Protein AF-A0ABD3RWD6-F1 (afdb_monomer_lite)

Organism: NCBI:txid382380

InterPro domains:
  IPR002048 EF-hand domain [PS50222] (44-68)

Sequence (954 aa):
MKLLAALVALSIRIAQGRRLQVVDDTVPAYTPEECDTWLDGGVAFDVDGSGGLSSDEYFQALSSLGLTTVATSYAELGFYDKMAFSTLACACVSLGMGDDCCTGADAEIPLSVLSTVGDPAVDAYKNDLCNMLATVIIEETAAPVTAPVPTEPPVVGSTLSPVAVTEAPVGDIVIFDVPGIVPDFDAAEIHANEGSNDVLSQVIESFEVLANEVLSTLVPARKIRSLRASERKLPSMEPVVVTDIPCPAELAYSVETSPCVNFKITVNTEDMSEEDSATYFEEMTTKINAGELYSTVKSSYPETFIYGLGSPGAGGETTSSTAGPGETTTTSTTLVESIEEPAPAPAPETTSLGTAAVIFIVLAVIIVPIVIVALFTQYRKAQEADRLKRLREYEASRAVKGGDDDEFYDPDDYKTSKAGSSLAAMGAAGTAVAMGRSIPSDPGAIEEEVRILVEETKTPKSADELLQAYAGREKDLLKNLRKMKALQDKNEAIRAEVIDLCQKVNSPKTPDELLESYKGREDDLLRNLRKLSFKQQSAQEKKAMRAEIIALVEELEITKGPDEMLTTYEGREDVLLKNLKKMKAMKEEEAATTAEIKLLVEELALPKSADELLASYKGRERTLLLNLRKMSTKKLNDAETKAEIVSLIDELNAPKSAEEMLASYQGREEVLLMNLRKLKSKNDMAAAEAAKKKATIAEITSLCDELSLPKTTDEMLASYEGREEELLKNLQKMKSKKEMSAAQAAKKEATVAEITTLCAELKLPKTADEMLASYEGREEELLKNLKKMKSKMAKKEATIAEITSLCDELSLPKTADEMLASYKGREEELLKNLQKMKSQKEMSAAQAAKKEATVAEITSLCDELKLPKTAGEMLASYEGREEVLLKNLQNMKSQKLTSTEQAAKKEATITEITSLCDELKPGRSSEELLAAYEGREEELLSHLKKLKNSKRSA

Radius of gyration: 45.15 Å; chains: 1; bounding box: 89×109×137 Å

pLDDT: mean 80.49, std 20.61, range [26.72, 97.62]

Secondary structure (DSSP, 8-state):
-HHHHHHHHHHHHHHHHHHHTTS-TT--SS-HHHHHHHHHHHHHH--S-SSEE-HHHHHHHHHHTT--SS-SSGGGS-HHHHHHHHHHHHHHHHTTS-SSTTSSTT--EE-GGGG-TT-HHHHHHHHHHHHHHHHHHHHH--PPPP-----------------------S----------SS----HHHHHHTGGG--HHHHHHHHHHHHHHHHHHHHS-TTGGGTSSSS----PPBPPPEEEEEEPPTT-TT--TTPEEEEEE--B--TTS-HHHHHHHHHHHHHHHHTTHHHHHHHHH-TT-S---BTTTTB-------------------------------PPPPP----HHHHHHHHHHHHHHHHHHHHHHHHHHHHHHHHHHHHHHHHHHHHTTS-----PPPP-----S-----TTHHHHHHHHHHHH-S---SSHHHHHHHHHHHHHHHT-SS-HHHHHHHTTT-HHHHHHHHHHHHHHHHHHHHHHHHHHHHHHHTT-SS-HHHHHHHTTT-HHHHHHHHHHHHHHHHHHHHHHHHHHHHHHHHHHTT-SS-HHHHHHHTTT-HHHHHHHHHHHHHHHHHHHHHHHHHHHHHHHHT-SS-HHHHHHHTTT-HHHHHHHHHHHHHHHHHHHHHHHHHHHHHHHHT-SS-HHHHHHHTTT-HHHHHHHHHHHHHHHHHHHHHHHHHHHHHHHHHHHHHHHT-SS-HHHHHHHTTT-HHHHHHHHHHHHHHHHHHHHHHHHHHHHHHHHHHHHHHHT-SS-HHHHHHHTTT-HHHHHHHHHHHHHHHHHHHHHHHHHHHHHHHHT-SS-HHHHHHHTTT-HHHHHHHHHHHHHHHHHHHHHHHHHHHHHHHHHHHHHHHT-SS-HHHHHHHTTT-HHHHHHHHHHHHHHHHHHHHHHHHHHHHHHHHHHHHHHH--SS-HHHHHHHTTT-HHHHHHHHHHHHHHHH--

Foldseek 3Di:
DVVVLVVVLVVVCVVVVVVCVVPDPPDQLDDPVVLVVLLVLLVVLVPVVPQFAFLFSLVVSCVVVVLCVPDPGSVRDDPLSVVLQLSQLCLCVVVVVDNCCRDDRNRGRRSNLCPDPDDVSSVVSSSSNSSSVSVSVVVPPDDDDDDDDDDDDDDDDDDDDDDDDDFFDDLFQWKWAFDDDDPQQFQVCVVVCPVVLCQQVLLVVLLVVLLVVLVVVLDPPVNVVPPVVDDDDFQDKDDKRKHWDQHDPPPPGDDNPGTIITTGIDGHQVVPDPVSVVSSSVVSLVCQQVCVSVVSSCSVCVPHPGAFTHVVTDHDDPPPDDDDDDDDDDDDDDDDDDDDDDDDDDDDDDPDPPPVVVVVVVVCVPVVVVVVVVVVVVVVVVVVVVVVVVVVVVVVVVVVDDDDDPDDDDPDDDDDDDDDDPPVVVVVVLVCVLVVPPQDPDPVVLLVLLQVLCVQLVDPDHSVRLCVVCPVNSVVSSVVSSVSNSVVVVVVVLLVLLQVLCVLLVPPDHSVRLCVVCPVNSVVSSVVSVVSSVVVVVVVVVVVLLVLQQVLCVVLVPPDHSVRLCVVCPVNSVVSSVVSVVSVVRVVSVVVLLVQLQVLCVVLVDPDHSVRVCVVCPSNSVVSSVVSVVSVVVVVVVVVLLVLLQVLCVVLVPPDHSVVVCVVCPVNSVVSSVVSVVVVVVVVVVVVVVVVVVVLLVLLQVLCVVLVDPDHSVVLCVVCPVNSVVSNVVSVVVVVVVVVVVVVVVVVVVLLVLLQVLCVVLVDPDHSVRVCVVCPVNSVVSSVVSVVVVVVVVVVVVLLVLLQVLCVVLVDPDHSVRVCVVCPVNSVVSNVVSVVSVVVVVVVVVVVVVVVVLLVLLQVLCVVLVDPDHSVVVCVVCPVNSVVSNVVSVVVVVVVVVVVVVVVVVVVLLVLLQVLCVVQVPVDHSVVLCVVCPVNSVVSSVVSVVSVVVVVVD

Structure (mmCIF, N/CA/C/O backbone):
data_AF-A0ABD3RWD6-F1
#
_entry.id   AF-A0ABD3RWD6-F1
#
loop_
_atom_site.group_PDB
_atom_site.id
_atom_site.type_symbol
_atom_site.label_atom_id
_atom_site.label_alt_id
_atom_site.label_comp_id
_atom_site.label_asym_id
_atom_site.label_entity_id
_atom_site.label_seq_id
_atom_site.pdbx_PDB_ins_code
_atom_site.Cartn_x
_atom_site.Cartn_y
_atom_site.Cartn_z
_atom_site.occupancy
_atom_site.B_iso_or_equiv
_atom_site.auth_seq_id
_atom_site.auth_comp_id
_atom_site.auth_asym_id
_atom_site.auth_atom_id
_atom_site.pdbx_PDB_model_num
ATOM 1 N N . MET A 1 1 ? -11.714 -21.076 -16.587 1.00 38.09 1 MET A N 1
ATOM 2 C CA . MET A 1 1 ? -12.716 -20.562 -17.538 1.00 38.09 1 MET A CA 1
ATOM 3 C C . MET A 1 1 ? -14.026 -20.252 -16.814 1.00 38.09 1 MET A C 1
ATOM 5 O O . MET A 1 1 ? -14.122 -19.123 -16.374 1.00 38.09 1 MET A O 1
ATOM 9 N N . LYS A 1 2 ? -14.923 -21.206 -16.491 1.00 32.62 2 LYS A N 1
ATOM 10 C CA . LYS A 1 2 ? -16.198 -20.931 -15.763 1.00 32.62 2 LYS A CA 1
ATOM 11 C C . LYS A 1 2 ? -16.069 -20.144 -14.447 1.00 32.62 2 LYS A C 1
ATOM 13 O O . LYS A 1 2 ? -16.791 -19.189 -14.212 1.00 32.62 2 LYS A O 1
ATOM 18 N N . LEU A 1 3 ? -15.094 -20.506 -13.608 1.00 36.50 3 LEU A N 1
ATOM 19 C CA . LEU A 1 3 ? -14.802 -19.761 -12.375 1.00 36.50 3 LEU A CA 1
ATOM 20 C C . LEU A 1 3 ? -14.184 -18.383 -12.668 1.00 36.50 3 LEU A C 1
ATOM 22 O O . LEU A 1 3 ? -14.327 -17.473 -11.875 1.00 36.50 3 LEU A O 1
ATOM 26 N N . LEU A 1 4 ? -13.475 -18.237 -13.791 1.00 38.69 4 LEU A N 1
ATOM 27 C CA . LEU A 1 4 ? -12.808 -16.994 -14.173 1.00 38.69 4 LEU A CA 1
ATOM 28 C C . LEU A 1 4 ? -13.833 -15.970 -14.678 1.00 38.69 4 LEU A C 1
ATOM 30 O O . LEU A 1 4 ? -13.827 -14.854 -14.188 1.00 38.69 4 LEU A O 1
ATOM 34 N N . ALA A 1 5 ? -14.760 -16.378 -15.550 1.00 42.66 5 ALA A N 1
ATOM 35 C CA . ALA A 1 5 ? -15.856 -15.536 -16.033 1.00 42.66 5 ALA A CA 1
ATOM 36 C C . ALA A 1 5 ? -16.806 -15.123 -14.893 1.00 42.66 5 ALA A C 1
ATOM 38 O O . ALA A 1 5 ? -17.100 -13.944 -14.737 1.00 42.66 5 ALA A O 1
ATOM 39 N N . ALA A 1 6 ? -17.180 -16.060 -14.009 1.00 43.75 6 ALA A N 1
ATOM 40 C CA . ALA A 1 6 ? -17.989 -15.746 -12.828 1.00 43.75 6 ALA A CA 1
ATOM 41 C C . ALA A 1 6 ? -17.268 -14.810 -11.837 1.00 43.75 6 ALA A C 1
ATOM 43 O O . ALA A 1 6 ? -17.907 -13.990 -11.186 1.00 43.75 6 ALA A O 1
ATOM 44 N N . LEU A 1 7 ? -15.937 -14.911 -11.720 1.00 41.31 7 LEU A N 1
ATOM 45 C CA . LEU A 1 7 ? -15.146 -14.033 -10.854 1.00 41.31 7 LEU A CA 1
ATOM 46 C C . LEU A 1 7 ? -14.893 -12.660 -11.483 1.00 41.31 7 LEU A C 1
ATOM 48 O O . LEU A 1 7 ? -14.847 -11.690 -10.734 1.00 41.31 7 LEU A O 1
ATOM 52 N N . VAL A 1 8 ? -14.772 -12.561 -12.811 1.00 49.75 8 VAL A N 1
ATOM 53 C CA . VAL A 1 8 ? -14.694 -11.288 -13.550 1.00 49.75 8 VAL A CA 1
ATOM 54 C C . VAL A 1 8 ? -16.034 -10.555 -13.465 1.00 49.75 8 VAL A C 1
ATOM 56 O O . VAL A 1 8 ? -16.060 -9.420 -13.009 1.00 49.75 8 VAL A O 1
ATOM 59 N N . ALA A 1 9 ? -17.158 -11.231 -13.721 1.00 44.34 9 ALA A N 1
ATOM 60 C CA . ALA A 1 9 ? -18.495 -10.656 -13.535 1.00 44.34 9 ALA A CA 1
ATOM 61 C C . ALA A 1 9 ? -18.750 -10.199 -12.081 1.00 44.34 9 ALA A C 1
ATOM 63 O O . ALA A 1 9 ? -19.312 -9.131 -11.846 1.00 44.34 9 ALA A O 1
ATOM 64 N N . LEU A 1 10 ? -18.283 -10.966 -11.083 1.00 43.19 10 LEU A N 1
ATOM 65 C CA . LEU A 1 10 ? -18.397 -10.591 -9.668 1.00 43.19 10 LEU A CA 1
ATOM 66 C C . LEU A 1 10 ? -17.491 -9.407 -9.292 1.00 43.19 10 LEU A C 1
ATOM 68 O O . LEU A 1 10 ? -17.892 -8.567 -8.492 1.00 43.19 10 LEU A O 1
ATOM 72 N N . SER A 1 11 ? -16.279 -9.324 -9.846 1.00 39.75 11 SER A N 1
ATOM 73 C CA . SER A 1 11 ? -15.363 -8.204 -9.576 1.00 39.75 11 SER A CA 1
ATOM 74 C C . SER A 1 11 ? -15.778 -6.921 -10.299 1.00 39.75 11 SER A C 1
ATOM 76 O O . SER A 1 11 ? -15.624 -5.850 -9.717 1.00 39.75 11 SER A O 1
ATOM 78 N N . ILE A 1 12 ? -16.411 -7.026 -11.470 1.00 48.97 12 ILE A N 1
ATOM 79 C CA . ILE A 1 12 ? -17.046 -5.902 -12.172 1.00 48.97 12 ILE A CA 1
ATOM 80 C C . ILE A 1 12 ? -18.265 -5.396 -11.387 1.00 48.97 12 ILE A C 1
ATOM 82 O O . ILE A 1 12 ? -18.335 -4.201 -11.118 1.00 48.97 12 ILE A O 1
ATOM 86 N N . ARG A 1 13 ? -19.144 -6.279 -10.878 1.00 45.19 13 ARG A N 1
ATOM 87 C CA . ARG A 1 13 ? -20.255 -5.876 -9.983 1.00 45.19 13 ARG A CA 1
ATOM 88 C C . ARG A 1 13 ? -19.780 -5.179 -8.704 1.00 45.19 13 ARG A C 1
ATOM 90 O O . ARG A 1 13 ? -20.438 -4.263 -8.228 1.00 45.19 13 ARG A O 1
ATOM 97 N N . ILE A 1 14 ? -18.636 -5.581 -8.147 1.00 43.69 14 ILE A N 1
ATOM 98 C CA . ILE A 1 14 ? -18.051 -4.941 -6.954 1.00 43.69 14 ILE A CA 1
ATOM 99 C C . ILE A 1 14 ? -17.397 -3.591 -7.299 1.00 43.69 14 ILE A C 1
ATOM 101 O O . ILE A 1 14 ? -17.466 -2.661 -6.496 1.00 43.69 14 ILE A O 1
ATOM 105 N N . ALA A 1 15 ? -16.776 -3.464 -8.476 1.00 40.31 15 ALA A N 1
ATOM 106 C CA . ALA A 1 15 ? -16.188 -2.210 -8.945 1.00 40.31 15 ALA A CA 1
ATOM 107 C C . ALA A 1 15 ? -17.266 -1.177 -9.327 1.00 40.31 15 ALA A C 1
ATOM 109 O O . ALA A 1 15 ? -17.169 -0.020 -8.922 1.00 40.31 15 ALA A O 1
ATOM 110 N N . GLN A 1 16 ? -18.332 -1.604 -10.008 1.00 44.78 16 GLN A N 1
ATOM 111 C CA . GLN A 1 16 ? -19.490 -0.767 -10.339 1.00 44.78 16 GLN A CA 1
ATOM 112 C C . GLN A 1 16 ? -20.323 -0.429 -9.096 1.00 44.78 16 GLN A C 1
ATOM 114 O O . GLN A 1 16 ? -20.687 0.727 -8.914 1.00 44.78 16 GLN A O 1
ATOM 119 N N . GLY A 1 17 ? -20.512 -1.376 -8.167 1.00 37.75 17 GLY A N 1
ATOM 120 C CA . GLY A 1 17 ? -21.166 -1.113 -6.879 1.00 37.75 17 GLY A CA 1
ATOM 121 C C . GLY A 1 17 ? -20.429 -0.083 -6.011 1.00 37.75 17 GLY A C 1
ATOM 122 O O . GLY A 1 17 ? -21.059 0.621 -5.232 1.00 37.75 17 GLY A O 1
ATOM 123 N N . ARG A 1 18 ? -19.106 0.071 -6.174 1.00 39.66 18 ARG A N 1
ATOM 124 C CA . ARG A 1 18 ? -18.333 1.136 -5.508 1.00 39.66 18 ARG A CA 1
ATOM 125 C C . ARG A 1 18 ? -18.440 2.503 -6.187 1.00 39.66 18 ARG A C 1
ATOM 127 O O . ARG A 1 18 ? -18.283 3.499 -5.493 1.00 39.66 18 ARG A O 1
ATOM 134 N N . ARG A 1 19 ? -18.704 2.565 -7.498 1.00 37.09 19 ARG A N 1
ATOM 135 C CA . ARG A 1 19 ? -18.978 3.826 -8.217 1.00 37.09 19 ARG A CA 1
ATOM 136 C C . ARG A 1 19 ? -20.430 4.286 -8.037 1.00 37.09 19 ARG A C 1
ATOM 138 O O . ARG A 1 19 ? -20.665 5.480 -7.925 1.00 37.09 19 ARG A O 1
ATOM 145 N N . LEU A 1 20 ? -21.376 3.350 -7.927 1.00 37.97 20 LEU A N 1
ATOM 146 C CA . LEU A 1 20 ? -22.797 3.638 -7.695 1.00 37.97 20 LEU A CA 1
ATOM 147 C C . LEU A 1 20 ? -23.118 4.026 -6.242 1.00 37.97 20 LEU A C 1
ATOM 149 O O . LEU A 1 20 ? -24.075 4.747 -6.020 1.00 37.97 20 LEU A O 1
ATOM 153 N N . GLN A 1 21 ? -22.288 3.670 -5.253 1.00 34.03 21 GLN A N 1
ATOM 154 C CA . GLN A 1 21 ? -22.502 4.063 -3.846 1.00 34.03 21 GLN A CA 1
ATOM 155 C C . GLN A 1 21 ? -22.319 5.564 -3.538 1.00 34.03 21 GLN A C 1
ATOM 157 O O . GLN A 1 21 ? -22.443 5.964 -2.380 1.00 34.03 21 GLN A O 1
ATOM 162 N N . VAL A 1 22 ? -22.036 6.399 -4.544 1.00 40.12 22 VAL A N 1
ATOM 163 C CA . VAL A 1 22 ? -21.992 7.867 -4.401 1.00 40.12 22 VAL A CA 1
ATOM 164 C C . VAL A 1 22 ? -23.252 8.542 -4.978 1.00 40.12 22 VAL A C 1
ATOM 166 O O . VAL A 1 22 ? -23.420 9.747 -4.810 1.00 40.12 22 VAL A O 1
ATOM 169 N N . VAL A 1 23 ? -24.191 7.791 -5.570 1.00 37.94 23 VAL A N 1
ATOM 170 C CA . VAL A 1 23 ? -25.484 8.318 -6.039 1.00 37.94 23 VAL A CA 1
ATOM 171 C C . VAL A 1 23 ? -26.619 7.514 -5.401 1.00 37.94 23 VAL A C 1
ATOM 173 O O . VAL A 1 23 ? -26.599 6.292 -5.387 1.00 37.94 23 VAL A O 1
ATOM 176 N N . ASP A 1 24 ? -27.573 8.227 -4.808 1.00 33.19 24 ASP A N 1
ATOM 177 C CA . ASP A 1 24 ? -28.697 7.703 -4.027 1.00 33.19 24 ASP A CA 1
ATOM 178 C C . ASP A 1 24 ? -29.499 6.619 -4.790 1.00 33.19 24 ASP A C 1
ATOM 180 O O . ASP A 1 24 ? -29.915 6.820 -5.931 1.00 33.19 24 ASP A O 1
ATOM 184 N N . ASP A 1 25 ? -29.733 5.472 -4.147 1.00 42.94 25 ASP A N 1
ATOM 185 C CA . ASP A 1 25 ? -30.137 4.172 -4.726 1.00 42.94 25 ASP A CA 1
ATOM 186 C C . ASP A 1 25 ? -31.615 4.098 -5.200 1.00 42.94 25 ASP A C 1
ATOM 188 O O . ASP A 1 25 ? -32.227 3.028 -5.197 1.00 42.94 25 ASP A O 1
ATOM 192 N N . THR A 1 26 ? -32.261 5.216 -5.561 1.00 41.50 26 THR A N 1
ATOM 193 C CA . THR A 1 26 ? -33.730 5.231 -5.771 1.00 41.50 26 THR A CA 1
ATOM 194 C C . THR A 1 26 ? -34.253 5.788 -7.093 1.00 41.50 26 THR A C 1
ATOM 196 O O . THR A 1 26 ? -35.463 5.700 -7.316 1.00 41.50 26 THR A O 1
ATOM 199 N N . VAL A 1 27 ? -33.412 6.271 -8.016 1.00 50.31 27 VAL A N 1
ATOM 200 C CA . VAL A 1 27 ? -33.893 6.711 -9.342 1.00 50.31 27 VAL A CA 1
ATOM 201 C C . VAL A 1 27 ? -32.935 6.249 -10.451 1.00 50.31 27 VAL A C 1
ATOM 203 O O . VAL A 1 27 ? -31.787 6.691 -10.458 1.00 50.31 27 VAL A O 1
ATOM 206 N N . PRO A 1 28 ? -33.358 5.367 -11.384 1.00 63.81 28 PRO A N 1
ATOM 207 C CA . PRO A 1 28 ? -32.543 5.021 -12.547 1.00 63.81 28 PRO A CA 1
ATOM 208 C C . PRO A 1 28 ? -32.259 6.273 -13.383 1.00 63.81 28 PRO A C 1
ATOM 210 O O . PRO A 1 28 ? -33.099 7.163 -13.491 1.00 63.81 28 PRO A O 1
ATOM 213 N N . ALA A 1 29 ? -31.078 6.333 -13.999 1.00 80.75 29 ALA A N 1
ATOM 214 C CA . ALA A 1 29 ? -30.632 7.477 -14.800 1.00 80.75 29 ALA A CA 1
ATOM 215 C C . ALA A 1 29 ? -31.393 7.648 -16.138 1.00 80.75 29 ALA A C 1
ATOM 217 O O . ALA A 1 29 ? -31.010 8.473 -16.960 1.00 80.75 29 ALA A O 1
ATOM 218 N N . TYR A 1 30 ? -32.450 6.860 -16.358 1.00 88.69 30 TYR A N 1
ATOM 219 C CA . TYR A 1 30 ? -33.290 6.842 -17.552 1.00 88.69 30 TYR A CA 1
ATOM 220 C C . TYR A 1 30 ? -34.751 6.557 -17.181 1.00 88.69 30 TYR A C 1
ATOM 222 O O . TYR A 1 30 ? -35.050 5.910 -16.171 1.00 88.69 30 TYR A O 1
ATOM 230 N N . THR A 1 31 ? -35.673 7.007 -18.025 1.00 92.38 31 THR A N 1
ATOM 231 C CA . THR A 1 31 ? -37.095 6.642 -17.976 1.00 92.38 31 THR A CA 1
ATOM 232 C C . THR A 1 31 ? -37.343 5.312 -18.703 1.00 92.38 31 THR A C 1
ATOM 234 O O . THR A 1 31 ? -36.633 4.996 -19.662 1.00 92.38 31 THR A O 1
ATOM 237 N N . PRO A 1 32 ? -38.337 4.498 -18.294 1.00 91.25 32 PRO A N 1
ATOM 238 C CA . PRO A 1 32 ? -38.673 3.256 -18.996 1.00 91.25 32 PRO A CA 1
ATOM 239 C C . PRO A 1 32 ? -38.896 3.447 -20.503 1.00 91.25 32 PRO A C 1
ATOM 241 O O . PRO A 1 32 ? -38.475 2.604 -21.290 1.00 91.25 32 PRO A O 1
ATOM 244 N N . GLU A 1 33 ? -39.482 4.575 -20.907 1.00 93.12 33 GLU A N 1
ATOM 245 C CA . GLU A 1 33 ? -39.720 4.925 -22.308 1.00 93.12 33 GLU A CA 1
ATOM 246 C C . GLU A 1 33 ? -38.421 5.194 -23.091 1.00 93.12 33 GLU A C 1
ATOM 248 O O . GLU A 1 33 ? -38.326 4.827 -24.264 1.00 93.12 33 GLU A O 1
ATOM 253 N N . GLU A 1 34 ? -37.408 5.801 -22.464 1.00 91.25 34 GLU A N 1
ATOM 254 C CA . GLU A 1 34 ? -36.079 5.994 -23.069 1.00 91.25 34 GLU A CA 1
ATOM 255 C C . GLU A 1 34 ? -35.365 4.657 -23.265 1.00 91.25 34 GLU A C 1
ATOM 257 O O . GLU A 1 34 ? -34.846 4.390 -24.346 1.00 91.25 34 GLU A O 1
ATOM 262 N N . CYS A 1 35 ? -35.419 3.786 -22.254 1.00 94.19 35 CYS A N 1
ATOM 263 C CA . CYS A 1 35 ? -34.891 2.428 -22.345 1.00 94.19 35 CYS A CA 1
ATOM 264 C C . CYS A 1 35 ? -35.571 1.642 -23.473 1.00 94.19 35 CYS A C 1
ATOM 266 O O . CYS A 1 35 ? -34.880 1.087 -24.323 1.00 94.19 35 CYS A O 1
ATOM 268 N N . ASP A 1 36 ? -36.904 1.650 -23.549 1.00 92.56 36 ASP A N 1
ATOM 269 C CA . ASP A 1 36 ? -37.635 0.982 -24.632 1.00 92.56 36 ASP A CA 1
ATOM 270 C C . ASP A 1 36 ? -37.258 1.556 -26.009 1.00 92.56 36 ASP A C 1
ATOM 272 O O . ASP A 1 36 ? -37.038 0.798 -26.950 1.00 92.56 36 ASP A O 1
ATOM 276 N N . THR A 1 37 ? -37.068 2.876 -26.113 1.00 92.25 37 THR A N 1
ATOM 277 C CA . THR A 1 37 ? -36.628 3.527 -27.358 1.00 92.25 37 THR A CA 1
ATOM 278 C C . THR A 1 37 ? -35.221 3.087 -27.777 1.00 92.25 37 THR A C 1
ATOM 280 O O . THR A 1 37 ? -34.986 2.833 -28.960 1.00 92.25 37 THR A O 1
ATOM 283 N N . TRP A 1 38 ? -34.275 2.973 -26.840 1.00 93.44 38 TRP A N 1
ATOM 284 C CA . TRP A 1 38 ? -32.918 2.501 -27.144 1.00 93.44 38 TRP A CA 1
ATOM 285 C C . TRP A 1 38 ? -32.895 1.029 -27.542 1.00 93.44 38 TRP A C 1
ATOM 287 O O . TRP A 1 38 ? -32.153 0.654 -28.448 1.00 93.44 38 TRP A O 1
ATOM 297 N N . LEU A 1 39 ? -33.716 0.201 -26.896 1.00 93.44 39 LEU A N 1
ATOM 298 C CA . LEU A 1 39 ? -33.816 -1.222 -27.211 1.00 93.44 39 LEU A CA 1
ATOM 299 C C . LEU A 1 39 ? -34.474 -1.452 -28.572 1.00 93.44 39 LEU A C 1
ATOM 301 O O . LEU A 1 39 ? -33.949 -2.236 -29.359 1.00 93.44 39 LEU A O 1
ATOM 305 N N . ASP A 1 40 ? -35.552 -0.732 -28.887 1.00 91.31 40 ASP A N 1
ATOM 306 C CA . ASP A 1 40 ? -36.182 -0.764 -30.212 1.00 91.31 40 ASP A CA 1
ATOM 307 C C . ASP A 1 40 ? -35.213 -0.271 -31.298 1.00 91.31 40 ASP A C 1
ATOM 309 O O . ASP A 1 40 ? -35.154 -0.840 -32.391 1.00 91.31 40 ASP A O 1
ATOM 313 N N . GLY A 1 41 ? -34.409 0.750 -30.978 1.00 87.44 41 GLY A N 1
ATOM 314 C CA . GLY A 1 41 ? -33.308 1.216 -31.815 1.00 87.44 41 GLY A CA 1
ATOM 315 C C . GLY A 1 41 ? -32.281 0.114 -32.063 1.00 87.44 41 GLY A C 1
ATOM 316 O O . GLY A 1 41 ? -31.981 -0.176 -33.215 1.00 87.44 41 GLY A O 1
ATOM 317 N N . GLY A 1 42 ? -31.809 -0.554 -31.007 1.00 90.94 42 GLY A N 1
ATOM 318 C CA . GLY A 1 42 ? -30.894 -1.692 -31.103 1.00 90.94 42 GLY A CA 1
ATOM 319 C C . GLY A 1 42 ? -31.450 -2.822 -31.970 1.00 90.94 42 GLY A C 1
ATOM 320 O O . GLY A 1 42 ? -30.761 -3.295 -32.864 1.00 90.94 42 GLY A O 1
ATOM 321 N N . VAL A 1 43 ? -32.719 -3.202 -31.800 1.00 93.94 43 VAL A N 1
ATOM 322 C CA . VAL A 1 43 ? -33.353 -4.256 -32.618 1.00 93.94 43 VAL A CA 1
ATOM 323 C C . VAL A 1 43 ? -33.372 -3.896 -34.109 1.00 93.94 43 VAL A C 1
ATOM 325 O O . VAL A 1 43 ? -33.284 -4.783 -34.952 1.00 93.94 43 VAL A O 1
ATOM 328 N N . ALA A 1 44 ? -33.445 -2.611 -34.465 1.00 93.31 44 ALA A N 1
ATOM 329 C CA . ALA A 1 44 ? -33.383 -2.181 -35.861 1.00 93.31 44 ALA A CA 1
ATOM 330 C C . ALA A 1 44 ? -31.985 -2.331 -36.501 1.00 93.31 44 ALA A C 1
ATOM 332 O O . ALA A 1 44 ? -31.893 -2.296 -37.730 1.00 93.31 44 ALA A O 1
ATOM 333 N N . PHE A 1 45 ? -30.927 -2.494 -35.694 1.00 95.56 45 PHE A N 1
ATOM 334 C CA . PHE A 1 45 ? -29.544 -2.694 -36.148 1.00 95.56 45 PHE A CA 1
ATOM 335 C C . PHE A 1 45 ? -29.096 -4.158 -36.175 1.00 95.56 45 PHE A C 1
ATOM 337 O O . PHE A 1 45 ? -28.014 -4.411 -36.684 1.00 95.56 45 PHE A O 1
ATOM 344 N N . ASP A 1 46 ? -29.916 -5.101 -35.704 1.00 95.94 46 ASP A N 1
ATOM 345 C CA . ASP A 1 46 ? -29.740 -6.544 -35.942 1.00 95.94 46 ASP A CA 1
ATOM 346 C C . ASP A 1 46 ? -30.141 -6.850 -37.401 1.00 95.94 46 ASP A C 1
ATOM 348 O O . ASP A 1 46 ? -31.283 -7.210 -37.716 1.00 95.94 46 ASP A O 1
ATOM 352 N N . VAL A 1 47 ? -29.229 -6.558 -38.332 1.00 92.94 47 VAL A N 1
ATOM 353 C CA . VAL A 1 47 ? -29.484 -6.614 -39.781 1.00 92.94 47 VAL A CA 1
ATOM 354 C C . VAL A 1 47 ? -29.423 -8.053 -40.279 1.00 92.94 47 VAL A C 1
ATOM 356 O O . VAL A 1 47 ? -30.119 -8.403 -41.242 1.00 92.94 47 VAL A O 1
ATOM 359 N N . ASP A 1 48 ? -28.587 -8.882 -39.658 1.00 92.62 48 ASP A N 1
ATOM 360 C CA . ASP A 1 48 ? -28.446 -10.287 -40.026 1.00 92.62 48 ASP A CA 1
ATOM 361 C C . ASP A 1 48 ? -29.512 -11.199 -39.387 1.00 92.62 48 ASP A C 1
ATOM 363 O O . ASP A 1 48 ? -29.718 -12.327 -39.858 1.00 92.62 48 ASP A O 1
ATOM 367 N N . GLY A 1 49 ? -30.277 -10.682 -38.421 1.00 92.75 49 GLY A N 1
ATOM 368 C CA . GLY A 1 49 ? -31.368 -11.383 -37.757 1.00 92.75 49 GLY A CA 1
ATOM 369 C C . GLY A 1 49 ? -30.869 -12.482 -36.823 1.00 92.75 49 GLY A C 1
ATOM 370 O O . GLY A 1 49 ? -31.584 -13.478 -36.631 1.00 92.75 49 GLY A O 1
ATOM 371 N N . SER A 1 50 ? -29.655 -12.348 -36.287 1.00 93.00 50 SER A N 1
ATOM 372 C CA . SER A 1 50 ? -29.060 -13.297 -35.345 1.00 93.00 50 SER A CA 1
ATOM 373 C C . SER A 1 50 ? -29.836 -13.363 -34.024 1.00 93.00 50 SER A C 1
ATOM 375 O O . SER A 1 50 ? -29.797 -14.376 -33.314 1.00 93.00 50 SER A O 1
ATOM 377 N N . GLY A 1 51 ? -30.609 -12.317 -33.714 1.00 93.00 51 GLY A N 1
ATOM 378 C CA . GLY A 1 51 ? -31.270 -12.135 -32.431 1.00 93.00 51 GLY A CA 1
ATOM 379 C C . GLY A 1 51 ? -30.380 -11.446 -31.395 1.00 93.00 51 GLY A C 1
ATOM 380 O O . GLY A 1 51 ? -30.691 -11.533 -30.194 1.00 93.00 51 GLY A O 1
ATOM 381 N N . GLY A 1 52 ? -29.307 -10.782 -31.828 1.00 95.00 52 GLY A N 1
ATOM 382 C CA . GLY A 1 52 ? -28.394 -9.987 -31.016 1.00 95.00 52 GLY A CA 1
ATOM 383 C C . GLY A 1 52 ? -27.695 -8.887 -31.820 1.00 95.00 52 GLY A C 1
ATOM 384 O O . GLY A 1 52 ? -27.949 -8.721 -33.001 1.00 95.00 52 GLY A O 1
ATOM 385 N N . LEU A 1 53 ? -26.851 -8.090 -31.159 1.00 97.06 53 LEU A N 1
ATOM 386 C CA . LEU A 1 53 ? -25.986 -7.120 -31.840 1.00 97.06 53 LEU A CA 1
ATOM 387 C C . LEU A 1 53 ? -24.564 -7.647 -31.889 1.00 97.06 53 LEU A C 1
ATOM 389 O O . LEU A 1 53 ? -23.931 -7.776 -30.834 1.00 97.06 53 LEU A O 1
ATOM 393 N N . SER A 1 54 ? -24.048 -7.878 -33.090 1.00 96.75 54 SER A N 1
ATOM 394 C CA . SER A 1 54 ? -22.614 -8.054 -33.314 1.00 96.75 54 SER A CA 1
ATOM 395 C C . SER A 1 54 ? -21.840 -6.772 -32.983 1.00 96.75 54 SER A C 1
ATOM 397 O O . SER A 1 54 ? -22.409 -5.704 -32.741 1.00 96.75 54 SER A O 1
ATOM 399 N N . SER A 1 55 ? -20.509 -6.849 -32.963 1.00 96.25 55 SER A N 1
ATOM 400 C CA . SER A 1 55 ? -19.670 -5.689 -32.643 1.00 96.25 55 SER A CA 1
ATOM 401 C C . SER A 1 55 ? -19.888 -4.515 -33.605 1.00 96.25 55 SER A C 1
ATOM 403 O O . SER A 1 55 ? -19.939 -3.360 -33.181 1.00 96.25 55 SER A O 1
ATOM 405 N N . ASP A 1 56 ? -20.063 -4.805 -34.894 1.00 96.38 56 ASP A N 1
ATOM 406 C CA . ASP A 1 56 ? -20.267 -3.779 -35.918 1.00 96.38 56 ASP A CA 1
ATOM 407 C C . ASP A 1 56 ? -21.683 -3.187 -35.860 1.00 96.38 56 ASP A C 1
ATOM 409 O O . ASP A 1 56 ? -21.851 -1.982 -36.048 1.00 96.38 56 ASP A O 1
ATOM 413 N N . GLU A 1 57 ? -22.693 -3.995 -35.538 1.00 96.75 57 GLU A N 1
ATOM 414 C CA . GLU A 1 57 ? -24.076 -3.537 -35.358 1.00 96.75 57 GLU A CA 1
ATOM 415 C C . GLU A 1 57 ? -24.244 -2.729 -34.070 1.00 96.75 57 GLU A C 1
ATOM 417 O O . GLU A 1 57 ? -24.932 -1.711 -34.068 1.00 96.75 57 GLU A O 1
ATOM 422 N N . TYR A 1 58 ? -23.547 -3.106 -32.995 1.00 95.88 58 TYR A N 1
ATOM 423 C CA . TYR A 1 58 ? -23.469 -2.308 -31.772 1.00 95.88 58 TYR A CA 1
ATOM 424 C C . TYR A 1 58 ? -22.856 -0.931 -32.040 1.00 95.88 58 TYR A C 1
ATOM 426 O O . TYR A 1 58 ? -23.397 0.084 -31.601 1.00 95.88 58 TYR A O 1
ATOM 434 N N . PHE A 1 59 ? -21.767 -0.873 -32.813 1.00 95.69 59 PHE A N 1
ATOM 435 C CA . PHE A 1 59 ? -21.188 0.397 -33.248 1.00 95.69 59 PHE A CA 1
ATOM 436 C C . PHE A 1 59 ? -22.183 1.228 -34.076 1.00 95.69 59 PHE A C 1
ATOM 438 O O . PHE A 1 59 ? -22.344 2.418 -33.814 1.00 95.69 59 PHE A O 1
ATOM 445 N N . GLN A 1 60 ? -22.887 0.619 -35.036 1.00 95.25 60 GLN A N 1
ATOM 446 C CA . GLN A 1 60 ? -23.904 1.322 -35.828 1.00 95.25 60 GLN A CA 1
ATOM 447 C C . GLN A 1 60 ? -25.063 1.833 -34.963 1.00 95.25 60 GLN A C 1
ATOM 449 O O . GLN A 1 60 ? -25.518 2.961 -35.165 1.00 95.25 60 GLN A O 1
ATOM 454 N N . ALA A 1 61 ? -25.490 1.050 -33.968 1.00 93.75 61 ALA A N 1
ATOM 455 C CA . ALA A 1 61 ? -26.512 1.448 -33.012 1.00 93.75 61 ALA A CA 1
ATOM 456 C C . ALA A 1 61 ? -26.072 2.681 -32.211 1.00 93.75 61 ALA A C 1
ATOM 458 O O . ALA A 1 61 ? -26.798 3.677 -32.191 1.00 93.75 61 ALA A O 1
ATOM 459 N N . LEU A 1 62 ? -24.860 2.674 -31.644 1.00 92.75 62 LEU A N 1
ATOM 460 C CA . LEU A 1 62 ? -24.309 3.836 -30.939 1.00 92.75 62 LEU A CA 1
ATOM 461 C C . LEU A 1 62 ? -24.145 5.053 -31.868 1.00 92.75 62 LEU A C 1
ATOM 463 O O . LEU A 1 62 ? -24.535 6.165 -31.510 1.00 92.75 62 LEU A O 1
ATOM 467 N N . SER A 1 63 ? -23.651 4.849 -33.091 1.00 92.38 63 SER A N 1
ATOM 468 C CA . SER A 1 63 ? -23.479 5.914 -34.086 1.00 92.38 63 SER A CA 1
ATOM 469 C C . SER A 1 63 ? -24.807 6.573 -34.467 1.00 92.38 63 SER A C 1
ATOM 471 O O . SER A 1 63 ? -24.892 7.797 -34.570 1.00 92.38 63 SER A O 1
ATOM 473 N N . SER A 1 64 ? -25.877 5.784 -34.600 1.00 88.81 64 SER A N 1
ATOM 474 C CA . SER A 1 64 ? -27.220 6.295 -34.901 1.00 88.81 64 SER A CA 1
ATOM 475 C C . SER A 1 64 ? -27.823 7.138 -33.776 1.00 88.81 64 SER A C 1
ATOM 477 O O . SER A 1 64 ? -28.606 8.051 -34.043 1.00 88.81 64 SER A O 1
ATOM 479 N N . LEU A 1 65 ? -27.422 6.859 -32.533 1.00 86.00 65 LEU A N 1
ATOM 480 C CA . LEU A 1 65 ? -27.778 7.637 -31.349 1.00 86.00 65 LEU A CA 1
ATOM 481 C C . LEU A 1 65 ? -26.898 8.889 -31.195 1.00 86.00 65 LEU A C 1
ATOM 483 O O . LEU A 1 65 ? -27.144 9.696 -30.303 1.00 86.00 65 LEU A O 1
ATOM 487 N N . GLY A 1 66 ? -25.905 9.076 -32.074 1.00 86.75 66 GLY A N 1
ATOM 488 C CA . GLY A 1 66 ? -24.955 10.184 -32.020 1.00 86.75 66 GLY A CA 1
ATOM 489 C C . GLY A 1 66 ? -23.864 10.008 -30.965 1.00 86.75 66 GLY A C 1
ATOM 490 O O . GLY A 1 66 ? -23.261 11.006 -30.593 1.00 86.75 66 GLY A O 1
ATOM 491 N N . LEU A 1 67 ? -23.622 8.772 -30.506 1.00 82.69 67 LEU A N 1
ATOM 492 C CA . LEU A 1 67 ? -22.732 8.448 -29.380 1.00 82.69 67 LEU A CA 1
ATOM 493 C C . LEU A 1 67 ? -21.312 8.017 -29.791 1.00 82.69 67 LEU A C 1
ATOM 495 O O . LEU A 1 67 ? -20.564 7.403 -29.037 1.00 82.69 67 LEU A O 1
ATOM 499 N N . THR A 1 68 ? -20.975 8.174 -31.068 1.00 82.19 68 THR A N 1
ATOM 500 C CA . THR A 1 68 ? -19.665 7.771 -31.598 1.00 82.19 68 THR A CA 1
ATOM 501 C C . THR A 1 68 ? -19.206 8.798 -32.616 1.00 82.19 68 THR A C 1
ATOM 503 O O . THR A 1 68 ? -18.946 8.481 -33.777 1.00 82.19 68 THR A O 1
ATOM 506 N N . THR A 1 69 ? -19.173 10.068 -32.219 1.00 71.88 69 THR A N 1
ATOM 507 C CA . THR A 1 69 ? -18.890 11.168 -33.157 1.00 71.88 69 THR A CA 1
ATOM 508 C C . THR A 1 69 ? -17.490 11.098 -33.787 1.00 71.88 69 THR A C 1
ATOM 510 O O . THR A 1 69 ? -17.285 11.653 -34.867 1.00 71.88 69 THR A O 1
ATOM 513 N N . VAL A 1 70 ? -16.551 10.374 -33.163 1.00 81.06 70 VAL A N 1
ATOM 514 C CA . VAL A 1 70 ? -15.146 10.264 -33.603 1.00 81.06 70 VAL A CA 1
ATOM 515 C C . VAL A 1 70 ? -14.799 8.897 -34.212 1.00 81.06 70 VAL A C 1
ATOM 517 O O . VAL A 1 70 ? -13.938 8.817 -35.085 1.00 81.06 70 VAL A O 1
ATOM 520 N N . ALA A 1 71 ? -15.460 7.817 -33.787 1.00 87.94 71 ALA A N 1
ATOM 521 C CA . ALA A 1 71 ? -15.165 6.468 -34.267 1.00 87.94 71 ALA A CA 1
ATOM 522 C C . ALA A 1 71 ? -15.930 6.157 -35.564 1.00 87.94 71 ALA A C 1
ATOM 524 O O . ALA A 1 71 ? -17.126 6.420 -35.668 1.00 87.94 71 ALA A O 1
ATOM 525 N N . THR A 1 72 ? -15.254 5.551 -36.542 1.00 92.31 72 THR A N 1
ATOM 526 C CA . THR A 1 72 ? -15.843 5.116 -37.825 1.00 92.31 72 THR A CA 1
ATOM 527 C C . THR A 1 72 ? -16.088 3.607 -37.903 1.00 92.31 72 THR A C 1
ATOM 529 O O . THR A 1 72 ? -16.707 3.124 -38.853 1.00 92.31 72 THR A O 1
ATOM 532 N N . SER A 1 73 ? -15.627 2.852 -36.902 1.00 95.69 73 SER A N 1
ATOM 533 C CA . SER A 1 73 ? -15.855 1.412 -36.761 1.00 95.69 73 SER A CA 1
ATOM 534 C C . SER A 1 73 ? -15.787 0.972 -35.296 1.00 95.69 73 SER A C 1
ATOM 536 O O . SER A 1 73 ? -15.232 1.679 -34.450 1.00 95.69 73 SER A O 1
ATOM 538 N N . TYR A 1 74 ? -16.248 -0.248 -34.993 1.00 93.81 74 TYR A N 1
ATOM 539 C CA . TYR A 1 74 ? -16.103 -0.843 -33.658 1.00 93.81 74 TYR A CA 1
ATOM 540 C C . TYR A 1 74 ? -14.639 -0.889 -33.183 1.00 93.81 74 TYR A C 1
ATOM 542 O O . TYR A 1 74 ? -14.352 -0.726 -31.997 1.00 93.81 74 TYR A O 1
ATOM 550 N N . ALA A 1 75 ? -13.681 -1.068 -34.100 1.00 93.44 75 ALA A N 1
ATOM 551 C CA . ALA A 1 75 ? -12.255 -1.103 -33.775 1.00 93.44 75 ALA A CA 1
ATOM 552 C C . ALA A 1 75 ? -11.718 0.240 -33.252 1.00 93.44 75 ALA A C 1
ATOM 554 O O . ALA A 1 75 ? -10.714 0.247 -32.536 1.00 93.44 75 ALA A O 1
ATOM 555 N N . GLU A 1 76 ? -12.395 1.348 -33.542 1.00 93.12 76 GLU A N 1
ATOM 556 C CA . GLU A 1 76 ? -12.020 2.703 -33.122 1.00 93.12 76 GLU A CA 1
ATOM 557 C C . GLU A 1 76 ? -12.756 3.167 -31.862 1.00 93.12 76 GLU A C 1
ATOM 559 O O . GLU A 1 76 ? -12.372 4.177 -31.281 1.00 93.12 76 GLU A O 1
ATOM 564 N N . LEU A 1 77 ? -13.758 2.412 -31.395 1.00 89.81 77 LEU A N 1
ATOM 565 C CA . LEU A 1 77 ? -14.465 2.715 -30.151 1.00 89.81 77 LEU A CA 1
ATOM 566 C C . LEU A 1 77 ? -13.521 2.787 -28.943 1.00 89.81 77 LEU A C 1
ATOM 568 O O . LEU A 1 77 ? -12.500 2.081 -28.878 1.00 89.81 77 LEU A O 1
ATOM 572 N N . GLY A 1 78 ? -13.901 3.597 -27.955 1.00 88.06 78 GLY A N 1
ATOM 573 C CA . GLY A 1 78 ? -13.191 3.709 -26.692 1.00 88.06 78 GLY A CA 1
ATOM 574 C C . GLY A 1 78 ? -13.119 2.369 -25.959 1.00 88.06 78 GLY A C 1
ATOM 575 O O . GLY A 1 78 ? -13.882 1.428 -26.203 1.00 88.06 78 GLY A O 1
ATOM 576 N N . PHE A 1 79 ? -12.170 2.256 -25.030 1.00 88.38 79 PHE A N 1
ATOM 577 C CA . PHE A 1 79 ? -12.040 1.050 -24.210 1.00 88.38 79 PHE A CA 1
ATOM 578 C C . PHE A 1 79 ? -13.327 0.747 -23.430 1.00 88.38 79 PHE A C 1
ATOM 580 O O . PHE A 1 79 ? -13.711 -0.418 -23.323 1.00 88.38 79 PHE A O 1
ATOM 587 N N . TYR A 1 80 ? -14.006 1.781 -22.925 1.00 85.25 80 TYR A N 1
ATOM 588 C CA . TYR A 1 80 ? -15.249 1.631 -22.173 1.00 85.25 80 TYR A CA 1
ATOM 589 C C . TYR A 1 80 ? -16.397 1.109 -23.037 1.00 85.25 80 TYR A C 1
ATOM 591 O O . TYR A 1 80 ? -17.065 0.176 -22.605 1.00 85.25 80 TYR A O 1
ATOM 599 N N . ASP A 1 81 ? -16.559 1.580 -24.274 1.00 88.88 81 ASP A N 1
ATOM 600 C CA . ASP A 1 81 ? -17.613 1.096 -25.180 1.00 88.88 81 ASP A CA 1
ATOM 601 C C . ASP A 1 81 ? -17.386 -0.364 -25.589 1.00 88.88 81 ASP A C 1
ATOM 603 O O . ASP A 1 81 ? -18.313 -1.176 -25.590 1.00 88.88 81 ASP A O 1
ATOM 607 N N . LYS A 1 82 ? -16.129 -0.737 -25.865 1.00 92.88 82 LYS A N 1
ATOM 608 C CA . LYS A 1 82 ? -15.738 -2.130 -26.151 1.00 92.88 82 LYS A CA 1
ATOM 609 C C . LYS A 1 82 ? -15.908 -3.034 -24.932 1.00 92.88 82 LYS A C 1
ATOM 611 O O . LYS A 1 82 ? -16.257 -4.213 -25.060 1.00 92.88 82 LYS A O 1
ATOM 616 N N . MET A 1 83 ? -15.649 -2.504 -23.736 1.00 89.19 83 MET A N 1
ATOM 617 C CA . MET A 1 83 ? -15.887 -3.217 -22.484 1.00 89.19 83 MET A CA 1
ATOM 618 C C . MET A 1 83 ? -17.386 -3.378 -22.223 1.00 89.19 83 MET A C 1
ATOM 620 O O . MET A 1 83 ? -17.798 -4.468 -21.824 1.00 89.19 83 MET A O 1
ATOM 624 N N . ALA A 1 84 ? -18.190 -2.340 -22.464 1.00 91.50 84 ALA A N 1
ATOM 625 C CA . ALA A 1 84 ? -19.642 -2.382 -22.354 1.00 91.50 84 ALA A CA 1
ATOM 626 C C . ALA A 1 84 ? -20.201 -3.453 -23.295 1.00 91.50 84 ALA A C 1
ATOM 628 O O . ALA A 1 84 ? -20.871 -4.368 -22.822 1.00 91.50 84 ALA A O 1
ATOM 629 N N . PHE A 1 85 ? -19.790 -3.451 -24.569 1.00 95.00 85 PHE A N 1
ATOM 630 C CA . PHE A 1 85 ? -20.120 -4.511 -25.524 1.00 95.00 85 PHE A CA 1
ATOM 631 C C . PHE A 1 85 ? -19.759 -5.901 -24.995 1.00 95.00 85 PHE A C 1
ATOM 633 O O . PHE A 1 85 ? -20.617 -6.771 -24.897 1.00 95.00 85 PHE A O 1
ATOM 640 N N . SER A 1 86 ? -18.504 -6.109 -24.583 1.00 93.88 86 SER A N 1
ATOM 641 C CA . SER A 1 86 ? -18.035 -7.421 -24.111 1.00 93.88 86 SER A CA 1
ATOM 642 C C . SER A 1 86 ? -18.784 -7.891 -22.857 1.00 93.88 86 SER A C 1
ATOM 644 O O . SER A 1 86 ? -19.061 -9.080 -22.690 1.00 93.88 86 SER A O 1
ATOM 646 N N . THR A 1 87 ? -19.126 -6.960 -21.965 1.00 92.94 87 THR A N 1
ATOM 647 C CA . THR A 1 87 ? -19.867 -7.240 -20.728 1.00 92.94 87 THR A CA 1
ATOM 648 C C . THR A 1 87 ? -21.310 -7.626 -21.038 1.00 92.94 87 THR A C 1
ATOM 650 O O . THR A 1 87 ? -21.802 -8.623 -20.506 1.00 92.94 87 THR A O 1
ATOM 653 N N . LEU A 1 88 ? -21.961 -6.878 -21.930 1.00 94.00 88 LEU A N 1
ATOM 654 C CA . LEU A 1 88 ? -23.332 -7.118 -22.371 1.00 94.00 88 LEU A CA 1
ATOM 655 C C . LEU A 1 88 ? -23.450 -8.397 -23.201 1.00 94.00 88 LEU A C 1
ATOM 657 O O . LEU A 1 88 ? -24.378 -9.173 -22.978 1.00 94.00 88 LEU A O 1
ATOM 661 N N . ALA A 1 89 ? -22.478 -8.672 -24.070 1.00 95.19 89 ALA A N 1
ATOM 662 C CA . ALA A 1 89 ? -22.392 -9.923 -24.809 1.00 95.19 89 ALA A CA 1
ATOM 663 C C . ALA A 1 89 ? -22.238 -11.110 -23.846 1.00 95.19 89 ALA A C 1
ATOM 665 O O . ALA A 1 89 ? -22.967 -12.090 -23.946 1.00 95.19 89 ALA A O 1
ATOM 666 N N . CYS A 1 90 ? -21.388 -11.010 -22.814 1.00 95.19 90 CYS A N 1
ATOM 667 C CA . CYS A 1 90 ? -21.232 -12.083 -21.820 1.00 95.19 90 CYS A CA 1
ATOM 668 C C . CYS A 1 90 ? -22.432 -12.313 -20.894 1.00 95.19 90 CYS A C 1
ATOM 670 O O . CYS A 1 90 ? -22.473 -13.345 -20.211 1.00 95.19 90 CYS A O 1
ATOM 672 N N . ALA A 1 91 ? -23.444 -11.445 -20.899 1.00 93.00 91 ALA A N 1
ATOM 673 C CA . ALA A 1 91 ? -24.697 -11.721 -20.202 1.00 93.00 91 ALA A CA 1
ATOM 674 C C . ALA A 1 91 ? -25.458 -12.920 -20.806 1.00 93.00 91 ALA A C 1
ATOM 676 O O . ALA A 1 91 ? -26.244 -13.566 -20.103 1.00 93.00 91 ALA A O 1
ATOM 677 N N . CYS A 1 92 ? -25.160 -13.297 -22.056 1.00 92.06 92 CYS A N 1
ATOM 678 C CA . CYS A 1 92 ? -25.690 -14.495 -22.712 1.00 92.06 92 CYS A CA 1
ATOM 679 C C . CYS A 1 92 ? -25.468 -15.779 -21.880 1.00 92.06 92 CYS A C 1
ATOM 681 O O . CYS A 1 92 ? -26.321 -16.671 -21.854 1.00 92.06 92 CYS A O 1
ATOM 683 N N . VAL A 1 93 ? -24.370 -15.852 -21.112 1.00 91.25 93 VAL A N 1
ATOM 684 C CA . VAL A 1 93 ? -24.050 -16.999 -20.245 1.00 91.25 93 VAL A CA 1
ATOM 685 C C . VAL A 1 93 ? -25.047 -17.100 -19.090 1.00 91.25 93 VAL A C 1
ATOM 687 O O . VAL A 1 93 ? -25.537 -18.189 -18.784 1.00 91.25 93 VAL A O 1
ATOM 690 N N . SER A 1 94 ? -25.380 -15.972 -18.450 1.00 88.38 94 SER A N 1
ATOM 691 C CA . SER A 1 94 ? -26.399 -15.931 -17.389 1.00 88.38 94 SER A CA 1
ATOM 692 C C . SER A 1 94 ? -27.812 -16.174 -17.911 1.00 88.38 94 SER A C 1
ATOM 694 O O . SER A 1 94 ? -28.640 -16.698 -17.170 1.00 88.38 94 SER A O 1
ATOM 696 N N . LEU A 1 95 ? -28.057 -15.859 -19.182 1.00 91.69 95 LEU A N 1
ATOM 697 C CA . LEU A 1 95 ? -29.319 -16.115 -19.878 1.00 91.69 95 LEU A CA 1
ATOM 698 C C . LEU A 1 95 ? -29.425 -17.556 -20.417 1.00 91.69 95 LEU A C 1
ATOM 700 O O . LEU A 1 95 ? -30.452 -17.938 -20.968 1.00 91.69 95 LEU A O 1
ATOM 704 N N . GLY A 1 96 ? -28.388 -18.384 -20.237 1.00 92.56 96 GLY A N 1
ATOM 705 C CA . GLY A 1 96 ? -28.410 -19.803 -20.598 1.00 92.56 96 GLY A CA 1
ATOM 706 C C . GLY A 1 96 ? -28.156 -20.105 -22.078 1.00 92.56 96 GLY A C 1
ATOM 707 O O . GLY A 1 96 ? -28.459 -21.213 -22.519 1.00 92.56 96 GLY A O 1
ATOM 708 N N . MET A 1 97 ? -27.578 -19.168 -22.837 1.00 87.69 97 MET A N 1
ATOM 709 C CA . MET A 1 97 ? -27.343 -19.302 -24.287 1.00 87.69 97 MET A CA 1
ATOM 710 C C . MET A 1 97 ? -26.055 -20.068 -24.653 1.00 87.69 97 MET A C 1
ATOM 712 O O . MET A 1 97 ? -25.799 -20.325 -25.825 1.00 87.69 97 MET A O 1
ATOM 716 N N . GLY A 1 98 ? -25.260 -20.492 -23.666 1.00 87.38 98 GLY A N 1
ATOM 717 C CA . GLY A 1 98 ? -24.023 -21.261 -23.860 1.00 87.38 98 GLY A CA 1
ATOM 718 C C . GLY A 1 98 ? -22.827 -20.626 -23.152 1.00 87.38 98 GLY A C 1
ATOM 719 O O . GLY A 1 98 ? -22.927 -19.522 -22.637 1.00 87.38 98 GLY A O 1
ATOM 720 N N . ASP A 1 99 ? -21.695 -21.334 -23.070 1.00 85.00 99 ASP A N 1
ATOM 721 C CA . ASP A 1 99 ? -20.469 -20.788 -22.457 1.00 85.00 99 ASP A CA 1
ATOM 722 C C . ASP A 1 99 ? -19.610 -19.991 -23.463 1.00 85.00 99 ASP A C 1
ATOM 724 O O . ASP A 1 99 ? -18.797 -19.169 -23.045 1.00 85.00 99 ASP A O 1
ATOM 728 N N . ASP A 1 100 ? -19.788 -20.237 -24.766 1.00 86.50 100 ASP A N 1
ATOM 729 C CA . ASP A 1 100 ? -18.960 -19.668 -25.840 1.00 86.50 100 ASP A CA 1
ATOM 730 C C . ASP A 1 100 ? -19.619 -18.451 -26.521 1.00 86.50 100 ASP A C 1
ATOM 732 O O . ASP A 1 100 ? -19.017 -17.830 -27.391 1.00 86.50 100 ASP A O 1
ATOM 736 N N . CYS A 1 101 ? -20.830 -18.068 -26.093 1.00 84.31 101 CYS A N 1
ATOM 737 C CA . CYS A 1 101 ? -21.649 -17.024 -26.724 1.00 84.31 101 CYS A CA 1
ATOM 738 C C . CYS A 1 101 ? -21.103 -15.591 -26.581 1.00 84.31 101 CYS A C 1
ATOM 740 O O . CYS A 1 101 ? -21.667 -14.666 -27.149 1.00 84.31 101 CYS A O 1
ATOM 742 N N . CYS A 1 102 ? -20.010 -15.387 -25.839 1.00 90.19 102 CYS A N 1
ATOM 743 C CA . CYS A 1 102 ? -19.362 -14.078 -25.714 1.00 90.19 102 CYS A CA 1
ATOM 744 C C . CYS A 1 102 ? -17.872 -14.080 -26.059 1.00 90.19 102 CYS A C 1
ATOM 746 O O . CYS A 1 102 ? -17.123 -13.194 -25.643 1.00 90.19 102 CYS A O 1
ATOM 748 N N . THR A 1 103 ? -17.416 -15.094 -26.795 1.00 87.81 103 THR A N 1
ATOM 749 C CA . THR A 1 103 ? -16.022 -15.196 -27.234 1.00 87.81 103 THR A CA 1
ATOM 750 C C . THR A 1 103 ? -15.932 -15.382 -28.737 1.00 87.81 103 THR A C 1
ATOM 752 O O . THR A 1 103 ? -16.634 -16.213 -29.297 1.00 87.81 103 THR A O 1
ATOM 755 N N . GLY A 1 104 ? -14.988 -14.684 -29.366 1.00 88.56 104 GLY A N 1
ATOM 756 C CA . GLY A 1 104 ? -14.757 -14.777 -30.807 1.00 88.56 104 GLY A CA 1
ATOM 757 C C . GLY A 1 104 ? -15.493 -13.696 -31.593 1.00 88.56 104 GLY A C 1
ATOM 758 O O . GLY A 1 104 ? -15.963 -12.721 -31.017 1.00 88.56 104 GLY A O 1
ATOM 759 N N . ALA A 1 105 ? -15.525 -13.859 -32.916 1.00 86.94 105 ALA A N 1
ATOM 760 C CA . ALA A 1 105 ? -16.201 -12.933 -33.825 1.00 86.94 105 ALA A CA 1
ATOM 761 C C . ALA A 1 105 ? -17.736 -13.032 -33.742 1.00 86.94 105 ALA A C 1
ATOM 763 O O . ALA A 1 105 ? -18.411 -12.089 -34.126 1.00 86.94 105 ALA A O 1
ATOM 764 N N . ASP A 1 106 ? -18.253 -14.133 -33.188 1.00 88.56 106 ASP A N 1
ATOM 765 C CA . ASP A 1 106 ? -19.687 -14.419 -33.038 1.00 88.56 106 ASP A CA 1
ATOM 766 C C . ASP A 1 106 ? -20.239 -13.948 -31.671 1.00 88.56 106 ASP A C 1
ATOM 768 O O . ASP A 1 106 ? -21.263 -14.436 -31.197 1.00 88.56 106 ASP A O 1
ATOM 772 N N . ALA A 1 107 ? -19.508 -13.083 -30.957 1.00 95.19 107 ALA A N 1
ATOM 773 C CA . ALA A 1 107 ? -19.979 -12.521 -29.695 1.00 95.19 107 ALA A CA 1
ATOM 774 C C . ALA A 1 107 ? -21.038 -11.453 -29.983 1.00 95.19 107 ALA A C 1
ATOM 776 O O . ALA A 1 107 ? -20.760 -10.506 -30.714 1.00 95.19 107 ALA A O 1
ATOM 777 N N . GLU A 1 108 ? -22.215 -11.583 -29.375 1.00 96.31 108 GLU A N 1
ATOM 778 C CA . GLU A 1 108 ? -23.347 -10.692 -29.635 1.00 96.31 108 GLU A CA 1
ATOM 779 C C . GLU A 1 108 ? -24.057 -10.287 -28.341 1.00 96.31 108 GLU A C 1
ATOM 781 O O . GLU A 1 108 ? -24.135 -11.066 -27.388 1.00 96.31 108 GLU A O 1
ATOM 786 N N . ILE A 1 10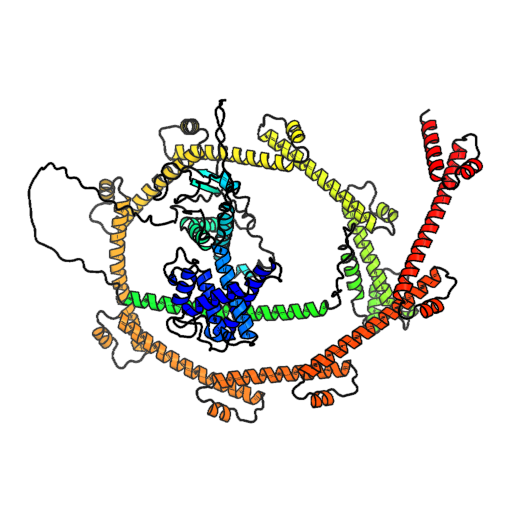9 ? -24.603 -9.069 -28.304 1.00 97.06 109 ILE A N 1
ATOM 787 C CA . ILE A 1 109 ? -25.487 -8.605 -27.225 1.00 97.06 109 ILE A CA 1
ATOM 788 C C . ILE A 1 109 ? -26.882 -9.202 -27.462 1.00 97.06 109 ILE A C 1
ATOM 790 O O . ILE A 1 109 ? -27.529 -8.801 -28.426 1.00 97.06 109 ILE A O 1
ATOM 794 N N . PRO A 1 110 ? -27.386 -10.128 -26.626 1.00 95.88 110 PRO A N 1
ATOM 795 C CA . PRO A 1 110 ? -28.638 -10.829 -26.912 1.00 95.88 110 PRO A CA 1
ATOM 796 C C . PRO A 1 110 ? -29.861 -9.911 -26.772 1.00 95.88 110 PRO A C 1
ATOM 798 O O . PRO A 1 110 ? -30.302 -9.616 -25.664 1.00 95.88 110 PRO A O 1
ATOM 801 N N . LEU A 1 111 ? -30.471 -9.510 -27.890 1.00 95.56 111 LEU A N 1
ATOM 802 C CA . LEU A 1 111 ? -31.687 -8.683 -27.896 1.00 95.56 111 LEU A CA 1
ATOM 803 C C . LEU A 1 111 ? -32.970 -9.521 -27.926 1.00 95.56 111 LEU A C 1
ATOM 805 O O . LEU A 1 111 ? -33.986 -9.144 -27.343 1.00 95.56 111 LEU A O 1
ATOM 809 N N . SER A 1 112 ? -32.923 -10.701 -28.543 1.00 92.62 112 SER A N 1
ATOM 810 C CA . SER A 1 112 ? -34.076 -11.600 -28.705 1.00 92.62 112 SER A CA 1
ATOM 811 C C . SER A 1 112 ? -34.736 -12.009 -27.380 1.00 92.62 112 SER A C 1
ATOM 813 O O . SER A 1 112 ? -35.960 -12.172 -27.315 1.00 92.62 112 SER A O 1
ATOM 815 N N . VAL A 1 113 ? -33.954 -12.114 -26.300 1.00 92.44 113 VAL A N 1
ATOM 816 C CA . VAL A 1 113 ? -34.450 -12.477 -24.961 1.00 92.44 113 VAL A CA 1
ATOM 817 C C . VAL A 1 113 ? -35.374 -11.417 -24.359 1.00 92.44 113 VAL A C 1
ATOM 819 O O . VAL A 1 113 ? -36.254 -11.773 -23.576 1.00 92.44 113 VAL A O 1
ATOM 822 N N . LEU A 1 114 ? -35.237 -10.148 -24.765 1.00 91.31 114 LEU A N 1
ATOM 823 C CA . LEU A 1 114 ? -35.969 -9.004 -24.203 1.00 91.31 114 LEU A CA 1
ATOM 824 C C . LEU A 1 114 ? -37.471 -9.036 -24.521 1.00 91.31 114 LEU A C 1
ATOM 826 O O . LEU A 1 114 ? -38.261 -8.373 -23.854 1.00 91.31 114 LEU A O 1
ATOM 830 N N . SER A 1 115 ? -37.884 -9.853 -25.494 1.00 88.12 115 SER A N 1
ATOM 831 C CA . SER A 1 115 ? -39.296 -10.102 -25.812 1.00 88.12 115 SER A CA 1
ATOM 832 C C . SER A 1 115 ? -40.014 -10.997 -24.784 1.00 88.12 115 SER A C 1
ATOM 834 O O . SER A 1 115 ? -41.244 -11.114 -24.802 1.00 88.12 115 SER A O 1
ATOM 836 N N . THR A 1 116 ? -39.270 -11.623 -23.865 1.00 87.81 116 THR A N 1
ATOM 837 C CA . THR A 1 116 ? -39.809 -12.559 -22.871 1.00 87.81 116 THR A CA 1
ATOM 838 C C . THR A 1 116 ? -40.286 -11.813 -21.626 1.00 87.81 116 THR A C 1
ATOM 840 O O . THR A 1 116 ? -39.520 -11.552 -20.704 1.00 87.81 116 THR A O 1
ATOM 843 N N . VAL A 1 117 ? -41.577 -11.481 -21.578 1.00 84.81 117 VAL A N 1
ATOM 844 C CA . VAL A 1 117 ? -42.172 -10.756 -20.444 1.00 84.81 117 VAL A CA 1
ATOM 845 C C . VAL A 1 117 ? -42.306 -11.661 -19.211 1.00 84.81 117 VAL A C 1
ATOM 847 O O . VAL A 1 117 ? -42.950 -12.710 -19.275 1.00 84.81 117 VAL A O 1
ATOM 850 N N . GLY A 1 118 ? -41.777 -11.211 -18.067 1.00 85.81 118 GLY A N 1
ATOM 851 C CA . GLY A 1 118 ? -42.014 -11.813 -16.748 1.00 85.81 118 GLY A CA 1
ATOM 852 C C . GLY A 1 118 ? -40.942 -12.784 -16.244 1.00 85.81 118 GLY A C 1
ATOM 853 O O . GLY A 1 118 ? -41.177 -13.455 -15.235 1.00 85.81 118 GLY A O 1
ATOM 854 N N . ASP A 1 119 ? -39.787 -12.872 -16.912 1.00 89.94 119 ASP A N 1
ATOM 855 C CA . ASP A 1 119 ? -38.613 -13.569 -16.377 1.00 89.94 119 ASP A CA 1
ATOM 856 C C . ASP A 1 119 ? -37.708 -12.574 -15.619 1.00 89.94 119 ASP A C 1
ATOM 858 O O . ASP A 1 119 ? -37.156 -11.660 -16.235 1.00 89.94 119 ASP A O 1
ATOM 862 N N . PRO A 1 120 ? -37.493 -12.746 -14.300 1.00 87.75 120 PRO A N 1
ATOM 863 C CA . PRO A 1 120 ? -36.693 -11.815 -13.506 1.00 87.75 120 PRO A CA 1
ATOM 864 C C . PRO A 1 120 ? -35.223 -11.729 -13.948 1.00 87.75 120 PRO A C 1
ATOM 866 O O . PRO A 1 120 ? -34.569 -10.724 -13.672 1.00 87.75 120 PRO A O 1
ATOM 869 N N . ALA A 1 121 ? -34.677 -12.757 -14.610 1.00 85.50 121 ALA A N 1
ATOM 870 C CA . ALA A 1 121 ? -33.327 -12.703 -15.170 1.00 85.50 121 ALA A CA 1
ATOM 871 C C . ALA A 1 121 ? -33.274 -11.829 -16.433 1.00 85.50 121 ALA A C 1
ATOM 873 O O . ALA A 1 121 ? -32.296 -11.108 -16.631 1.00 85.50 121 ALA A O 1
ATOM 874 N N . VAL A 1 122 ? -34.335 -11.857 -17.246 1.00 91.12 122 VAL A N 1
ATOM 875 C CA . VAL A 1 122 ? -34.489 -10.994 -18.427 1.00 91.12 122 VAL A CA 1
ATOM 876 C C . VAL A 1 122 ? -34.733 -9.549 -18.000 1.00 91.12 122 VAL A C 1
ATOM 878 O O . VAL A 1 122 ? -34.094 -8.654 -18.542 1.00 91.12 122 VAL A O 1
ATOM 881 N N . ASP A 1 123 ? -35.562 -9.315 -16.979 1.00 90.69 123 ASP A N 1
ATOM 882 C CA . ASP A 1 123 ? -35.806 -7.970 -16.438 1.00 90.69 123 ASP A CA 1
ATOM 883 C C . ASP A 1 123 ? -34.523 -7.356 -15.846 1.00 90.69 123 ASP A C 1
ATOM 885 O O . ASP A 1 123 ? -34.218 -6.185 -16.076 1.00 90.69 123 ASP A O 1
ATOM 889 N N . ALA A 1 124 ? -33.726 -8.151 -15.121 1.00 89.94 124 ALA A N 1
ATOM 890 C CA . ALA A 1 124 ? -32.429 -7.709 -14.606 1.00 89.94 124 ALA A CA 1
ATOM 891 C C . ALA A 1 124 ? -31.445 -7.381 -15.739 1.00 89.94 124 ALA A C 1
ATOM 893 O O . ALA A 1 124 ? -30.773 -6.354 -15.689 1.00 89.94 124 ALA A O 1
ATOM 894 N N . TYR A 1 125 ? -31.398 -8.217 -16.779 1.00 94.31 125 TYR A N 1
ATOM 895 C CA . TYR A 1 125 ? -30.567 -7.970 -17.953 1.00 94.31 125 TYR A CA 1
ATOM 896 C C . TYR A 1 125 ? -30.998 -6.712 -18.722 1.00 94.31 125 TYR A C 1
ATOM 898 O O . TYR A 1 125 ? -30.146 -5.903 -19.079 1.00 94.31 125 TYR A O 1
ATOM 906 N N . LYS A 1 126 ? -32.308 -6.503 -18.912 1.00 94.56 126 LYS A N 1
ATOM 907 C CA . LYS A 1 126 ? -32.870 -5.290 -19.525 1.00 94.56 126 LYS A CA 1
ATOM 908 C C . LYS A 1 126 ? -32.427 -4.035 -18.767 1.00 94.56 126 LYS A C 1
ATOM 910 O O . LYS A 1 126 ? -31.982 -3.069 -19.382 1.00 94.56 126 LYS A O 1
ATOM 915 N N . ASN A 1 127 ? -32.484 -4.076 -17.437 1.00 91.94 127 ASN A N 1
ATOM 916 C CA . ASN A 1 127 ? -32.054 -2.960 -16.598 1.00 91.94 127 ASN A CA 1
ATOM 917 C C . ASN A 1 127 ? -30.540 -2.715 -16.673 1.00 91.94 127 ASN A C 1
ATOM 919 O O . ASN A 1 127 ? -30.123 -1.560 -16.750 1.00 91.94 127 ASN A O 1
ATOM 923 N N . ASP A 1 128 ? -29.720 -3.771 -16.665 1.00 90.56 128 ASP A N 1
ATOM 924 C CA . ASP A 1 128 ? -28.259 -3.672 -16.810 1.00 90.56 128 ASP A CA 1
ATOM 925 C C . ASP A 1 128 ? -27.876 -3.085 -18.182 1.00 90.56 128 ASP A C 1
ATOM 927 O O . ASP A 1 128 ? -27.017 -2.205 -18.260 1.00 90.56 128 ASP A O 1
ATOM 931 N N . LEU A 1 129 ? -28.556 -3.520 -19.250 1.00 93.38 129 LEU A N 1
ATOM 932 C CA . LEU A 1 129 ? -28.384 -3.013 -20.613 1.00 93.38 129 LEU A CA 1
ATOM 933 C C . LEU A 1 129 ? -28.730 -1.522 -20.705 1.00 93.38 129 LEU A C 1
ATOM 935 O O . LEU A 1 129 ? -27.916 -0.735 -21.184 1.00 93.38 129 LEU A O 1
ATOM 939 N N . CYS A 1 130 ? -29.878 -1.107 -20.169 1.00 94.25 130 CYS A N 1
ATOM 940 C CA . CYS A 1 130 ? -30.281 0.299 -20.188 1.00 94.25 130 CYS A CA 1
ATOM 941 C C . CYS A 1 130 ? -29.446 1.188 -19.254 1.00 94.25 130 CYS A C 1
ATOM 943 O O . CYS A 1 130 ? -29.188 2.337 -19.596 1.00 94.25 130 CYS A O 1
ATOM 945 N N . ASN A 1 131 ? -28.942 0.676 -18.125 1.00 90.50 131 ASN A N 1
ATOM 946 C CA . ASN A 1 131 ? -28.003 1.422 -17.276 1.00 90.50 131 ASN A CA 1
ATOM 947 C C . ASN A 1 131 ? -26.659 1.650 -17.980 1.00 90.50 131 ASN A C 1
ATOM 949 O O . ASN A 1 131 ? -26.090 2.739 -17.882 1.00 90.50 131 ASN A O 1
ATOM 953 N N . MET A 1 132 ? -26.148 0.641 -18.694 1.00 88.50 132 MET A N 1
ATOM 954 C CA . MET A 1 132 ? -24.918 0.796 -19.473 1.00 88.50 132 MET A CA 1
ATOM 955 C C . MET A 1 132 ? -25.108 1.790 -20.620 1.00 88.50 132 MET A C 1
ATOM 957 O O . MET A 1 132 ? -24.280 2.684 -20.764 1.00 88.50 132 MET A O 1
ATOM 961 N N . LEU A 1 133 ? -26.221 1.712 -21.358 1.00 87.44 133 LEU A N 1
ATOM 962 C CA . LEU A 1 133 ? -26.540 2.680 -22.414 1.00 87.44 133 LEU A CA 1
ATOM 963 C C . LEU A 1 133 ? -26.720 4.100 -21.862 1.00 87.44 133 LEU A C 1
ATOM 965 O O . LEU A 1 133 ? -26.138 5.034 -22.401 1.00 87.44 133 LEU A O 1
ATOM 969 N N . ALA A 1 134 ? -27.437 4.271 -20.748 1.00 88.12 134 ALA A N 1
ATOM 970 C CA . ALA A 1 134 ? -27.598 5.576 -20.106 1.00 88.12 134 ALA A CA 1
ATOM 971 C C . ALA A 1 134 ? -26.257 6.175 -19.662 1.00 88.12 134 ALA A C 1
ATOM 973 O O . ALA A 1 134 ? -26.047 7.374 -19.804 1.00 88.12 134 ALA A O 1
ATOM 974 N N . THR A 1 135 ? -25.335 5.347 -19.157 1.00 84.56 135 THR A N 1
ATOM 975 C CA . THR A 1 135 ? -23.997 5.808 -18.756 1.00 84.56 135 THR A CA 1
ATOM 976 C C . THR A 1 135 ? -23.223 6.343 -19.960 1.00 84.56 135 THR A C 1
ATOM 978 O O . THR A 1 135 ? -22.686 7.442 -19.880 1.00 84.56 135 THR A O 1
ATOM 981 N N . VAL A 1 136 ? -23.241 5.616 -21.083 1.00 80.62 136 VAL A N 1
ATOM 982 C CA . VAL A 1 136 ? -22.605 6.047 -22.340 1.00 80.62 136 VAL A CA 1
ATOM 983 C C . VAL A 1 136 ? -23.253 7.339 -22.872 1.00 80.62 136 VAL A C 1
ATOM 985 O O . VAL A 1 136 ? -22.555 8.254 -23.291 1.00 80.62 136 VAL A O 1
ATOM 988 N N . ILE A 1 137 ? -24.582 7.471 -22.780 1.00 79.75 137 ILE A N 1
ATOM 989 C CA . ILE A 1 137 ? -25.331 8.645 -23.271 1.00 79.75 137 ILE A CA 1
ATOM 990 C C . ILE A 1 137 ? -25.098 9.908 -22.426 1.00 79.75 137 ILE A C 1
ATOM 992 O O . ILE A 1 137 ? -24.996 11.016 -22.964 1.00 79.75 137 ILE A O 1
ATOM 996 N N . ILE A 1 138 ? -25.046 9.775 -21.100 1.00 74.94 138 ILE A N 1
ATOM 997 C CA . ILE A 1 138 ? -24.893 10.916 -20.181 1.00 74.94 138 ILE A CA 1
ATOM 998 C C . ILE A 1 138 ? -23.488 11.520 -20.279 1.00 74.94 138 ILE A C 1
ATOM 1000 O O . ILE A 1 138 ? -23.337 12.733 -20.136 1.00 74.94 138 ILE A O 1
ATOM 1004 N N . GLU A 1 139 ? -22.475 10.698 -20.549 1.00 65.56 139 GLU A N 1
ATOM 1005 C CA . GLU A 1 139 ? -21.081 11.141 -20.643 1.00 65.56 139 GLU A CA 1
ATOM 1006 C C . GLU A 1 139 ? -20.835 12.028 -21.883 1.00 65.56 139 GLU A C 1
ATOM 1008 O O . GLU A 1 139 ? -20.044 12.965 -21.810 1.00 65.56 139 GLU A O 1
ATOM 1013 N N . GLU A 1 140 ? -21.580 11.829 -22.979 1.00 58.75 140 GLU A N 1
ATOM 1014 C CA . GLU A 1 140 ? -21.376 12.553 -24.249 1.00 58.75 140 GLU A CA 1
ATOM 1015 C C . GLU A 1 140 ? -22.332 13.750 -24.462 1.00 58.75 140 GLU A C 1
ATOM 1017 O O . GLU A 1 140 ? -22.044 14.653 -25.247 1.00 58.75 140 GLU A O 1
ATOM 1022 N N . THR A 1 141 ? -23.461 13.824 -23.741 1.00 49.16 141 THR A N 1
ATOM 1023 C CA . THR A 1 141 ? -24.477 14.891 -23.923 1.00 49.16 141 THR A CA 1
ATOM 1024 C C . THR A 1 141 ? -24.277 16.144 -23.054 1.00 49.16 141 THR A C 1
ATOM 1026 O O . THR A 1 141 ? -25.028 17.118 -23.185 1.00 49.16 141 THR A O 1
ATOM 1029 N N . ALA A 1 142 ? -23.256 16.183 -22.195 1.00 45.56 142 ALA A N 1
ATOM 1030 C CA . ALA A 1 142 ? -22.971 17.324 -21.322 1.00 45.56 142 ALA A CA 1
ATOM 1031 C C . ALA A 1 142 ? -22.297 18.501 -22.073 1.00 45.56 142 ALA A C 1
ATOM 1033 O O . ALA A 1 142 ? -21.092 18.714 -21.983 1.00 45.56 142 ALA A O 1
ATOM 1034 N N . ALA A 1 143 ? -23.082 19.301 -22.806 1.00 37.75 143 ALA A N 1
ATOM 1035 C CA . ALA A 1 143 ? -22.633 20.541 -23.463 1.00 37.75 143 ALA A CA 1
ATOM 1036 C C . ALA A 1 143 ? -22.850 21.814 -22.591 1.00 37.75 143 ALA A C 1
ATOM 1038 O O . ALA A 1 143 ? -23.764 21.845 -21.761 1.00 37.75 143 ALA A O 1
ATOM 1039 N N . PRO A 1 144 ? -22.053 22.896 -22.773 1.00 42.03 144 PRO A N 1
ATOM 1040 C CA . PRO A 1 144 ? -21.971 24.022 -21.834 1.00 42.03 144 PRO A CA 1
ATOM 1041 C C . PRO A 1 144 ? -23.073 25.088 -21.994 1.00 42.03 144 PRO A C 1
ATOM 1043 O O . PRO A 1 144 ? -23.480 25.467 -23.092 1.00 42.03 144 PRO A O 1
ATOM 1046 N N . VAL A 1 145 ? -23.514 25.633 -20.855 1.00 32.88 145 VAL A N 1
ATOM 1047 C CA . VAL A 1 145 ? -24.519 26.702 -20.727 1.00 32.88 145 VAL A CA 1
ATOM 1048 C C . VAL A 1 145 ? -23.922 28.065 -21.110 1.00 32.88 145 VAL A C 1
ATOM 1050 O O . VAL A 1 145 ? -23.050 28.588 -20.423 1.00 32.88 145 VAL A O 1
ATOM 1053 N N . THR A 1 146 ? -24.432 28.693 -22.171 1.00 40.22 146 THR A N 1
ATOM 1054 C CA . THR A 1 146 ? -24.094 30.076 -22.564 1.00 40.22 146 THR A CA 1
ATOM 1055 C C . THR A 1 146 ? -24.853 31.130 -21.743 1.00 40.22 146 THR A C 1
ATOM 1057 O O . THR A 1 146 ? -26.082 31.087 -21.670 1.00 40.22 146 THR A O 1
ATOM 1060 N N . ALA A 1 147 ? -24.144 32.134 -21.209 1.00 32.22 147 ALA A N 1
ATOM 1061 C CA . ALA A 1 147 ? -24.697 33.349 -20.585 1.00 32.22 147 ALA A CA 1
ATOM 1062 C C . ALA A 1 147 ? -23.827 34.596 -20.939 1.00 32.22 147 ALA A C 1
ATOM 1064 O O . ALA A 1 147 ? -22.728 34.425 -21.459 1.00 32.22 147 ALA A O 1
ATOM 1065 N N . PRO A 1 148 ? -24.318 35.845 -20.763 1.00 32.38 148 PRO A N 1
ATOM 1066 C CA . PRO A 1 148 ? -24.387 36.842 -21.841 1.00 32.38 148 PRO A CA 1
ATOM 1067 C C . PRO A 1 148 ? -23.302 37.940 -21.848 1.00 32.38 148 PRO A C 1
ATOM 1069 O O . PRO A 1 148 ? -22.654 38.231 -20.849 1.00 32.38 148 PRO A O 1
ATOM 1072 N N . VAL A 1 149 ? -23.207 38.613 -23.001 1.00 41.00 149 VAL A N 1
ATOM 1073 C CA . VAL A 1 149 ? -22.329 39.753 -23.340 1.00 41.00 149 VAL A CA 1
ATOM 1074 C C . VAL A 1 149 ? -22.702 41.048 -22.592 1.00 41.00 149 VAL A C 1
ATOM 1076 O O . VAL A 1 149 ? -23.881 41.417 -22.584 1.00 41.00 149 VAL A O 1
ATOM 1079 N N . PRO A 1 150 ? -21.707 41.813 -22.085 1.00 36.44 150 PRO A N 1
ATOM 1080 C CA . PRO A 1 150 ? -21.779 43.277 -22.186 1.00 36.44 150 PRO A CA 1
ATOM 1081 C C . PRO A 1 150 ? -20.449 44.001 -22.527 1.00 36.44 150 PRO A C 1
ATOM 1083 O O . PRO A 1 150 ? -19.456 43.899 -21.818 1.00 36.44 150 PRO A O 1
ATOM 1086 N N . THR A 1 151 ? -20.522 44.772 -23.620 1.00 29.91 151 THR A N 1
ATOM 1087 C CA . THR A 1 151 ? -20.187 46.203 -23.849 1.00 29.91 151 THR A CA 1
ATOM 1088 C C . THR A 1 151 ? -18.907 46.873 -23.287 1.00 29.91 151 THR A C 1
ATOM 1090 O O . THR A 1 151 ? -18.643 46.886 -22.092 1.00 29.91 151 THR A O 1
ATOM 1093 N N . GLU A 1 152 ? -18.219 47.562 -24.212 1.00 30.83 152 GLU A N 1
ATOM 1094 C CA . GLU A 1 152 ? -16.971 48.365 -24.183 1.00 30.83 152 GLU A CA 1
ATOM 1095 C C . GLU A 1 152 ? -16.834 49.569 -23.189 1.00 30.83 152 GLU A C 1
ATOM 1097 O O . GLU A 1 152 ? -17.827 50.003 -22.602 1.00 30.83 152 GLU A O 1
ATOM 1102 N N . PRO A 1 153 ? -15.603 50.142 -23.019 1.00 50.78 153 PRO A N 1
ATOM 1103 C CA . PRO A 1 153 ? -15.058 50.686 -21.756 1.00 50.78 153 PRO A CA 1
ATOM 1104 C C . PRO A 1 153 ? -14.830 52.222 -21.725 1.00 50.78 153 PRO A C 1
ATOM 1106 O O . PRO A 1 153 ? -15.109 52.920 -22.703 1.00 50.78 153 PRO A O 1
ATOM 1109 N N . PRO A 1 154 ? -14.195 52.761 -20.652 1.00 32.97 154 PRO A N 1
ATOM 1110 C CA . PRO A 1 154 ? -13.305 53.912 -20.818 1.00 32.97 154 PRO A CA 1
ATOM 1111 C C . PRO A 1 154 ? -11.889 53.776 -20.199 1.00 32.97 154 PRO A C 1
ATOM 1113 O O . PRO A 1 154 ? -11.683 53.265 -19.103 1.00 32.97 154 PRO A O 1
ATOM 1116 N N . VAL A 1 155 ? -10.947 54.332 -20.974 1.00 33.72 155 VAL A N 1
ATOM 1117 C CA . VAL A 1 155 ? -9.519 54.720 -20.808 1.00 33.72 155 VAL A CA 1
ATOM 1118 C C . VAL A 1 155 ? -9.252 55.481 -19.473 1.00 33.72 155 VAL A C 1
ATOM 1120 O O . VAL A 1 155 ? -10.165 56.152 -19.007 1.00 33.72 155 VAL A O 1
ATOM 1123 N N . VAL A 1 156 ? -8.101 55.531 -18.764 1.00 32.16 156 VAL A N 1
ATOM 1124 C CA . VAL A 1 156 ? -6.642 55.630 -19.053 1.00 32.16 156 VAL A CA 1
ATOM 1125 C C . VAL A 1 156 ? -5.847 55.351 -17.742 1.00 32.16 156 VAL A C 1
ATOM 1127 O O . VAL A 1 156 ? -6.318 55.763 -16.684 1.00 32.16 156 VAL A O 1
ATOM 1130 N N . GLY A 1 157 ? -4.604 54.826 -17.791 1.00 26.72 157 GLY A N 1
ATOM 1131 C CA . GLY A 1 157 ? -3.590 55.085 -16.737 1.00 26.72 157 GLY A CA 1
ATOM 1132 C C . GLY A 1 157 ? -2.402 54.106 -16.620 1.00 26.72 157 GLY A C 1
ATOM 1133 O O . GLY A 1 157 ? -2.549 53.029 -16.062 1.00 26.72 157 GLY A O 1
ATOM 1134 N N . SER A 1 158 ? -1.220 54.516 -17.098 1.00 31.39 158 SER A N 1
ATOM 1135 C CA . SER A 1 158 ? 0.094 53.832 -17.086 1.00 31.39 158 SER A CA 1
ATOM 1136 C C . SER A 1 158 ? 0.598 53.282 -15.737 1.00 31.39 158 SER A C 1
ATOM 1138 O O . SER A 1 158 ? 0.440 53.960 -14.731 1.00 31.39 158 SER A O 1
ATOM 1140 N N . THR A 1 159 ? 1.367 52.173 -15.738 1.00 26.91 159 THR A N 1
ATOM 1141 C CA . THR A 1 159 ? 2.815 52.083 -15.364 1.00 26.91 159 THR A CA 1
ATOM 1142 C C . THR A 1 159 ? 3.360 50.640 -15.473 1.00 26.91 159 THR A C 1
ATOM 1144 O O . THR A 1 159 ? 2.613 49.681 -15.343 1.00 26.91 159 THR A O 1
ATOM 1147 N N . LEU A 1 160 ? 4.660 50.520 -15.781 1.00 26.84 160 LEU A N 1
ATOM 1148 C CA . LEU A 1 160 ? 5.417 49.325 -16.201 1.00 26.84 160 LEU A CA 1
ATOM 1149 C C . LEU A 1 160 ? 5.944 48.448 -15.036 1.00 26.84 160 LEU A C 1
ATOM 1151 O O . LEU A 1 160 ? 6.439 49.025 -14.073 1.00 26.84 160 LEU A O 1
ATOM 1155 N N . SER A 1 161 ? 5.868 47.112 -15.239 1.00 38.31 161 SER A N 1
ATOM 1156 C CA . SER A 1 161 ? 6.715 45.914 -14.905 1.00 38.31 161 SER A CA 1
ATOM 1157 C C . SER A 1 161 ? 7.678 45.915 -13.684 1.00 38.31 161 SER A C 1
ATOM 1159 O O . SER A 1 161 ? 8.025 46.996 -13.226 1.00 38.31 161 SER A O 1
ATOM 1161 N N . PRO A 1 162 ? 8.267 44.785 -13.189 1.00 33.75 162 PRO A N 1
ATOM 1162 C CA . PRO A 1 162 ? 8.212 43.356 -13.581 1.00 33.75 162 PRO A CA 1
ATOM 1163 C C . PRO A 1 162 ? 8.047 42.359 -12.386 1.00 33.75 162 PRO A C 1
ATOM 1165 O O . PRO A 1 162 ? 8.124 42.748 -11.222 1.00 33.75 162 PRO A O 1
ATOM 1168 N N . VAL A 1 163 ? 7.896 41.053 -12.649 1.00 27.23 163 VAL A N 1
ATOM 1169 C CA . VAL A 1 163 ? 7.999 39.975 -11.637 1.00 27.23 163 VAL A CA 1
ATOM 1170 C C . VAL A 1 163 ? 9.007 38.912 -12.095 1.00 27.23 163 VAL A C 1
ATOM 1172 O O . VAL A 1 163 ? 8.954 38.498 -13.245 1.00 27.23 163 VAL A O 1
ATOM 1175 N N . ALA A 1 164 ? 9.885 38.551 -11.142 1.00 33.88 164 ALA A N 1
ATOM 1176 C CA . ALA A 1 164 ? 10.677 37.324 -10.903 1.00 33.88 164 ALA A CA 1
ATOM 1177 C C . ALA A 1 164 ? 11.536 36.733 -12.051 1.00 33.88 164 ALA A C 1
ATOM 1179 O O . ALA A 1 164 ? 11.082 36.598 -13.174 1.00 33.88 164 ALA A O 1
ATOM 1180 N N . VAL A 1 165 ? 12.838 36.438 -11.896 1.00 39.38 165 VAL A N 1
ATOM 1181 C CA . VAL A 1 165 ? 13.586 35.637 -10.886 1.00 39.38 165 VAL A CA 1
ATOM 1182 C C . VAL A 1 165 ? 13.220 34.152 -10.896 1.00 39.38 165 VAL A C 1
ATOM 1184 O O . VAL A 1 165 ? 12.089 33.821 -10.565 1.00 39.38 165 VAL A O 1
ATOM 1187 N N . THR A 1 166 ? 14.203 33.280 -11.171 1.00 40.62 166 THR A N 1
ATOM 1188 C CA . THR A 1 166 ? 14.618 32.091 -10.364 1.00 40.62 166 THR A CA 1
ATOM 1189 C C . THR A 1 166 ? 15.772 31.358 -11.084 1.00 40.62 166 THR A C 1
ATOM 1191 O O . THR A 1 166 ? 15.849 31.412 -12.310 1.00 40.62 166 THR A O 1
ATOM 1194 N N . GLU A 1 167 ? 16.761 30.700 -10.459 1.00 33.75 167 GLU A N 1
ATOM 1195 C CA . GLU A 1 167 ? 16.856 30.015 -9.140 1.00 33.75 167 GLU A CA 1
ATOM 1196 C C . GLU A 1 167 ? 17.310 28.551 -9.371 1.00 33.75 167 GLU A C 1
ATOM 1198 O O . GLU A 1 167 ? 16.594 28.019 -10.188 1.00 33.75 167 GLU A O 1
ATOM 1203 N N . ALA A 1 168 ? 18.391 27.966 -8.763 1.00 30.77 168 ALA A N 1
ATOM 1204 C CA . ALA A 1 168 ? 19.244 26.720 -8.922 1.00 30.77 168 ALA A CA 1
ATOM 1205 C C . ALA A 1 168 ? 18.646 25.326 -8.429 1.00 30.77 168 ALA A C 1
ATOM 1207 O O . ALA A 1 168 ? 17.462 25.364 -8.120 1.00 30.77 168 ALA A O 1
ATOM 1208 N N . PRO A 1 169 ? 19.278 24.091 -8.506 1.00 42.78 169 PRO A N 1
ATOM 1209 C CA . PRO A 1 169 ? 18.628 22.759 -8.763 1.00 42.78 169 PRO A CA 1
ATOM 1210 C C . PRO A 1 169 ? 18.086 21.825 -7.624 1.00 42.78 169 PRO A C 1
ATOM 1212 O O . PRO A 1 169 ? 18.786 21.385 -6.717 1.00 42.78 169 PRO A O 1
ATOM 1215 N N . VAL A 1 170 ? 16.877 21.294 -7.883 1.00 32.88 170 VAL A N 1
ATOM 1216 C CA . VAL A 1 170 ? 16.261 20.049 -7.354 1.00 32.88 170 VAL A CA 1
ATOM 1217 C C . VAL A 1 170 ? 16.432 18.950 -8.425 1.00 32.88 170 VAL A C 1
ATOM 1219 O O . VAL A 1 170 ? 16.817 19.267 -9.553 1.00 32.88 170 VAL A O 1
ATOM 1222 N N . GLY A 1 171 ? 16.173 17.671 -8.121 1.00 36.41 171 GLY A N 1
ATOM 1223 C CA . GLY A 1 171 ? 15.990 16.633 -9.148 1.00 36.41 171 GLY A CA 1
ATOM 1224 C C . GLY A 1 171 ? 14.774 16.951 -10.025 1.00 36.41 171 GLY A C 1
ATOM 1225 O O . GLY A 1 171 ? 13.688 16.432 -9.797 1.00 36.41 171 GLY A O 1
ATOM 1226 N N . ASP A 1 172 ? 14.958 17.874 -10.966 1.00 37.94 172 ASP A N 1
ATOM 1227 C CA . ASP A 1 172 ? 13.926 18.438 -11.827 1.00 37.94 172 ASP A CA 1
ATOM 1228 C C . ASP A 1 172 ? 13.760 17.520 -13.050 1.00 37.94 172 ASP A C 1
ATOM 1230 O O . ASP A 1 172 ? 14.637 17.453 -13.912 1.00 37.94 172 ASP A O 1
ATOM 1234 N N . ILE A 1 173 ? 12.637 16.803 -13.133 1.00 38.31 173 ILE A N 1
ATOM 1235 C CA . ILE A 1 173 ? 12.222 16.131 -14.368 1.00 38.31 173 ILE A CA 1
ATOM 1236 C C . ILE A 1 173 ? 11.441 17.160 -15.191 1.00 38.31 173 ILE A C 1
ATOM 1238 O O . ILE A 1 173 ? 10.365 17.580 -14.785 1.00 38.31 173 ILE A O 1
ATOM 1242 N N . VAL A 1 174 ? 12.009 17.600 -16.317 1.00 36.12 174 VAL A N 1
ATOM 1243 C CA . VAL A 1 174 ? 11.436 18.630 -17.204 1.00 36.12 174 VAL A CA 1
ATOM 1244 C C . VAL A 1 174 ? 10.820 17.953 -18.431 1.00 36.12 174 VAL A C 1
ATOM 1246 O O . VAL A 1 174 ? 11.451 17.088 -19.039 1.00 36.12 174 VAL A O 1
ATOM 1249 N N . ILE A 1 175 ? 9.592 18.328 -18.788 1.00 38.12 175 ILE A N 1
ATOM 1250 C CA . ILE A 1 175 ? 8.723 17.593 -19.717 1.00 38.12 175 ILE A CA 1
ATOM 1251 C C . ILE A 1 175 ? 8.067 18.607 -20.691 1.00 38.12 175 ILE A C 1
ATOM 1253 O O . ILE A 1 175 ? 7.548 19.603 -20.200 1.00 38.12 175 ILE A O 1
ATOM 1257 N N . PHE A 1 176 ? 8.117 18.413 -22.028 1.00 40.06 176 PHE A N 1
ATOM 1258 C CA . PHE A 1 176 ? 7.671 19.409 -23.045 1.00 40.06 176 PHE A CA 1
ATOM 1259 C C . PHE A 1 176 ? 6.678 18.893 -24.139 1.00 40.06 176 PHE A C 1
ATOM 1261 O O . PHE A 1 176 ? 6.664 17.698 -24.435 1.00 40.06 176 PHE A O 1
ATOM 1268 N N . ASP A 1 177 ? 5.976 19.877 -24.754 1.00 46.41 177 ASP A N 1
ATOM 1269 C CA . ASP A 1 177 ? 4.583 20.069 -25.312 1.00 46.41 177 ASP A CA 1
ATOM 1270 C C . ASP A 1 177 ? 4.161 19.435 -26.695 1.00 46.41 177 ASP A C 1
ATOM 1272 O O . ASP A 1 177 ? 4.909 18.551 -27.062 1.00 46.41 177 ASP A O 1
ATOM 1276 N N . VAL A 1 178 ? 3.016 19.791 -27.388 1.00 29.34 178 VAL A N 1
ATOM 1277 C CA . VAL A 1 178 ? 2.394 19.548 -28.781 1.00 29.34 178 VAL A CA 1
ATOM 1278 C C . VAL A 1 178 ? 1.091 20.451 -28.962 1.00 29.34 178 VAL A C 1
ATOM 1280 O O . VAL A 1 178 ? 0.576 20.894 -27.952 1.00 29.34 178 VAL A O 1
ATOM 1283 N N . PRO A 1 179 ? 0.488 20.787 -30.153 1.00 31.66 179 PRO A N 1
ATOM 1284 C CA . PRO A 1 179 ? -0.527 21.847 -30.330 1.00 31.66 179 PRO A CA 1
ATOM 1285 C C . PRO A 1 179 ? -1.919 21.358 -30.797 1.00 31.66 179 PRO A C 1
ATOM 1287 O O . PRO A 1 179 ? -2.051 20.396 -31.560 1.00 31.66 179 PRO A O 1
ATOM 1290 N N . GLY A 1 180 ? -2.952 22.148 -30.481 1.00 27.73 180 GLY A N 1
ATOM 1291 C CA . GLY A 1 180 ? -4.276 22.073 -31.109 1.00 27.73 180 GLY A CA 1
ATOM 1292 C C . GLY A 1 180 ? -5.333 22.916 -30.390 1.00 27.73 180 GLY A C 1
ATOM 1293 O O . GLY A 1 180 ? -5.988 22.405 -29.501 1.00 27.73 180 GLY A O 1
ATOM 1294 N N . ILE A 1 181 ? -5.473 24.189 -30.790 1.00 35.59 181 ILE A N 1
ATOM 1295 C CA . ILE A 1 181 ? -6.525 25.186 -30.463 1.00 35.59 181 ILE A CA 1
ATOM 1296 C C . ILE A 1 181 ? -7.485 24.788 -29.318 1.00 35.59 181 ILE A C 1
ATOM 1298 O O . ILE A 1 181 ? -8.657 24.477 -29.524 1.00 35.59 181 ILE A O 1
ATOM 1302 N N . VAL A 1 182 ? -6.966 24.884 -28.102 1.00 44.03 182 VAL A N 1
ATOM 1303 C CA . VAL A 1 182 ? -7.676 25.061 -26.828 1.00 44.03 182 VAL A CA 1
ATOM 1304 C C . VAL A 1 182 ? -7.007 26.292 -26.185 1.00 44.03 182 VAL A C 1
ATOM 1306 O O . VAL A 1 182 ? -5.876 26.580 -26.582 1.00 44.03 182 VAL A O 1
ATOM 1309 N N . PRO A 1 183 ? -7.652 27.104 -25.319 1.00 53.53 183 PRO A N 1
ATOM 1310 C CA . PRO A 1 183 ? -6.990 28.281 -24.750 1.00 53.53 183 PRO A CA 1
ATOM 1311 C C . PRO A 1 183 ? -5.617 27.899 -24.181 1.00 53.53 183 PRO A C 1
ATOM 1313 O O . PRO A 1 183 ? -5.541 26.947 -23.410 1.00 53.53 183 PRO A O 1
ATOM 1316 N N . ASP A 1 184 ? -4.558 28.579 -24.634 1.00 70.38 184 ASP A N 1
ATOM 1317 C CA . ASP A 1 184 ? -3.181 28.373 -24.173 1.00 70.38 184 ASP A CA 1
ATOM 1318 C C . ASP A 1 184 ? -3.143 28.626 -22.659 1.00 70.38 184 ASP A C 1
ATOM 1320 O O . ASP A 1 184 ? -3.030 29.776 -22.236 1.00 70.38 184 ASP A O 1
ATOM 1324 N N . PHE A 1 185 ? -3.292 27.569 -21.855 1.00 77.62 185 PHE A N 1
ATOM 1325 C CA . PHE A 1 185 ? -3.264 27.700 -20.407 1.00 77.62 185 PHE A CA 1
ATOM 1326 C C . PHE A 1 185 ? -1.834 27.967 -19.952 1.00 77.62 185 PHE A C 1
ATOM 1328 O O . PHE A 1 185 ? -0.957 27.113 -20.104 1.00 77.62 185 PHE A O 1
ATOM 1335 N N . ASP A 1 186 ? -1.601 29.141 -19.375 1.00 87.94 186 ASP A N 1
ATOM 1336 C CA . ASP A 1 186 ? -0.327 29.428 -18.725 1.00 87.94 186 ASP A CA 1
ATOM 1337 C C . ASP A 1 186 ? -0.209 28.684 -17.380 1.00 87.94 186 ASP A C 1
ATOM 1339 O O . ASP A 1 186 ? -1.157 28.080 -16.856 1.00 87.94 186 ASP A O 1
ATOM 1343 N N . ALA A 1 187 ? 0.982 28.696 -16.790 1.00 88.81 187 ALA A N 1
ATOM 1344 C CA . ALA A 1 187 ? 1.231 28.029 -15.520 1.00 88.81 187 ALA A CA 1
ATOM 1345 C C . ALA A 1 187 ? 0.326 28.531 -14.380 1.00 88.81 187 ALA A C 1
ATOM 1347 O O . ALA A 1 187 ? 0.014 27.758 -13.467 1.00 88.81 187 ALA A O 1
ATOM 1348 N N . ALA A 1 188 ? -0.091 29.802 -14.402 1.00 88.50 188 ALA A N 1
ATOM 1349 C CA . ALA A 1 188 ? -0.979 30.363 -13.391 1.00 88.50 188 ALA A CA 1
ATOM 1350 C C . ALA A 1 188 ? -2.412 29.839 -13.562 1.00 88.50 188 ALA A C 1
ATOM 1352 O O . ALA A 1 188 ? -3.036 29.469 -12.564 1.00 88.50 188 ALA A O 1
ATOM 1353 N N . GLU A 1 189 ? -2.896 29.731 -14.796 1.00 88.75 189 GLU A N 1
ATOM 1354 C CA . GLU A 1 189 ? -4.209 29.177 -15.133 1.00 88.75 189 GLU A CA 1
ATOM 1355 C C . GLU A 1 189 ? -4.286 27.669 -14.841 1.00 88.75 189 GLU A C 1
ATOM 1357 O O . GLU A 1 189 ? -5.263 27.198 -14.249 1.00 88.75 189 GLU A O 1
ATOM 1362 N N . ILE A 1 190 ? -3.229 26.904 -15.137 1.00 88.44 190 ILE A N 1
ATOM 1363 C CA . ILE A 1 190 ? -3.126 25.483 -14.752 1.00 88.44 190 ILE A CA 1
ATOM 1364 C C . ILE A 1 190 ? -3.150 25.337 -13.228 1.00 88.44 190 ILE A C 1
ATOM 1366 O O . ILE A 1 190 ? -3.874 24.500 -12.688 1.00 88.44 190 ILE A O 1
ATOM 1370 N N . HIS A 1 191 ? -2.398 26.172 -12.506 1.00 87.44 191 HIS A N 1
ATOM 1371 C CA . HIS A 1 191 ? -2.363 26.115 -11.045 1.00 87.44 191 HIS A CA 1
ATOM 1372 C C . HIS A 1 191 ? -3.698 26.551 -10.411 1.00 87.44 191 HIS A C 1
ATOM 1374 O O . HIS A 1 191 ? -4.090 26.022 -9.365 1.00 87.44 191 HIS A O 1
ATOM 1380 N N . ALA A 1 192 ? -4.403 27.509 -11.012 1.00 87.56 192 ALA A N 1
ATOM 1381 C CA . ALA A 1 192 ? -5.726 27.946 -10.568 1.00 87.56 192 ALA A CA 1
ATOM 1382 C C . ALA A 1 192 ? -6.850 26.978 -10.981 1.00 87.56 192 ALA A C 1
ATOM 1384 O O . ALA A 1 192 ? -7.982 27.144 -10.522 1.00 87.56 192 ALA A O 1
ATOM 1385 N N . ASN A 1 193 ? -6.538 25.977 -11.815 1.00 86.56 193 ASN A N 1
ATOM 1386 C CA . ASN A 1 193 ? -7.506 25.161 -12.545 1.00 86.56 193 ASN A CA 1
ATOM 1387 C C . ASN A 1 193 ? -8.555 26.030 -13.268 1.00 86.56 193 ASN A C 1
ATOM 1389 O O . ASN A 1 193 ? -9.760 25.757 -13.240 1.00 86.56 193 ASN A O 1
ATOM 1393 N N . GLU A 1 194 ? -8.106 27.139 -13.856 1.00 81.81 194 GLU A N 1
ATOM 1394 C CA . GLU A 1 194 ? -8.974 28.065 -14.571 1.00 81.81 194 GLU A CA 1
ATOM 1395 C C . GLU A 1 194 ? -9.521 27.384 -15.830 1.00 81.81 194 GLU A C 1
ATOM 1397 O O . GLU A 1 194 ? -8.812 26.667 -16.534 1.00 81.81 194 GLU A O 1
ATOM 1402 N N . GLY A 1 195 ? -10.827 27.523 -16.063 1.00 77.44 195 GLY A N 1
ATOM 1403 C CA . GLY A 1 195 ? -11.512 26.797 -17.134 1.00 77.44 195 GLY A CA 1
ATOM 1404 C C . GLY A 1 195 ? -11.683 25.292 -16.894 1.00 77.44 195 GLY A C 1
ATOM 1405 O O . GLY A 1 195 ? -12.078 24.604 -17.830 1.00 77.44 195 GLY A O 1
ATOM 1406 N N . SER A 1 196 ? -11.425 24.783 -15.678 1.00 78.31 196 SER A N 1
ATOM 1407 C CA . SER A 1 196 ? -11.508 23.346 -15.354 1.00 78.31 196 SER A CA 1
ATOM 1408 C C . SER A 1 196 ? -10.638 22.488 -16.277 1.00 78.31 196 SER A C 1
ATOM 1410 O O . SER A 1 196 ? -11.080 21.478 -16.815 1.00 78.31 196 SER A O 1
ATOM 1412 N N . ASN A 1 197 ? -9.397 22.929 -16.493 1.00 80.62 197 ASN A N 1
ATOM 1413 C CA . ASN A 1 197 ? -8.455 22.249 -17.376 1.00 80.62 197 ASN A CA 1
ATOM 1414 C C . ASN A 1 197 ? -7.964 20.900 -16.814 1.00 80.62 197 ASN A C 1
ATOM 1416 O O . ASN A 1 197 ? -7.535 20.046 -17.585 1.00 80.62 197 ASN A O 1
ATOM 1420 N N . ASP A 1 198 ? -8.023 20.707 -15.490 1.00 89.00 198 ASP A N 1
ATOM 1421 C CA . ASP A 1 198 ? -7.615 19.509 -14.739 1.00 89.00 198 ASP A CA 1
ATOM 1422 C C . ASP A 1 198 ? -6.193 18.993 -15.049 1.00 89.00 198 ASP A C 1
ATOM 1424 O O . ASP A 1 198 ? -5.793 17.923 -14.584 1.00 89.00 198 ASP A O 1
ATOM 1428 N N . VAL A 1 199 ? -5.383 19.780 -15.762 1.00 88.94 199 VAL A N 1
ATOM 1429 C CA . VAL A 1 199 ? -4.066 19.400 -16.290 1.00 88.94 199 VAL A CA 1
ATOM 1430 C C . VAL A 1 199 ? -3.136 18.971 -15.157 1.00 88.94 199 VAL A C 1
ATOM 1432 O O . VAL A 1 199 ? -2.479 17.933 -15.239 1.00 88.94 199 VAL A O 1
ATOM 1435 N N . LEU A 1 200 ? -3.117 19.732 -14.060 1.00 91.31 200 LEU A N 1
ATOM 1436 C CA . LEU A 1 200 ? -2.263 19.442 -12.909 1.00 91.31 200 LEU A CA 1
ATOM 1437 C C . LEU A 1 200 ? -2.616 18.101 -12.246 1.00 91.31 200 LEU A C 1
ATOM 1439 O O . LEU A 1 200 ? -1.720 17.316 -11.934 1.00 91.31 200 LEU A O 1
ATOM 1443 N N . SER A 1 201 ? -3.908 17.823 -12.063 1.00 90.94 201 SER A N 1
ATOM 1444 C CA . SER A 1 201 ? -4.384 16.569 -11.468 1.00 90.94 201 SER A CA 1
ATOM 1445 C C . SER A 1 201 ? -4.057 15.375 -12.367 1.00 90.94 201 SER A C 1
ATOM 1447 O O . SER A 1 201 ? -3.538 14.371 -11.883 1.00 90.94 201 SER A O 1
ATOM 1449 N N . GLN A 1 202 ? -4.263 15.511 -13.682 1.00 93.44 202 GLN A N 1
ATOM 1450 C CA . GLN A 1 202 ? -3.969 14.461 -14.664 1.00 93.44 202 GLN A CA 1
ATOM 1451 C C . GLN A 1 202 ? -2.477 14.090 -14.695 1.00 93.44 202 GLN A C 1
ATOM 1453 O O . GLN A 1 202 ? -2.134 12.903 -14.756 1.00 93.44 202 GLN A O 1
ATOM 1458 N N . VAL A 1 203 ? -1.584 15.087 -14.610 1.00 91.50 203 VAL A N 1
ATOM 1459 C CA . VAL A 1 203 ? -0.129 14.866 -14.521 1.00 91.50 203 VAL A CA 1
ATOM 1460 C C . VAL A 1 203 ? 0.246 14.179 -13.209 1.00 91.50 203 VAL A C 1
ATOM 1462 O O . VAL A 1 203 ? 1.015 13.219 -13.241 1.00 91.50 203 VAL A O 1
ATOM 1465 N N . ILE A 1 204 ? -0.294 14.628 -12.070 1.00 93.19 204 ILE A N 1
ATOM 1466 C CA . ILE A 1 204 ? 0.006 14.046 -10.750 1.00 93.19 204 ILE A CA 1
ATOM 1467 C C . ILE A 1 204 ? -0.435 12.581 -10.688 1.00 93.19 204 ILE A C 1
ATOM 1469 O O . ILE A 1 204 ? 0.378 11.714 -10.371 1.00 93.19 204 ILE A O 1
ATOM 1473 N N . GLU A 1 205 ? -1.688 12.289 -11.039 1.00 92.94 205 GLU A N 1
ATOM 1474 C CA . GLU A 1 205 ? -2.246 10.932 -10.970 1.00 92.94 205 GLU A CA 1
ATOM 1475 C C . GLU A 1 205 ? -1.501 9.972 -11.911 1.00 92.94 205 GLU A C 1
ATOM 1477 O O . GLU A 1 205 ? -1.140 8.857 -11.527 1.00 92.94 205 GLU A O 1
ATOM 1482 N N . SER A 1 206 ? -1.167 10.421 -13.123 1.00 93.31 206 SER A N 1
ATOM 1483 C CA . SER A 1 206 ? -0.406 9.602 -14.077 1.00 93.31 206 SER A CA 1
ATOM 1484 C C . SER A 1 206 ? 1.047 9.401 -13.652 1.00 93.31 206 SER A C 1
ATOM 1486 O O . SER A 1 206 ? 1.610 8.321 -13.852 1.00 93.31 206 SER A O 1
ATOM 1488 N N . PHE A 1 207 ? 1.661 10.412 -13.032 1.00 94.38 207 PHE A N 1
ATOM 1489 C CA . PHE A 1 207 ? 2.996 10.285 -12.459 1.00 94.38 207 PHE A CA 1
ATOM 1490 C C . PHE A 1 207 ? 2.997 9.285 -11.299 1.00 94.38 207 PHE A C 1
ATOM 1492 O O . PHE A 1 207 ? 3.915 8.472 -11.216 1.00 94.38 207 PHE A O 1
ATOM 1499 N N . GLU A 1 208 ? 1.971 9.270 -10.442 1.00 93.38 208 GLU A N 1
ATOM 1500 C CA . GLU A 1 208 ? 1.832 8.266 -9.379 1.00 93.38 208 GLU A CA 1
ATOM 1501 C C . GLU A 1 208 ? 1.722 6.840 -9.933 1.00 93.38 208 GLU A C 1
ATOM 1503 O O . GLU A 1 208 ? 2.338 5.916 -9.391 1.00 93.38 208 GLU A O 1
ATOM 1508 N N . VAL A 1 209 ? 0.968 6.636 -11.018 1.00 93.62 209 VAL A N 1
ATOM 1509 C CA . VAL A 1 209 ? 0.861 5.325 -11.683 1.00 93.62 209 VAL A CA 1
ATOM 1510 C C . VAL A 1 209 ? 2.229 4.866 -12.189 1.00 93.62 209 VAL A C 1
ATOM 1512 O O . VAL A 1 209 ? 2.659 3.752 -11.871 1.00 93.62 209 VAL A O 1
ATOM 1515 N N . LEU A 1 210 ? 2.943 5.736 -12.905 1.00 94.38 210 LEU A N 1
ATOM 1516 C CA . LEU A 1 210 ? 4.258 5.419 -13.458 1.00 94.38 210 LEU A CA 1
ATOM 1517 C C . LEU A 1 210 ? 5.315 5.220 -12.352 1.00 94.38 210 LEU A C 1
ATOM 1519 O O . LEU A 1 210 ? 6.097 4.271 -12.401 1.00 94.38 210 LEU A O 1
ATOM 1523 N N . ALA A 1 211 ? 5.285 6.037 -11.297 1.00 93.56 211 ALA A N 1
ATOM 1524 C CA . ALA A 1 211 ? 6.152 5.904 -10.125 1.00 93.56 211 ALA A CA 1
ATOM 1525 C C . ALA A 1 211 ? 5.939 4.569 -9.395 1.00 93.56 211 ALA A C 1
ATOM 1527 O O . ALA A 1 211 ? 6.898 3.922 -8.967 1.00 93.56 211 ALA A O 1
ATOM 1528 N N . ASN A 1 212 ? 4.687 4.117 -9.274 1.00 90.88 212 ASN A N 1
ATOM 1529 C CA . ASN A 1 212 ? 4.365 2.813 -8.696 1.00 90.88 212 ASN A CA 1
ATOM 1530 C C . ASN A 1 212 ? 4.897 1.655 -9.542 1.00 90.88 212 ASN A C 1
ATOM 1532 O O . ASN A 1 212 ? 5.348 0.647 -8.988 1.00 90.88 212 ASN A O 1
ATOM 1536 N N . GLU A 1 213 ? 4.855 1.792 -10.865 1.00 93.25 213 GLU A N 1
ATOM 1537 C CA . GLU A 1 213 ? 5.423 0.807 -11.776 1.00 93.25 213 GLU A CA 1
ATOM 1538 C C . GLU A 1 213 ? 6.937 0.677 -11.558 1.00 93.25 213 GLU A C 1
ATOM 1540 O O . GLU A 1 213 ? 7.414 -0.431 -11.304 1.00 93.25 213 GLU A O 1
ATOM 1545 N N . VAL A 1 214 ? 7.663 1.799 -11.519 1.00 93.56 214 VAL A N 1
ATOM 1546 C CA . VAL A 1 214 ? 9.115 1.842 -11.256 1.00 93.56 214 VAL A CA 1
ATOM 1547 C C . VAL A 1 214 ? 9.466 1.302 -9.865 1.00 93.56 214 VAL A C 1
ATOM 1549 O O . VAL A 1 214 ? 10.366 0.484 -9.689 1.00 93.56 214 VAL A O 1
ATOM 1552 N N . LEU A 1 215 ? 8.711 1.662 -8.827 1.00 90.31 215 LEU A N 1
ATOM 1553 C CA . LEU A 1 215 ? 8.938 1.097 -7.489 1.00 90.31 215 LEU A CA 1
ATOM 1554 C C . LEU A 1 215 ? 8.684 -0.417 -7.431 1.00 90.31 215 LEU A C 1
ATOM 1556 O O . LEU A 1 215 ? 9.203 -1.105 -6.542 1.00 90.31 215 LEU A O 1
ATOM 1560 N N . SER A 1 216 ? 7.864 -0.951 -8.338 1.00 86.12 216 SER A N 1
ATOM 1561 C CA . SER A 1 216 ? 7.569 -2.381 -8.413 1.00 86.12 216 SER A CA 1
ATOM 1562 C C . SER A 1 216 ? 8.669 -3.186 -9.114 1.00 86.12 216 SER A C 1
ATOM 1564 O O . SER A 1 216 ? 8.864 -4.352 -8.755 1.00 86.12 216 SER A O 1
ATOM 1566 N N . THR A 1 217 ? 9.415 -2.574 -10.041 1.00 85.88 217 THR A N 1
ATOM 1567 C CA . THR A 1 217 ? 10.535 -3.196 -10.770 1.00 85.88 217 THR A CA 1
ATOM 1568 C C . THR A 1 217 ? 11.814 -3.233 -9.929 1.00 85.88 217 THR A C 1
ATOM 1570 O O . THR A 1 217 ? 12.516 -4.247 -9.932 1.00 85.88 217 THR A O 1
ATOM 1573 N N . LEU A 1 218 ? 12.064 -2.201 -9.117 1.00 80.81 218 LEU A N 1
ATOM 1574 C CA . LEU A 1 218 ? 13.304 -2.046 -8.340 1.00 80.81 218 LEU A CA 1
ATOM 1575 C C . LEU A 1 218 ? 13.448 -2.982 -7.133 1.00 80.81 218 LEU A C 1
ATOM 1577 O O . LEU A 1 218 ? 14.560 -3.247 -6.676 1.00 80.81 218 LEU A O 1
ATOM 1581 N N . VAL A 1 219 ? 12.355 -3.523 -6.585 1.00 71.88 219 VAL A N 1
ATOM 1582 C CA . VAL A 1 219 ? 12.425 -4.344 -5.363 1.00 71.88 219 VAL A CA 1
ATOM 1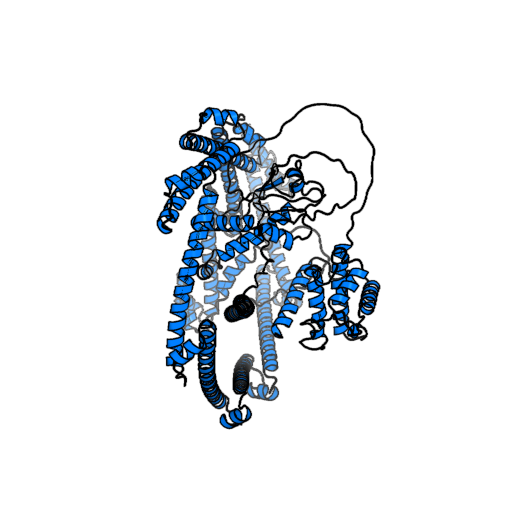583 C C . VAL A 1 219 ? 12.392 -5.842 -5.701 1.00 71.88 219 VAL A C 1
ATOM 1585 O O . VAL A 1 219 ? 11.320 -6.387 -5.975 1.00 71.88 219 VAL A O 1
ATOM 1588 N N . PRO A 1 220 ? 13.511 -6.591 -5.590 1.00 57.41 220 PRO A N 1
ATOM 1589 C CA . PRO A 1 220 ? 13.511 -8.023 -5.866 1.00 57.41 220 PRO A CA 1
ATOM 1590 C C . PRO A 1 220 ? 12.582 -8.780 -4.907 1.00 57.41 220 PRO A C 1
ATOM 1592 O O . PRO A 1 220 ? 12.608 -8.599 -3.684 1.00 57.41 220 PRO A O 1
ATOM 1595 N N . ALA A 1 221 ? 11.799 -9.712 -5.460 1.00 50.75 221 ALA A N 1
ATOM 1596 C CA . ALA A 1 221 ? 10.688 -10.414 -4.803 1.00 50.75 221 ALA A CA 1
ATOM 1597 C C . ALA A 1 221 ? 10.999 -11.091 -3.445 1.00 50.75 221 ALA A C 1
ATOM 1599 O O . ALA A 1 221 ? 10.080 -11.436 -2.696 1.00 50.75 221 ALA A O 1
ATOM 1600 N N . ARG A 1 222 ? 12.279 -11.294 -3.094 1.00 42.19 222 ARG A N 1
ATOM 1601 C CA . ARG A 1 222 ? 12.709 -11.836 -1.790 1.00 42.19 222 ARG A CA 1
ATOM 1602 C C . ARG A 1 222 ? 12.786 -10.791 -0.666 1.00 42.19 222 ARG A C 1
ATOM 1604 O O . ARG A 1 222 ? 12.528 -11.172 0.472 1.00 42.19 222 ARG A O 1
ATOM 1611 N N . LYS A 1 223 ? 13.049 -9.508 -0.953 1.00 44.88 223 LYS A N 1
ATOM 1612 C CA . LYS A 1 223 ? 13.077 -8.416 0.052 1.00 44.88 223 LYS A CA 1
ATOM 1613 C C . LYS A 1 223 ? 11.671 -7.855 0.355 1.00 44.88 223 LYS A C 1
ATOM 1615 O O . LYS A 1 223 ? 11.454 -7.250 1.397 1.00 44.88 223 LYS A O 1
ATOM 1620 N N . ILE A 1 224 ? 10.679 -8.167 -0.491 1.00 46.91 224 ILE A N 1
ATOM 1621 C CA . ILE A 1 224 ? 9.260 -7.777 -0.330 1.00 46.91 224 ILE A CA 1
ATOM 1622 C C . ILE A 1 224 ? 8.589 -8.443 0.894 1.00 46.91 224 ILE A C 1
ATOM 1624 O O . ILE A 1 224 ? 7.608 -7.925 1.428 1.00 46.91 224 ILE A O 1
ATOM 1628 N N . ARG A 1 225 ? 9.102 -9.587 1.378 1.00 43.88 225 ARG A N 1
ATOM 1629 C CA . ARG A 1 225 ? 8.435 -10.392 2.424 1.00 43.88 225 ARG A CA 1
ATOM 1630 C C . ARG A 1 225 ? 8.573 -9.865 3.852 1.00 43.88 225 ARG A C 1
ATOM 1632 O O . ARG A 1 225 ? 7.716 -10.200 4.660 1.00 43.88 225 ARG A O 1
ATOM 1639 N N . SER A 1 226 ? 9.592 -9.068 4.175 1.00 35.81 226 SER A N 1
ATOM 1640 C CA . SER A 1 226 ? 9.763 -8.530 5.538 1.00 35.81 226 SER A CA 1
ATOM 1641 C C . SER A 1 226 ? 9.307 -7.078 5.693 1.00 35.81 226 SER A C 1
ATOM 1643 O O . SER A 1 226 ? 9.224 -6.600 6.815 1.00 35.81 226 SER A O 1
ATOM 1645 N N . LEU A 1 227 ? 8.986 -6.388 4.592 1.00 37.62 227 LEU A N 1
ATOM 1646 C CA . LEU A 1 227 ? 8.686 -4.949 4.577 1.00 37.62 227 LEU A CA 1
ATOM 1647 C C . LEU A 1 227 ? 7.203 -4.614 4.326 1.00 37.62 227 LEU A C 1
ATOM 1649 O O . LEU A 1 227 ? 6.850 -3.446 4.282 1.00 37.62 227 LEU A O 1
ATOM 1653 N N . ARG A 1 228 ? 6.315 -5.610 4.173 1.00 45.97 228 ARG A N 1
ATOM 1654 C CA . ARG A 1 228 ? 4.856 -5.389 4.013 1.00 45.97 228 ARG A CA 1
ATOM 1655 C C . ARG A 1 228 ? 4.053 -5.450 5.319 1.00 45.97 228 ARG A C 1
ATOM 1657 O O . ARG A 1 228 ? 2.833 -5.351 5.279 1.00 45.97 228 ARG A O 1
ATOM 1664 N N . ALA A 1 229 ? 4.722 -5.643 6.457 1.00 38.38 229 ALA A N 1
ATOM 1665 C CA . ALA A 1 229 ? 4.088 -5.586 7.774 1.00 38.38 229 ALA A CA 1
ATOM 1666 C C . ALA A 1 229 ? 3.940 -4.144 8.306 1.00 38.38 229 ALA A C 1
ATOM 1668 O O . ALA A 1 229 ? 3.153 -3.930 9.221 1.00 38.38 229 ALA A O 1
ATOM 1669 N N . SER A 1 230 ? 4.640 -3.166 7.717 1.00 34.16 230 SER A N 1
ATOM 1670 C CA . SER A 1 230 ? 4.400 -1.735 7.926 1.00 34.16 230 SER A CA 1
ATOM 1671 C C . SER A 1 230 ? 3.889 -1.117 6.628 1.00 34.16 230 SER A C 1
ATOM 1673 O O . SER A 1 230 ? 4.437 -1.362 5.555 1.00 34.16 230 SER A O 1
ATOM 1675 N N . GLU A 1 231 ? 2.810 -0.355 6.728 1.00 40.59 231 GLU A N 1
ATOM 1676 C CA . GLU A 1 231 ? 2.181 0.394 5.644 1.00 40.59 231 GLU A CA 1
ATOM 1677 C C . GLU A 1 231 ? 3.232 1.196 4.858 1.00 40.59 231 GLU A C 1
ATOM 1679 O O . GLU A 1 231 ? 3.863 2.098 5.405 1.00 40.59 231 GLU A O 1
ATOM 1684 N N . ARG A 1 232 ? 3.439 0.879 3.573 1.00 46.44 232 ARG A N 1
ATOM 1685 C CA . ARG A 1 232 ? 4.142 1.804 2.678 1.00 46.44 232 ARG A CA 1
ATOM 1686 C C . ARG A 1 232 ? 3.197 2.971 2.423 1.00 46.44 232 ARG A C 1
ATOM 1688 O O . ARG A 1 232 ? 2.241 2.818 1.666 1.00 46.44 232 ARG A O 1
ATOM 1695 N N . LYS A 1 233 ? 3.463 4.121 3.039 1.00 51.00 233 LYS A N 1
ATOM 1696 C CA . LYS A 1 233 ? 3.100 5.389 2.406 1.00 51.00 233 LYS A CA 1
ATOM 1697 C C . LYS A 1 233 ? 3.925 5.471 1.120 1.00 51.00 233 LYS A C 1
ATOM 1699 O O . LYS A 1 233 ? 5.105 5.119 1.135 1.00 51.00 233 LYS A O 1
ATOM 1704 N N . LEU A 1 234 ? 3.293 5.847 0.010 1.00 57.22 234 LEU A N 1
ATOM 1705 C CA . LEU A 1 234 ? 4.017 6.331 -1.167 1.00 57.22 234 LEU A CA 1
ATOM 1706 C C . LEU A 1 234 ? 5.077 7.343 -0.703 1.00 57.22 234 LEU A C 1
ATOM 1708 O O . LEU A 1 234 ? 4.819 8.034 0.294 1.00 57.22 234 LEU A O 1
ATOM 1712 N N . PRO A 1 235 ? 6.243 7.441 -1.370 1.00 62.72 235 PRO A N 1
ATOM 1713 C CA . PRO A 1 235 ? 7.125 8.573 -1.133 1.00 62.72 235 PRO A CA 1
ATOM 1714 C C . PRO A 1 235 ? 6.275 9.840 -1.239 1.00 62.72 235 PRO A C 1
ATOM 1716 O O . PRO A 1 235 ? 5.594 10.057 -2.241 1.00 62.72 235 PRO A O 1
ATOM 1719 N N . SER A 1 236 ? 6.200 10.593 -0.139 1.00 70.12 236 SER A N 1
ATOM 1720 C CA . SER A 1 236 ? 5.302 11.741 -0.050 1.00 70.12 236 SER A CA 1
ATOM 1721 C C . SER A 1 236 ? 5.709 12.732 -1.132 1.00 70.12 236 SER A C 1
ATOM 1723 O O . SER A 1 236 ? 6.847 13.204 -1.133 1.00 70.12 236 SER A O 1
ATOM 1725 N N . MET A 1 237 ? 4.795 13.037 -2.048 1.00 79.62 237 MET A N 1
ATOM 1726 C CA . MET A 1 237 ? 5.007 14.094 -3.028 1.00 79.62 237 MET A CA 1
ATOM 1727 C C . MET A 1 237 ? 4.803 15.443 -2.352 1.00 79.62 237 MET A C 1
ATOM 1729 O O . MET A 1 237 ? 3.844 15.634 -1.599 1.00 79.62 237 MET A O 1
ATOM 1733 N N . GLU A 1 238 ? 5.719 16.375 -2.587 1.00 81.94 238 GLU A N 1
ATOM 1734 C CA . GLU A 1 238 ? 5.443 17.777 -2.285 1.00 81.94 238 GLU A CA 1
ATOM 1735 C C . GLU A 1 238 ? 4.481 18.355 -3.338 1.00 81.94 238 GLU A C 1
ATOM 1737 O O . GLU A 1 238 ? 4.348 17.785 -4.423 1.00 81.94 238 GLU A O 1
ATOM 1742 N N . PRO A 1 239 ? 3.805 19.484 -3.053 1.00 84.00 239 PRO A N 1
ATOM 1743 C CA . PRO A 1 239 ? 2.978 20.155 -4.049 1.00 84.00 239 PRO A CA 1
ATOM 1744 C C . PRO A 1 239 ? 3.763 20.427 -5.338 1.00 84.00 239 PRO A C 1
ATOM 1746 O O . PRO A 1 239 ? 4.853 21.002 -5.290 1.00 84.00 239 PRO A O 1
ATOM 1749 N N . VAL A 1 240 ? 3.198 20.019 -6.474 1.00 88.00 240 VAL A N 1
ATOM 1750 C CA . VAL A 1 240 ? 3.805 20.207 -7.796 1.00 88.00 240 VAL A CA 1
ATOM 1751 C C . VAL A 1 240 ? 3.859 21.693 -8.133 1.00 88.00 240 VAL A C 1
ATOM 1753 O O . VAL A 1 240 ? 2.869 22.409 -7.991 1.00 88.00 240 VAL A O 1
ATOM 1756 N N . VAL A 1 241 ? 5.027 22.159 -8.573 1.00 90.00 241 VAL A N 1
ATOM 1757 C CA . VAL A 1 241 ? 5.231 23.545 -9.005 1.00 90.00 241 VAL A CA 1
ATOM 1758 C C . VAL A 1 241 ? 5.142 23.600 -10.524 1.00 90.00 241 VAL A C 1
ATOM 1760 O O . VAL A 1 241 ? 5.852 22.867 -11.207 1.00 90.00 241 VAL A O 1
ATOM 1763 N N . VAL A 1 242 ? 4.288 24.478 -11.043 1.00 90.88 242 VAL A N 1
ATOM 1764 C CA . VAL A 1 242 ? 4.070 24.679 -12.480 1.00 90.88 242 VAL A CA 1
ATOM 1765 C C . VAL A 1 242 ? 4.685 26.021 -12.886 1.00 90.88 242 VAL A C 1
ATOM 1767 O O . VAL A 1 242 ? 4.455 27.018 -12.202 1.00 90.88 242 VAL A O 1
ATOM 1770 N N . THR A 1 243 ? 5.498 26.066 -13.947 1.00 90.56 243 THR A N 1
ATOM 1771 C CA . THR A 1 243 ? 6.118 27.318 -14.437 1.00 90.56 243 THR A CA 1
ATOM 1772 C C . THR A 1 243 ? 6.150 27.393 -15.958 1.00 90.56 243 THR A C 1
ATOM 1774 O O . THR A 1 243 ? 6.528 26.411 -16.594 1.00 90.56 243 THR A O 1
ATOM 1777 N N . ASP A 1 244 ? 5.876 28.567 -16.525 1.00 90.56 244 ASP A N 1
ATOM 1778 C CA . ASP A 1 244 ? 6.035 28.818 -17.960 1.00 90.56 244 ASP A CA 1
ATOM 1779 C C . ASP A 1 244 ? 7.509 28.858 -18.361 1.00 90.56 244 ASP A C 1
ATOM 1781 O O . ASP A 1 244 ? 8.352 29.458 -17.685 1.00 90.56 244 ASP A O 1
ATOM 1785 N N . ILE A 1 245 ? 7.825 28.246 -19.495 1.00 84.50 245 ILE A N 1
ATOM 1786 C CA . ILE A 1 245 ? 9.158 28.207 -20.081 1.00 84.50 245 ILE A CA 1
ATOM 1787 C C . ILE A 1 245 ? 9.085 28.348 -21.608 1.00 84.50 245 ILE A C 1
ATOM 1789 O O . ILE A 1 245 ? 8.112 27.937 -22.232 1.00 84.50 245 ILE A O 1
ATOM 1793 N N . PRO A 1 246 ? 10.103 28.936 -22.258 1.00 81.69 246 PRO A N 1
ATOM 1794 C CA . PRO A 1 246 ? 10.110 29.059 -23.713 1.00 81.69 246 PRO A CA 1
ATOM 1795 C C . PRO A 1 246 ? 10.166 27.676 -24.377 1.00 81.69 246 PRO A C 1
ATOM 1797 O O . PRO A 1 246 ? 11.022 26.858 -24.026 1.00 81.69 246 PRO A O 1
ATOM 1800 N N . CYS A 1 247 ? 9.289 27.431 -25.354 1.00 77.19 247 CYS A N 1
ATOM 1801 C CA . CYS A 1 247 ? 9.303 26.187 -26.114 1.00 77.19 247 CYS A CA 1
ATOM 1802 C C . CYS A 1 247 ? 10.583 26.055 -26.967 1.00 77.19 247 CYS A C 1
ATOM 1804 O O . CYS A 1 247 ? 11.028 27.032 -27.581 1.00 77.19 247 CYS A O 1
ATOM 1806 N N . PRO A 1 248 ? 11.205 24.864 -27.035 1.00 76.19 248 PRO A N 1
ATOM 1807 C CA . PRO A 1 248 ? 12.321 24.607 -27.940 1.00 76.19 248 PRO A CA 1
ATOM 1808 C C . PRO A 1 248 ? 11.915 24.768 -29.415 1.00 76.19 248 PRO A C 1
ATOM 1810 O O . PRO A 1 248 ? 10.920 24.203 -29.857 1.00 76.19 248 PRO A O 1
ATOM 1813 N N . ALA A 1 249 ? 12.737 25.471 -30.200 1.00 67.88 249 ALA A N 1
ATOM 1814 C CA . ALA A 1 249 ? 12.456 25.816 -31.601 1.00 67.88 249 ALA A CA 1
ATOM 1815 C C . ALA A 1 249 ? 12.429 24.626 -32.593 1.00 67.88 249 ALA A C 1
ATOM 1817 O O . ALA A 1 249 ? 12.172 24.825 -33.775 1.00 67.88 249 ALA A O 1
ATOM 1818 N N . GLU A 1 250 ? 12.726 23.403 -32.142 1.00 67.19 250 GLU A N 1
ATOM 1819 C CA . GLU A 1 250 ? 12.833 22.201 -32.991 1.00 67.19 250 GLU A CA 1
ATOM 1820 C C . GLU A 1 250 ? 11.642 21.243 -32.848 1.00 67.19 250 GLU A C 1
ATOM 1822 O O . GLU A 1 250 ? 11.602 20.195 -33.493 1.00 67.19 250 GLU A O 1
ATOM 1827 N N . LEU A 1 251 ? 10.663 21.580 -32.009 1.00 64.44 251 LEU A N 1
ATOM 1828 C CA . LEU A 1 251 ? 9.496 20.738 -31.809 1.00 64.44 251 LEU A CA 1
ATOM 1829 C C . LEU A 1 251 ? 8.503 20.961 -32.953 1.00 64.44 251 LEU A C 1
ATOM 1831 O O . LEU A 1 251 ? 7.986 22.063 -33.126 1.00 64.44 251 LEU A O 1
ATOM 1835 N N . ALA A 1 252 ? 8.217 19.905 -33.726 1.00 65.75 252 ALA A N 1
ATOM 1836 C CA . ALA A 1 252 ? 7.405 19.924 -34.959 1.00 65.75 252 ALA A CA 1
ATOM 1837 C C . ALA A 1 252 ? 5.947 20.398 -34.781 1.00 65.75 252 ALA A C 1
ATOM 1839 O O . ALA A 1 252 ? 5.152 20.429 -35.718 1.00 65.75 252 ALA A O 1
ATOM 1840 N N . TYR A 1 253 ? 5.601 20.710 -33.548 1.00 66.81 253 TYR A N 1
ATOM 1841 C CA . TYR A 1 253 ? 4.274 20.800 -33.006 1.00 66.81 253 TYR A CA 1
ATOM 1842 C C . TYR A 1 253 ? 4.195 22.055 -32.092 1.00 66.81 253 TYR A C 1
ATOM 1844 O O . TYR A 1 253 ? 3.173 22.357 -31.508 1.00 66.81 253 TYR A O 1
ATOM 1852 N N . SER A 1 254 ? 5.264 22.845 -31.942 1.00 62.41 254 SER A N 1
ATOM 1853 C CA . SER A 1 254 ? 5.190 24.117 -31.212 1.00 62.41 254 SER A CA 1
ATOM 1854 C C . SER A 1 254 ? 4.913 25.257 -32.193 1.00 62.41 254 SER A C 1
ATOM 1856 O O . SER A 1 254 ? 5.569 25.369 -33.231 1.00 62.41 254 SER A O 1
ATOM 1858 N N . VAL A 1 255 ? 3.932 26.110 -31.886 1.00 62.66 255 VAL A N 1
ATOM 1859 C CA . VAL A 1 255 ? 3.759 27.392 -32.583 1.00 62.66 255 VAL A CA 1
ATOM 1860 C C . VAL A 1 255 ? 4.825 28.344 -32.032 1.00 62.66 255 VAL A C 1
ATOM 1862 O O . VAL A 1 255 ? 4.935 28.463 -30.817 1.00 62.66 255 VAL A O 1
ATOM 1865 N N . GLU A 1 256 ? 5.594 29.027 -32.893 1.00 61.69 256 GLU A N 1
ATOM 1866 C CA . GLU A 1 256 ? 6.803 29.826 -32.558 1.00 61.69 256 GLU A CA 1
ATOM 1867 C C . GLU A 1 256 ? 6.660 30.856 -31.407 1.00 61.69 256 GLU A C 1
ATOM 1869 O O . GLU A 1 256 ? 7.656 31.449 -30.989 1.00 61.69 256 GLU A O 1
ATOM 1874 N N . THR A 1 257 ? 5.451 31.101 -30.893 1.00 68.00 257 THR A N 1
ATOM 1875 C CA . THR A 1 257 ? 5.144 32.139 -29.901 1.00 68.00 257 THR A CA 1
ATOM 1876 C C . THR A 1 257 ? 4.475 31.663 -28.607 1.00 68.00 257 THR A C 1
ATOM 1878 O O . THR A 1 257 ? 4.348 32.492 -27.706 1.00 68.00 257 THR A O 1
ATOM 1881 N N . SER A 1 258 ? 4.046 30.401 -28.478 1.00 69.50 258 SER A N 1
ATOM 1882 C CA . SER A 1 258 ? 3.342 29.931 -27.267 1.00 69.50 258 SER A CA 1
ATOM 1883 C C . SER A 1 258 ? 4.333 29.426 -26.200 1.00 69.50 258 SER A C 1
ATOM 1885 O O . SER A 1 258 ? 5.335 28.792 -26.551 1.00 69.50 258 SER A O 1
ATOM 1887 N N . PRO A 1 259 ? 4.133 29.747 -24.905 1.00 78.81 259 PRO A N 1
ATOM 1888 C CA . PRO A 1 259 ? 4.966 29.228 -23.824 1.00 78.81 259 PRO A CA 1
ATOM 1889 C C . PRO A 1 259 ? 4.659 27.747 -23.561 1.00 78.81 259 PRO A C 1
ATOM 1891 O O . PRO A 1 259 ? 3.512 27.324 -23.605 1.00 78.81 259 PRO A O 1
ATOM 1894 N N . CYS A 1 260 ? 5.694 26.972 -23.255 1.00 84.81 260 CYS A N 1
ATOM 1895 C CA . CYS A 1 260 ? 5.577 25.599 -22.777 1.00 84.81 260 CYS A CA 1
ATOM 1896 C C . CYS A 1 260 ? 5.463 25.605 -21.250 1.00 84.81 260 CYS A C 1
ATOM 1898 O O . CYS A 1 260 ? 5.990 26.498 -20.586 1.00 84.81 260 CYS A O 1
ATOM 1900 N N . VAL A 1 261 ? 4.863 24.568 -20.674 1.00 87.06 261 VAL A N 1
ATOM 1901 C CA . VAL A 1 261 ? 4.669 24.472 -19.223 1.00 87.06 261 VAL A CA 1
ATOM 1902 C C . VAL A 1 261 ? 5.601 23.421 -18.619 1.00 87.06 261 VAL A C 1
ATOM 1904 O O . VAL A 1 261 ? 5.718 22.310 -19.125 1.00 87.06 261 VAL A O 1
ATOM 1907 N N . ASN A 1 262 ? 6.267 23.762 -17.515 1.00 86.81 262 ASN A N 1
ATOM 1908 C CA . ASN A 1 262 ? 7.141 22.866 -16.760 1.00 86.81 262 ASN A CA 1
ATOM 1909 C C . ASN A 1 262 ? 6.468 22.383 -15.475 1.00 86.81 262 ASN A C 1
ATOM 1911 O O . ASN A 1 262 ? 6.096 23.209 -14.640 1.00 86.81 262 ASN A O 1
ATOM 1915 N N . PHE A 1 263 ? 6.411 21.067 -15.269 1.00 89.31 263 PHE A N 1
ATOM 1916 C CA . PHE A 1 263 ? 5.931 20.451 -14.032 1.00 89.31 263 PHE A CA 1
ATOM 1917 C C . PHE A 1 263 ? 7.110 19.984 -13.181 1.00 89.31 263 PHE A C 1
ATOM 1919 O O . PHE A 1 263 ? 7.773 19.000 -13.498 1.00 89.31 263 PHE A O 1
ATOM 1926 N N . LYS A 1 264 ? 7.354 20.662 -12.061 1.00 89.69 264 LYS A N 1
ATOM 1927 C CA . LYS A 1 264 ? 8.376 20.281 -11.086 1.00 89.69 264 LYS A CA 1
ATOM 1928 C C . LYS A 1 264 ? 7.748 19.472 -9.955 1.00 89.69 264 LYS A C 1
ATOM 1930 O O . LYS A 1 264 ? 7.019 20.013 -9.121 1.00 89.69 264 LYS A O 1
ATOM 1935 N N . ILE A 1 265 ? 8.059 18.178 -9.932 1.00 90.81 265 ILE A N 1
ATOM 1936 C CA . ILE A 1 265 ? 7.554 17.207 -8.955 1.00 90.81 265 ILE A CA 1
ATOM 1937 C C . ILE A 1 265 ? 8.691 16.826 -8.000 1.00 90.81 265 ILE A C 1
ATOM 1939 O O . ILE A 1 265 ? 9.673 16.215 -8.419 1.00 90.81 265 ILE A O 1
ATOM 1943 N N . THR A 1 266 ? 8.558 17.156 -6.712 1.00 90.19 266 THR A N 1
ATOM 1944 C CA . THR A 1 266 ? 9.518 16.731 -5.680 1.00 90.19 266 THR A CA 1
ATOM 1945 C C . THR A 1 266 ? 9.026 15.450 -5.010 1.00 90.19 266 THR A C 1
ATOM 1947 O O . THR A 1 266 ? 7.943 15.422 -4.423 1.00 90.19 266 THR A O 1
ATOM 1950 N N . VAL A 1 267 ? 9.839 14.393 -5.060 1.00 90.38 267 VAL A N 1
ATOM 1951 C CA . VAL A 1 267 ? 9.545 13.094 -4.439 1.00 90.38 267 VAL A CA 1
ATOM 1952 C C . VAL A 1 267 ? 10.420 12.917 -3.197 1.00 90.38 267 VAL A C 1
ATOM 1954 O O . VAL A 1 267 ? 11.647 12.887 -3.308 1.00 90.38 267 VAL A O 1
ATOM 1957 N N . ASN A 1 268 ? 9.812 12.782 -2.013 1.00 87.44 268 ASN A N 1
ATOM 1958 C CA . ASN A 1 268 ? 10.564 12.504 -0.788 1.00 87.44 268 ASN A CA 1
ATOM 1959 C C . ASN A 1 268 ? 11.016 11.032 -0.756 1.00 87.44 268 ASN A C 1
ATOM 1961 O O . ASN A 1 268 ? 10.188 10.125 -0.694 1.00 87.44 268 ASN A O 1
ATOM 1965 N N . THR A 1 269 ? 12.330 10.804 -0.778 1.00 87.62 269 THR A N 1
ATOM 1966 C CA . THR A 1 269 ? 12.951 9.468 -0.780 1.00 87.62 269 THR A CA 1
ATOM 1967 C C . THR A 1 269 ? 13.678 9.134 0.529 1.00 87.62 269 THR A C 1
ATOM 1969 O O . THR A 1 269 ? 14.502 8.226 0.543 1.00 87.62 269 THR A O 1
ATOM 1972 N N . GLU A 1 270 ? 13.370 9.812 1.643 1.00 87.31 270 GLU A N 1
ATOM 1973 C CA . GLU A 1 270 ? 14.038 9.617 2.949 1.00 87.31 270 GLU A CA 1
ATOM 1974 C C . GLU A 1 270 ? 14.014 8.161 3.453 1.00 87.31 270 GLU A C 1
ATOM 1976 O O . GLU A 1 270 ? 14.938 7.727 4.139 1.00 87.31 270 GLU A O 1
ATOM 1981 N N . ASP A 1 271 ? 12.988 7.391 3.081 1.00 84.62 271 ASP A N 1
ATOM 1982 C CA . ASP A 1 271 ? 12.843 5.977 3.453 1.00 84.62 271 ASP A CA 1
ATOM 1983 C C . ASP A 1 271 ? 13.569 5.002 2.495 1.00 84.62 271 ASP A C 1
ATOM 1985 O O . ASP A 1 271 ? 13.526 3.780 2.691 1.00 84.62 271 ASP A O 1
ATOM 1989 N N . MET A 1 272 ? 14.218 5.508 1.442 1.00 85.06 272 MET A N 1
ATOM 1990 C CA . MET A 1 272 ? 14.970 4.723 0.458 1.00 85.06 272 MET A CA 1
ATOM 1991 C C . MET A 1 272 ? 16.473 4.811 0.734 1.00 85.06 272 MET A C 1
ATOM 1993 O O . MET A 1 272 ? 16.977 5.811 1.239 1.00 85.06 272 MET A O 1
ATOM 1997 N N . SER A 1 273 ? 17.216 3.750 0.404 1.00 90.06 273 SER A N 1
ATOM 1998 C CA . SER A 1 273 ? 18.678 3.851 0.413 1.00 90.06 273 SER A CA 1
ATOM 1999 C C . SER A 1 273 ? 19.148 4.773 -0.717 1.00 90.06 273 SER A C 1
ATOM 2001 O O . SER A 1 273 ? 18.461 4.895 -1.726 1.00 90.06 273 SER A O 1
ATOM 2003 N N . GLU A 1 274 ? 20.316 5.398 -0.567 1.00 87.50 274 GLU A N 1
ATOM 2004 C CA . GLU A 1 274 ? 20.897 6.295 -1.582 1.00 87.50 274 GLU A CA 1
ATOM 2005 C C . GLU A 1 274 ? 21.083 5.603 -2.949 1.00 87.50 274 GLU A C 1
ATOM 2007 O O . GLU A 1 274 ? 20.902 6.216 -3.996 1.00 87.50 274 GLU A O 1
ATOM 2012 N N . GLU A 1 275 ? 21.376 4.299 -2.946 1.00 87.62 275 GLU A N 1
ATOM 2013 C CA . GLU A 1 275 ? 21.486 3.479 -4.159 1.00 87.62 275 GLU A CA 1
ATOM 2014 C C . GLU A 1 275 ? 20.105 3.192 -4.782 1.00 87.62 275 GLU A C 1
ATOM 2016 O O . GLU A 1 275 ? 19.927 3.316 -5.996 1.00 87.62 275 GLU A O 1
ATOM 2021 N N . ASP A 1 276 ? 19.098 2.867 -3.961 1.00 88.06 276 ASP A N 1
ATOM 2022 C CA . ASP A 1 276 ? 17.728 2.623 -4.435 1.00 88.06 276 ASP A CA 1
ATOM 2023 C C . ASP A 1 276 ? 17.068 3.913 -4.951 1.00 88.06 276 ASP A C 1
ATOM 2025 O O . ASP A 1 276 ? 16.316 3.868 -5.924 1.00 88.06 276 ASP A O 1
ATOM 2029 N N . SER A 1 277 ? 17.328 5.061 -4.314 1.00 89.12 277 SER A N 1
ATOM 2030 C CA . SER A 1 277 ? 16.791 6.355 -4.742 1.00 89.12 277 SER A CA 1
ATOM 2031 C C . SER A 1 277 ? 17.437 6.820 -6.047 1.00 89.12 277 SER A C 1
ATOM 2033 O O . SER A 1 277 ? 16.713 7.236 -6.950 1.00 89.12 277 SER A O 1
ATOM 2035 N N . ALA A 1 278 ? 18.758 6.670 -6.204 1.00 89.38 278 ALA A N 1
ATOM 2036 C CA . ALA A 1 278 ? 19.446 6.955 -7.464 1.00 89.38 278 ALA A CA 1
ATOM 2037 C C . ALA A 1 278 ? 18.890 6.105 -8.619 1.00 89.38 278 ALA A C 1
ATOM 2039 O O . ALA A 1 278 ? 18.538 6.647 -9.667 1.00 89.38 278 ALA A O 1
ATOM 2040 N N . THR A 1 279 ? 18.724 4.796 -8.393 1.00 89.88 279 THR A N 1
ATOM 2041 C CA . THR A 1 279 ? 18.172 3.876 -9.401 1.00 89.88 279 THR A CA 1
ATOM 2042 C C . THR A 1 279 ? 16.711 4.212 -9.731 1.00 89.88 279 THR A C 1
ATOM 2044 O O . THR A 1 279 ? 16.315 4.194 -10.894 1.00 89.88 279 THR A O 1
ATOM 2047 N N . TYR A 1 280 ? 15.912 4.590 -8.725 1.00 93.94 280 TYR A N 1
ATOM 2048 C CA . TYR A 1 280 ? 14.538 5.062 -8.917 1.00 93.94 280 TYR A CA 1
ATOM 2049 C C . TYR A 1 280 ? 14.457 6.297 -9.807 1.00 93.94 280 TYR A C 1
ATOM 2051 O O . TYR A 1 280 ? 13.675 6.310 -10.756 1.00 93.94 280 TYR A O 1
ATOM 2059 N N . PHE A 1 281 ? 15.276 7.317 -9.550 1.00 92.38 281 PHE A N 1
ATOM 2060 C CA . PHE A 1 281 ? 15.271 8.520 -10.377 1.00 92.38 281 PHE A CA 1
ATOM 2061 C C . PHE A 1 281 ? 15.788 8.258 -11.796 1.00 92.38 281 PHE A C 1
ATOM 2063 O O . PHE A 1 281 ? 15.241 8.826 -12.743 1.00 92.38 281 PHE A O 1
ATOM 2070 N N . GLU A 1 282 ? 16.784 7.387 -11.970 1.00 92.62 282 GLU A N 1
ATOM 2071 C CA . GLU A 1 282 ? 17.294 6.997 -13.290 1.00 92.62 282 GLU A CA 1
ATOM 2072 C C . GLU A 1 282 ? 16.222 6.273 -14.122 1.00 92.62 282 GLU A C 1
ATOM 2074 O O . GLU A 1 282 ? 15.963 6.646 -15.272 1.00 92.62 282 GLU A O 1
ATOM 2079 N N . GLU A 1 283 ? 15.538 5.288 -13.535 1.00 92.50 283 GLU A N 1
ATOM 2080 C CA . GLU A 1 283 ? 14.488 4.522 -14.213 1.00 92.50 283 GLU A CA 1
ATOM 2081 C C . GLU A 1 283 ? 13.250 5.387 -14.495 1.00 92.50 283 GLU A C 1
ATOM 2083 O O . GLU A 1 283 ? 12.709 5.353 -15.605 1.00 92.50 283 GLU A O 1
ATOM 2088 N N . MET A 1 284 ? 12.856 6.240 -13.544 1.00 93.94 284 MET A N 1
ATOM 2089 C CA . MET A 1 284 ? 11.753 7.185 -13.729 1.00 93.94 284 MET A CA 1
ATOM 2090 C C . MET A 1 284 ? 12.048 8.186 -14.854 1.00 93.94 284 MET A C 1
ATOM 2092 O O . MET A 1 284 ? 11.213 8.401 -15.733 1.00 93.94 284 MET A O 1
ATOM 2096 N N . THR A 1 285 ? 13.257 8.752 -14.880 1.00 89.44 285 THR A N 1
ATOM 2097 C CA . THR A 1 285 ? 13.700 9.674 -15.940 1.00 89.44 285 THR A CA 1
ATOM 2098 C C . THR A 1 285 ? 13.720 8.979 -17.299 1.00 89.44 285 THR A C 1
ATOM 2100 O O . THR A 1 285 ? 13.274 9.548 -18.295 1.00 89.44 285 THR A O 1
ATOM 2103 N N . THR A 1 286 ? 14.188 7.731 -17.345 1.00 90.62 286 THR A N 1
ATOM 2104 C CA . THR A 1 286 ? 14.235 6.927 -18.573 1.00 90.62 286 THR A CA 1
ATOM 2105 C C . THR A 1 286 ? 12.838 6.699 -19.147 1.00 90.62 286 THR A C 1
ATOM 2107 O O . THR A 1 286 ? 12.620 6.958 -20.330 1.00 90.62 286 THR A O 1
ATOM 2110 N N . LYS A 1 287 ? 11.871 6.290 -18.318 1.00 91.19 287 LYS A N 1
ATOM 2111 C CA . LYS A 1 287 ? 10.480 6.058 -18.746 1.00 91.19 287 LYS A CA 1
ATOM 2112 C C . LYS A 1 287 ? 9.767 7.343 -19.167 1.00 91.19 287 LYS A C 1
ATOM 2114 O O . LYS A 1 287 ? 9.057 7.356 -20.172 1.00 91.19 287 LYS A O 1
ATOM 2119 N N . ILE A 1 288 ? 9.990 8.446 -18.451 1.00 89.19 288 ILE A N 1
ATOM 2120 C CA . ILE A 1 288 ? 9.428 9.752 -18.827 1.00 89.19 288 ILE A CA 1
ATOM 2121 C C . ILE A 1 288 ? 9.994 10.216 -20.175 1.00 89.19 288 ILE A C 1
ATOM 2123 O O . ILE A 1 288 ? 9.228 10.626 -21.045 1.00 89.19 288 ILE A O 1
ATOM 2127 N N . ASN A 1 289 ? 11.305 10.083 -20.397 1.00 84.12 289 ASN A N 1
ATOM 2128 C CA . ASN A 1 289 ? 11.933 10.421 -21.679 1.00 84.12 289 ASN A CA 1
ATOM 2129 C C . ASN A 1 289 ? 11.505 9.490 -22.821 1.00 84.12 289 ASN A C 1
ATOM 2131 O O . ASN A 1 289 ? 11.426 9.925 -23.967 1.00 84.12 289 ASN A O 1
ATOM 2135 N N . ALA A 1 290 ? 11.163 8.237 -22.516 1.00 84.94 290 ALA A N 1
ATOM 2136 C CA . ALA A 1 290 ? 10.579 7.302 -23.474 1.00 84.94 290 ALA A CA 1
ATOM 2137 C C . ALA A 1 290 ? 9.111 7.620 -23.835 1.00 84.94 290 ALA A C 1
ATOM 2139 O O . ALA A 1 290 ? 8.533 6.939 -24.681 1.00 84.94 290 ALA A O 1
ATOM 2140 N N . GLY A 1 291 ? 8.498 8.641 -23.221 1.00 87.25 291 GLY A N 1
ATOM 2141 C CA . GLY A 1 291 ? 7.109 9.028 -23.476 1.00 87.25 291 GLY A CA 1
ATOM 2142 C C . GLY A 1 291 ? 6.078 8.174 -22.737 1.00 87.25 291 GLY A C 1
ATOM 2143 O O . GLY A 1 291 ? 4.884 8.234 -23.043 1.00 87.25 291 GLY A O 1
ATOM 2144 N N . GLU A 1 292 ? 6.495 7.372 -21.757 1.00 92.56 292 GLU A N 1
ATOM 2145 C CA . GLU A 1 292 ? 5.572 6.508 -21.013 1.00 92.56 292 GLU A CA 1
ATOM 2146 C C . GLU A 1 292 ? 4.639 7.316 -20.112 1.00 92.56 292 GLU A C 1
ATOM 2148 O O . GLU A 1 292 ? 3.475 6.953 -19.955 1.00 92.56 292 GLU A O 1
ATOM 2153 N N . LEU A 1 293 ? 5.099 8.453 -19.580 1.00 91.88 293 LEU A N 1
ATOM 2154 C CA . LEU A 1 293 ? 4.228 9.355 -18.826 1.00 91.88 293 LEU A CA 1
ATOM 2155 C C . LEU A 1 293 ? 3.157 9.971 -19.726 1.00 91.88 293 LEU A C 1
ATOM 2157 O O . LEU A 1 293 ? 1.995 9.989 -19.335 1.00 91.88 293 LEU A O 1
ATOM 2161 N N . TYR A 1 294 ? 3.513 10.379 -20.950 1.00 90.19 294 TYR A N 1
ATOM 2162 C CA . TYR A 1 294 ? 2.528 10.819 -21.943 1.00 90.19 294 TYR A CA 1
ATOM 2163 C C . TYR A 1 294 ? 1.503 9.731 -22.232 1.00 90.19 294 TYR A C 1
ATOM 2165 O O . TYR A 1 294 ? 0.301 9.969 -22.211 1.00 90.19 294 TYR A O 1
ATOM 2173 N N . SER A 1 295 ? 1.991 8.514 -22.463 1.00 90.62 295 SER A N 1
ATOM 2174 C CA . SER A 1 295 ? 1.150 7.357 -22.757 1.00 90.62 295 SER A CA 1
ATOM 2175 C C . SER A 1 295 ? 0.215 7.035 -21.589 1.00 90.62 295 SER A C 1
ATOM 2177 O O . SER A 1 295 ? -0.945 6.701 -21.808 1.00 90.62 295 SER A O 1
ATOM 2179 N N . THR A 1 296 ? 0.694 7.193 -20.353 1.00 92.94 296 THR A N 1
ATOM 2180 C CA . THR A 1 296 ? -0.089 6.988 -19.127 1.00 92.94 296 THR A CA 1
ATOM 2181 C C . THR A 1 296 ? -1.159 8.065 -18.967 1.00 92.94 296 THR A C 1
ATOM 2183 O O . THR A 1 296 ? -2.315 7.720 -18.724 1.00 92.94 296 THR A O 1
ATOM 2186 N N . VAL A 1 297 ? -0.810 9.340 -19.181 1.00 92.12 297 VAL A N 1
ATOM 2187 C CA . VAL A 1 297 ? -1.764 10.461 -19.176 1.00 92.12 297 VAL A CA 1
ATOM 2188 C C . VAL A 1 297 ? -2.819 10.256 -20.254 1.00 92.12 297 VAL A C 1
ATOM 2190 O O . VAL A 1 297 ? -3.999 10.253 -19.941 1.00 92.12 297 VAL A O 1
ATOM 2193 N N . LYS A 1 298 ? -2.423 9.980 -21.497 1.00 90.12 298 LYS A N 1
ATOM 2194 C CA . LYS A 1 298 ? -3.350 9.782 -22.619 1.00 90.12 298 LYS A CA 1
ATOM 2195 C C . LYS A 1 298 ? -4.227 8.539 -22.463 1.00 90.12 298 LYS A C 1
ATOM 2197 O O . LYS A 1 298 ? -5.377 8.537 -22.885 1.00 90.12 298 LYS A O 1
ATOM 2202 N N . SER A 1 299 ? -3.700 7.479 -21.850 1.00 91.56 299 SER A N 1
ATOM 2203 C CA . SER A 1 299 ? -4.477 6.277 -21.538 1.00 91.56 299 SER A CA 1
ATOM 2204 C C . SER A 1 299 ? -5.470 6.499 -20.397 1.00 91.56 299 SER A C 1
ATOM 2206 O O . SER A 1 299 ? -6.494 5.818 -20.368 1.00 91.56 299 SER A O 1
ATOM 2208 N N . SER A 1 300 ? -5.154 7.379 -19.444 1.00 91.50 300 SER A N 1
ATOM 2209 C CA . SER A 1 300 ? -5.998 7.651 -18.271 1.00 91.50 300 SER A CA 1
ATOM 2210 C C . SER A 1 300 ? -7.010 8.768 -18.543 1.00 91.50 300 SER A C 1
ATOM 2212 O O . SER A 1 300 ? -8.137 8.702 -18.057 1.00 91.50 300 SER A O 1
ATOM 2214 N N . TYR A 1 301 ? -6.628 9.739 -19.374 1.00 92.19 301 TYR A N 1
ATOM 2215 C CA . TYR A 1 301 ? -7.397 10.920 -19.763 1.00 92.19 301 TYR A CA 1
ATOM 2216 C C . TYR A 1 301 ? -7.257 11.134 -21.281 1.00 92.19 301 TYR A C 1
ATOM 2218 O O . TYR A 1 301 ? -6.405 11.903 -21.732 1.00 92.19 301 TYR A O 1
ATOM 2226 N N . PRO A 1 302 ? -8.064 10.437 -22.100 1.00 88.31 302 PRO A N 1
ATOM 2227 C CA . PRO A 1 302 ? -8.008 10.560 -23.558 1.00 88.31 302 PRO A CA 1
ATOM 2228 C C . PRO A 1 302 ? -8.262 11.989 -24.060 1.00 88.31 302 PRO A C 1
ATOM 2230 O O . PRO A 1 302 ? -7.614 12.416 -25.014 1.00 88.31 302 PRO A O 1
ATOM 2233 N N . GLU A 1 303 ? -9.128 12.726 -23.356 1.00 84.56 303 GLU A N 1
ATOM 2234 C CA . GLU A 1 303 ? -9.512 14.126 -23.615 1.00 84.56 303 GLU A CA 1
ATOM 2235 C C . GLU A 1 303 ? -8.580 15.147 -22.941 1.00 84.56 303 GLU A C 1
ATOM 2237 O O . GLU A 1 303 ? -8.947 16.297 -22.704 1.00 84.56 303 GLU A O 1
ATOM 2242 N N . THR A 1 304 ? -7.375 14.727 -22.557 1.00 86.56 304 THR A N 1
ATOM 2243 C CA . THR A 1 304 ? -6.407 15.630 -21.940 1.00 86.56 304 THR A CA 1
ATOM 2244 C C . THR A 1 304 ? -6.035 16.779 -22.880 1.00 86.56 304 THR A C 1
ATOM 2246 O O . THR A 1 304 ? -5.767 16.578 -24.066 1.00 86.56 304 THR A O 1
ATOM 2249 N N . PHE A 1 305 ? -5.931 17.987 -22.324 1.00 82.56 305 PHE A N 1
ATOM 2250 C CA . PHE A 1 305 ? -5.333 19.136 -23.010 1.00 82.56 305 PHE A CA 1
ATOM 2251 C C . PHE A 1 305 ? -3.803 19.052 -23.080 1.00 82.56 305 PHE A C 1
ATOM 2253 O O . PHE A 1 305 ? -3.160 19.953 -23.612 1.00 82.56 305 PHE A O 1
ATOM 2260 N N . ILE A 1 306 ? -3.211 17.982 -22.541 1.00 83.50 306 ILE A N 1
ATOM 2261 C CA . ILE A 1 306 ? -1.775 17.748 -22.574 1.00 83.50 306 ILE A CA 1
ATOM 2262 C C . ILE A 1 306 ? -1.410 17.085 -23.893 1.00 83.50 306 ILE A C 1
ATOM 2264 O O . ILE A 1 306 ? -1.750 15.938 -24.199 1.00 83.50 306 ILE A O 1
ATOM 2268 N N . TYR A 1 307 ? -0.624 17.801 -24.663 1.00 76.31 307 TYR A N 1
ATOM 2269 C CA . TYR A 1 307 ? -0.088 17.358 -25.923 1.00 76.31 307 TYR A CA 1
ATOM 2270 C C . TYR A 1 307 ? 1.426 17.275 -25.706 1.00 76.31 307 TYR A C 1
ATOM 2272 O O . TYR A 1 307 ? 2.030 18.248 -25.303 1.00 76.31 307 TYR A O 1
ATOM 2280 N N . GLY A 1 308 ? 2.030 16.095 -25.881 1.00 70.19 308 GLY A N 1
ATOM 2281 C CA . GLY A 1 308 ? 3.456 15.865 -25.626 1.00 70.19 308 GLY A CA 1
ATOM 2282 C C . GLY A 1 308 ? 3.873 15.858 -24.148 1.00 70.19 308 GLY A C 1
ATOM 2283 O O . GLY A 1 308 ? 3.756 16.843 -23.428 1.00 70.19 308 GLY A O 1
ATOM 2284 N N . LEU A 1 309 ? 4.405 14.721 -23.681 1.00 72.56 309 LEU A N 1
ATOM 2285 C CA . LEU A 1 309 ? 5.174 14.651 -22.433 1.00 72.56 309 LEU A CA 1
ATOM 2286 C C . LEU A 1 309 ? 6.463 13.841 -22.673 1.00 72.56 309 LEU A C 1
ATOM 2288 O O . LEU A 1 309 ? 6.427 12.705 -23.143 1.00 72.56 309 LEU A O 1
ATOM 2292 N N . GLY A 1 310 ? 7.613 14.427 -22.350 1.00 62.22 310 GLY A N 1
ATOM 2293 C CA . GLY A 1 310 ? 8.931 13.787 -22.282 1.00 62.22 310 GLY A CA 1
ATOM 2294 C C . GLY A 1 310 ? 10.006 14.649 -22.942 1.00 62.22 310 GLY A C 1
ATOM 2295 O O . GLY A 1 310 ? 9.728 15.759 -23.386 1.00 62.22 310 GLY A O 1
ATOM 2296 N N . SER A 1 311 ? 11.233 14.137 -23.040 1.00 60.25 311 SER A N 1
ATOM 2297 C CA . SER A 1 311 ? 12.288 14.696 -23.894 1.00 60.25 311 SER A CA 1
ATOM 2298 C C . SER A 1 311 ? 12.814 13.582 -24.806 1.00 60.25 311 SER A C 1
ATOM 2300 O O . SER A 1 311 ? 13.348 12.601 -24.285 1.00 60.25 311 SER A O 1
ATOM 2302 N N . PRO A 1 312 ? 12.650 13.672 -26.142 1.00 51.84 312 PRO A N 1
ATOM 2303 C CA . PRO A 1 312 ? 12.258 14.849 -26.934 1.00 51.84 312 PRO A CA 1
ATOM 2304 C C . PRO A 1 312 ? 10.737 15.101 -27.065 1.00 51.84 312 PRO A C 1
ATOM 2306 O O . PRO A 1 312 ? 10.348 15.935 -27.872 1.00 51.84 312 PRO A O 1
ATOM 2309 N N . GLY A 1 313 ? 9.901 14.420 -26.272 1.00 61.12 313 GLY A N 1
ATOM 2310 C CA . GLY A 1 313 ? 8.439 14.557 -26.281 1.00 61.12 313 GLY A CA 1
ATOM 2311 C C . GLY A 1 313 ? 7.787 13.493 -27.164 1.00 61.12 313 GLY A C 1
ATOM 2312 O O . GLY A 1 313 ? 8.126 13.343 -28.336 1.00 61.12 313 GLY A O 1
ATOM 2313 N N . ALA A 1 314 ? 6.876 12.700 -26.599 1.00 65.19 314 ALA A N 1
ATOM 2314 C CA . ALA A 1 314 ? 6.062 11.764 -27.369 1.00 65.19 314 ALA A CA 1
ATOM 2315 C C . ALA A 1 314 ? 4.694 12.400 -27.639 1.00 65.19 314 ALA A C 1
ATOM 2317 O O . ALA A 1 314 ? 3.954 12.650 -26.696 1.00 65.19 314 ALA A O 1
ATOM 2318 N N . GLY A 1 315 ? 4.346 12.661 -28.903 1.00 53.19 315 GLY A N 1
ATOM 2319 C CA . GLY A 1 315 ? 3.010 13.135 -29.273 1.00 53.19 315 GLY A CA 1
ATOM 2320 C C . GLY A 1 315 ? 2.852 13.436 -30.770 1.00 53.19 315 GLY A C 1
ATOM 2321 O O . GLY A 1 315 ? 3.577 14.256 -31.311 1.00 53.19 315 GLY A O 1
ATOM 2322 N N . GLY A 1 316 ? 1.906 12.732 -31.407 1.00 49.38 316 GLY A N 1
ATOM 2323 C CA . GLY A 1 316 ? 1.236 13.023 -32.691 1.00 49.38 316 GLY A CA 1
ATOM 2324 C C . GLY A 1 316 ? 2.062 13.283 -33.966 1.00 49.38 316 GLY A C 1
ATOM 2325 O O . GLY A 1 316 ? 2.708 14.315 -34.096 1.00 49.38 316 GLY A O 1
ATOM 2326 N N . GLU A 1 317 ? 1.901 12.433 -34.992 1.00 42.84 317 GLU A N 1
ATOM 2327 C CA . GLU A 1 317 ? 2.187 12.818 -36.387 1.00 42.84 317 GLU A CA 1
ATOM 2328 C C . GLU A 1 317 ? 1.206 13.919 -36.827 1.00 42.84 317 GLU A C 1
ATOM 2330 O O . GLU A 1 317 ? -0.011 13.719 -36.834 1.00 42.84 317 GLU A O 1
ATOM 2335 N N . THR A 1 318 ? 1.718 15.087 -37.218 1.00 40.06 318 THR A N 1
ATOM 2336 C CA . THR A 1 318 ? 0.912 16.143 -37.834 1.00 40.06 318 THR A CA 1
ATOM 2337 C C . THR A 1 318 ? 0.438 15.683 -39.213 1.00 40.06 318 THR A C 1
ATOM 2339 O O . THR A 1 318 ? 1.204 15.612 -40.176 1.00 40.06 318 THR A O 1
ATOM 2342 N N . THR A 1 319 ? -0.853 15.382 -39.343 1.00 38.84 319 THR A N 1
ATOM 2343 C CA . THR A 1 319 ? -1.486 15.171 -40.647 1.00 38.84 319 THR A CA 1
ATOM 2344 C C . THR A 1 319 ? -1.554 16.507 -41.389 1.00 38.84 319 THR A C 1
ATOM 2346 O O . THR A 1 319 ? -2.479 17.303 -41.256 1.00 38.84 319 THR A O 1
ATOM 2349 N N . SER A 1 320 ? -0.527 16.770 -42.197 1.00 37.12 320 SER A N 1
ATOM 2350 C CA . SER A 1 320 ? -0.512 17.837 -43.198 1.00 37.12 320 SER A CA 1
ATOM 2351 C C . SER A 1 320 ? -1.654 17.598 -44.199 1.00 37.12 320 SER A C 1
ATOM 2353 O O . SER A 1 320 ? -1.507 16.849 -45.168 1.00 37.12 320 SER A O 1
ATOM 2355 N N . SER A 1 321 ? -2.801 18.237 -43.976 1.00 36.50 321 SER A N 1
ATOM 2356 C CA . SER A 1 321 ? -3.906 18.286 -44.931 1.00 36.50 321 SER A CA 1
ATOM 2357 C C . SER A 1 321 ? -4.362 19.724 -45.146 1.00 36.50 321 SER A C 1
ATOM 2359 O O . SER A 1 321 ? -5.381 20.157 -44.616 1.00 36.50 321 SER A O 1
ATOM 2361 N N . THR A 1 322 ? -3.638 20.429 -46.017 1.00 33.62 322 THR A N 1
ATOM 2362 C CA . THR A 1 322 ? -4.203 21.552 -46.774 1.00 33.62 322 THR A CA 1
ATOM 2363 C C . THR A 1 322 ? -3.762 21.438 -48.230 1.00 33.62 322 THR A C 1
ATOM 2365 O O . THR A 1 322 ? -2.772 22.025 -48.658 1.00 33.62 322 THR A O 1
ATOM 2368 N N . ALA A 1 323 ? -4.505 20.649 -49.006 1.00 35.03 323 ALA A N 1
ATOM 2369 C CA . ALA A 1 323 ? -4.498 20.738 -50.459 1.00 35.03 323 ALA A CA 1
ATOM 2370 C C . ALA A 1 323 ? -5.582 21.736 -50.895 1.00 35.03 323 ALA A C 1
ATOM 2372 O O . ALA A 1 323 ? -6.766 21.532 -50.635 1.00 35.03 323 ALA A O 1
ATOM 2373 N N . GLY A 1 324 ? -5.172 22.803 -51.582 1.00 29.38 324 GLY A N 1
ATOM 2374 C CA . GLY A 1 324 ? -6.052 23.734 -52.288 1.00 29.38 324 GLY A CA 1
ATOM 2375 C C . GLY A 1 324 ? -5.298 24.408 -53.446 1.00 29.38 324 GLY A C 1
ATOM 2376 O O . GLY A 1 324 ? -4.145 24.785 -53.251 1.00 29.38 324 GLY A O 1
ATOM 2377 N N . PRO A 1 325 ? -5.880 24.507 -54.658 1.00 51.69 325 PRO A N 1
ATOM 2378 C CA . PRO A 1 325 ? -5.138 24.558 -55.921 1.00 51.69 325 PRO A CA 1
ATOM 2379 C C . PRO A 1 325 ? -4.837 25.989 -56.396 1.00 51.69 325 PRO A C 1
ATOM 2381 O O . PRO A 1 325 ? -5.646 26.894 -56.209 1.00 51.69 325 PRO A O 1
ATOM 2384 N N . GLY A 1 326 ? -3.706 26.189 -57.080 1.00 30.36 326 GLY A N 1
ATOM 2385 C CA . GLY A 1 326 ? -3.342 27.504 -57.616 1.00 30.36 326 GLY A CA 1
ATOM 2386 C C . GLY A 1 326 ? -2.130 27.489 -58.543 1.00 30.36 326 GLY A C 1
ATOM 2387 O O . GLY A 1 326 ? -0.988 27.574 -58.115 1.00 30.36 326 GLY A O 1
ATOM 2388 N N . GLU A 1 327 ? -2.430 27.382 -59.828 1.00 33.38 327 GLU A N 1
ATOM 2389 C CA . GLU A 1 327 ? -1.617 27.614 -61.023 1.00 33.38 327 GLU A CA 1
ATOM 2390 C C . GLU A 1 327 ? -0.749 28.896 -60.963 1.00 33.38 327 GLU A C 1
ATOM 2392 O O . GLU A 1 327 ? -1.279 29.960 -60.663 1.00 33.38 327 GLU A O 1
ATOM 2397 N N . THR A 1 328 ? 0.552 28.841 -61.305 1.00 28.02 328 THR A N 1
ATOM 2398 C CA . THR A 1 328 ? 1.181 29.657 -62.381 1.00 28.02 328 THR A CA 1
ATOM 2399 C C . THR A 1 328 ? 2.698 29.439 -62.530 1.00 28.02 328 THR A C 1
ATOM 2401 O O . THR A 1 328 ? 3.514 29.743 -61.667 1.00 28.02 328 THR A O 1
ATOM 2404 N N . THR A 1 329 ? 3.053 28.945 -63.714 1.00 31.59 329 THR A N 1
ATOM 2405 C CA . THR A 1 329 ? 4.211 29.248 -64.571 1.00 31.59 329 THR A CA 1
ATOM 2406 C C . THR A 1 329 ? 5.055 30.478 -64.190 1.00 31.59 329 THR A C 1
ATOM 2408 O O . THR A 1 329 ? 4.496 31.564 -64.116 1.00 31.59 329 THR A O 1
ATOM 2411 N N . THR A 1 330 ? 6.395 30.350 -64.116 1.00 27.31 330 THR A N 1
ATOM 2412 C CA . THR A 1 330 ? 7.395 31.206 -64.821 1.00 27.31 330 THR A CA 1
ATOM 2413 C C . THR A 1 330 ? 8.817 30.606 -64.734 1.00 27.31 330 THR A C 1
ATOM 2415 O O . THR A 1 330 ? 9.508 30.712 -63.731 1.00 27.31 330 THR A O 1
ATOM 2418 N N . THR A 1 331 ? 9.201 29.927 -65.814 1.00 28.03 331 THR A N 1
ATOM 2419 C CA . THR A 1 331 ? 10.414 30.069 -66.650 1.00 28.03 331 THR A CA 1
ATOM 2420 C C . THR A 1 331 ? 11.756 30.602 -66.094 1.00 28.03 331 THR A C 1
ATOM 2422 O O . THR A 1 331 ? 11.828 31.692 -65.538 1.00 28.03 331 THR A O 1
ATOM 2425 N N . SER A 1 332 ? 12.827 29.942 -66.588 1.00 28.42 332 SER A N 1
ATOM 2426 C CA . SER A 1 332 ? 14.168 30.470 -66.951 1.00 28.42 332 SER A CA 1
ATOM 2427 C C . SER A 1 332 ? 15.258 30.383 -65.854 1.00 28.42 332 SER A C 1
ATOM 2429 O O . SER A 1 332 ? 15.043 30.827 -64.743 1.00 28.42 332 SER A O 1
ATOM 2431 N N . THR A 1 333 ? 16.484 29.871 -66.051 1.00 28.61 333 THR A N 1
ATOM 2432 C CA . THR A 1 333 ? 17.310 29.719 -67.262 1.00 28.61 333 THR A CA 1
ATOM 2433 C C . THR A 1 333 ? 18.444 28.697 -67.036 1.00 28.61 333 THR A C 1
ATOM 2435 O O . THR A 1 333 ? 19.060 28.644 -65.978 1.00 28.61 333 THR A O 1
ATOM 2438 N N . THR A 1 334 ? 18.701 27.938 -68.096 1.00 30.72 334 THR A N 1
ATOM 2439 C CA . THR A 1 334 ? 19.850 27.115 -68.511 1.00 30.72 334 THR A CA 1
ATOM 2440 C C . THR A 1 334 ? 21.260 27.494 -68.022 1.00 30.72 334 THR A C 1
ATOM 2442 O O . THR A 1 334 ? 21.672 28.642 -68.164 1.00 30.72 334 THR A O 1
ATOM 2445 N N . LEU A 1 335 ? 22.076 26.476 -67.704 1.00 29.39 335 LEU A N 1
ATOM 2446 C CA . LEU A 1 335 ? 23.395 26.285 -68.333 1.00 29.39 335 LEU A CA 1
ATOM 2447 C C . LEU A 1 335 ? 23.842 24.813 -68.280 1.00 29.39 335 LEU A C 1
ATOM 2449 O O . LEU A 1 335 ? 23.658 24.114 -67.291 1.00 29.39 335 LEU A O 1
ATOM 2453 N N . VAL A 1 336 ? 24.352 24.373 -69.427 1.00 32.66 336 VAL A N 1
ATOM 2454 C CA . VAL A 1 336 ? 24.654 23.010 -69.872 1.00 32.66 336 VAL A CA 1
ATOM 2455 C C . VAL A 1 336 ? 26.164 22.790 -69.836 1.00 32.66 336 VAL A C 1
ATOM 2457 O O . VAL A 1 336 ? 26.877 23.631 -70.372 1.00 32.66 336 VAL A O 1
ATOM 2460 N N . GLU A 1 337 ? 26.620 21.636 -69.336 1.00 28.95 337 GLU A N 1
ATOM 2461 C CA . GLU A 1 337 ? 27.850 20.941 -69.778 1.00 28.95 337 GLU A CA 1
ATOM 2462 C C . GLU A 1 337 ? 27.762 19.466 -69.294 1.00 28.95 337 GLU A C 1
ATOM 2464 O O . GLU A 1 337 ? 27.731 19.228 -68.093 1.00 28.95 337 GLU A O 1
ATOM 2469 N N . SER A 1 338 ? 27.336 18.496 -70.130 1.00 32.69 338 SER A N 1
ATOM 2470 C CA . SER A 1 338 ? 28.171 17.543 -70.919 1.00 32.69 338 SER A CA 1
ATOM 2471 C C . SER A 1 338 ? 29.189 16.783 -70.040 1.00 32.69 338 SER A C 1
ATOM 2473 O O . SER A 1 338 ? 30.025 17.442 -69.445 1.00 32.69 338 SER A O 1
ATOM 2475 N N . ILE A 1 339 ? 29.274 15.453 -69.859 1.00 32.91 339 ILE A N 1
ATOM 2476 C CA . ILE A 1 339 ? 29.079 14.181 -70.613 1.00 32.91 339 ILE A CA 1
ATOM 2477 C C . ILE A 1 339 ? 29.162 13.072 -69.505 1.00 32.91 339 ILE A C 1
ATOM 2479 O O . ILE A 1 339 ? 29.844 13.302 -68.513 1.00 32.91 339 ILE A O 1
ATOM 2483 N N . GLU A 1 340 ? 28.439 11.944 -69.452 1.00 29.70 340 GLU A N 1
ATOM 2484 C CA . GLU A 1 340 ? 28.624 10.684 -70.202 1.00 29.70 340 GLU A CA 1
ATOM 2485 C C . GLU A 1 340 ? 27.611 9.633 -69.683 1.00 29.70 340 GLU A C 1
ATOM 2487 O O . GLU A 1 340 ? 27.321 9.569 -68.489 1.00 29.70 340 GLU A O 1
ATOM 2492 N N . GLU A 1 341 ? 27.082 8.813 -70.586 1.00 38.41 341 GLU A N 1
ATOM 2493 C CA . GLU A 1 341 ? 26.128 7.714 -70.362 1.00 38.41 341 GLU A CA 1
ATOM 2494 C C . GLU A 1 341 ? 26.832 6.453 -69.805 1.00 38.41 341 GLU A C 1
ATOM 2496 O O . GLU A 1 341 ? 27.940 6.137 -70.245 1.00 38.41 341 GLU A O 1
ATOM 2501 N N . PRO A 1 342 ? 26.206 5.684 -68.883 1.00 35.69 342 PRO A N 1
ATOM 2502 C CA . PRO A 1 342 ? 25.970 4.273 -69.223 1.00 35.69 342 PRO A CA 1
ATOM 2503 C C . PRO A 1 342 ? 24.649 3.664 -68.688 1.00 35.69 342 PRO A C 1
ATOM 2505 O O . PRO A 1 342 ? 24.219 3.938 -67.575 1.00 35.69 342 PRO A O 1
ATOM 2508 N N . ALA A 1 343 ? 24.075 2.794 -69.532 1.00 37.81 343 ALA A N 1
ATOM 2509 C CA . ALA A 1 343 ? 23.176 1.633 -69.361 1.00 37.81 343 ALA A CA 1
ATOM 2510 C C . ALA A 1 343 ? 22.324 1.407 -68.071 1.00 37.81 343 ALA A C 1
ATOM 2512 O O . ALA A 1 343 ? 22.795 1.583 -66.950 1.00 37.81 343 ALA A O 1
ATOM 2513 N N . PRO A 1 344 ? 21.088 0.867 -68.211 1.00 48.38 344 PRO A N 1
ATOM 2514 C CA . PRO A 1 344 ? 20.121 0.734 -67.119 1.00 48.38 344 PRO A CA 1
ATOM 2515 C C . PRO A 1 344 ? 20.391 -0.484 -66.217 1.00 48.38 344 PRO A C 1
ATOM 2517 O O . PRO A 1 344 ? 20.638 -1.589 -66.701 1.00 48.38 344 PRO A O 1
ATOM 2520 N N . ALA A 1 345 ? 20.267 -0.286 -64.901 1.00 35.97 345 ALA A N 1
ATOM 2521 C CA . ALA A 1 345 ? 20.338 -1.321 -63.866 1.00 35.97 345 ALA A CA 1
ATOM 2522 C C . ALA A 1 345 ? 19.016 -1.385 -63.054 1.00 35.97 345 ALA A C 1
ATOM 2524 O O . ALA A 1 345 ? 18.248 -0.423 -63.073 1.00 35.97 345 ALA A O 1
ATOM 2525 N N . PRO A 1 346 ? 18.708 -2.535 -62.422 1.00 41.81 346 PRO A N 1
ATOM 2526 C CA . PRO A 1 346 ? 17.369 -3.131 -62.377 1.00 41.81 346 PRO A CA 1
ATOM 2527 C C . PRO A 1 346 ? 16.490 -2.715 -61.182 1.00 41.81 346 PRO A C 1
ATOM 2529 O O . PRO A 1 346 ? 16.929 -2.045 -60.254 1.00 41.81 346 PRO A O 1
ATOM 2532 N N . ALA A 1 347 ? 15.224 -3.142 -61.253 1.00 42.31 347 ALA A N 1
ATOM 2533 C CA . ALA A 1 347 ? 14.129 -2.881 -60.319 1.00 42.31 347 ALA A CA 1
ATOM 2534 C C . ALA A 1 347 ? 14.444 -3.201 -58.836 1.00 42.31 347 ALA A C 1
ATOM 2536 O O . ALA A 1 347 ? 15.218 -4.119 -58.562 1.00 42.31 347 ALA A O 1
ATOM 2537 N N . PRO A 1 348 ? 13.812 -2.489 -57.877 1.00 37.75 348 PRO A N 1
ATOM 2538 C CA . PRO A 1 348 ? 14.019 -2.711 -56.448 1.00 37.75 348 PRO A CA 1
ATOM 2539 C C . PRO A 1 348 ? 13.427 -4.055 -56.003 1.00 37.75 348 PRO A C 1
ATOM 2541 O O . PRO A 1 348 ? 12.216 -4.268 -56.072 1.00 37.75 348 PRO A O 1
ATOM 2544 N N . GLU A 1 349 ? 14.283 -4.958 -55.523 1.00 35.47 349 GLU A N 1
ATOM 2545 C CA . GLU A 1 349 ? 13.848 -6.187 -54.867 1.00 35.47 349 GLU A CA 1
ATOM 2546 C C . GLU A 1 349 ? 13.340 -5.890 -53.452 1.00 35.47 349 GLU A C 1
ATOM 2548 O O . GLU A 1 349 ? 14.026 -5.310 -52.609 1.00 35.47 349 GLU A O 1
ATOM 2553 N N . THR A 1 350 ? 12.102 -6.304 -53.202 1.00 37.16 350 THR A N 1
ATOM 2554 C CA . THR A 1 350 ? 11.443 -6.302 -51.900 1.00 37.16 350 THR A CA 1
ATOM 2555 C C . THR A 1 350 ? 12.168 -7.253 -50.951 1.00 37.16 350 THR A C 1
ATOM 2557 O O . THR A 1 350 ? 12.200 -8.462 -51.182 1.00 37.16 350 THR A O 1
ATOM 2560 N N . THR A 1 351 ? 12.708 -6.730 -49.853 1.00 43.97 351 THR A N 1
ATOM 2561 C CA . THR A 1 351 ? 13.253 -7.525 -48.747 1.00 43.97 351 THR A CA 1
ATOM 2562 C C . THR A 1 351 ? 12.134 -8.305 -48.063 1.00 43.97 351 THR A C 1
ATOM 2564 O O . THR A 1 351 ? 11.455 -7.799 -47.171 1.00 43.97 351 THR A O 1
ATOM 2567 N N . SER A 1 352 ? 11.928 -9.548 -48.491 1.00 43.12 352 SER A N 1
ATOM 2568 C CA . SER A 1 352 ? 11.068 -10.502 -47.800 1.00 43.12 352 SER A CA 1
ATOM 2569 C C . SER A 1 352 ? 11.723 -10.901 -46.478 1.00 43.12 352 SER A C 1
ATOM 2571 O O . SER A 1 352 ? 12.803 -11.498 -46.474 1.00 43.12 352 SER A O 1
ATOM 2573 N N . LEU A 1 353 ? 11.070 -10.584 -45.358 1.00 47.94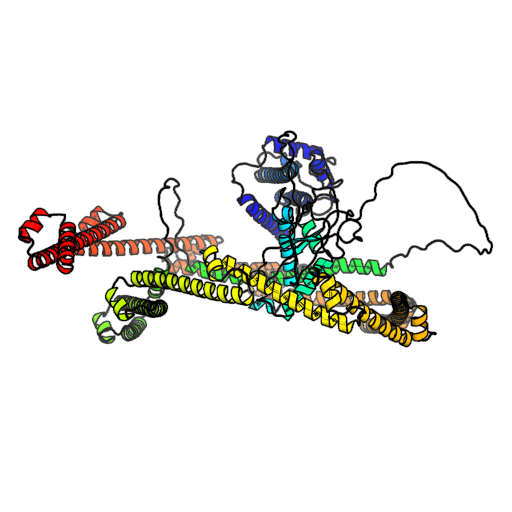 353 LEU A N 1
ATOM 2574 C CA . LEU A 1 353 ? 11.425 -11.102 -44.039 1.00 47.94 353 LEU A CA 1
ATOM 2575 C C . LEU A 1 353 ? 11.448 -12.636 -44.125 1.00 47.94 353 LEU A C 1
ATOM 2577 O O . LEU A 1 353 ? 10.423 -13.257 -44.404 1.00 47.94 353 LEU A O 1
ATOM 2581 N N . GLY A 1 354 ? 12.624 -13.243 -43.949 1.00 51.38 354 GLY A N 1
ATOM 2582 C CA . GLY A 1 354 ? 12.795 -14.684 -44.108 1.00 51.38 354 GLY A CA 1
ATOM 2583 C C . GLY A 1 354 ? 11.791 -15.450 -43.249 1.00 51.38 354 GLY A C 1
ATOM 2584 O O . GLY A 1 354 ? 11.629 -15.160 -42.065 1.00 51.38 354 GLY A O 1
ATOM 2585 N N . THR A 1 355 ? 11.127 -16.444 -43.836 1.00 54.19 355 THR A N 1
ATOM 2586 C CA . THR A 1 355 ? 10.055 -17.252 -43.227 1.00 54.19 355 THR A CA 1
ATOM 2587 C C . THR A 1 355 ? 10.419 -17.798 -41.836 1.00 54.19 355 THR A C 1
ATOM 2589 O O . THR A 1 355 ? 9.550 -17.985 -40.988 1.00 54.19 355 THR A O 1
ATOM 2592 N N . ALA A 1 356 ? 11.712 -17.992 -41.557 1.00 50.81 356 ALA A N 1
ATOM 2593 C CA . ALA A 1 356 ? 12.222 -18.376 -40.244 1.00 50.81 356 ALA A CA 1
ATOM 2594 C C . ALA A 1 356 ? 12.002 -17.309 -39.148 1.00 50.81 356 ALA A C 1
ATOM 2596 O O . ALA A 1 356 ? 11.641 -17.671 -38.028 1.00 50.81 356 ALA A O 1
ATOM 2597 N N . ALA A 1 357 ? 12.149 -16.015 -39.459 1.00 59.56 357 ALA A N 1
ATOM 2598 C CA . ALA A 1 357 ? 11.919 -14.912 -38.520 1.00 59.56 357 ALA A CA 1
ATOM 2599 C C . ALA A 1 357 ? 10.429 -14.770 -38.171 1.00 59.56 357 ALA A C 1
ATOM 2601 O O . ALA A 1 357 ? 10.076 -14.622 -37.003 1.00 59.56 357 ALA A O 1
ATOM 2602 N N . VAL A 1 358 ? 9.548 -14.932 -39.162 1.00 65.75 358 VAL A N 1
ATOM 2603 C CA . VAL A 1 358 ? 8.090 -14.922 -38.957 1.00 65.75 358 VAL A CA 1
ATOM 2604 C C . VAL A 1 358 ? 7.657 -16.092 -38.065 1.00 65.75 358 VAL A C 1
ATOM 2606 O O . VAL A 1 358 ? 6.882 -15.905 -37.132 1.00 65.75 358 VAL A O 1
ATOM 2609 N N . ILE A 1 359 ? 8.214 -17.290 -38.270 1.00 69.38 359 ILE A N 1
ATOM 2610 C CA . ILE A 1 359 ? 7.916 -18.459 -37.426 1.00 69.38 359 ILE A CA 1
ATOM 2611 C C . ILE A 1 359 ? 8.407 -18.257 -35.983 1.00 69.38 359 ILE A C 1
ATOM 2613 O O . ILE A 1 359 ? 7.739 -18.710 -35.054 1.00 69.38 359 ILE A O 1
ATOM 2617 N N . PHE A 1 360 ? 9.542 -17.582 -35.776 1.00 68.38 360 PHE A N 1
ATOM 2618 C CA . PHE A 1 360 ? 10.072 -17.308 -34.435 1.00 68.38 360 PHE A CA 1
ATOM 2619 C C . PHE A 1 360 ? 9.220 -16.282 -33.678 1.00 68.38 360 PHE A C 1
ATOM 2621 O O . PHE A 1 360 ? 8.925 -16.491 -32.503 1.00 68.38 360 PHE A O 1
ATOM 2628 N N . ILE A 1 361 ? 8.759 -15.232 -34.365 1.00 72.88 361 ILE A N 1
ATOM 2629 C CA . ILE A 1 361 ? 7.837 -14.233 -33.805 1.00 72.88 361 ILE A CA 1
ATOM 2630 C C . ILE A 1 361 ? 6.508 -14.901 -33.427 1.00 72.88 361 ILE A C 1
ATOM 2632 O O . ILE A 1 361 ? 6.037 -14.735 -32.306 1.00 72.88 361 ILE A O 1
ATOM 2636 N N . VAL A 1 362 ? 5.950 -15.750 -34.296 1.00 73.88 362 VAL A N 1
ATOM 2637 C CA . VAL A 1 362 ? 4.700 -16.478 -34.009 1.00 73.88 362 VAL A CA 1
ATOM 2638 C C . VAL A 1 362 ? 4.863 -17.461 -32.838 1.00 73.88 362 VAL A C 1
ATOM 2640 O O . VAL A 1 362 ? 3.981 -17.558 -31.987 1.00 73.88 362 VAL A O 1
ATOM 2643 N N . LEU A 1 363 ? 5.999 -18.161 -32.729 1.00 70.69 363 LEU A N 1
ATOM 2644 C CA . LEU A 1 363 ? 6.279 -19.048 -31.589 1.00 70.69 363 LEU A CA 1
ATOM 2645 C C . LEU A 1 363 ? 6.468 -18.280 -30.276 1.00 70.69 363 LEU A C 1
ATOM 2647 O O . LEU A 1 363 ? 5.978 -18.733 -29.242 1.00 70.69 363 LEU A O 1
ATOM 2651 N N . ALA A 1 364 ? 7.134 -17.125 -30.306 1.00 69.88 364 ALA A N 1
ATOM 2652 C CA . ALA A 1 364 ? 7.299 -16.270 -29.133 1.00 69.88 364 ALA A CA 1
ATOM 2653 C C . ALA A 1 364 ? 5.948 -15.723 -28.643 1.00 69.88 364 ALA A C 1
ATOM 2655 O O . ALA A 1 364 ? 5.660 -15.798 -27.448 1.00 69.88 364 ALA A O 1
ATOM 2656 N N . VAL A 1 365 ? 5.078 -15.291 -29.563 1.00 76.81 365 VAL A N 1
ATOM 2657 C CA . VAL A 1 365 ? 3.719 -14.809 -29.257 1.00 76.81 365 VAL A CA 1
ATOM 2658 C C . VAL A 1 365 ? 2.840 -15.903 -28.637 1.00 76.81 365 VAL A C 1
ATOM 2660 O O . VAL A 1 365 ? 1.956 -15.588 -27.852 1.00 76.81 365 VAL A O 1
ATOM 2663 N N . ILE A 1 366 ? 3.094 -17.189 -28.906 1.00 78.38 366 ILE A N 1
ATOM 2664 C CA . ILE A 1 366 ? 2.322 -18.299 -28.315 1.00 78.38 366 ILE A CA 1
ATOM 2665 C C . ILE A 1 366 ? 2.932 -18.786 -26.992 1.00 78.38 366 ILE A C 1
ATOM 2667 O O . ILE A 1 366 ? 2.207 -19.061 -26.034 1.00 78.38 366 ILE A O 1
ATOM 2671 N N . ILE A 1 367 ? 4.259 -18.909 -26.906 1.00 75.12 367 ILE A N 1
ATOM 2672 C CA . ILE A 1 367 ? 4.926 -19.505 -25.738 1.00 75.12 367 ILE A CA 1
ATOM 2673 C C . ILE A 1 367 ? 4.971 -18.530 -24.558 1.00 75.12 367 ILE A C 1
ATOM 2675 O O . ILE A 1 367 ? 4.759 -18.953 -23.419 1.00 75.12 367 ILE A O 1
ATOM 2679 N N . VAL A 1 368 ? 5.200 -17.237 -24.804 1.00 81.25 368 VAL A N 1
ATOM 2680 C CA . VAL A 1 368 ? 5.314 -16.233 -23.734 1.00 81.25 368 VAL A CA 1
ATOM 2681 C C . VAL A 1 368 ? 4.019 -16.128 -22.909 1.00 81.25 368 VAL A C 1
ATOM 2683 O O . VAL A 1 368 ? 4.107 -16.254 -21.685 1.00 81.25 368 VAL A O 1
ATOM 2686 N N . PRO A 1 369 ? 2.808 -16.045 -23.499 1.00 69.81 369 PRO A N 1
ATOM 2687 C CA . PRO A 1 369 ? 1.563 -16.058 -22.729 1.00 69.81 369 PRO A CA 1
ATOM 2688 C C . PRO A 1 369 ? 1.337 -17.358 -21.952 1.00 69.81 369 PRO A C 1
ATOM 2690 O O . PRO A 1 369 ? 0.859 -17.315 -20.822 1.00 69.81 369 PRO A O 1
ATOM 2693 N N . ILE A 1 370 ? 1.715 -18.519 -22.501 1.00 77.62 370 ILE A N 1
ATOM 2694 C CA . ILE A 1 370 ? 1.574 -19.812 -21.806 1.00 77.62 370 ILE A CA 1
ATOM 2695 C C . ILE A 1 370 ? 2.476 -19.861 -20.565 1.00 77.62 370 ILE A C 1
ATOM 2697 O O . ILE A 1 370 ? 2.042 -20.316 -19.504 1.00 77.62 370 ILE A O 1
ATOM 2701 N N . VAL A 1 371 ? 3.709 -19.355 -20.669 1.00 77.69 371 VAL A N 1
ATOM 2702 C CA . VAL A 1 371 ? 4.638 -19.251 -19.533 1.00 77.69 371 VAL A CA 1
ATOM 2703 C C . VAL A 1 371 ? 4.128 -18.240 -18.503 1.00 77.69 371 VAL A C 1
ATOM 2705 O O . VAL A 1 371 ? 4.135 -18.548 -17.310 1.00 77.69 371 VAL A O 1
ATOM 2708 N N . ILE A 1 372 ? 3.601 -17.089 -18.935 1.00 77.56 372 ILE A N 1
ATOM 2709 C CA . ILE A 1 372 ? 2.978 -16.095 -18.046 1.00 77.56 372 ILE A CA 1
ATOM 2710 C C . ILE A 1 372 ? 1.781 -16.708 -17.306 1.00 77.56 372 ILE A C 1
ATOM 2712 O O . ILE A 1 372 ? 1.689 -16.583 -16.087 1.00 77.56 372 ILE A O 1
ATOM 2716 N N . VAL A 1 373 ? 0.908 -17.454 -17.988 1.00 75.69 373 VAL A N 1
ATOM 2717 C CA . VAL A 1 373 ? -0.236 -18.146 -17.367 1.00 75.69 373 VAL A CA 1
ATOM 2718 C C . VAL A 1 373 ? 0.227 -19.255 -16.412 1.00 75.69 373 VAL A C 1
ATOM 2720 O O . VAL A 1 373 ? -0.350 -19.427 -15.334 1.00 75.69 373 VAL A O 1
ATOM 2723 N N . ALA A 1 374 ? 1.290 -19.995 -16.735 1.00 72.06 374 ALA A N 1
ATOM 2724 C CA . ALA A 1 374 ? 1.862 -21.005 -15.841 1.00 72.06 374 ALA A CA 1
ATOM 2725 C C . ALA A 1 374 ? 2.452 -20.377 -14.562 1.00 72.06 374 ALA A C 1
ATOM 2727 O O . ALA A 1 374 ? 2.196 -20.864 -13.457 1.00 72.06 374 ALA A O 1
ATOM 2728 N N . LEU A 1 375 ? 3.169 -19.258 -14.687 1.00 67.00 375 LEU A N 1
ATOM 2729 C CA . LEU A 1 375 ? 3.688 -18.496 -13.548 1.00 67.00 375 LEU A CA 1
ATOM 2730 C C . LEU A 1 375 ? 2.554 -17.863 -12.731 1.00 67.00 375 LEU A C 1
ATOM 2732 O O . LEU A 1 375 ? 2.559 -17.955 -11.504 1.00 67.00 375 LEU A O 1
ATOM 2736 N N . PHE A 1 376 ? 1.530 -17.318 -13.389 1.00 69.38 376 PHE A N 1
ATOM 2737 C CA . PHE A 1 376 ? 0.362 -16.723 -12.737 1.00 69.38 376 PHE A CA 1
ATOM 2738 C C . PHE A 1 376 ? -0.482 -17.768 -11.992 1.00 69.38 376 PHE A C 1
ATOM 2740 O O . PHE A 1 376 ? -0.962 -17.520 -10.886 1.00 69.38 376 PHE A O 1
ATOM 2747 N N . THR A 1 377 ? -0.622 -18.980 -12.539 1.00 65.88 377 THR A N 1
ATOM 2748 C CA . THR A 1 377 ? -1.331 -20.084 -11.868 1.00 65.88 377 THR A CA 1
ATOM 2749 C C . THR A 1 377 ? -0.543 -20.660 -10.690 1.00 65.88 377 THR A C 1
ATOM 2751 O O . THR A 1 377 ? -1.153 -21.014 -9.677 1.00 65.88 377 THR A O 1
ATOM 2754 N N . GLN A 1 378 ? 0.792 -20.713 -10.761 1.00 64.12 378 GLN A N 1
ATOM 2755 C CA . GLN A 1 378 ? 1.631 -21.054 -9.604 1.00 64.12 378 GLN A CA 1
ATOM 2756 C C . GLN A 1 378 ? 1.584 -19.964 -8.523 1.00 64.12 378 GLN A C 1
ATOM 2758 O O . GLN A 1 378 ? 1.427 -20.282 -7.341 1.00 64.12 378 GLN A O 1
ATOM 2763 N N . TYR A 1 379 ? 1.622 -18.690 -8.922 1.00 69.00 379 TYR A N 1
ATOM 2764 C CA . TYR A 1 379 ? 1.474 -17.539 -8.031 1.00 69.00 379 TYR A CA 1
ATOM 2765 C C . TYR A 1 379 ? 0.114 -17.539 -7.311 1.00 69.00 379 TYR A C 1
ATOM 2767 O O . TYR A 1 379 ? 0.052 -17.390 -6.088 1.00 69.00 379 TYR A O 1
ATOM 2775 N N . ARG A 1 380 ? -0.982 -17.814 -8.033 1.00 63.97 380 ARG A N 1
ATOM 2776 C CA . ARG A 1 380 ? -2.329 -17.918 -7.445 1.00 63.97 380 ARG A CA 1
ATOM 2777 C C . ARG A 1 380 ? -2.471 -19.067 -6.454 1.00 63.97 380 ARG A C 1
ATOM 2779 O O . ARG A 1 380 ? -3.064 -18.867 -5.399 1.00 63.97 380 ARG A O 1
ATOM 2786 N N . LYS A 1 381 ? -1.912 -20.248 -6.742 1.00 66.12 381 LYS A N 1
ATOM 2787 C CA . LYS A 1 381 ? -1.953 -21.384 -5.798 1.00 66.12 381 LYS A CA 1
ATOM 2788 C C . LYS A 1 381 ? -1.260 -21.055 -4.471 1.00 66.12 381 LYS A C 1
ATOM 2790 O O . LYS A 1 381 ? -1.719 -21.501 -3.422 1.00 66.12 381 LYS A O 1
ATOM 2795 N N . ALA A 1 382 ? -0.199 -20.248 -4.506 1.00 63.88 382 ALA A N 1
ATOM 2796 C CA . ALA A 1 382 ? 0.473 -19.770 -3.301 1.00 63.88 382 ALA A CA 1
ATOM 2797 C C . ALA A 1 382 ? -0.372 -18.737 -2.529 1.00 63.88 382 ALA A C 1
ATOM 2799 O O . ALA A 1 382 ? -0.478 -18.835 -1.307 1.00 63.88 382 ALA A O 1
ATOM 2800 N N . GLN A 1 383 ? -1.038 -17.804 -3.223 1.00 67.44 383 GLN A N 1
ATOM 2801 C CA . GLN A 1 383 ? -1.979 -16.871 -2.586 1.00 67.44 383 GLN A CA 1
ATOM 2802 C C . GLN A 1 383 ? -3.182 -17.581 -1.951 1.00 67.44 383 GLN A C 1
ATOM 2804 O O . GLN A 1 383 ? -3.624 -17.187 -0.876 1.00 67.44 383 GLN A O 1
ATOM 2809 N N . GLU A 1 384 ? -3.720 -18.620 -2.591 1.00 62.59 384 GLU A N 1
ATOM 2810 C CA . GLU A 1 384 ? -4.888 -19.354 -2.087 1.00 62.59 384 GLU A CA 1
ATOM 2811 C C . GLU A 1 384 ? -4.567 -20.125 -0.795 1.00 62.59 384 GLU A C 1
ATOM 2813 O O . GLU A 1 384 ? -5.380 -20.124 0.131 1.00 62.59 384 GLU A O 1
ATOM 2818 N N . ALA A 1 385 ? -3.365 -20.699 -0.678 1.00 64.88 385 ALA A N 1
ATOM 2819 C CA . ALA A 1 385 ? -2.903 -21.327 0.562 1.00 64.88 385 ALA A CA 1
ATOM 2820 C C . ALA A 1 385 ? -2.785 -20.313 1.717 1.00 64.88 385 ALA A C 1
ATOM 2822 O O . ALA A 1 385 ? -3.166 -20.610 2.852 1.00 64.88 385 ALA A O 1
ATOM 2823 N N . ASP A 1 386 ? -2.316 -19.101 1.418 1.00 54.50 386 ASP A N 1
ATOM 2824 C CA . ASP A 1 386 ? -2.125 -18.038 2.407 1.00 54.50 386 ASP A CA 1
ATOM 2825 C C . ASP A 1 386 ? -3.457 -17.383 2.812 1.00 54.50 386 ASP A C 1
ATOM 2827 O O . ASP A 1 386 ? -3.712 -17.116 3.986 1.00 54.50 386 ASP A O 1
ATOM 2831 N N . ARG A 1 387 ? -4.381 -17.219 1.858 1.00 58.66 387 ARG A N 1
ATOM 2832 C CA . ARG A 1 387 ? -5.743 -16.726 2.105 1.00 58.66 387 ARG A CA 1
ATOM 2833 C C . ARG A 1 387 ? -6.556 -17.710 2.949 1.00 58.66 387 ARG A C 1
ATOM 2835 O O . ARG A 1 387 ? -7.306 -17.278 3.820 1.00 58.66 387 ARG A O 1
ATOM 2842 N N . LEU A 1 388 ? -6.365 -19.018 2.755 1.00 64.25 388 LEU A N 1
ATOM 2843 C CA . LEU A 1 388 ? -6.977 -20.052 3.595 1.00 64.25 388 LEU A CA 1
ATOM 2844 C C . LEU A 1 388 ? -6.414 -20.034 5.026 1.00 64.25 388 LEU A C 1
ATOM 2846 O O . LEU A 1 388 ? -7.153 -20.260 5.981 1.00 64.25 388 LEU A O 1
ATOM 2850 N N . LYS A 1 389 ? -5.120 -19.730 5.187 1.00 68.69 389 LYS A N 1
ATOM 2851 C CA . LYS A 1 389 ? -4.491 -19.556 6.502 1.00 68.69 389 LYS A CA 1
ATOM 2852 C C . LYS A 1 389 ? -5.038 -18.321 7.228 1.00 68.69 389 LYS A C 1
ATOM 2854 O O . LYS A 1 389 ? -5.440 -18.440 8.381 1.00 68.69 389 LYS A O 1
ATOM 2859 N N . ARG A 1 390 ? -5.173 -17.187 6.529 1.00 62.91 390 ARG A N 1
ATOM 2860 C CA . ARG A 1 390 ? -5.788 -15.964 7.078 1.00 62.91 390 ARG A CA 1
ATOM 2861 C C . ARG A 1 390 ? -7.260 -16.145 7.420 1.00 62.91 390 ARG A C 1
ATOM 2863 O O . ARG A 1 390 ? -7.695 -15.613 8.425 1.00 62.91 390 ARG A O 1
ATOM 2870 N N . LEU A 1 391 ? -8.025 -16.902 6.631 1.00 60.94 391 LEU A N 1
ATOM 2871 C CA . LEU A 1 391 ? -9.419 -17.221 6.962 1.00 60.94 391 LEU A CA 1
ATOM 2872 C C . LEU A 1 391 ? -9.520 -18.060 8.240 1.00 60.94 391 LEU A C 1
ATOM 2874 O O . LEU A 1 391 ? -10.351 -17.749 9.081 1.00 60.94 391 LEU A O 1
ATOM 2878 N N . ARG A 1 392 ? -8.622 -19.035 8.446 1.00 66.75 392 ARG A N 1
ATOM 2879 C CA . ARG A 1 392 ? -8.546 -19.779 9.718 1.00 66.75 392 ARG A CA 1
ATOM 2880 C C . ARG A 1 392 ? -8.158 -18.883 10.897 1.00 66.75 392 ARG A C 1
ATOM 2882 O O . ARG A 1 392 ? -8.701 -19.046 11.982 1.00 66.75 392 ARG A O 1
ATOM 2889 N N . GLU A 1 393 ? -7.249 -17.931 10.691 1.00 66.50 393 GLU A N 1
ATOM 2890 C CA . GLU A 1 393 ? -6.861 -16.943 11.710 1.00 66.50 393 GLU A CA 1
ATOM 2891 C C . GLU A 1 393 ? -7.991 -15.931 11.996 1.00 66.50 393 GLU A C 1
ATOM 2893 O O . GLU A 1 393 ? -8.223 -15.577 13.152 1.00 66.50 393 GLU A O 1
ATOM 2898 N N . TYR A 1 394 ? -8.754 -15.514 10.981 1.00 53.50 394 TYR A N 1
ATOM 2899 C CA . TYR A 1 394 ? -9.931 -14.650 11.121 1.00 53.50 394 TYR A CA 1
ATOM 2900 C C . TYR A 1 394 ? -11.106 -15.368 11.786 1.00 53.50 394 TYR A C 1
ATOM 2902 O O . TYR A 1 394 ? -11.776 -14.773 12.623 1.00 53.50 394 TYR A O 1
ATOM 2910 N N . GLU A 1 395 ? -11.347 -16.640 11.472 1.00 62.50 395 GLU A N 1
ATOM 2911 C CA . GLU A 1 395 ? -12.351 -17.465 12.154 1.00 62.50 395 GLU A CA 1
ATOM 2912 C C . GLU A 1 395 ? -11.965 -17.698 13.621 1.00 62.50 395 GLU A C 1
ATOM 2914 O O . GLU A 1 395 ? -12.809 -17.538 14.503 1.00 62.50 395 GLU A O 1
ATOM 2919 N N . ALA A 1 396 ? -10.678 -17.938 13.906 1.00 60.34 396 ALA A N 1
ATOM 2920 C CA . ALA A 1 396 ? -10.159 -18.002 15.274 1.00 60.34 396 ALA A CA 1
ATOM 2921 C C . ALA A 1 396 ? -10.293 -16.662 16.024 1.00 60.34 396 ALA A C 1
ATOM 2923 O O . ALA A 1 396 ? -10.572 -16.651 17.220 1.00 60.34 396 ALA A O 1
ATOM 2924 N N . SER A 1 397 ? -10.149 -15.530 15.328 1.00 55.59 397 SER A N 1
ATOM 2925 C CA . SER A 1 397 ? -10.281 -14.183 15.911 1.00 55.59 397 SER A CA 1
ATOM 2926 C C . SER A 1 397 ? -11.741 -13.753 16.101 1.00 55.59 397 SER A C 1
ATOM 2928 O O . SER A 1 397 ? -12.068 -13.043 17.051 1.00 55.59 397 SER A O 1
ATOM 2930 N N . ARG A 1 398 ? -12.643 -14.197 15.219 1.00 46.28 398 ARG A N 1
ATOM 2931 C CA . ARG A 1 398 ? -14.086 -13.929 15.295 1.00 46.28 398 ARG A CA 1
ATOM 2932 C C . ARG A 1 398 ? -14.753 -14.743 16.404 1.00 46.28 398 ARG A C 1
ATOM 2934 O O . ARG A 1 398 ? -15.651 -14.224 17.059 1.00 46.28 398 ARG A O 1
ATOM 2941 N N . ALA A 1 399 ? -14.258 -15.951 16.685 1.00 49.00 399 ALA A N 1
ATOM 2942 C CA . ALA A 1 399 ? -14.680 -16.746 17.841 1.00 49.00 399 ALA A CA 1
ATOM 2943 C C . ALA A 1 399 ? -14.379 -16.067 19.198 1.00 49.00 399 ALA A C 1
ATOM 2945 O O . ALA A 1 399 ? -14.978 -16.429 20.203 1.00 49.00 399 ALA A O 1
ATOM 2946 N N . VAL A 1 400 ? -13.497 -15.058 19.228 1.00 50.00 400 VAL A N 1
ATOM 2947 C CA . VAL A 1 400 ? -13.117 -14.303 20.439 1.00 50.00 400 VAL A CA 1
ATOM 2948 C C . VAL A 1 400 ? -13.892 -12.976 20.582 1.00 50.00 400 VAL A C 1
ATOM 2950 O O . VAL A 1 400 ? -13.845 -12.357 21.641 1.00 50.00 400 VAL A O 1
ATOM 2953 N N . LYS A 1 401 ? -14.631 -12.527 19.552 1.00 47.59 401 LYS A N 1
ATOM 2954 C CA . LYS A 1 401 ? -15.287 -11.197 19.514 1.00 47.59 401 LYS A CA 1
ATOM 2955 C C . LYS A 1 401 ? -16.802 -11.198 19.238 1.00 47.59 401 LYS A C 1
ATOM 2957 O O . LYS A 1 401 ? -17.359 -10.145 18.956 1.00 47.59 401 LYS A O 1
ATOM 2962 N N . GLY A 1 402 ? -17.489 -12.336 19.294 1.00 36.00 402 GLY A N 1
ATOM 2963 C CA . GLY A 1 402 ? -18.937 -12.375 19.054 1.00 36.00 402 GLY A CA 1
ATOM 2964 C C . GLY A 1 402 ? -19.769 -12.003 20.286 1.00 36.00 402 GLY A C 1
ATOM 2965 O O . GLY A 1 402 ? -19.869 -12.821 21.195 1.00 36.00 402 GLY A O 1
ATOM 2966 N N . GLY A 1 403 ? -20.401 -10.824 20.282 1.00 39.03 403 GLY A N 1
ATOM 2967 C CA . GLY A 1 403 ? -21.489 -10.478 21.203 1.00 39.03 403 GLY A CA 1
ATOM 2968 C C . GLY A 1 403 ? -21.925 -9.012 21.129 1.00 39.03 403 GLY A C 1
ATOM 2969 O O . GLY A 1 403 ? -21.306 -8.185 21.784 1.00 39.03 403 GLY A O 1
ATOM 2970 N N . ASP A 1 404 ? -23.002 -8.781 20.371 1.00 45.72 404 ASP A N 1
ATOM 2971 C CA . ASP A 1 404 ? -23.951 -7.652 20.396 1.00 45.72 404 ASP A CA 1
ATOM 2972 C C . ASP A 1 404 ? -23.462 -6.254 19.983 1.00 45.72 404 ASP A C 1
ATOM 2974 O O . ASP A 1 404 ? -22.760 -5.609 20.741 1.00 45.72 404 ASP A O 1
ATOM 2978 N N . ASP A 1 405 ? -23.907 -5.795 18.802 1.00 41.03 405 ASP A N 1
ATOM 2979 C CA . ASP A 1 405 ? -24.215 -4.390 18.465 1.00 41.03 405 ASP A CA 1
ATOM 2980 C C . ASP A 1 405 ? -24.982 -4.361 17.115 1.00 41.03 405 ASP A C 1
ATOM 2982 O O . ASP A 1 405 ? -24.455 -3.941 16.090 1.00 41.03 405 ASP A O 1
ATOM 2986 N N . ASP A 1 406 ? -26.227 -4.853 17.100 1.00 37.78 406 ASP A N 1
ATOM 2987 C CA . ASP A 1 406 ? -27.214 -4.545 16.047 1.00 37.78 406 ASP A CA 1
ATOM 2988 C C . ASP A 1 406 ? -28.407 -3.854 16.730 1.00 37.78 406 ASP A C 1
ATOM 2990 O O . ASP A 1 406 ? -29.444 -4.464 17.003 1.00 37.78 406 ASP A O 1
ATOM 2994 N N . GLU A 1 407 ? -28.226 -2.580 17.090 1.00 39.84 407 GLU A N 1
ATOM 2995 C CA . GLU A 1 407 ? -29.292 -1.734 17.628 1.00 39.84 407 GLU A CA 1
ATOM 2996 C C . GLU A 1 407 ? -29.949 -0.941 16.482 1.00 39.84 407 GLU A C 1
ATOM 2998 O O . GLU A 1 407 ? -29.322 -0.154 15.774 1.00 39.84 407 GLU A O 1
ATOM 3003 N N . PHE A 1 408 ? -31.235 -1.223 16.288 1.00 40.19 408 PHE A N 1
ATOM 3004 C CA . PHE A 1 408 ? -32.170 -0.607 15.350 1.00 40.19 408 PHE A CA 1
ATOM 3005 C C . PHE A 1 408 ? -32.296 0.911 15.606 1.00 40.19 408 PHE A C 1
ATOM 3007 O O . PHE A 1 408 ? -32.664 1.322 16.705 1.00 40.19 408 PHE A O 1
ATOM 3014 N N . TYR A 1 409 ? -31.981 1.734 14.596 1.00 36.62 409 TYR A N 1
ATOM 3015 C CA . TYR A 1 409 ? -31.934 3.203 14.673 1.00 36.62 409 TYR A CA 1
ATOM 3016 C C . TYR A 1 409 ? -33.293 3.830 14.304 1.00 36.62 409 TYR A C 1
ATOM 3018 O O . TYR A 1 409 ? -33.793 3.615 13.201 1.00 36.62 409 TYR A O 1
ATOM 3026 N N . ASP A 1 410 ? -33.866 4.617 15.219 1.00 35.00 410 ASP A N 1
ATOM 3027 C CA . ASP A 1 410 ? -35.082 5.427 15.034 1.00 35.00 410 ASP A CA 1
ATOM 3028 C C . ASP A 1 410 ? -34.674 6.888 14.717 1.00 35.00 410 ASP A C 1
ATOM 3030 O O . ASP A 1 410 ? -33.927 7.481 15.507 1.00 35.00 410 ASP A O 1
ATOM 3034 N N . PRO A 1 411 ? -35.056 7.477 13.565 1.00 34.44 411 PRO A N 1
ATOM 3035 C CA . PRO A 1 411 ? -34.480 8.730 13.091 1.00 34.44 411 PRO A CA 1
ATOM 3036 C C . PRO A 1 411 ? -35.380 9.932 13.412 1.00 34.44 411 PRO A C 1
ATOM 3038 O O . PRO A 1 411 ? -36.076 10.395 12.521 1.00 34.44 411 PRO A O 1
ATOM 3041 N N . ASP A 1 412 ? -35.377 10.467 14.643 1.00 33.56 412 ASP A N 1
ATOM 3042 C CA . ASP A 1 412 ? -36.128 11.716 14.917 1.00 33.56 412 ASP A CA 1
ATOM 3043 C C . ASP A 1 412 ? -35.711 12.532 16.167 1.00 33.56 412 ASP A C 1
ATOM 3045 O O . ASP A 1 412 ? -36.541 13.197 16.785 1.00 33.56 412 ASP A O 1
ATOM 3049 N N . ASP A 1 413 ? -34.426 12.573 16.558 1.00 31.33 413 ASP A N 1
ATOM 3050 C CA . ASP A 1 413 ? -34.018 13.483 17.650 1.00 31.33 413 ASP A CA 1
ATOM 3051 C C . ASP A 1 413 ? -32.639 14.141 17.453 1.00 31.33 413 ASP A C 1
ATOM 3053 O O . ASP A 1 413 ? -31.600 13.683 17.932 1.00 31.33 413 ASP A O 1
ATOM 3057 N N . TYR A 1 414 ? -32.627 15.266 16.731 1.00 33.22 414 TYR A N 1
ATOM 3058 C CA . TYR A 1 414 ? -31.468 16.153 16.611 1.00 33.22 414 TYR A CA 1
ATOM 3059 C C . TYR A 1 414 ? -31.726 17.461 17.366 1.00 33.22 414 TYR A C 1
ATOM 3061 O O . TYR A 1 414 ? -32.365 18.374 16.837 1.00 33.22 414 TYR A O 1
ATOM 3069 N N . LYS A 1 415 ? -31.140 17.605 18.566 1.00 35.97 415 LYS A N 1
ATOM 3070 C CA . LYS A 1 415 ? -30.524 18.871 19.011 1.00 35.97 415 LYS A CA 1
ATOM 3071 C C . LYS A 1 415 ? -29.674 18.740 20.283 1.00 35.97 415 LYS A C 1
ATOM 3073 O O . LYS A 1 415 ? -30.131 18.369 21.354 1.00 35.97 415 LYS A O 1
ATOM 3078 N N . THR A 1 416 ? -28.456 19.267 20.145 1.00 37.16 416 THR A N 1
ATOM 3079 C CA . THR A 1 416 ? -27.501 19.741 21.166 1.00 37.16 416 THR A CA 1
ATOM 3080 C C . THR A 1 416 ? -26.541 18.739 21.833 1.00 37.16 416 THR A C 1
ATOM 3082 O O . THR A 1 416 ? -26.859 18.011 22.763 1.00 37.16 416 THR A O 1
ATOM 3085 N N . SER A 1 417 ? -25.282 18.871 21.390 1.00 44.47 417 SER A N 1
ATOM 3086 C CA . SER A 1 417 ? -24.004 18.605 22.069 1.00 44.47 417 SER A CA 1
ATOM 3087 C C . SER A 1 417 ? -23.702 17.193 22.584 1.00 44.47 417 SER A C 1
ATOM 3089 O O . SER A 1 417 ? -24.169 16.800 23.651 1.00 44.47 417 SER A O 1
ATOM 3091 N N . LYS A 1 418 ? -22.721 16.527 21.952 1.00 33.81 418 LYS A N 1
ATOM 3092 C CA . LYS A 1 418 ? -21.744 15.711 22.691 1.00 33.81 418 LYS A CA 1
ATOM 3093 C C . LYS A 1 418 ? -20.479 15.408 21.887 1.00 33.81 418 LYS A C 1
ATOM 3095 O O . LYS A 1 418 ? -20.479 14.590 20.978 1.00 33.81 418 LYS A O 1
ATOM 3100 N N . ALA A 1 419 ? -19.380 16.037 22.296 1.00 41.28 419 ALA A N 1
ATOM 3101 C CA . ALA A 1 419 ? -18.044 15.494 22.106 1.00 41.28 419 ALA A CA 1
ATOM 3102 C C . ALA A 1 419 ? -17.744 14.543 23.278 1.00 41.28 419 ALA A C 1
ATOM 3104 O O . ALA A 1 419 ? -17.886 14.935 24.438 1.00 41.28 419 ALA A O 1
ATOM 3105 N N . GLY A 1 420 ? -17.313 13.318 22.971 1.00 40.53 420 GLY A N 1
ATOM 3106 C CA . GLY A 1 420 ? -16.677 12.402 23.922 1.00 40.53 420 GLY A CA 1
ATOM 3107 C C . GLY A 1 420 ? -17.518 11.194 24.346 1.00 40.53 420 GLY A C 1
ATOM 3108 O O . GLY A 1 420 ? -18.200 11.242 25.367 1.00 40.53 420 GLY A O 1
ATOM 3109 N N . SER A 1 421 ? -17.389 10.076 23.624 1.00 36.03 421 SER A N 1
ATOM 3110 C CA . SER A 1 421 ? -17.807 8.744 24.106 1.00 36.03 421 SER A CA 1
ATOM 3111 C C . SER A 1 421 ? -16.786 7.622 23.856 1.00 36.03 421 SER A C 1
ATOM 3113 O O . SER A 1 421 ? -16.981 6.513 24.337 1.00 36.03 421 SER A O 1
ATOM 3115 N N . SER A 1 422 ? -15.651 7.884 23.203 1.00 37.94 422 SER A N 1
ATOM 3116 C CA . SER A 1 422 ? -14.676 6.841 22.844 1.00 37.94 422 SER A CA 1
ATOM 3117 C C . SER A 1 422 ? -13.694 6.439 23.961 1.00 37.94 422 SER A C 1
ATOM 3119 O O . SER A 1 422 ? -12.966 5.464 23.801 1.00 37.94 422 SER A O 1
ATOM 3121 N N . LEU A 1 423 ? -13.666 7.122 25.117 1.00 39.75 423 LEU A N 1
ATOM 3122 C CA . LEU A 1 423 ? -12.618 6.907 26.136 1.00 39.75 423 LEU A CA 1
ATOM 3123 C C . LEU A 1 423 ? -12.998 5.969 27.302 1.00 39.75 423 LEU A C 1
ATOM 3125 O O . LEU A 1 423 ? -12.118 5.559 28.056 1.00 39.75 423 LEU A O 1
ATOM 3129 N N . ALA A 1 424 ? -14.271 5.589 27.460 1.00 43.16 424 ALA A N 1
ATOM 3130 C CA . ALA A 1 424 ? -14.676 4.636 28.505 1.00 43.16 424 ALA A CA 1
ATOM 3131 C C . ALA A 1 424 ? -14.284 3.179 28.171 1.00 43.16 424 ALA A C 1
ATOM 3133 O O . ALA A 1 424 ? -14.104 2.360 29.072 1.00 43.16 424 ALA A O 1
ATOM 3134 N N . ALA A 1 425 ? -14.083 2.863 26.886 1.00 38.50 425 ALA A N 1
ATOM 3135 C CA . ALA A 1 425 ? -13.824 1.502 26.417 1.00 38.50 425 ALA A CA 1
ATOM 3136 C C . ALA A 1 425 ? -12.399 0.989 26.723 1.00 38.50 425 ALA A C 1
ATOM 3138 O O . ALA A 1 425 ? -12.212 -0.208 26.933 1.00 38.50 425 ALA A O 1
ATOM 3139 N N . MET A 1 426 ? -11.387 1.864 26.829 1.00 38.34 426 MET A N 1
ATOM 3140 C CA . MET A 1 426 ? -10.002 1.428 27.096 1.00 38.34 426 MET A CA 1
ATOM 3141 C C . MET A 1 426 ? -9.718 1.113 28.574 1.00 38.34 426 MET A C 1
ATOM 3143 O O . MET A 1 426 ? -8.888 0.254 28.863 1.00 38.34 426 MET A O 1
ATOM 3147 N N . GLY A 1 427 ? -10.436 1.734 29.518 1.00 42.12 427 GLY A N 1
ATOM 3148 C CA . GLY A 1 427 ? -10.300 1.427 30.950 1.00 42.12 427 GLY A CA 1
ATOM 3149 C C . GLY A 1 427 ? -10.951 0.099 31.363 1.00 42.12 427 GLY A C 1
ATOM 3150 O O . GLY A 1 427 ? -10.492 -0.547 32.306 1.00 42.12 427 GLY A O 1
ATOM 3151 N N . ALA A 1 428 ? -11.985 -0.333 30.635 1.00 40.78 428 ALA A N 1
ATOM 3152 C CA . ALA A 1 428 ? -12.687 -1.594 30.875 1.00 40.78 428 ALA A CA 1
ATOM 3153 C C . ALA A 1 428 ? -11.939 -2.816 30.304 1.00 40.78 428 ALA A C 1
ATOM 3155 O O . ALA A 1 428 ? -12.028 -3.911 30.859 1.00 40.78 428 ALA A O 1
ATOM 3156 N N . ALA A 1 429 ? -11.140 -2.635 29.244 1.00 40.53 429 ALA A N 1
ATOM 3157 C CA . ALA A 1 429 ? -10.394 -3.724 28.608 1.00 40.53 429 ALA A CA 1
ATOM 3158 C C . ALA A 1 429 ? -9.325 -4.340 29.536 1.00 40.53 429 ALA A C 1
ATOM 3160 O O . ALA A 1 429 ? -9.179 -5.559 29.581 1.00 40.53 429 ALA A O 1
ATOM 3161 N N . GLY A 1 430 ? -8.630 -3.528 30.343 1.00 41.22 430 GLY A N 1
ATOM 3162 C CA . GLY A 1 430 ? -7.620 -4.026 31.291 1.00 41.22 430 GLY A CA 1
ATOM 3163 C C . GLY A 1 430 ? -8.210 -4.817 32.467 1.00 41.22 430 GLY A C 1
ATOM 3164 O O . GLY A 1 430 ? -7.621 -5.795 32.922 1.00 41.22 430 GLY A O 1
ATOM 3165 N N . THR A 1 431 ? -9.411 -4.451 32.929 1.00 43.66 431 THR A N 1
ATOM 3166 C CA . THR A 1 431 ? -10.110 -5.179 34.004 1.00 43.66 431 THR A CA 1
ATOM 3167 C C . THR A 1 431 ? -10.784 -6.454 33.493 1.00 43.66 431 THR A C 1
ATOM 3169 O O . THR A 1 431 ? -10.806 -7.457 34.208 1.00 43.66 431 THR A O 1
ATOM 3172 N N . ALA A 1 432 ? -11.269 -6.460 32.247 1.00 45.03 432 ALA A N 1
ATOM 3173 C CA . ALA A 1 432 ? -11.852 -7.643 31.617 1.00 45.03 432 ALA A CA 1
ATOM 3174 C C . ALA A 1 432 ? -10.815 -8.756 31.371 1.00 45.03 432 ALA A C 1
ATOM 3176 O O . ALA A 1 432 ? -11.132 -9.928 31.564 1.00 45.03 432 ALA A O 1
ATOM 3177 N N . VAL A 1 433 ? -9.561 -8.420 31.041 1.00 49.72 433 VAL A N 1
ATOM 3178 C CA . VAL A 1 433 ? -8.492 -9.419 30.824 1.00 49.72 433 VAL A CA 1
ATOM 3179 C C . VAL A 1 433 ? -8.106 -10.150 32.120 1.00 49.72 433 VAL A C 1
ATOM 3181 O O . VAL A 1 433 ? -7.888 -11.361 32.095 1.00 49.72 433 VAL A O 1
ATOM 3184 N N . ALA A 1 434 ? -8.102 -9.469 33.272 1.00 47.34 434 ALA A N 1
ATOM 3185 C CA . ALA A 1 434 ? -7.843 -10.110 34.568 1.00 47.34 434 ALA A CA 1
ATOM 3186 C C . ALA A 1 434 ? -9.032 -10.957 35.074 1.00 47.34 434 ALA A C 1
ATOM 3188 O O . ALA A 1 434 ? -8.830 -11.961 35.762 1.00 47.34 434 ALA A O 1
ATOM 3189 N N . MET A 1 435 ? -10.272 -10.590 34.717 1.00 49.09 435 MET A N 1
ATOM 3190 C CA . MET A 1 435 ? -11.475 -11.365 35.065 1.00 49.09 435 MET A CA 1
ATOM 3191 C C . MET A 1 435 ? -11.804 -12.487 34.065 1.00 49.09 435 MET A C 1
ATOM 3193 O O . MET A 1 435 ? -12.521 -13.416 34.426 1.00 49.09 435 MET A O 1
ATOM 3197 N N . GLY A 1 436 ? -11.263 -12.437 32.843 1.00 50.94 436 GLY A N 1
ATOM 3198 C CA . GLY A 1 436 ? -11.499 -13.418 31.777 1.00 50.94 436 GLY A CA 1
ATOM 3199 C C . GLY A 1 436 ? -10.701 -14.719 31.903 1.00 50.94 436 GLY A C 1
ATOM 3200 O O . GLY A 1 436 ? -10.965 -15.672 31.172 1.00 50.94 436 GLY A O 1
ATOM 3201 N N . ARG A 1 437 ? -9.744 -14.809 32.840 1.00 69.69 437 ARG A N 1
ATOM 3202 C CA . ARG A 1 437 ? -9.105 -16.090 33.175 1.00 69.69 437 ARG A CA 1
ATOM 3203 C C . ARG A 1 437 ? -10.114 -16.969 33.906 1.00 69.69 437 ARG A C 1
ATOM 3205 O O . ARG A 1 437 ? -10.417 -16.719 35.076 1.00 69.69 437 ARG A O 1
ATOM 3212 N N . SER A 1 438 ? -10.600 -18.007 33.225 1.00 77.94 438 SER A N 1
ATOM 3213 C CA . SER A 1 438 ? -11.458 -19.037 33.815 1.00 77.94 438 SER A CA 1
ATOM 3214 C C . SER A 1 438 ? -10.884 -19.486 35.160 1.00 77.94 438 SER A C 1
ATOM 3216 O O . SER A 1 438 ? -9.702 -19.826 35.245 1.00 77.94 438 SER A O 1
ATOM 3218 N N . ILE A 1 439 ? -11.701 -19.445 36.214 1.00 85.62 439 ILE A N 1
ATOM 3219 C CA . ILE A 1 439 ? -11.296 -19.916 37.541 1.00 85.62 439 ILE A CA 1
ATOM 3220 C C . ILE A 1 439 ? -10.968 -21.411 37.411 1.00 85.62 439 ILE A C 1
ATOM 3222 O O . ILE A 1 439 ? -11.832 -22.162 36.943 1.00 85.62 439 ILE A O 1
ATOM 3226 N N . PRO A 1 440 ? -9.751 -21.857 37.771 1.00 85.00 440 PRO A N 1
ATOM 3227 C CA . PRO A 1 440 ? -9.413 -23.271 37.709 1.00 85.00 440 PRO A CA 1
ATOM 3228 C C . PRO A 1 440 ? -10.413 -24.087 38.539 1.00 85.00 440 PRO A C 1
ATOM 3230 O O . PRO A 1 440 ? -10.856 -23.664 39.604 1.00 85.00 440 PRO A O 1
ATOM 3233 N N . SER A 1 441 ? -10.836 -25.236 38.010 1.00 89.38 441 SER A N 1
ATOM 3234 C CA . SER A 1 441 ? -11.819 -26.098 38.689 1.00 89.38 441 SER A CA 1
ATOM 3235 C C . SER A 1 441 ? -11.181 -27.020 39.728 1.00 89.38 441 SER A C 1
ATOM 3237 O O . SER A 1 441 ? -11.885 -27.507 40.607 1.00 89.38 441 SER A O 1
ATOM 3239 N N . ASP A 1 442 ? -9.870 -27.242 39.624 1.00 93.81 442 ASP A N 1
ATOM 3240 C CA . ASP A 1 442 ? -9.087 -28.054 40.551 1.00 93.81 442 ASP A CA 1
ATOM 3241 C C . ASP A 1 442 ? -8.793 -27.273 41.851 1.00 93.81 442 ASP A C 1
ATOM 3243 O O . ASP A 1 442 ? -8.192 -26.197 41.773 1.00 93.81 442 ASP A O 1
ATOM 3247 N N . PRO A 1 443 ? -9.191 -27.781 43.037 1.00 91.38 443 PRO A N 1
ATOM 3248 C CA . PRO A 1 443 ? -8.925 -27.133 44.322 1.00 91.38 443 PRO A CA 1
ATOM 3249 C C . PRO A 1 443 ? -7.442 -26.831 44.559 1.00 91.38 443 PRO A C 1
ATOM 3251 O O . PRO A 1 443 ? -7.120 -25.742 45.027 1.00 91.38 443 PRO A O 1
ATOM 3254 N N . GLY A 1 444 ? -6.539 -27.737 44.162 1.00 94.62 444 GLY A N 1
ATOM 3255 C CA . GLY A 1 444 ? -5.096 -27.534 44.331 1.00 94.62 444 GLY A CA 1
ATOM 3256 C C . GLY A 1 444 ? -4.567 -26.344 43.524 1.00 94.62 444 GLY A C 1
ATOM 3257 O O . GLY A 1 444 ? -3.771 -25.551 44.023 1.00 94.62 444 GLY A O 1
ATOM 3258 N N . ALA A 1 445 ? -5.066 -26.159 42.299 1.00 94.94 445 ALA A N 1
ATOM 3259 C CA . ALA A 1 445 ? -4.724 -25.005 41.471 1.00 94.94 445 ALA A CA 1
ATOM 3260 C C . ALA A 1 445 ? -5.275 -23.678 42.030 1.00 94.94 445 ALA A C 1
ATOM 3262 O O . ALA A 1 445 ? -4.628 -22.642 41.883 1.00 94.94 445 ALA A O 1
ATOM 3263 N N . ILE A 1 446 ? -6.446 -23.695 42.684 1.00 95.69 446 ILE A N 1
ATOM 3264 C CA . ILE A 1 446 ? -6.998 -22.507 43.356 1.00 95.69 446 ILE A CA 1
ATOM 3265 C C . ILE A 1 446 ? -6.126 -22.124 44.558 1.00 95.69 446 ILE A C 1
ATOM 3267 O O . ILE A 1 446 ? -5.802 -20.948 44.714 1.00 95.69 446 ILE A O 1
ATOM 3271 N N . GLU A 1 447 ? -5.735 -23.092 45.390 1.00 96.50 447 GLU A N 1
ATOM 3272 C CA . GLU A 1 447 ? -4.889 -22.851 46.568 1.00 96.50 447 GLU A CA 1
ATOM 3273 C C . GLU A 1 447 ? -3.531 -22.245 46.190 1.00 96.50 447 GLU A C 1
ATOM 3275 O O . GLU A 1 447 ? -3.086 -21.280 46.819 1.00 96.50 447 GLU A O 1
ATOM 3280 N N . GLU A 1 448 ? -2.904 -22.759 45.130 1.00 97.19 448 GLU A N 1
ATOM 3281 C CA . GLU A 1 448 ? -1.626 -22.243 44.636 1.00 97.19 448 GLU A CA 1
ATOM 3282 C C . GLU A 1 448 ? -1.757 -20.816 44.085 1.00 97.19 448 GLU A C 1
ATOM 3284 O O . GLU A 1 448 ? -0.960 -19.937 44.415 1.00 97.19 448 GLU A O 1
ATOM 3289 N N . GLU A 1 449 ? -2.802 -20.535 43.302 1.00 96.62 449 GLU A N 1
ATOM 3290 C CA . GLU A 1 449 ? -3.020 -19.186 42.777 1.00 96.62 449 GLU A CA 1
ATOM 3291 C C . GLU A 1 449 ? -3.358 -18.182 43.894 1.00 96.62 449 GLU A C 1
ATOM 3293 O O . GLU A 1 449 ? -2.903 -17.037 43.859 1.00 96.62 449 GLU A O 1
ATOM 3298 N N . VAL A 1 450 ? -4.096 -18.604 44.927 1.00 97.56 450 VAL A N 1
ATOM 3299 C CA . VAL A 1 450 ? -4.337 -17.787 46.126 1.00 97.56 450 VAL A CA 1
ATOM 3300 C C . VAL A 1 450 ? -3.022 -17.452 46.831 1.00 97.56 450 VAL A C 1
ATOM 3302 O O . VAL A 1 450 ? -2.835 -16.295 47.208 1.00 97.56 450 VAL A O 1
ATOM 3305 N N . ARG A 1 451 ? -2.096 -18.409 46.980 1.00 97.62 451 ARG A N 1
ATOM 3306 C CA . ARG A 1 451 ? -0.773 -18.155 47.581 1.00 97.62 451 ARG A CA 1
ATOM 3307 C C . ARG A 1 451 ? 0.019 -17.108 46.806 1.00 97.62 451 ARG A C 1
ATOM 3309 O O . ARG A 1 451 ? 0.482 -16.146 47.418 1.00 97.62 451 ARG A O 1
ATOM 3316 N N . ILE A 1 452 ? 0.087 -17.249 45.481 1.00 96.62 452 ILE A N 1
ATOM 3317 C CA . ILE A 1 452 ? 0.754 -16.283 44.594 1.00 96.62 452 ILE A CA 1
ATOM 3318 C C . ILE A 1 452 ? 0.127 -14.894 44.758 1.00 96.62 452 ILE A C 1
ATOM 3320 O O . ILE A 1 452 ? 0.826 -13.919 45.027 1.00 96.62 452 ILE A O 1
ATOM 3324 N N . LEU A 1 453 ? -1.201 -14.791 44.662 1.00 96.38 453 LEU A N 1
ATOM 3325 C CA . LEU A 1 453 ? -1.880 -13.498 44.740 1.00 96.38 453 LEU A CA 1
ATOM 3326 C C . LEU A 1 453 ? -1.760 -12.849 46.123 1.00 96.38 453 LEU A C 1
ATOM 3328 O O . LEU A 1 453 ? -1.708 -11.625 46.207 1.00 96.38 453 LEU A O 1
ATOM 3332 N N . VAL A 1 454 ? -1.714 -13.622 47.210 1.00 97.44 454 VAL A N 1
ATOM 3333 C CA . VAL A 1 454 ? -1.510 -13.095 48.571 1.00 97.44 454 VAL A CA 1
ATOM 3334 C C . VAL A 1 454 ? -0.109 -12.5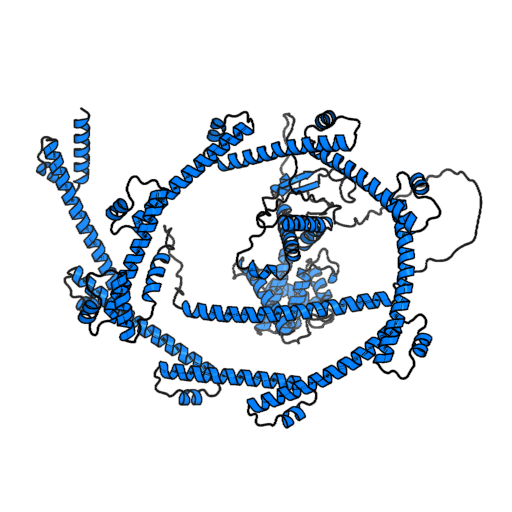11 48.741 1.00 97.44 454 VAL A C 1
ATOM 3336 O O . VAL A 1 454 ? 0.027 -11.433 49.328 1.00 97.44 454 VAL A O 1
ATOM 3339 N N . GLU A 1 455 ? 0.911 -13.179 48.199 1.00 96.44 455 GLU A N 1
ATOM 3340 C CA . GLU A 1 455 ? 2.290 -12.682 48.195 1.00 96.44 455 GLU A CA 1
ATOM 3341 C C . GLU A 1 455 ? 2.415 -11.395 47.368 1.00 96.44 455 GLU A C 1
ATOM 3343 O O . GLU A 1 455 ? 2.945 -10.392 47.851 1.00 96.44 455 GLU A O 1
ATOM 3348 N N . GLU A 1 456 ? 1.849 -11.384 46.160 1.00 95.25 456 GLU A N 1
ATOM 3349 C CA . GLU A 1 456 ? 1.883 -10.225 45.266 1.00 95.25 456 GLU A CA 1
ATOM 3350 C C . GLU A 1 456 ? 1.104 -9.032 45.828 1.00 95.25 456 GLU A C 1
ATOM 3352 O O . GLU A 1 456 ? 1.591 -7.901 45.792 1.00 95.25 456 GLU A O 1
ATOM 3357 N N . THR A 1 457 ? -0.088 -9.272 46.385 1.00 94.94 457 THR A N 1
ATOM 3358 C CA . THR A 1 457 ? -0.934 -8.193 46.916 1.00 94.94 457 THR A CA 1
ATOM 3359 C C . THR A 1 457 ? -0.538 -7.734 48.315 1.00 94.94 457 THR A C 1
ATOM 3361 O O . THR A 1 457 ? -1.062 -6.721 48.794 1.00 94.94 457 THR A O 1
ATOM 3364 N N . LYS A 1 458 ? 0.402 -8.442 48.962 1.00 95.38 458 LYS A N 1
ATOM 3365 C CA . LYS A 1 458 ? 0.883 -8.189 50.328 1.00 95.38 458 LYS A CA 1
ATOM 3366 C C . LYS A 1 458 ? -0.271 -8.051 51.320 1.00 95.38 458 LYS A C 1
ATOM 3368 O O . LYS A 1 458 ? -0.320 -7.106 52.112 1.00 95.38 458 LYS A O 1
ATOM 3373 N N . THR A 1 459 ? -1.239 -8.968 51.261 1.00 93.44 459 THR A N 1
ATOM 3374 C CA . THR A 1 459 ? -2.363 -8.924 52.204 1.00 93.44 459 THR A CA 1
ATOM 3375 C C . THR A 1 459 ? -1.873 -9.134 53.642 1.00 93.44 459 THR A C 1
ATOM 3377 O O . THR A 1 459 ? -0.928 -9.889 53.854 1.00 93.44 459 THR A O 1
ATOM 3380 N N . PRO A 1 460 ? -2.517 -8.532 54.658 1.00 93.81 460 PRO A N 1
ATOM 3381 C CA . PRO A 1 460 ? -2.061 -8.623 56.049 1.00 93.81 460 PRO A CA 1
ATOM 3382 C C . PRO A 1 460 ? -2.202 -10.018 56.680 1.00 93.81 460 PRO A C 1
ATOM 3384 O O . PRO A 1 460 ? -1.680 -10.237 57.769 1.00 93.81 460 PRO A O 1
ATOM 3387 N N . LYS A 1 461 ? -2.927 -10.939 56.036 1.00 96.38 461 LYS A N 1
ATOM 3388 C CA . LYS A 1 461 ? -3.099 -12.328 56.477 1.00 96.38 461 LYS A CA 1
ATOM 3389 C C . LYS A 1 461 ? -2.275 -13.252 55.593 1.00 96.38 461 LYS A C 1
ATOM 3391 O O . LYS A 1 461 ? -2.115 -12.975 54.404 1.00 96.38 461 LYS A O 1
ATOM 3396 N N . SER A 1 462 ? -1.781 -14.348 56.161 1.00 97.44 462 SER A N 1
ATOM 3397 C CA . SER A 1 462 ? -1.080 -15.360 55.369 1.00 97.44 462 SER A CA 1
ATOM 3398 C C . SER A 1 462 ? -2.053 -16.084 54.432 1.00 97.44 462 SER A C 1
ATOM 3400 O O . SER A 1 462 ? -3.266 -16.115 54.663 1.00 97.44 462 SER A O 1
ATOM 3402 N N . ALA A 1 463 ? -1.529 -16.678 53.359 1.00 97.19 463 ALA A N 1
ATOM 3403 C CA . ALA A 1 463 ? -2.352 -17.419 52.411 1.00 97.19 463 ALA A CA 1
ATOM 3404 C C . ALA A 1 463 ? -3.072 -18.599 53.080 1.00 97.19 463 ALA A C 1
ATOM 3406 O O . ALA A 1 463 ? -4.250 -18.813 52.819 1.00 97.19 463 ALA A O 1
ATOM 3407 N N . ASP A 1 464 ? -2.404 -19.299 54.002 1.00 97.12 464 ASP A N 1
ATOM 3408 C CA . ASP A 1 464 ? -2.998 -20.416 54.741 1.00 97.12 464 ASP A CA 1
ATOM 3409 C C . ASP A 1 464 ? -4.125 -19.946 55.684 1.00 97.12 464 ASP A C 1
ATOM 3411 O O . ASP A 1 464 ? -5.164 -20.598 55.772 1.00 97.12 464 ASP A O 1
ATOM 3415 N N . GLU A 1 465 ? -3.986 -18.778 56.330 1.00 97.38 465 GLU A N 1
ATOM 3416 C CA . GLU A 1 465 ? -5.064 -18.176 57.134 1.00 97.38 465 GLU A CA 1
ATOM 3417 C C . GLU A 1 465 ? -6.271 -17.773 56.278 1.00 97.38 465 GLU A C 1
ATOM 3419 O O . GLU A 1 465 ? -7.420 -17.926 56.704 1.00 97.38 465 GLU A O 1
ATOM 3424 N N . LEU A 1 466 ? -6.029 -17.241 55.074 1.00 96.69 466 LEU A N 1
ATOM 3425 C CA . LEU A 1 466 ? -7.090 -16.871 54.140 1.00 96.69 466 LEU A CA 1
ATOM 3426 C C . LEU A 1 466 ? -7.787 -18.106 53.564 1.00 96.69 466 LEU A C 1
ATOM 3428 O O . LEU A 1 466 ? -9.016 -18.134 53.558 1.00 96.69 466 LEU A O 1
ATOM 3432 N N . LEU A 1 467 ? -7.043 -19.136 53.160 1.00 97.44 467 LEU A N 1
ATOM 3433 C CA . LEU A 1 467 ? -7.602 -20.408 52.697 1.00 97.44 467 LEU A CA 1
ATOM 3434 C C . LEU A 1 467 ? -8.423 -21.087 53.798 1.00 97.44 467 LEU A C 1
ATOM 3436 O O . LEU A 1 467 ? -9.550 -21.504 53.547 1.00 97.44 467 LEU A O 1
ATOM 3440 N N . GLN A 1 468 ? -7.938 -21.098 55.043 1.00 97.00 468 GLN A N 1
ATOM 3441 C CA . GLN A 1 468 ? -8.693 -21.641 56.174 1.00 97.00 468 GLN A CA 1
ATOM 3442 C C . GLN A 1 468 ? -9.975 -20.840 56.461 1.00 97.00 468 GLN A C 1
ATOM 3444 O O . GLN A 1 468 ? -11.030 -21.426 56.706 1.00 97.00 468 GLN A O 1
ATOM 3449 N N . ALA A 1 469 ? -9.917 -19.503 56.421 1.00 96.81 469 ALA A N 1
ATOM 3450 C CA . ALA A 1 469 ? -11.084 -18.643 56.645 1.00 96.81 469 ALA A CA 1
ATOM 3451 C C . ALA A 1 469 ? -12.133 -18.736 55.518 1.00 96.81 469 ALA A C 1
ATOM 3453 O O . ALA A 1 469 ? -13.316 -18.454 55.743 1.00 96.81 469 ALA A O 1
ATOM 3454 N N . TYR A 1 470 ? -11.702 -19.123 54.317 1.00 97.19 470 TYR A N 1
ATOM 3455 C CA . TYR A 1 470 ? -12.533 -19.300 53.129 1.00 97.19 470 TYR A CA 1
ATOM 3456 C C . TYR A 1 470 ? -12.702 -20.771 52.732 1.00 97.19 470 TYR A C 1
ATOM 3458 O O . TYR A 1 470 ? -13.050 -21.032 51.585 1.00 97.19 470 TYR A O 1
ATOM 3466 N N . ALA A 1 471 ? -12.531 -21.719 53.658 1.00 96.12 471 ALA A N 1
ATOM 3467 C CA . ALA A 1 471 ? -12.747 -23.135 53.376 1.00 96.12 471 ALA A CA 1
ATOM 3468 C C . ALA A 1 471 ? -14.162 -23.378 52.802 1.00 96.12 471 ALA A C 1
ATOM 3470 O O . ALA A 1 471 ? -15.167 -22.980 53.404 1.00 96.12 471 ALA A O 1
ATOM 3471 N N . GLY A 1 472 ? -14.244 -23.987 51.618 1.00 93.25 472 GLY A N 1
ATOM 3472 C CA . GLY A 1 472 ? -15.465 -24.177 50.827 1.00 93.25 472 GLY A CA 1
ATOM 3473 C C . GLY A 1 472 ? -15.929 -22.956 50.011 1.00 93.25 472 GLY A C 1
ATOM 3474 O O . GLY A 1 472 ? -16.984 -23.019 49.378 1.00 93.25 472 GLY A O 1
ATOM 3475 N N . ARG A 1 473 ? -15.187 -21.840 50.032 1.00 97.19 473 ARG A N 1
ATOM 3476 C CA . ARG A 1 473 ? -15.426 -20.580 49.288 1.00 97.19 473 ARG A CA 1
ATOM 3477 C C . ARG A 1 473 ? -14.137 -20.013 48.678 1.00 97.19 473 ARG A C 1
ATOM 3479 O O . ARG A 1 473 ? -13.983 -18.803 48.502 1.00 97.19 473 ARG A O 1
ATOM 3486 N N . GLU A 1 474 ? -13.198 -20.877 48.330 1.00 96.56 474 GLU A N 1
ATOM 3487 C CA . GLU A 1 474 ? -11.869 -20.511 47.835 1.00 96.56 474 GLU A CA 1
ATOM 3488 C C . GLU A 1 474 ? -11.952 -19.767 46.491 1.00 96.56 474 GLU A C 1
ATOM 3490 O O . GLU A 1 474 ? -11.165 -18.860 46.223 1.00 96.56 474 GLU A O 1
ATOM 3495 N N . LYS A 1 475 ? -12.968 -20.066 45.670 1.00 95.31 475 LYS A N 1
ATOM 3496 C CA . LYS A 1 475 ? -13.237 -19.346 44.412 1.00 95.31 475 LYS A CA 1
ATOM 3497 C C . LYS A 1 475 ? -13.578 -17.868 44.636 1.00 95.31 475 LYS A C 1
ATOM 3499 O O . LYS A 1 475 ? -13.137 -17.019 43.859 1.00 95.31 475 LYS A O 1
ATOM 3504 N N . ASP A 1 476 ? -14.318 -17.550 45.700 1.00 94.56 476 ASP A N 1
ATOM 3505 C CA . ASP A 1 476 ? -14.664 -16.166 46.050 1.00 94.56 476 ASP A CA 1
ATOM 3506 C C . ASP A 1 476 ? -13.435 -15.407 46.557 1.00 94.56 476 ASP A C 1
ATOM 3508 O O . ASP A 1 476 ? -13.222 -14.247 46.192 1.00 94.56 476 ASP A O 1
ATOM 3512 N N . LEU A 1 477 ? -12.593 -16.077 47.354 1.00 96.19 477 LEU A N 1
ATOM 3513 C CA . LEU A 1 477 ? -11.305 -15.541 47.793 1.00 96.19 477 LEU A CA 1
ATOM 3514 C C . LEU A 1 477 ? -10.416 -15.210 46.591 1.00 96.19 477 LEU A C 1
ATOM 3516 O O . LEU A 1 477 ? -9.924 -14.085 46.493 1.00 96.19 477 LEU A O 1
ATOM 3520 N N . LEU A 1 478 ? -10.271 -16.145 45.647 1.00 95.69 478 LEU A N 1
ATOM 3521 C CA . LEU A 1 478 ? -9.485 -15.941 44.432 1.00 95.69 478 LEU A CA 1
ATOM 3522 C C . LEU A 1 478 ? -10.010 -14.754 43.612 1.00 95.69 478 LEU A C 1
ATOM 3524 O O . LEU A 1 478 ? -9.236 -13.894 43.190 1.00 95.69 478 LEU A O 1
ATOM 3528 N N . LYS A 1 479 ? -11.334 -14.652 43.436 1.00 94.69 479 LYS A N 1
ATOM 3529 C CA . LYS A 1 479 ? -11.973 -13.529 42.732 1.00 94.69 479 LYS A CA 1
ATOM 3530 C C . LYS A 1 479 ? -11.671 -12.184 43.405 1.00 94.69 479 LYS A C 1
ATOM 3532 O O . LYS A 1 479 ? -11.352 -11.213 42.715 1.00 94.69 479 LYS A O 1
ATOM 3537 N N . ASN A 1 480 ? -11.728 -12.124 44.735 1.00 94.31 480 ASN A N 1
ATOM 3538 C CA . ASN A 1 480 ? -11.427 -10.911 45.498 1.00 94.31 480 ASN A CA 1
ATOM 3539 C C . ASN A 1 480 ? -9.940 -10.537 45.445 1.00 94.31 480 ASN A C 1
ATOM 3541 O O . ASN A 1 480 ? -9.621 -9.362 45.263 1.00 94.31 480 ASN A O 1
ATOM 3545 N N . LEU A 1 481 ? -9.038 -11.517 45.545 1.00 95.44 481 LEU A N 1
ATOM 3546 C CA . LEU A 1 481 ? -7.594 -11.298 45.437 1.00 95.44 481 LEU A CA 1
ATOM 3547 C C . LEU A 1 481 ? -7.197 -10.813 44.039 1.00 95.44 481 LEU A C 1
ATOM 3549 O O . LEU A 1 481 ? -6.474 -9.825 43.926 1.00 95.44 481 LEU A O 1
ATOM 3553 N N . ARG A 1 482 ? -7.747 -11.410 42.971 1.00 95.81 482 ARG A N 1
ATOM 3554 C CA . ARG A 1 482 ? -7.551 -10.923 41.593 1.00 95.81 482 ARG A CA 1
ATOM 3555 C C . ARG A 1 482 ? -8.054 -9.487 41.424 1.00 95.81 482 ARG A C 1
ATOM 3557 O O . ARG A 1 482 ? -7.380 -8.671 40.801 1.00 95.81 482 ARG A O 1
ATOM 3564 N N . LYS A 1 483 ? -9.209 -9.149 42.012 1.00 92.69 483 LYS A N 1
ATOM 3565 C CA . LYS A 1 483 ? -9.747 -7.778 41.995 1.00 92.69 483 LYS A CA 1
ATOM 3566 C C . LYS A 1 483 ? -8.847 -6.797 42.755 1.00 92.69 483 LYS A C 1
ATOM 3568 O O . LYS A 1 483 ? -8.650 -5.681 42.281 1.00 92.69 483 LYS A O 1
ATOM 3573 N N . MET A 1 484 ? -8.292 -7.197 43.901 1.00 92.50 484 MET A N 1
ATOM 3574 C CA . MET A 1 484 ? -7.331 -6.376 44.648 1.00 92.50 484 MET A CA 1
ATOM 3575 C C . MET A 1 484 ? -6.036 -6.154 43.868 1.00 92.50 484 MET A C 1
ATOM 3577 O O . MET A 1 484 ? -5.590 -5.013 43.779 1.00 92.50 484 MET A O 1
ATOM 3581 N N . LYS A 1 485 ? -5.477 -7.206 43.258 1.00 94.25 485 LYS A N 1
ATOM 3582 C CA . LYS A 1 485 ? -4.283 -7.098 42.412 1.00 94.25 485 LYS A CA 1
ATOM 3583 C C . LYS A 1 485 ? -4.515 -6.147 41.241 1.00 94.25 485 LYS A C 1
ATOM 3585 O O . LYS A 1 485 ? -3.755 -5.208 41.063 1.00 94.25 485 LYS A O 1
ATOM 3590 N N . ALA A 1 486 ? -5.626 -6.303 40.522 1.00 90.44 486 ALA A N 1
ATOM 3591 C CA . ALA A 1 486 ? -5.964 -5.419 39.408 1.00 90.44 486 ALA A CA 1
ATOM 3592 C C . ALA A 1 486 ? -6.089 -3.939 39.829 1.00 90.44 486 ALA A C 1
ATOM 3594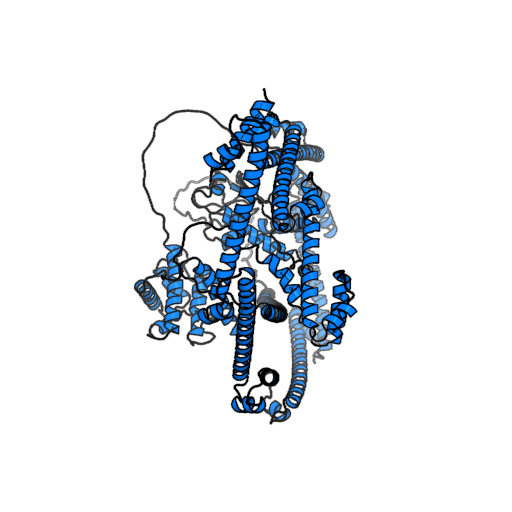 O O . ALA A 1 486 ? -5.730 -3.045 39.065 1.00 90.44 486 ALA A O 1
ATOM 3595 N N . LEU A 1 487 ? -6.582 -3.661 41.043 1.00 89.25 487 LEU A N 1
ATOM 3596 C CA . LEU A 1 487 ? -6.619 -2.301 41.591 1.00 89.25 487 LEU A CA 1
ATOM 3597 C C . LEU A 1 487 ? -5.225 -1.781 41.966 1.00 89.25 487 LEU A C 1
ATOM 3599 O O . LEU A 1 487 ? -4.946 -0.608 41.728 1.00 89.25 487 LEU A O 1
ATOM 3603 N N . GLN A 1 488 ? -4.355 -2.623 42.529 1.00 92.81 488 GLN A N 1
ATOM 3604 C CA . GLN A 1 488 ? -2.963 -2.256 42.808 1.00 92.81 488 GLN A CA 1
ATOM 3605 C C . GLN A 1 488 ? -2.195 -1.951 41.520 1.00 92.81 488 GLN A C 1
ATOM 3607 O O . GLN A 1 488 ? -1.618 -0.871 41.429 1.00 92.81 488 GLN A O 1
ATOM 3612 N N . ASP A 1 489 ? -2.281 -2.821 40.512 1.00 91.00 489 ASP A N 1
ATOM 3613 C CA . ASP A 1 489 ? -1.631 -2.631 39.211 1.00 91.00 489 ASP A CA 1
ATOM 3614 C C . ASP A 1 489 ? -2.134 -1.345 38.529 1.00 91.00 489 ASP A C 1
ATOM 3616 O O . ASP A 1 489 ? -1.350 -0.559 37.994 1.00 91.00 489 ASP A O 1
ATOM 3620 N N . LYS A 1 490 ? -3.448 -1.068 38.603 1.00 91.19 490 LYS A N 1
ATOM 3621 C CA . LYS A 1 490 ? -4.028 0.187 38.098 1.00 91.19 490 LYS A CA 1
ATOM 3622 C C . LYS A 1 490 ? -3.463 1.405 38.835 1.00 91.19 490 LYS A C 1
ATOM 3624 O O . LYS A 1 490 ? -3.092 2.385 38.194 1.00 91.19 490 LYS A O 1
ATOM 3629 N N . ASN A 1 491 ? -3.400 1.360 40.164 1.00 90.62 491 ASN A N 1
ATOM 3630 C CA . ASN A 1 491 ? -2.880 2.468 40.966 1.00 90.62 491 ASN A CA 1
ATOM 3631 C C . ASN A 1 491 ? -1.378 2.689 40.735 1.00 90.62 491 ASN A C 1
ATOM 3633 O O . ASN A 1 491 ? -0.927 3.833 40.707 1.00 90.62 491 ASN A O 1
ATOM 3637 N N . GLU A 1 492 ? -0.608 1.620 40.537 1.00 93.69 492 GLU A N 1
ATOM 3638 C CA . GLU A 1 492 ? 0.813 1.694 40.202 1.00 93.69 492 GLU A CA 1
ATOM 3639 C C . GLU A 1 492 ? 1.031 2.302 38.811 1.00 93.69 492 GLU A C 1
ATOM 3641 O O . GLU A 1 492 ? 1.857 3.205 38.667 1.00 93.69 492 GLU A O 1
ATOM 3646 N N . ALA A 1 493 ? 0.226 1.911 37.818 1.00 93.62 493 ALA A N 1
ATOM 3647 C CA . ALA A 1 493 ? 0.252 2.509 36.483 1.00 93.62 493 ALA A CA 1
ATOM 3648 C C . ALA A 1 493 ? -0.098 4.007 36.510 1.00 93.62 493 ALA A C 1
ATOM 3650 O O . ALA A 1 493 ? 0.614 4.823 35.923 1.00 93.62 493 ALA A O 1
ATOM 3651 N N . ILE A 1 494 ? -1.147 4.386 37.247 1.00 94.31 494 ILE A N 1
ATOM 3652 C CA . ILE A 1 494 ? -1.525 5.791 37.453 1.00 94.31 494 ILE A CA 1
ATOM 3653 C C . ILE A 1 494 ? -0.381 6.560 38.119 1.00 94.31 494 ILE A C 1
ATOM 3655 O O . ILE A 1 494 ? -0.035 7.652 37.673 1.00 94.31 494 ILE A O 1
ATOM 3659 N N . ARG A 1 495 ? 0.240 6.001 39.164 1.00 95.19 495 ARG A N 1
ATOM 3660 C CA . ARG A 1 495 ? 1.365 6.640 39.857 1.00 95.19 495 ARG A CA 1
ATOM 3661 C C . ARG A 1 495 ? 2.563 6.837 38.930 1.00 95.19 495 ARG A C 1
ATOM 3663 O O . ARG A 1 495 ? 3.136 7.924 38.932 1.00 95.19 495 ARG A O 1
ATOM 3670 N N . ALA A 1 496 ? 2.913 5.833 38.127 1.00 96.00 496 ALA A N 1
ATOM 3671 C CA . ALA A 1 496 ? 3.990 5.931 37.144 1.00 96.00 496 ALA A CA 1
ATOM 3672 C C . ALA A 1 496 ? 3.723 7.044 36.119 1.00 96.00 496 ALA A C 1
ATOM 3674 O O . ALA A 1 496 ? 4.607 7.855 35.840 1.00 96.00 496 ALA A O 1
ATOM 3675 N N . GLU A 1 497 ? 2.491 7.140 35.620 1.00 96.94 497 GLU A N 1
ATOM 3676 C CA . GLU A 1 497 ? 2.115 8.184 34.670 1.00 96.94 497 GLU A CA 1
ATOM 3677 C C . GLU A 1 497 ? 2.102 9.585 35.309 1.00 96.94 497 GLU A C 1
ATOM 3679 O O . GLU A 1 497 ? 2.595 10.546 34.718 1.00 96.94 497 GLU A O 1
ATOM 3684 N N . VAL A 1 498 ? 1.603 9.721 36.542 1.00 97.44 498 VAL A N 1
ATOM 3685 C CA . VAL A 1 498 ? 1.653 10.992 37.282 1.00 97.44 498 VAL A CA 1
ATOM 3686 C C . VAL A 1 498 ? 3.099 11.449 37.486 1.00 97.44 498 VAL A C 1
ATOM 3688 O O . VAL A 1 498 ? 3.369 12.638 37.324 1.00 97.44 498 VAL A O 1
ATOM 3691 N N . ILE A 1 499 ? 4.030 10.544 37.809 1.00 96.50 499 ILE A N 1
ATOM 3692 C CA . ILE A 1 499 ? 5.460 10.868 37.946 1.00 96.50 499 ILE A CA 1
ATOM 3693 C C . ILE A 1 499 ? 6.019 11.425 36.629 1.00 96.50 499 ILE A C 1
ATOM 3695 O O . ILE A 1 499 ? 6.607 12.509 36.642 1.00 96.50 499 ILE A O 1
ATOM 3699 N N . ASP A 1 500 ? 5.799 10.733 35.508 1.00 96.56 500 ASP A N 1
ATOM 3700 C CA . ASP A 1 500 ? 6.262 11.172 34.182 1.00 96.56 500 ASP A CA 1
ATOM 3701 C C . ASP A 1 500 ? 5.683 12.544 33.804 1.00 96.56 500 ASP A C 1
ATOM 3703 O O . ASP A 1 500 ? 6.413 13.471 33.439 1.00 96.56 500 ASP A O 1
ATOM 3707 N N . LEU A 1 501 ? 4.371 12.725 33.974 1.00 95.50 501 LEU A N 1
ATOM 3708 C CA . LEU A 1 501 ? 3.725 13.990 33.644 1.00 95.50 501 LEU A CA 1
ATOM 3709 C C . LEU A 1 501 ? 4.170 15.127 34.568 1.00 95.50 501 LEU A C 1
ATOM 3711 O O . LEU A 1 501 ? 4.344 16.245 34.091 1.00 95.50 501 LEU A O 1
ATOM 3715 N N . CYS A 1 502 ? 4.397 14.869 35.858 1.00 95.94 502 CYS A N 1
ATOM 3716 C CA . CYS A 1 502 ? 4.898 15.871 36.805 1.00 95.94 502 CYS A CA 1
ATOM 3717 C C . CYS A 1 502 ? 6.306 16.356 36.450 1.00 95.94 502 CYS A C 1
ATOM 3719 O O . CYS A 1 502 ? 6.575 17.554 36.573 1.00 95.94 502 CYS A O 1
ATOM 3721 N N . GLN A 1 503 ? 7.176 15.452 35.987 1.00 95.19 503 GLN A N 1
ATOM 3722 C CA . GLN A 1 503 ? 8.502 15.800 35.473 1.00 95.19 503 GLN A CA 1
ATOM 3723 C C . GLN A 1 503 ? 8.393 16.649 34.204 1.00 95.19 503 GLN A C 1
ATOM 3725 O O . GLN A 1 503 ? 9.027 17.698 34.117 1.00 95.19 503 GLN A O 1
ATOM 3730 N N . LYS A 1 504 ? 7.528 16.266 33.256 1.00 93.31 504 LYS A N 1
ATOM 3731 C CA . LYS A 1 504 ? 7.302 17.036 32.020 1.00 93.31 504 LYS A CA 1
ATOM 3732 C C . LYS A 1 504 ? 6.763 18.439 32.289 1.00 93.31 504 LYS A C 1
ATOM 3734 O O . LYS A 1 504 ? 7.191 19.387 31.634 1.00 93.31 504 LYS A O 1
ATOM 3739 N N . VAL A 1 505 ? 5.848 18.584 33.252 1.00 95.00 505 VAL A N 1
ATOM 3740 C CA . VAL A 1 505 ? 5.229 19.885 33.561 1.00 95.00 505 VAL A CA 1
ATOM 3741 C C . VAL A 1 505 ? 6.025 20.747 34.544 1.00 95.00 505 VAL A C 1
ATOM 3743 O O . VAL A 1 505 ? 5.576 21.838 34.888 1.00 95.00 505 VAL A O 1
ATOM 3746 N N . ASN A 1 506 ? 7.170 20.258 35.044 1.00 94.06 506 ASN A N 1
ATOM 3747 C CA . ASN A 1 506 ? 7.908 20.871 36.156 1.00 9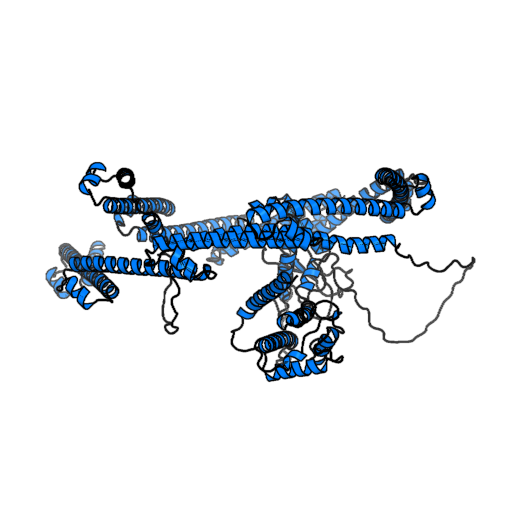4.06 506 ASN A CA 1
ATOM 3748 C C . ASN A 1 506 ? 6.974 21.273 37.317 1.00 94.06 506 ASN A C 1
ATOM 3750 O O . ASN A 1 506 ? 6.980 22.418 37.779 1.00 94.06 506 ASN A O 1
ATOM 3754 N N . SER A 1 507 ? 6.120 20.340 37.754 1.00 93.62 507 SER A N 1
ATOM 3755 C CA . SER A 1 507 ? 5.143 20.603 38.818 1.00 93.62 507 SER A CA 1
ATOM 3756 C C . SER A 1 507 ? 5.846 21.048 40.113 1.00 93.62 507 SER A C 1
ATOM 3758 O O . SER A 1 507 ? 6.798 20.394 40.538 1.00 93.62 507 SER A O 1
ATOM 3760 N N . PRO A 1 508 ? 5.359 22.100 40.803 1.00 93.81 508 PRO A N 1
ATOM 3761 C CA . PRO A 1 508 ? 5.917 22.531 42.086 1.00 93.81 508 PRO A CA 1
ATOM 3762 C C . PRO A 1 508 ? 5.599 21.570 43.242 1.00 93.81 508 PRO A C 1
ATOM 3764 O O . PRO A 1 508 ? 6.207 21.678 44.303 1.00 93.81 508 PRO A O 1
ATOM 3767 N N . LYS A 1 509 ? 4.630 20.663 43.060 1.00 96.00 509 LYS A N 1
ATOM 3768 C CA . LYS A 1 509 ? 4.275 19.612 44.023 1.00 96.00 509 LYS A CA 1
ATOM 3769 C C . LYS A 1 509 ? 4.857 18.280 43.586 1.00 96.00 509 LYS A C 1
ATOM 3771 O O . LYS A 1 509 ? 4.867 17.985 42.385 1.00 96.00 509 LYS A O 1
ATOM 3776 N N . THR A 1 510 ? 5.274 17.467 44.552 1.00 96.56 510 THR A N 1
ATOM 3777 C CA . THR A 1 510 ? 5.780 16.120 44.259 1.00 96.56 510 THR A CA 1
ATOM 3778 C C . THR A 1 510 ? 4.648 15.203 43.761 1.00 96.56 510 THR A C 1
ATOM 3780 O O . THR A 1 510 ? 3.480 15.438 44.089 1.00 96.56 510 THR A O 1
ATOM 3783 N N . PRO A 1 511 ? 4.952 14.148 42.977 1.00 96.81 511 PRO A N 1
ATOM 3784 C CA . PRO A 1 511 ? 3.942 13.194 42.512 1.00 96.81 511 PRO A CA 1
ATOM 3785 C C . PRO A 1 511 ? 3.120 12.586 43.654 1.00 96.81 511 PRO A C 1
ATOM 3787 O O . PRO A 1 511 ? 1.905 12.457 43.535 1.00 96.81 511 PRO A O 1
ATOM 3790 N N . ASP A 1 512 ? 3.766 12.283 44.783 1.00 95.62 512 ASP A N 1
ATOM 3791 C CA . ASP A 1 512 ? 3.105 11.700 45.953 1.00 95.62 512 ASP A CA 1
ATOM 3792 C C . ASP A 1 512 ? 2.178 12.709 46.660 1.00 95.62 512 ASP A C 1
ATOM 3794 O O . ASP A 1 512 ? 1.070 12.350 47.054 1.00 95.62 512 ASP A O 1
ATOM 3798 N N . GLU A 1 513 ? 2.558 13.991 46.750 1.00 96.81 513 GLU A N 1
ATOM 3799 C CA . GLU A 1 513 ? 1.668 15.055 47.252 1.00 96.81 513 GLU A CA 1
ATOM 3800 C C . GLU A 1 513 ? 0.440 15.249 46.353 1.00 96.81 513 GLU A C 1
ATOM 3802 O O . GLU A 1 513 ? -0.670 15.488 46.842 1.00 96.81 513 GLU A O 1
ATOM 3807 N N . LEU A 1 514 ? 0.626 15.162 45.032 1.00 96.25 514 LEU A N 1
ATOM 3808 C CA . LEU A 1 514 ? -0.469 15.263 44.073 1.00 96.25 514 LEU A CA 1
ATOM 3809 C C . LEU A 1 514 ? -1.408 14.065 44.181 1.00 96.25 514 LEU A C 1
ATOM 3811 O O . LEU A 1 514 ? -2.612 14.283 44.307 1.00 96.25 514 LEU A O 1
ATOM 3815 N N . LEU A 1 515 ? -0.877 12.842 44.216 1.00 96.69 515 LEU A N 1
ATOM 3816 C CA . LEU A 1 515 ? -1.670 11.624 44.393 1.00 96.69 515 LEU A CA 1
ATOM 3817 C C . LEU A 1 515 ? -2.455 11.637 45.707 1.00 96.69 515 LEU A C 1
ATOM 3819 O O . LEU A 1 515 ? -3.643 11.334 45.692 1.00 96.69 515 LEU A O 1
ATOM 3823 N N . GLU A 1 516 ? -1.855 12.066 46.821 1.00 96.25 516 GLU A N 1
ATOM 3824 C CA . GLU A 1 516 ? -2.585 12.142 48.093 1.00 96.25 516 GLU A CA 1
ATOM 3825 C C . GLU A 1 516 ? -3.669 13.236 48.062 1.00 96.25 516 GLU A C 1
ATOM 3827 O O . GLU A 1 516 ? -4.781 13.020 48.540 1.00 96.25 516 GLU A O 1
ATOM 3832 N N . SER A 1 517 ? -3.412 14.391 47.430 1.00 95.69 517 SER A N 1
ATOM 3833 C CA . SER A 1 517 ? -4.428 15.452 47.286 1.00 95.69 517 SER A CA 1
ATOM 3834 C C . SER A 1 517 ? -5.574 15.103 46.319 1.00 95.69 517 SER A C 1
ATOM 3836 O O . SER A 1 517 ? -6.666 15.675 46.413 1.00 95.69 517 SER A O 1
ATOM 3838 N N . TYR A 1 518 ? -5.337 14.156 45.407 1.00 96.50 518 TYR A N 1
ATOM 3839 C CA . TYR A 1 518 ? -6.300 13.642 44.428 1.00 96.50 518 TYR A CA 1
ATOM 3840 C C . TYR A 1 518 ? -6.718 12.198 44.709 1.00 96.50 518 TYR A C 1
ATOM 3842 O O . TYR A 1 518 ? -7.219 11.526 43.813 1.00 96.50 518 TYR A O 1
ATOM 3850 N N . LYS A 1 519 ? -6.570 11.722 45.944 1.00 94.69 519 LYS A N 1
ATOM 3851 C CA . LYS A 1 519 ? -6.968 10.369 46.327 1.00 94.69 519 LYS A CA 1
ATOM 3852 C C . LYS A 1 519 ? -8.453 10.129 46.037 1.00 94.69 519 LYS A C 1
ATOM 3854 O O . LYS A 1 519 ? -9.311 10.876 46.513 1.00 94.69 519 LYS A O 1
ATOM 3859 N N . GLY A 1 520 ? -8.752 9.115 45.230 1.00 90.25 520 GLY A N 1
ATOM 3860 C CA . GLY A 1 520 ? -10.087 8.819 44.697 1.00 90.25 520 GLY A CA 1
ATOM 3861 C C . GLY A 1 520 ? -10.528 9.676 43.497 1.00 90.25 520 GLY A C 1
ATOM 3862 O O . GLY A 1 520 ? -11.676 9.564 43.070 1.00 90.25 520 GLY A O 1
ATOM 3863 N N . ARG A 1 521 ? -9.658 10.548 42.970 1.00 96.06 521 ARG A N 1
ATOM 3864 C CA . ARG A 1 521 ? -9.846 11.397 41.773 1.00 96.06 521 ARG A CA 1
ATOM 3865 C C . ARG A 1 521 ? -8.584 11.424 40.900 1.00 96.06 521 ARG A C 1
ATOM 3867 O O . ARG A 1 521 ? -8.246 12.439 40.289 1.00 96.06 521 ARG A O 1
ATOM 3874 N N . GLU A 1 522 ? -7.855 10.320 40.852 1.00 94.88 522 GLU A N 1
ATOM 3875 C CA . GLU A 1 522 ? -6.561 10.239 40.179 1.00 94.88 522 GLU A CA 1
ATOM 3876 C C . GLU A 1 522 ? -6.687 10.394 38.652 1.00 94.88 522 GLU A C 1
ATOM 3878 O O . GLU A 1 522 ? -5.818 10.984 38.010 1.00 94.88 522 GLU A O 1
ATOM 3883 N N . ASP A 1 523 ? -7.808 9.965 38.067 1.00 91.94 523 ASP A N 1
ATOM 3884 C CA . ASP A 1 523 ? -8.090 10.150 36.638 1.00 91.94 523 ASP A CA 1
ATOM 3885 C C . ASP A 1 523 ? -8.244 11.645 36.264 1.00 91.94 523 ASP A C 1
ATOM 3887 O O . ASP A 1 523 ? -7.816 12.074 35.185 1.00 91.94 523 ASP A O 1
ATOM 3891 N N . ASP A 1 524 ? -8.794 12.473 37.165 1.00 94.88 524 ASP A N 1
ATOM 3892 C CA . ASP A 1 524 ? -8.880 13.930 36.979 1.00 94.88 524 ASP A CA 1
ATOM 3893 C C . ASP A 1 524 ? -7.498 14.588 37.085 1.00 94.88 524 ASP A C 1
ATOM 3895 O O . ASP A 1 524 ? -7.187 15.513 36.324 1.00 94.88 524 ASP A O 1
ATOM 3899 N N . LEU A 1 525 ? -6.648 14.096 37.998 1.00 96.19 525 LEU A N 1
ATOM 3900 C CA . LEU A 1 525 ? -5.252 14.524 38.108 1.00 96.19 525 LEU A CA 1
ATOM 3901 C C . LEU A 1 525 ? -4.502 14.252 36.800 1.00 96.19 525 LEU A C 1
ATOM 3903 O O . LEU A 1 525 ? -3.897 15.176 36.252 1.00 96.19 525 LEU A O 1
ATOM 3907 N N . LEU A 1 526 ? -4.593 13.030 36.264 1.00 96.00 526 LEU A N 1
ATOM 3908 C CA . LEU A 1 526 ? -3.976 12.668 34.985 1.00 96.00 526 LEU A CA 1
ATOM 3909 C C . LEU A 1 526 ? -4.478 13.558 33.848 1.00 96.00 526 LEU A C 1
ATOM 3911 O O . LEU A 1 526 ? -3.680 14.101 33.084 1.00 96.00 526 LEU A O 1
ATOM 3915 N N . ARG A 1 527 ? -5.792 13.788 33.760 1.00 94.94 527 ARG A N 1
ATOM 3916 C CA . ARG A 1 527 ? -6.373 14.674 32.741 1.00 94.94 527 ARG A CA 1
ATOM 3917 C C . ARG A 1 527 ? -5.807 16.095 32.825 1.00 94.94 527 ARG A C 1
ATOM 3919 O O . ARG A 1 527 ? -5.473 16.685 31.795 1.00 94.94 527 ARG A O 1
ATOM 3926 N N . ASN A 1 528 ? -5.685 16.643 34.031 1.00 95.75 528 ASN A N 1
ATOM 3927 C CA . ASN A 1 528 ? -5.149 17.986 34.244 1.00 95.75 528 ASN A CA 1
ATOM 3928 C C . ASN A 1 528 ? -3.651 18.067 33.934 1.00 95.75 528 ASN A C 1
ATOM 3930 O O . ASN A 1 528 ? -3.225 19.005 33.257 1.00 95.75 528 ASN A O 1
ATOM 3934 N N . LEU A 1 529 ? -2.866 17.077 34.365 1.00 96.00 529 LEU A N 1
ATOM 3935 C CA . LEU A 1 529 ? -1.433 17.008 34.090 1.00 96.00 529 LEU A CA 1
ATOM 3936 C C . LEU A 1 529 ? -1.145 16.857 32.590 1.00 96.00 529 LEU A C 1
ATOM 3938 O O . LEU A 1 529 ? -0.323 17.604 32.067 1.00 96.00 529 LEU A O 1
ATOM 3942 N N . ARG A 1 530 ? -1.884 16.002 31.867 1.00 96.62 530 ARG A N 1
ATOM 3943 C CA . ARG A 1 530 ? -1.786 15.883 30.397 1.00 96.62 530 ARG A CA 1
ATOM 3944 C C . ARG A 1 530 ? -2.130 17.196 29.686 1.00 96.62 530 ARG A C 1
ATOM 3946 O O . ARG A 1 530 ? -1.479 17.593 28.723 1.00 96.62 530 ARG A O 1
ATOM 3953 N N . LYS A 1 531 ? -3.150 17.917 30.165 1.00 95.06 531 LYS A N 1
ATOM 3954 C CA . LYS A 1 531 ? -3.521 19.228 29.603 1.00 95.06 531 LYS A CA 1
ATOM 3955 C C . LYS A 1 531 ? -2.431 20.278 29.837 1.00 95.06 531 LYS A C 1
ATOM 3957 O O . LYS A 1 531 ? -2.206 21.126 28.975 1.00 95.06 531 LYS A O 1
ATOM 3962 N N . LEU A 1 532 ? -1.773 20.243 30.995 1.00 94.50 532 LEU A N 1
ATOM 3963 C CA . LEU A 1 532 ? -0.646 21.122 31.305 1.00 94.50 532 LEU A CA 1
ATOM 3964 C C . LEU A 1 532 ? 0.596 20.763 30.484 1.00 94.50 532 LEU A C 1
ATOM 3966 O O . LEU A 1 532 ? 1.224 21.672 29.943 1.00 94.50 532 LEU A O 1
ATOM 3970 N N . SER A 1 533 ? 0.904 19.473 30.317 1.00 93.81 533 SER A N 1
ATOM 3971 C CA . SER A 1 533 ? 2.055 19.025 29.524 1.00 93.81 533 SER A CA 1
ATOM 3972 C C . SER A 1 533 ? 1.916 19.439 28.067 1.00 93.81 533 SER A C 1
ATOM 3974 O O . SER A 1 533 ? 2.860 19.983 27.503 1.00 93.81 533 SER A O 1
ATOM 3976 N N . PHE A 1 534 ? 0.719 19.306 27.490 1.00 92.00 534 PHE A N 1
ATOM 3977 C CA . PHE A 1 534 ? 0.444 19.772 26.132 1.00 92.00 534 PHE A CA 1
ATOM 3978 C C . PHE A 1 534 ? 0.645 21.289 25.984 1.00 92.00 534 PHE A C 1
ATOM 3980 O O . PHE A 1 534 ? 1.286 21.753 25.043 1.00 92.00 534 PHE A O 1
ATOM 3987 N N . LYS A 1 535 ? 0.157 22.085 26.947 1.00 93.62 535 LYS A N 1
ATOM 3988 C CA . LYS A 1 535 ? 0.364 23.542 26.937 1.00 93.62 535 LYS A CA 1
ATOM 3989 C C . LYS A 1 535 ? 1.845 23.910 27.017 1.00 93.62 535 LYS A C 1
ATOM 3991 O O . LYS A 1 535 ? 2.286 24.773 26.261 1.00 93.62 535 LYS A O 1
ATOM 3996 N N . GLN A 1 536 ? 2.608 23.263 27.895 1.00 92.81 536 GLN A N 1
ATOM 3997 C CA . GLN A 1 536 ? 4.038 23.531 28.038 1.00 92.81 536 GLN A CA 1
ATOM 3998 C C . GLN A 1 536 ? 4.827 23.119 26.795 1.00 92.81 536 GLN A C 1
ATOM 4000 O O . GLN A 1 536 ? 5.668 23.893 26.344 1.00 92.81 536 GLN A O 1
ATOM 4005 N N . GLN A 1 537 ? 4.511 21.964 26.206 1.00 91.00 537 GLN A N 1
ATOM 4006 C CA . GLN A 1 537 ? 5.121 21.513 24.959 1.00 91.00 537 GLN A CA 1
ATOM 4007 C C . GLN A 1 537 ? 4.852 22.509 23.823 1.00 91.00 537 GLN A C 1
ATOM 4009 O O . GLN A 1 537 ? 5.797 22.985 23.205 1.00 91.00 537 GLN A O 1
ATOM 4014 N N . SER A 1 538 ? 3.598 22.939 23.639 1.00 89.50 538 SER A N 1
ATOM 4015 C CA . SER A 1 538 ? 3.259 23.934 22.610 1.00 89.50 538 SER A CA 1
ATOM 4016 C C . SER A 1 538 ? 3.970 25.283 22.818 1.00 89.50 538 SER A C 1
ATOM 4018 O O . SER A 1 538 ? 4.355 25.948 21.858 1.00 89.50 538 SER A O 1
ATOM 4020 N N . ALA A 1 539 ? 4.193 25.697 24.071 1.00 91.06 539 ALA A N 1
ATOM 4021 C CA . ALA A 1 539 ? 4.940 26.914 24.384 1.00 91.06 539 ALA A CA 1
ATOM 4022 C C . ALA A 1 539 ? 6.447 26.752 24.116 1.00 91.06 539 ALA A C 1
ATOM 4024 O O . ALA A 1 539 ? 7.093 27.688 23.642 1.00 91.06 539 ALA A O 1
ATOM 4025 N N . GLN A 1 540 ? 7.004 25.572 24.399 1.00 89.88 540 GLN A N 1
ATOM 4026 C CA . GLN A 1 540 ? 8.401 25.245 24.125 1.00 89.88 540 GLN A CA 1
ATOM 4027 C C . GLN A 1 540 ? 8.675 25.157 22.619 1.00 89.88 540 GLN A C 1
ATOM 4029 O O . GLN A 1 540 ? 9.664 25.723 22.163 1.00 89.88 540 GLN A O 1
ATOM 4034 N N . GLU A 1 541 ? 7.782 24.533 21.850 1.00 92.38 541 GLU A N 1
ATOM 4035 C CA . GLU A 1 541 ? 7.849 24.470 20.384 1.00 92.38 541 GLU A CA 1
ATOM 4036 C C . GLU A 1 541 ? 7.773 25.868 19.766 1.00 92.38 541 GLU A C 1
ATOM 4038 O O . GLU A 1 541 ? 8.633 26.229 18.967 1.00 92.38 541 GLU A O 1
ATOM 4043 N N . LYS A 1 542 ? 6.836 26.718 20.213 1.00 93.25 542 LYS A N 1
ATOM 4044 C CA . LYS A 1 542 ? 6.780 28.124 19.778 1.00 93.25 542 LYS A CA 1
ATOM 4045 C C . LYS A 1 542 ? 8.059 28.889 20.111 1.00 93.25 542 LYS A C 1
ATOM 4047 O O . LYS A 1 542 ? 8.540 29.667 19.292 1.00 93.25 542 LYS A O 1
ATOM 4052 N N . LYS A 1 543 ? 8.637 28.679 21.298 1.00 94.81 543 LYS A N 1
ATOM 4053 C CA . LYS A 1 543 ? 9.905 29.316 21.684 1.00 94.81 543 LYS A CA 1
ATOM 4054 C C . LYS A 1 543 ? 11.070 28.837 20.810 1.00 94.81 543 LYS A C 1
ATOM 4056 O O . LYS A 1 543 ? 11.881 29.664 20.405 1.00 94.81 543 LYS A O 1
ATOM 4061 N N . ALA A 1 544 ? 11.148 27.538 20.523 1.00 94.25 544 ALA A N 1
ATOM 4062 C CA . ALA A 1 544 ? 12.168 26.960 19.650 1.00 94.25 544 ALA A CA 1
ATOM 4063 C C . ALA A 1 544 ? 12.039 27.489 18.214 1.00 94.25 544 ALA A C 1
ATOM 4065 O O . ALA A 1 544 ? 13.019 27.961 17.650 1.00 94.25 544 ALA A O 1
ATOM 4066 N N . MET A 1 545 ? 10.817 27.525 17.682 1.00 95.50 545 MET A N 1
ATOM 4067 C CA . MET A 1 545 ? 10.510 28.081 16.364 1.00 95.50 545 MET A CA 1
ATOM 4068 C C . MET A 1 545 ? 10.915 29.557 16.262 1.00 95.50 545 MET A C 1
ATOM 4070 O O . MET A 1 545 ? 11.562 29.953 15.300 1.00 95.50 545 MET A O 1
ATOM 4074 N N . ARG A 1 546 ? 10.614 30.375 17.281 1.00 96.12 546 ARG A N 1
ATOM 4075 C CA . ARG A 1 546 ? 11.053 31.781 17.318 1.00 96.12 546 ARG A CA 1
ATOM 4076 C C . ARG A 1 546 ? 12.576 31.919 17.352 1.00 96.12 546 ARG A C 1
ATOM 4078 O O . ARG A 1 546 ? 13.105 32.791 16.673 1.00 96.12 546 ARG A O 1
ATOM 4085 N N . ALA A 1 547 ? 13.278 31.069 18.102 1.00 96.38 547 ALA A N 1
ATOM 4086 C CA . ALA A 1 547 ? 14.741 31.073 18.133 1.00 96.38 547 ALA A CA 1
ATOM 4087 C C . ALA A 1 547 ? 15.349 30.698 16.769 1.00 96.38 547 ALA A C 1
ATOM 4089 O O . ALA A 1 547 ? 16.313 31.323 16.336 1.00 96.38 547 ALA A O 1
ATOM 4090 N N . GLU A 1 548 ? 14.760 29.724 16.075 1.00 97.19 548 GLU A N 1
ATOM 4091 C CA . GLU A 1 548 ? 15.184 29.318 14.733 1.00 97.19 548 GLU A CA 1
ATOM 4092 C C . GLU A 1 548 ? 14.926 30.414 13.689 1.00 97.19 548 GLU A C 1
ATOM 4094 O O . GLU A 1 548 ? 15.790 30.696 12.863 1.00 97.19 548 GLU A O 1
ATOM 4099 N N . ILE A 1 549 ? 13.777 31.094 13.769 1.00 97.31 549 ILE A N 1
ATOM 4100 C CA . ILE A 1 549 ? 13.470 32.260 12.929 1.00 97.31 549 ILE A CA 1
ATOM 4101 C C . ILE A 1 549 ? 14.507 33.366 13.135 1.00 97.31 549 ILE A C 1
ATOM 4103 O O . ILE A 1 549 ? 14.992 33.916 12.153 1.00 97.31 549 ILE A O 1
ATOM 4107 N N . ILE A 1 550 ? 14.871 33.679 14.385 1.00 96.69 550 ILE A N 1
ATOM 4108 C CA . ILE A 1 550 ? 15.890 34.698 14.680 1.00 96.69 550 ILE A CA 1
ATOM 4109 C C . ILE A 1 550 ? 17.225 34.325 14.029 1.00 96.69 550 ILE A C 1
ATOM 4111 O O . ILE A 1 550 ? 17.794 35.148 13.315 1.00 96.69 550 ILE A O 1
ATOM 4115 N N . ALA A 1 551 ? 17.673 33.078 14.201 1.00 97.06 551 ALA A N 1
ATOM 4116 C CA . ALA A 1 551 ? 18.918 32.599 13.605 1.00 97.06 551 ALA A CA 1
ATOM 4117 C C . ALA A 1 551 ? 18.909 32.699 12.068 1.00 97.06 551 ALA A C 1
ATOM 4119 O O . ALA A 1 551 ? 19.876 33.178 11.482 1.00 97.06 551 ALA A O 1
ATOM 4120 N N . LEU A 1 552 ? 17.808 32.309 11.414 1.00 97.00 552 LEU A N 1
ATOM 4121 C CA . LEU A 1 552 ? 17.689 32.388 9.954 1.00 97.00 552 LEU A CA 1
ATOM 4122 C C . LEU A 1 552 ? 17.599 33.829 9.440 1.00 97.00 552 LEU A C 1
ATOM 4124 O O . LEU A 1 552 ? 18.144 34.130 8.383 1.00 97.00 552 LEU A O 1
ATOM 4128 N N . VAL A 1 553 ? 16.923 34.730 10.158 1.00 96.94 553 VAL A N 1
ATOM 4129 C CA . VAL A 1 553 ? 16.851 36.152 9.777 1.00 96.94 553 VAL A CA 1
ATOM 4130 C C . VAL A 1 553 ? 18.233 36.806 9.852 1.00 96.94 553 VAL A C 1
ATOM 4132 O O . VAL A 1 553 ? 18.587 37.564 8.948 1.00 96.94 553 VAL A O 1
ATOM 4135 N N . GLU A 1 554 ? 19.017 36.492 10.888 1.00 95.62 554 GLU A N 1
ATOM 4136 C CA . GLU A 1 554 ? 20.399 36.968 11.033 1.00 95.62 554 GLU A CA 1
ATOM 4137 C C . GLU A 1 554 ? 21.317 36.392 9.946 1.00 95.62 554 GLU A C 1
ATOM 4139 O O . GLU A 1 554 ? 22.066 37.139 9.320 1.00 95.62 554 GLU A O 1
ATOM 4144 N N . GLU A 1 555 ? 21.224 35.090 9.668 1.00 95.88 555 GLU A N 1
ATOM 4145 C CA . GLU A 1 555 ? 22.032 34.409 8.647 1.00 95.88 555 GLU A CA 1
ATOM 4146 C C . GLU A 1 555 ? 21.741 34.904 7.219 1.00 95.88 555 GLU A C 1
ATOM 4148 O O . GLU A 1 555 ? 22.642 35.015 6.382 1.00 95.88 555 GLU A O 1
ATOM 4153 N N . LEU A 1 556 ? 20.479 35.222 6.925 1.00 95.81 556 LEU A N 1
ATOM 4154 C CA . LEU A 1 556 ? 20.059 35.695 5.606 1.00 95.81 556 LEU A CA 1
ATOM 4155 C C . LEU A 1 556 ? 20.248 37.199 5.404 1.00 95.81 556 LEU A C 1
ATOM 4157 O O . LEU A 1 556 ? 20.054 37.665 4.281 1.00 95.81 556 LEU A O 1
ATOM 4161 N N . GLU A 1 557 ? 20.657 37.933 6.443 1.00 95.50 557 GLU A N 1
ATOM 4162 C CA . GLU A 1 557 ? 20.857 39.388 6.418 1.00 95.50 557 GLU A CA 1
ATOM 4163 C C . GLU A 1 557 ? 19.609 40.146 5.918 1.00 95.50 557 GLU A C 1
ATOM 4165 O O . GLU A 1 557 ? 19.689 41.105 5.145 1.00 95.50 557 GLU A O 1
ATOM 4170 N N . ILE A 1 558 ? 18.420 39.703 6.338 1.00 94.38 558 ILE A N 1
ATOM 4171 C CA . ILE A 1 558 ? 17.151 40.306 5.909 1.00 94.38 558 ILE A CA 1
ATOM 4172 C C . ILE A 1 558 ? 17.031 41.717 6.499 1.00 94.38 558 ILE A C 1
ATOM 4174 O O . ILE A 1 558 ? 17.319 41.954 7.668 1.00 94.38 558 ILE A O 1
ATOM 4178 N N . THR A 1 559 ? 16.567 42.674 5.691 1.00 92.81 559 THR A N 1
ATOM 4179 C CA . THR A 1 559 ? 16.513 44.102 6.058 1.00 92.81 559 THR A CA 1
ATOM 4180 C C . THR A 1 559 ? 15.585 44.420 7.233 1.00 92.81 559 THR A C 1
ATOM 4182 O O . THR A 1 559 ? 15.777 45.432 7.906 1.00 92.81 559 THR A O 1
ATOM 4185 N N . LYS A 1 560 ? 14.583 43.572 7.484 1.00 94.81 560 LYS A N 1
ATOM 4186 C CA . LYS A 1 560 ? 13.693 43.660 8.646 1.00 94.81 560 LYS A CA 1
ATOM 4187 C C . LYS A 1 560 ? 14.279 42.875 9.812 1.00 94.81 560 LYS A C 1
ATOM 4189 O O . LYS A 1 560 ? 14.653 41.717 9.650 1.00 94.81 560 LYS A O 1
ATOM 4194 N N . GLY A 1 561 ? 14.296 43.487 10.995 1.00 94.94 561 GLY A N 1
ATOM 4195 C CA . GLY A 1 561 ? 14.787 42.829 12.205 1.00 94.94 561 GLY A CA 1
ATOM 4196 C C . GLY A 1 561 ? 13.943 41.598 12.588 1.00 94.94 561 GLY A C 1
ATOM 4197 O O . GLY A 1 561 ? 12.741 41.572 12.295 1.00 94.94 561 GLY A O 1
ATOM 4198 N N . PRO A 1 562 ? 14.522 40.600 13.287 1.00 94.56 562 PRO A N 1
ATOM 4199 C CA . PRO A 1 562 ? 13.804 39.393 13.702 1.00 94.56 562 PRO A CA 1
ATOM 4200 C C . PRO A 1 562 ? 12.521 39.682 14.489 1.00 94.56 562 PRO A C 1
ATOM 4202 O O . PRO A 1 562 ? 11.492 39.056 14.248 1.00 94.56 562 PRO A O 1
ATOM 4205 N N . ASP A 1 563 ? 12.557 40.680 15.377 1.00 93.81 563 ASP A N 1
ATOM 4206 C CA . ASP A 1 563 ? 11.408 41.071 16.199 1.00 93.81 563 ASP A CA 1
ATOM 4207 C C . ASP A 1 563 ? 10.258 41.655 15.363 1.00 93.81 563 ASP A C 1
ATOM 4209 O O . ASP A 1 563 ? 9.087 41.375 15.629 1.00 93.81 563 ASP A O 1
ATOM 4213 N N . GLU A 1 564 ? 10.563 42.426 14.314 1.00 96.12 564 GLU A N 1
ATOM 4214 C CA . GLU A 1 564 ? 9.555 42.984 13.402 1.00 96.12 564 GLU A CA 1
ATOM 4215 C C . GLU A 1 564 ? 8.889 41.873 12.575 1.00 96.12 564 GLU A C 1
ATOM 4217 O O . GLU A 1 564 ? 7.663 41.851 12.414 1.00 96.12 564 GLU A O 1
ATOM 4222 N N . MET A 1 565 ? 9.686 40.909 12.101 1.00 94.50 565 MET A N 1
ATOM 4223 C CA . MET A 1 565 ? 9.197 39.742 11.363 1.00 94.50 565 MET A CA 1
ATOM 4224 C C . MET A 1 565 ? 8.324 38.849 12.250 1.00 94.50 565 MET A C 1
ATOM 4226 O O . MET A 1 565 ? 7.214 38.496 11.855 1.00 94.50 565 MET A O 1
ATOM 4230 N N . LEU A 1 566 ? 8.767 38.553 13.475 1.00 95.75 566 LEU A N 1
ATOM 4231 C CA . LEU A 1 566 ? 7.991 37.778 14.445 1.00 95.75 566 LEU A CA 1
ATOM 4232 C C . LEU A 1 566 ? 6.687 38.475 14.847 1.00 95.75 566 LEU A C 1
ATOM 4234 O O . LEU A 1 566 ? 5.676 37.801 15.022 1.00 95.75 566 LEU A O 1
ATOM 4238 N N . THR A 1 567 ? 6.684 39.806 14.949 1.00 95.88 567 THR A N 1
ATOM 4239 C CA . THR A 1 567 ? 5.466 40.580 15.244 1.00 95.88 567 THR A CA 1
ATOM 4240 C C . THR A 1 567 ? 4.484 40.543 14.070 1.00 95.88 567 THR A C 1
ATOM 4242 O O . THR A 1 567 ? 3.286 40.357 14.262 1.00 95.88 567 THR A O 1
ATOM 4245 N N . THR A 1 568 ? 4.976 40.665 12.833 1.00 96.00 568 THR A N 1
ATOM 4246 C CA . THR A 1 568 ? 4.134 40.629 11.618 1.00 96.00 568 THR A CA 1
ATOM 4247 C C . THR A 1 568 ? 3.504 39.247 11.383 1.00 96.00 568 THR A C 1
ATOM 4249 O O . THR A 1 568 ? 2.413 39.136 10.814 1.00 96.00 568 THR A O 1
ATOM 4252 N N . TYR A 1 569 ? 4.186 38.190 11.829 1.00 95.94 569 TYR A N 1
ATOM 4253 C CA . TYR A 1 569 ? 3.775 36.792 11.689 1.00 95.94 569 TYR A CA 1
ATOM 4254 C C . TYR A 1 569 ? 3.310 36.165 13.010 1.00 95.94 569 TYR A C 1
ATOM 4256 O O . TYR A 1 569 ? 3.335 34.944 13.149 1.00 95.94 569 TYR A O 1
ATOM 4264 N N . GLU A 1 570 ? 2.854 36.960 13.979 1.00 95.50 570 GLU A N 1
ATOM 4265 C CA . GLU A 1 570 ? 2.330 36.414 15.231 1.00 95.50 570 GLU A CA 1
ATOM 4266 C C . GLU A 1 570 ? 1.129 35.486 14.960 1.00 95.50 570 GLU A C 1
ATOM 4268 O O . GLU A 1 570 ? 0.142 35.873 14.331 1.00 95.50 570 GLU A O 1
ATOM 4273 N N . GLY A 1 571 ? 1.232 34.228 15.397 1.00 91.12 571 GLY A N 1
ATOM 4274 C CA . GLY A 1 571 ? 0.252 33.177 15.114 1.00 91.12 571 GLY A CA 1
ATOM 4275 C C . GLY A 1 571 ? 0.418 32.471 13.760 1.00 91.12 571 GLY A C 1
ATOM 4276 O O . GLY A 1 571 ? -0.376 31.579 13.470 1.00 91.12 571 GLY A O 1
ATOM 4277 N N . ARG A 1 572 ? 1.414 32.852 12.949 1.00 95.50 572 ARG A N 1
ATOM 4278 C CA . ARG A 1 572 ? 1.803 32.239 11.658 1.00 95.50 572 ARG A CA 1
ATOM 4279 C C . ARG A 1 572 ? 3.327 32.079 11.549 1.00 95.50 572 ARG A C 1
ATOM 4281 O O . ARG A 1 572 ? 3.911 32.230 10.472 1.00 95.50 572 ARG A O 1
ATOM 4288 N N . GLU A 1 573 ? 3.994 31.856 12.680 1.00 96.00 573 GLU A N 1
ATOM 4289 C CA . GLU A 1 573 ? 5.454 31.744 12.748 1.00 96.00 573 GLU A CA 1
ATOM 4290 C C . GLU A 1 573 ? 5.993 30.540 11.953 1.00 96.00 573 GLU A C 1
ATOM 4292 O O . GLU A 1 573 ? 7.101 30.588 11.426 1.00 96.00 573 GLU A O 1
ATOM 4297 N N . ASP A 1 574 ? 5.194 29.491 11.793 1.00 94.12 574 ASP A N 1
ATOM 4298 C CA . ASP A 1 574 ? 5.497 28.306 10.988 1.00 94.12 574 ASP A CA 1
ATOM 4299 C C . ASP A 1 574 ? 5.655 28.638 9.495 1.00 94.12 574 ASP A C 1
ATOM 4301 O O . ASP A 1 574 ? 6.619 28.206 8.857 1.00 94.12 574 ASP A O 1
ATOM 4305 N N . VAL A 1 575 ? 4.761 29.472 8.951 1.00 94.50 575 VAL A N 1
ATOM 4306 C CA . VAL A 1 575 ? 4.833 29.962 7.564 1.00 94.50 575 VAL A CA 1
ATOM 4307 C C . VAL A 1 575 ? 6.084 30.814 7.362 1.00 94.50 575 VAL A C 1
ATOM 4309 O O . VAL A 1 575 ? 6.784 30.667 6.357 1.00 94.50 575 VAL A O 1
ATOM 4312 N N . LEU A 1 576 ? 6.400 31.677 8.334 1.00 96.31 576 LEU A N 1
ATOM 4313 C CA . LEU A 1 576 ? 7.616 32.487 8.301 1.00 96.31 576 LEU A CA 1
ATOM 4314 C C . LEU A 1 576 ? 8.870 31.604 8.301 1.00 96.31 576 LEU A C 1
ATOM 4316 O O . LEU A 1 576 ? 9.741 31.786 7.451 1.00 96.31 576 LEU A O 1
ATOM 4320 N N . LEU A 1 577 ? 8.943 30.623 9.203 1.00 96.50 577 LEU A N 1
ATOM 4321 C CA . LEU A 1 577 ? 10.068 29.695 9.280 1.00 96.50 577 LEU A CA 1
ATOM 4322 C C . LEU A 1 577 ? 10.263 28.933 7.962 1.00 96.50 577 LEU A C 1
ATOM 4324 O O . LEU A 1 577 ? 11.388 28.833 7.470 1.00 96.50 577 LEU A O 1
ATOM 4328 N N . LYS A 1 578 ? 9.173 28.446 7.354 1.00 95.31 578 LYS A N 1
ATOM 4329 C CA . LYS A 1 578 ? 9.214 27.757 6.056 1.00 95.31 578 LYS A CA 1
ATOM 4330 C C . LYS A 1 578 ? 9.779 28.656 4.951 1.00 95.31 578 LYS A C 1
ATOM 4332 O O . LYS A 1 578 ? 10.657 28.228 4.204 1.00 95.31 578 LYS A O 1
ATOM 4337 N N . ASN A 1 579 ? 9.327 29.907 4.877 1.00 95.12 579 ASN A N 1
ATOM 4338 C CA . ASN A 1 579 ? 9.800 30.862 3.872 1.00 95.12 579 ASN A CA 1
ATOM 4339 C C . ASN A 1 579 ? 11.278 31.230 4.064 1.00 95.12 579 ASN A C 1
ATOM 4341 O O . ASN A 1 579 ? 12.019 31.315 3.087 1.00 95.12 579 ASN A O 1
ATOM 4345 N N . LEU A 1 580 ? 11.726 31.401 5.311 1.00 96.50 580 LEU A N 1
ATOM 4346 C CA . LEU A 1 580 ? 13.131 31.677 5.622 1.00 96.50 580 LEU A CA 1
ATOM 4347 C C . LEU A 1 580 ? 14.037 30.504 5.236 1.00 96.50 580 LEU A C 1
ATOM 4349 O O . LEU A 1 580 ? 15.060 30.712 4.590 1.00 96.50 580 LEU A O 1
ATOM 4353 N N . LYS A 1 581 ? 13.639 29.266 5.550 1.00 96.50 581 LYS A N 1
ATOM 4354 C CA . LYS A 1 581 ? 14.378 28.068 5.116 1.00 96.50 581 LYS A CA 1
ATOM 4355 C C . LYS A 1 581 ? 14.483 27.979 3.598 1.00 96.50 581 LYS A C 1
ATOM 4357 O O . LYS A 1 581 ? 15.561 27.690 3.088 1.00 96.50 581 LYS A O 1
ATOM 4362 N N . LYS A 1 582 ? 13.396 28.287 2.883 1.00 93.88 582 LYS A N 1
ATOM 4363 C CA . LYS A 1 582 ? 13.397 28.329 1.417 1.00 93.88 582 LYS A CA 1
ATOM 4364 C C . LYS A 1 582 ? 14.401 29.360 0.884 1.00 93.88 582 LYS A C 1
ATOM 4366 O O . LYS A 1 582 ? 15.209 29.015 0.034 1.00 93.88 582 LYS A O 1
ATOM 4371 N N . MET A 1 583 ? 14.422 30.578 1.435 1.00 92.31 583 MET A N 1
ATOM 4372 C CA . MET A 1 583 ? 15.403 31.601 1.035 1.00 92.31 583 MET A CA 1
ATOM 4373 C C . MET A 1 583 ? 16.852 31.203 1.340 1.00 92.31 583 MET A C 1
ATOM 4375 O O . MET A 1 583 ? 17.751 31.536 0.572 1.00 92.31 583 MET A O 1
ATOM 4379 N N . LYS A 1 584 ? 17.092 30.482 2.441 1.00 94.94 584 LYS A N 1
ATOM 4380 C CA . LYS A 1 584 ? 18.422 29.943 2.747 1.00 94.94 584 LYS A CA 1
ATOM 4381 C C . LYS A 1 584 ? 18.878 28.922 1.717 1.00 94.94 584 LYS A C 1
ATOM 4383 O O . LYS A 1 584 ? 19.979 29.072 1.196 1.00 94.94 584 LYS A O 1
ATOM 4388 N N . ALA A 1 585 ? 18.023 27.952 1.396 1.00 93.19 585 ALA A N 1
ATOM 4389 C CA . ALA A 1 585 ? 18.320 26.958 0.372 1.00 93.19 585 ALA A CA 1
ATOM 4390 C C . ALA A 1 585 ? 18.658 27.639 -0.964 1.00 93.19 585 ALA A C 1
ATOM 4392 O O . ALA A 1 585 ? 19.724 27.393 -1.509 1.00 93.19 585 ALA A O 1
ATOM 4393 N N . MET A 1 586 ? 17.829 28.592 -1.404 1.00 89.50 586 MET A N 1
ATOM 4394 C CA . MET A 1 586 ? 18.044 29.383 -2.624 1.00 89.50 586 MET A CA 1
ATOM 4395 C C . MET A 1 586 ? 19.426 30.078 -2.643 1.00 89.50 586 MET A C 1
ATOM 4397 O O . MET A 1 586 ? 20.175 29.959 -3.611 1.00 89.50 586 MET A O 1
ATOM 4401 N N . LYS A 1 587 ? 19.829 30.734 -1.543 1.00 92.62 587 LYS A N 1
ATOM 4402 C CA . LYS A 1 587 ? 21.135 31.418 -1.429 1.00 92.62 587 LYS A CA 1
ATOM 4403 C C . LYS A 1 587 ? 22.328 30.447 -1.447 1.00 92.62 587 LYS A C 1
ATOM 4405 O O . LYS A 1 587 ? 23.356 30.745 -2.057 1.00 92.62 587 LYS A O 1
ATOM 4410 N N . GLU A 1 588 ? 22.218 29.301 -0.774 1.00 93.06 588 GLU A N 1
ATOM 4411 C CA . GLU A 1 588 ? 23.254 28.251 -0.782 1.00 93.06 588 GLU A CA 1
ATOM 4412 C C . GLU A 1 588 ? 23.431 27.646 -2.182 1.00 93.06 588 GLU A C 1
ATOM 4414 O O . GLU A 1 588 ? 24.545 27.373 -2.632 1.00 93.06 588 GLU A O 1
ATOM 4419 N N . GLU A 1 589 ? 22.330 27.503 -2.902 1.00 92.62 589 GLU A N 1
ATOM 4420 C CA . GLU A 1 589 ? 22.263 26.930 -4.235 1.00 92.62 589 GLU A CA 1
ATOM 4421 C C . GLU A 1 589 ? 22.821 27.862 -5.325 1.00 92.62 589 GLU A C 1
ATOM 4423 O O . GLU A 1 589 ? 23.554 27.424 -6.221 1.00 92.62 589 GLU A O 1
ATOM 4428 N N . GLU A 1 590 ? 22.557 29.169 -5.221 1.00 92.50 590 GLU A N 1
ATOM 4429 C CA . GLU A 1 590 ? 23.211 30.200 -6.037 1.00 92.50 590 GLU A CA 1
ATOM 4430 C C . GLU A 1 590 ? 24.729 30.214 -5.806 1.00 92.50 590 GLU A C 1
ATOM 4432 O O . GLU A 1 590 ? 25.512 30.298 -6.763 1.00 92.50 590 GLU A O 1
ATOM 4437 N N . ALA A 1 591 ? 25.168 30.085 -4.549 1.00 92.44 591 ALA A N 1
ATOM 4438 C CA . ALA A 1 591 ? 26.586 30.012 -4.206 1.00 92.44 591 ALA A CA 1
ATOM 4439 C C . ALA A 1 591 ? 27.250 28.752 -4.793 1.00 92.44 591 ALA A C 1
ATOM 4441 O O . ALA A 1 591 ? 28.340 28.847 -5.368 1.00 92.44 591 ALA A O 1
ATOM 4442 N N . ALA A 1 592 ? 26.581 27.597 -4.720 1.00 94.38 592 ALA A N 1
ATOM 4443 C CA . ALA A 1 592 ? 27.044 26.346 -5.321 1.00 94.38 592 ALA A CA 1
ATOM 4444 C C . ALA A 1 592 ? 27.131 26.440 -6.855 1.00 94.38 592 ALA A C 1
ATOM 4446 O O . ALA A 1 592 ? 28.166 26.114 -7.440 1.00 94.38 592 ALA A O 1
ATOM 4447 N N . THR A 1 593 ? 26.092 26.978 -7.499 1.00 94.00 593 THR A N 1
ATOM 4448 C CA . THR A 1 593 ? 26.051 27.216 -8.953 1.00 94.00 593 THR A CA 1
ATOM 4449 C C . THR A 1 593 ? 27.203 28.115 -9.394 1.00 94.00 593 THR A C 1
ATOM 4451 O O . THR A 1 593 ? 27.899 27.830 -10.369 1.00 94.00 593 THR A O 1
ATOM 4454 N N . THR A 1 594 ? 27.457 29.185 -8.640 1.00 95.06 594 THR A N 1
ATOM 4455 C CA . THR A 1 594 ? 28.556 30.118 -8.903 1.00 95.06 594 THR A CA 1
ATOM 4456 C C . THR A 1 594 ? 29.921 29.436 -8.786 1.00 95.06 594 THR A C 1
ATOM 4458 O O . THR A 1 594 ? 30.796 29.667 -9.623 1.00 95.06 594 THR A O 1
ATOM 4461 N N . ALA A 1 595 ? 30.117 28.588 -7.772 1.00 95.75 595 ALA A N 1
ATOM 4462 C CA . ALA A 1 595 ? 31.358 27.840 -7.588 1.00 95.75 595 ALA A CA 1
ATOM 4463 C C . ALA A 1 595 ? 31.609 26.852 -8.740 1.00 95.75 595 ALA A C 1
ATOM 4465 O O . ALA A 1 595 ? 32.722 26.787 -9.263 1.00 95.75 595 ALA A O 1
ATOM 4466 N N . GLU A 1 596 ? 30.576 26.138 -9.188 1.00 96.38 596 GLU A N 1
ATOM 4467 C CA . GLU A 1 596 ? 30.694 25.181 -10.290 1.00 96.38 596 GLU A CA 1
ATOM 4468 C C . GLU A 1 596 ? 30.963 25.861 -11.638 1.00 96.38 596 GLU A C 1
ATOM 4470 O O . GLU A 1 596 ? 31.815 25.406 -12.401 1.00 96.38 596 GLU A O 1
ATOM 4475 N N . ILE A 1 597 ? 30.311 26.996 -11.913 1.00 96.69 597 ILE A N 1
ATOM 4476 C CA . ILE A 1 597 ? 30.596 27.806 -13.106 1.00 96.69 597 ILE A CA 1
ATOM 4477 C C . ILE A 1 597 ? 32.080 28.183 -13.152 1.00 96.69 597 ILE A C 1
ATOM 4479 O O . ILE A 1 597 ? 32.698 28.085 -14.212 1.00 96.69 597 ILE A O 1
ATOM 4483 N N . LYS A 1 598 ? 32.677 28.577 -12.018 1.00 96.69 598 LYS A N 1
ATOM 4484 C CA . LYS A 1 598 ? 34.108 28.919 -11.957 1.00 96.69 598 LYS A CA 1
ATOM 4485 C C . LYS A 1 598 ? 34.997 27.733 -12.335 1.00 96.69 598 LYS A C 1
ATOM 4487 O O . LYS A 1 598 ? 35.905 27.917 -13.142 1.00 96.69 598 LYS A O 1
ATOM 4492 N N . LEU A 1 599 ? 34.692 26.539 -11.823 1.00 96.44 599 LEU A N 1
ATOM 4493 C CA . LEU A 1 599 ? 35.427 25.312 -12.150 1.00 96.44 599 LEU A CA 1
ATOM 4494 C C . LEU A 1 599 ? 35.298 24.936 -13.634 1.00 96.44 599 LEU A C 1
ATOM 4496 O O . LEU A 1 599 ? 36.306 24.687 -14.291 1.00 96.44 599 LEU A O 1
ATOM 4500 N N . LEU A 1 600 ? 34.082 24.956 -14.193 1.00 95.31 600 LEU A N 1
ATOM 4501 C CA . LEU A 1 600 ? 33.854 24.591 -15.597 1.00 95.31 600 LEU A CA 1
ATOM 4502 C C . LEU A 1 600 ? 34.480 25.589 -16.578 1.00 95.31 600 LEU A C 1
ATOM 4504 O O . LEU A 1 600 ? 34.961 25.194 -17.639 1.00 95.31 600 LEU A O 1
ATOM 4508 N N . VAL A 1 601 ? 34.490 26.884 -16.250 1.00 96.75 601 VAL A N 1
ATOM 4509 C CA . VAL A 1 601 ? 35.151 27.906 -17.081 1.00 96.75 601 VAL A CA 1
ATOM 4510 C C . VAL A 1 601 ? 36.666 27.686 -17.120 1.00 96.75 601 VAL A C 1
ATOM 4512 O O . VAL A 1 601 ? 37.267 27.823 -18.190 1.00 96.75 601 VAL A O 1
ATOM 4515 N N . GLU A 1 602 ? 37.271 27.315 -15.988 1.00 95.94 602 GLU A N 1
ATOM 4516 C CA . GLU A 1 602 ? 38.692 26.963 -15.896 1.00 95.94 602 GLU A CA 1
ATOM 4517 C C . GLU A 1 602 ? 39.009 25.684 -16.690 1.00 95.94 602 GLU A C 1
ATOM 4519 O O . GLU A 1 602 ? 39.926 25.681 -17.513 1.00 95.94 602 GLU A O 1
ATOM 4524 N N . GLU A 1 603 ? 38.204 24.630 -16.535 1.00 95.00 603 GLU A N 1
ATOM 4525 C CA . GLU A 1 603 ? 38.359 23.347 -17.241 1.00 95.00 603 GLU A CA 1
ATOM 4526 C C . GLU A 1 603 ? 38.226 23.477 -18.772 1.00 95.00 603 GLU A C 1
ATOM 4528 O O . GLU A 1 603 ? 38.955 22.849 -19.557 1.00 95.00 603 GLU A O 1
ATOM 4533 N N . LEU A 1 604 ? 37.285 24.308 -19.224 1.00 94.62 604 LEU A N 1
ATOM 4534 C CA . LEU A 1 604 ? 37.034 24.549 -20.643 1.00 94.62 604 LEU A CA 1
ATOM 4535 C C . LEU A 1 604 ? 38.024 25.533 -21.274 1.00 94.62 604 LEU A C 1
ATOM 4537 O O . LEU A 1 604 ? 38.045 25.634 -22.502 1.00 94.62 604 LEU A O 1
ATOM 4541 N N . ALA A 1 605 ? 38.851 26.215 -20.473 1.00 95.25 605 ALA A N 1
ATOM 4542 C CA . ALA A 1 605 ? 39.786 27.248 -20.919 1.00 95.25 605 ALA A CA 1
ATOM 4543 C C . ALA A 1 605 ? 39.108 28.309 -21.813 1.00 95.25 605 ALA A C 1
ATOM 4545 O O . ALA A 1 605 ? 39.600 28.654 -22.892 1.00 95.25 605 ALA A O 1
ATOM 4546 N N . LEU A 1 606 ? 37.939 28.799 -21.386 1.00 94.38 606 LEU A N 1
ATOM 4547 C CA . LEU A 1 606 ? 37.168 29.782 -22.151 1.00 94.38 606 LEU A CA 1
ATOM 4548 C C . LEU A 1 606 ? 37.876 31.150 -22.195 1.00 94.38 606 LEU A C 1
ATOM 4550 O O . LEU A 1 606 ? 38.566 31.527 -21.250 1.00 94.38 606 LEU A O 1
ATOM 4554 N N . PRO A 1 607 ? 37.682 31.944 -23.267 1.00 93.00 607 PRO A N 1
ATOM 4555 C CA . PRO A 1 607 ? 38.376 33.223 -23.440 1.00 93.00 607 PRO A CA 1
ATOM 4556 C C . PRO A 1 607 ? 37.912 34.331 -22.480 1.00 93.00 607 PRO A C 1
ATOM 4558 O O . PRO A 1 607 ? 38.609 35.332 -22.338 1.00 93.00 607 PRO A O 1
ATOM 4561 N N . LYS A 1 608 ? 36.736 34.183 -21.856 1.00 95.69 608 LYS A N 1
ATOM 4562 C CA . LYS A 1 608 ? 36.211 35.111 -20.844 1.00 95.69 608 LYS A CA 1
ATOM 4563 C C . LYS A 1 608 ? 36.426 34.527 -19.458 1.00 95.69 608 LYS A C 1
ATOM 4565 O O . LYS A 1 608 ? 36.237 33.326 -19.269 1.00 95.69 608 LYS A O 1
ATOM 4570 N N . SER A 1 609 ? 36.765 35.377 -18.492 1.00 96.56 609 SER A N 1
ATOM 4571 C CA . SER A 1 609 ? 36.888 34.933 -17.100 1.00 96.56 609 SER A CA 1
ATOM 4572 C C . SER A 1 609 ? 35.524 34.526 -16.526 1.00 96.56 609 SER A C 1
ATOM 4574 O O . SER A 1 609 ? 34.474 34.978 -16.992 1.00 96.56 609 SER A O 1
ATOM 4576 N N . ALA A 1 610 ? 35.524 33.675 -15.496 1.00 96.00 610 ALA A N 1
ATOM 4577 C CA . ALA A 1 610 ? 34.283 33.229 -14.865 1.00 96.00 610 ALA A CA 1
ATOM 4578 C C . ALA A 1 610 ? 33.478 34.401 -14.281 1.00 96.00 610 ALA A C 1
ATOM 4580 O O . ALA A 1 610 ? 32.259 34.426 -14.413 1.00 96.00 610 ALA A O 1
ATOM 4581 N N . ASP A 1 611 ? 34.153 35.405 -13.711 1.00 95.81 611 ASP A N 1
ATOM 4582 C CA . ASP A 1 611 ? 33.498 36.594 -13.156 1.00 95.81 611 ASP A CA 1
ATOM 4583 C C . ASP A 1 611 ? 32.872 37.480 -14.256 1.00 95.81 611 ASP A C 1
ATOM 4585 O O . ASP A 1 611 ? 31.786 38.023 -14.059 1.00 95.81 611 ASP A O 1
ATOM 4589 N N . GLU A 1 612 ? 33.485 37.579 -15.444 1.00 96.44 612 GLU A N 1
ATOM 4590 C CA . GLU A 1 612 ? 32.881 38.261 -16.605 1.00 96.44 612 GLU A CA 1
ATOM 4591 C C . GLU A 1 612 ? 31.637 37.528 -17.121 1.00 96.44 612 GLU A C 1
ATOM 4593 O O . GLU A 1 612 ? 30.634 38.163 -17.465 1.00 96.44 612 GLU A O 1
ATOM 4598 N N . LEU A 1 613 ? 31.690 36.192 -17.175 1.00 95.56 613 LEU A N 1
ATOM 4599 C CA . LEU A 1 613 ? 30.550 35.373 -17.579 1.00 95.56 613 LEU A CA 1
ATOM 4600 C C . LEU A 1 613 ? 29.411 35.494 -16.566 1.00 95.56 613 LEU A C 1
ATOM 4602 O O . LEU A 1 613 ? 28.303 35.838 -16.974 1.00 95.56 613 LEU A O 1
ATOM 4606 N N . LEU A 1 614 ? 29.686 35.334 -15.270 1.00 96.50 614 LEU A N 1
ATOM 4607 C CA . LEU A 1 614 ? 28.706 35.521 -14.194 1.00 96.50 614 LEU A CA 1
ATOM 4608 C C . LEU A 1 614 ? 28.084 36.924 -14.226 1.00 96.50 614 LEU A C 1
ATOM 4610 O O . LEU A 1 614 ? 26.868 37.053 -14.140 1.00 96.50 614 LEU A O 1
ATOM 4614 N N . ALA A 1 615 ? 28.877 37.978 -14.449 1.00 96.00 615 ALA A N 1
ATOM 4615 C CA . ALA A 1 615 ? 28.350 39.339 -14.573 1.00 96.00 615 ALA A CA 1
ATOM 4616 C C . ALA A 1 615 ? 27.418 39.508 -15.789 1.00 96.00 615 ALA A C 1
ATOM 4618 O O . ALA A 1 615 ? 26.378 40.158 -15.684 1.00 96.00 615 ALA A O 1
ATOM 4619 N N . SER A 1 616 ? 27.761 38.914 -16.938 1.00 95.19 616 SER A N 1
ATOM 4620 C CA . SER A 1 616 ? 26.923 38.966 -18.150 1.00 95.19 616 SER A CA 1
ATOM 4621 C C . SER A 1 616 ? 25.662 38.092 -18.075 1.00 95.19 616 SER A C 1
ATOM 4623 O O . SER A 1 616 ? 24.677 38.362 -18.769 1.00 95.19 616 SER A O 1
ATOM 4625 N N . TYR A 1 617 ? 25.679 37.076 -17.210 1.00 95.88 617 TYR A N 1
ATOM 4626 C CA . TYR A 1 617 ? 24.578 36.149 -16.948 1.00 95.88 617 TYR A CA 1
ATOM 4627 C C . TYR A 1 617 ? 23.927 36.378 -15.581 1.00 95.88 617 TYR A C 1
ATOM 4629 O O . TYR A 1 617 ? 23.301 35.464 -15.058 1.00 95.88 617 TYR A O 1
ATOM 4637 N N . LYS A 1 618 ? 24.025 37.588 -15.017 1.00 94.31 618 LYS A N 1
ATOM 4638 C CA . LYS A 1 618 ? 23.402 37.898 -13.729 1.00 94.31 618 LYS A CA 1
ATOM 4639 C C . LYS A 1 618 ? 21.890 37.624 -13.770 1.00 94.31 618 LYS A C 1
ATOM 4641 O O . LYS A 1 618 ? 21.197 38.181 -14.625 1.00 94.31 618 LYS A O 1
ATOM 4646 N N . GLY A 1 619 ? 21.393 36.782 -12.866 1.00 89.31 619 GLY A N 1
ATOM 4647 C CA . GLY A 1 619 ? 20.009 36.288 -12.831 1.00 89.31 619 GLY A CA 1
ATOM 4648 C C . GLY A 1 619 ? 19.690 35.164 -13.832 1.00 89.31 619 GLY A C 1
ATOM 4649 O O . GLY A 1 619 ? 18.525 34.816 -14.003 1.00 89.31 619 GLY A O 1
ATOM 4650 N N . ARG A 1 620 ? 20.694 34.631 -14.542 1.00 93.94 620 ARG A N 1
ATOM 4651 C CA . ARG A 1 620 ? 20.618 33.508 -15.504 1.00 93.94 620 ARG A CA 1
ATOM 4652 C C . ARG A 1 620 ? 21.803 32.545 -15.341 1.00 93.94 620 ARG A C 1
ATOM 4654 O O . ARG A 1 620 ? 22.245 31.904 -16.299 1.00 93.94 620 ARG A O 1
ATOM 4661 N N . GLU A 1 621 ? 22.334 32.441 -14.130 1.00 95.25 621 GLU A N 1
ATOM 4662 C CA . GLU A 1 621 ? 23.521 31.659 -13.785 1.00 95.25 621 GLU A CA 1
ATOM 4663 C C . GLU A 1 621 ? 23.286 30.166 -14.040 1.00 95.25 621 GLU A C 1
ATOM 4665 O O . GLU A 1 621 ? 24.137 29.499 -14.621 1.00 95.25 621 GLU A O 1
ATOM 4670 N N . ARG A 1 622 ? 22.088 29.651 -13.736 1.00 91.94 622 ARG A N 1
ATOM 4671 C CA . ARG A 1 622 ? 21.676 28.281 -14.091 1.00 91.94 622 ARG A CA 1
ATOM 4672 C C . ARG A 1 622 ? 21.828 27.975 -15.581 1.00 91.94 622 ARG A C 1
ATOM 4674 O O . ARG A 1 622 ? 22.340 26.922 -15.952 1.00 91.94 622 ARG A O 1
ATOM 4681 N N . THR A 1 623 ? 21.371 28.883 -16.443 1.00 91.75 623 THR A N 1
ATOM 4682 C CA . THR A 1 623 ? 21.442 28.710 -17.900 1.00 91.75 623 THR A CA 1
ATOM 4683 C C . THR A 1 623 ? 22.895 28.703 -18.368 1.00 91.75 623 THR A C 1
ATOM 4685 O O . THR A 1 623 ? 23.266 27.898 -19.223 1.00 91.75 623 THR A O 1
ATOM 4688 N N . LEU A 1 624 ? 23.736 29.561 -17.777 1.00 95.94 624 LEU A N 1
ATOM 4689 C CA . LEU A 1 624 ? 25.178 29.546 -18.011 1.00 95.94 624 LEU A CA 1
ATOM 4690 C C . LEU A 1 624 ? 25.787 28.203 -17.588 1.00 95.94 624 LEU A C 1
ATOM 4692 O O . LEU A 1 624 ? 26.496 27.594 -18.388 1.00 95.94 624 LEU A O 1
ATOM 4696 N N . LEU A 1 625 ? 25.467 27.710 -16.388 1.00 95.19 625 LEU A N 1
ATOM 4697 C CA . LEU A 1 625 ? 25.945 26.419 -15.894 1.00 95.19 625 LEU A CA 1
ATOM 4698 C C . LEU A 1 625 ? 25.546 25.270 -16.831 1.00 95.19 625 LEU A C 1
ATOM 4700 O O . LEU A 1 625 ? 26.393 24.462 -17.212 1.00 95.19 625 LEU A O 1
ATOM 4704 N N . LEU A 1 626 ? 24.285 25.229 -17.269 1.00 92.19 626 LEU A N 1
ATOM 4705 C CA . LEU A 1 626 ? 23.790 24.213 -18.198 1.00 92.19 626 LEU A CA 1
ATOM 4706 C C . LEU A 1 626 ? 24.567 24.229 -19.523 1.00 92.19 626 LEU A C 1
ATOM 4708 O O . LEU A 1 626 ? 24.968 23.178 -20.024 1.00 92.19 626 LEU A O 1
ATOM 4712 N N . ASN A 1 627 ? 24.824 25.414 -20.078 1.00 93.25 627 ASN A N 1
ATOM 4713 C CA . ASN A 1 627 ? 25.589 25.557 -21.317 1.00 93.25 627 ASN A CA 1
ATOM 4714 C C . ASN A 1 627 ? 27.060 25.150 -21.144 1.00 93.25 627 ASN A C 1
ATOM 4716 O O . ASN A 1 627 ? 27.625 24.509 -22.029 1.00 93.25 627 ASN A O 1
ATOM 4720 N N . LEU A 1 628 ? 27.675 25.473 -20.003 1.00 94.75 628 LEU A N 1
ATOM 4721 C CA . LEU A 1 628 ? 29.041 25.052 -19.681 1.00 94.75 628 LEU A CA 1
ATOM 4722 C C . LEU A 1 628 ? 29.137 23.527 -19.536 1.00 94.75 628 LEU A C 1
ATOM 4724 O O . LEU A 1 628 ? 30.025 22.919 -20.130 1.00 94.75 628 LEU A O 1
ATOM 4728 N N . ARG A 1 629 ? 28.183 22.888 -18.847 1.00 94.50 629 ARG A N 1
ATOM 4729 C CA . ARG A 1 629 ? 28.099 21.419 -18.760 1.00 94.50 629 ARG A CA 1
ATOM 4730 C C . ARG A 1 629 ? 27.912 20.773 -20.137 1.00 94.50 629 ARG A C 1
ATOM 4732 O O . ARG A 1 629 ? 28.590 19.794 -20.446 1.00 94.50 629 ARG A O 1
ATOM 4739 N N . LYS A 1 630 ? 27.064 21.342 -21.005 1.00 90.38 630 LYS A N 1
ATOM 4740 C CA . LYS A 1 630 ? 26.905 20.891 -22.404 1.00 90.38 630 LYS A CA 1
ATOM 4741 C C . LYS A 1 630 ? 28.208 21.001 -23.207 1.00 90.38 630 LYS A C 1
ATOM 4743 O O . LYS A 1 630 ? 28.517 20.121 -24.003 1.00 90.38 630 LYS A O 1
ATOM 4748 N N . MET A 1 631 ? 29.001 22.052 -22.992 1.00 88.81 631 MET A N 1
ATOM 4749 C CA . MET A 1 631 ? 30.311 22.182 -23.643 1.00 88.81 631 MET A CA 1
ATOM 4750 C C . MET A 1 631 ? 31.348 21.195 -23.090 1.00 88.81 631 MET A C 1
ATOM 4752 O O . MET A 1 631 ? 32.118 20.640 -23.873 1.00 88.81 631 MET A O 1
ATOM 4756 N N . SER A 1 632 ? 31.357 20.947 -21.776 1.00 90.94 632 SER A N 1
ATOM 4757 C CA . SER A 1 632 ? 32.263 19.970 -21.151 1.00 90.94 632 SER A CA 1
ATOM 4758 C C . SER A 1 632 ? 31.963 18.542 -21.615 1.00 90.94 632 SER A C 1
ATOM 4760 O O . SER A 1 632 ? 32.849 17.860 -22.129 1.00 90.94 632 SER A O 1
ATOM 4762 N N . THR A 1 633 ? 30.693 18.131 -21.582 1.00 86.81 633 THR A N 1
ATOM 4763 C CA . THR A 1 633 ? 30.251 16.819 -22.095 1.00 86.81 633 THR A CA 1
ATOM 4764 C C . THR A 1 633 ? 30.565 16.638 -23.576 1.00 86.81 633 THR A C 1
ATOM 4766 O O . THR A 1 633 ? 31.097 15.601 -23.958 1.00 86.81 633 THR A O 1
ATOM 4769 N N . LYS A 1 634 ? 30.350 17.660 -24.415 1.00 86.75 634 LYS A N 1
ATOM 4770 C CA . LYS A 1 634 ? 30.747 17.599 -25.829 1.00 86.75 634 LYS A CA 1
ATOM 4771 C C . LYS A 1 634 ? 32.255 17.372 -26.002 1.00 86.75 634 LYS A C 1
ATOM 4773 O O . LYS A 1 634 ? 32.652 16.538 -26.806 1.00 86.75 634 LYS A O 1
ATOM 4778 N N . LYS A 1 635 ? 33.097 18.062 -25.225 1.00 87.25 635 LYS A N 1
ATOM 4779 C CA . LYS A 1 635 ? 34.561 17.893 -25.266 1.00 87.25 635 LYS A CA 1
ATOM 4780 C C . LYS A 1 635 ? 34.993 16.481 -24.842 1.00 87.25 635 LYS A C 1
ATOM 4782 O O . LYS A 1 635 ? 35.931 15.944 -25.429 1.00 87.25 635 LYS A O 1
ATOM 4787 N N . LEU A 1 636 ? 34.320 15.892 -23.850 1.00 83.81 636 LEU A N 1
ATOM 4788 C CA . LEU A 1 636 ? 34.545 14.506 -23.423 1.00 83.81 636 LEU A CA 1
ATOM 4789 C C . LEU A 1 636 ? 34.117 13.506 -24.507 1.00 83.81 636 LEU A C 1
ATOM 4791 O O . LEU A 1 636 ? 34.921 12.657 -24.888 1.00 83.81 636 LEU A O 1
ATOM 4795 N N . ASN A 1 637 ? 32.919 13.667 -25.074 1.00 85.62 637 ASN A N 1
ATOM 4796 C CA . ASN A 1 637 ? 32.404 12.798 -26.135 1.00 85.62 637 ASN A CA 1
ATOM 4797 C C . ASN A 1 637 ? 33.268 12.868 -27.402 1.00 85.62 637 ASN A C 1
ATOM 4799 O O . ASN A 1 637 ? 33.552 11.838 -28.007 1.00 85.62 637 ASN A O 1
ATOM 4803 N N . ASP A 1 638 ? 33.751 14.055 -27.782 1.00 87.25 638 ASP A N 1
ATOM 4804 C CA . ASP A 1 638 ? 34.660 14.217 -28.923 1.00 87.25 638 ASP A CA 1
ATOM 4805 C C . ASP A 1 638 ? 35.990 13.469 -28.695 1.00 87.25 638 ASP A C 1
ATOM 4807 O O . ASP A 1 638 ? 36.584 12.945 -29.642 1.00 87.25 638 ASP A O 1
ATOM 4811 N N . ALA A 1 639 ? 36.479 13.411 -27.450 1.00 87.12 639 ALA A N 1
ATOM 4812 C CA . ALA A 1 639 ? 37.691 12.674 -27.094 1.00 87.12 639 ALA A CA 1
ATOM 4813 C C . ALA A 1 639 ? 37.461 11.152 -27.080 1.00 87.12 639 ALA A C 1
ATOM 4815 O O . ALA A 1 639 ? 38.288 10.408 -27.612 1.00 87.12 639 ALA A O 1
ATOM 4816 N N . GLU A 1 640 ? 36.334 10.696 -26.528 1.00 89.81 640 GLU A N 1
ATOM 4817 C CA . GLU A 1 640 ? 35.939 9.282 -26.500 1.00 89.81 640 GLU A CA 1
ATOM 4818 C C . GLU A 1 640 ? 35.679 8.740 -27.911 1.00 89.81 640 GLU A C 1
ATOM 4820 O O . GLU A 1 640 ? 36.255 7.723 -28.297 1.00 89.81 640 GLU A O 1
ATOM 4825 N N . THR A 1 641 ? 34.926 9.480 -28.728 1.00 90.06 641 THR A N 1
ATOM 4826 C CA . THR A 1 641 ? 34.655 9.158 -30.138 1.00 90.06 641 THR A CA 1
ATOM 4827 C C . THR A 1 641 ? 35.955 8.978 -30.916 1.00 90.06 641 THR A C 1
ATOM 4829 O O . THR A 1 641 ? 36.116 8.014 -31.665 1.00 90.06 641 THR A O 1
ATOM 4832 N N . LYS A 1 642 ? 36.938 9.864 -30.709 1.00 92.19 642 LYS A N 1
ATOM 4833 C CA . LYS A 1 642 ? 38.261 9.744 -31.342 1.00 92.19 642 LYS A CA 1
ATOM 4834 C C . LYS A 1 642 ? 39.022 8.508 -30.867 1.00 92.19 642 LYS A C 1
ATOM 4836 O O . LYS A 1 642 ? 39.636 7.840 -31.696 1.00 92.19 642 LYS A O 1
ATOM 4841 N N . ALA A 1 643 ? 38.972 8.183 -29.575 1.00 91.88 643 ALA A N 1
ATOM 4842 C CA . ALA A 1 643 ? 39.608 6.983 -29.033 1.00 91.88 643 ALA A CA 1
ATOM 4843 C C . ALA A 1 643 ? 38.965 5.690 -29.571 1.00 91.88 643 ALA A C 1
ATOM 4845 O O . ALA A 1 643 ? 39.678 4.755 -29.940 1.00 91.88 643 ALA A O 1
ATOM 4846 N N . GLU A 1 644 ? 37.635 5.645 -29.686 1.00 93.44 644 GLU A N 1
ATOM 4847 C CA . GLU A 1 644 ? 36.922 4.492 -30.241 1.00 93.44 644 GLU A CA 1
ATOM 4848 C C . GLU A 1 644 ? 37.200 4.311 -31.737 1.00 93.44 644 GLU A C 1
ATOM 4850 O O . GLU A 1 644 ? 37.436 3.189 -32.186 1.00 93.44 644 GLU A O 1
ATOM 4855 N N . ILE A 1 645 ? 37.248 5.404 -32.506 1.00 93.69 645 ILE A N 1
ATOM 4856 C CA . ILE A 1 645 ? 37.637 5.365 -33.922 1.00 93.69 645 ILE A CA 1
ATOM 4857 C C . ILE A 1 645 ? 39.025 4.736 -34.080 1.00 93.69 645 ILE A C 1
ATOM 4859 O O . ILE A 1 645 ? 39.188 3.858 -34.925 1.00 93.69 645 ILE A O 1
ATOM 4863 N N . VAL A 1 646 ? 40.009 5.133 -33.264 1.00 93.69 646 VAL A N 1
ATOM 4864 C CA . VAL A 1 646 ? 41.362 4.541 -33.292 1.00 93.69 646 VAL A CA 1
ATOM 4865 C C . VAL A 1 646 ? 41.298 3.032 -33.026 1.00 93.69 646 VAL A C 1
ATOM 4867 O O . VAL A 1 646 ? 41.830 2.253 -33.813 1.00 93.69 646 VAL A O 1
ATOM 4870 N N . SER A 1 647 ? 40.571 2.617 -31.985 1.00 93.19 647 SER A N 1
ATOM 4871 C CA . SER A 1 647 ? 40.399 1.203 -31.622 1.00 93.19 647 SER A CA 1
ATOM 4872 C C . SER A 1 647 ? 39.754 0.368 -32.741 1.00 93.19 647 SER A C 1
ATOM 4874 O O . SER A 1 647 ? 40.258 -0.695 -33.105 1.00 93.19 647 SER A O 1
ATOM 4876 N N . LEU A 1 648 ? 38.670 0.864 -33.350 1.00 92.38 648 LEU A N 1
ATOM 4877 C CA . LEU A 1 648 ? 37.975 0.164 -34.438 1.00 92.38 648 LEU A CA 1
ATOM 4878 C C . LEU A 1 648 ? 38.819 0.070 -35.711 1.00 92.38 648 LEU A C 1
ATOM 4880 O O . LEU A 1 648 ? 38.712 -0.908 -36.449 1.00 92.38 648 LEU A O 1
ATOM 4884 N N . ILE A 1 649 ? 39.646 1.078 -35.990 1.00 93.19 649 ILE A N 1
ATOM 4885 C CA . ILE A 1 649 ? 40.558 1.078 -37.140 1.00 93.19 649 ILE A CA 1
ATOM 4886 C C . ILE A 1 649 ? 41.631 -0.002 -36.979 1.00 93.19 649 ILE A C 1
ATOM 4888 O O . ILE A 1 649 ? 41.888 -0.736 -37.941 1.00 93.19 649 ILE A O 1
ATOM 4892 N N . ASP A 1 650 ? 42.193 -0.133 -35.774 1.00 91.62 650 ASP A N 1
ATOM 4893 C CA . ASP A 1 650 ? 43.170 -1.171 -35.433 1.00 91.62 650 ASP A CA 1
ATOM 4894 C C . ASP A 1 650 ? 42.548 -2.575 -35.523 1.00 91.62 650 ASP A C 1
ATOM 4896 O O . ASP A 1 650 ? 43.125 -3.480 -36.128 1.00 91.62 650 ASP A O 1
ATOM 4900 N N . GLU A 1 651 ? 41.335 -2.757 -34.995 1.00 92.38 651 GLU A N 1
ATOM 4901 C CA . GLU A 1 651 ? 40.618 -4.039 -35.028 1.00 92.38 651 GLU A CA 1
ATOM 4902 C C . GLU A 1 651 ? 40.245 -4.473 -36.456 1.00 92.38 651 GLU A C 1
ATOM 4904 O O . GLU A 1 651 ? 40.364 -5.647 -36.817 1.00 92.38 651 GLU A O 1
ATOM 4909 N N . LEU A 1 652 ? 39.831 -3.524 -37.301 1.00 92.06 652 LEU A N 1
ATOM 4910 C CA . LEU A 1 652 ? 39.437 -3.787 -38.686 1.00 92.06 652 LEU A CA 1
ATOM 4911 C C . LEU A 1 652 ? 40.619 -3.913 -39.655 1.00 92.06 652 LEU A C 1
ATOM 4913 O O . LEU A 1 652 ? 40.394 -4.270 -40.814 1.00 92.06 652 LEU A O 1
ATOM 4917 N N . ASN A 1 653 ? 41.853 -3.638 -39.216 1.00 91.88 653 ASN A N 1
ATOM 4918 C CA . ASN A 1 653 ? 43.035 -3.529 -40.081 1.00 91.88 653 ASN A CA 1
ATOM 4919 C C . ASN A 1 653 ? 42.774 -2.617 -41.297 1.00 91.88 653 ASN A C 1
ATOM 4921 O O . ASN A 1 653 ? 43.030 -2.990 -42.448 1.00 91.88 653 ASN A O 1
ATOM 4925 N N . ALA A 1 654 ? 42.193 -1.438 -41.062 1.00 89.19 654 ALA A N 1
ATOM 4926 C CA . ALA A 1 654 ? 41.806 -0.542 -42.147 1.00 89.19 654 ALA A CA 1
ATOM 4927 C C . ALA A 1 654 ? 43.039 -0.010 -42.923 1.00 89.19 654 ALA A C 1
ATOM 4929 O O . ALA A 1 654 ? 44.110 0.178 -42.351 1.00 89.19 654 ALA A O 1
ATOM 4930 N N . PRO A 1 655 ? 42.913 0.277 -44.234 1.00 86.38 655 PRO A N 1
ATOM 4931 C CA . PRO A 1 655 ? 44.058 0.596 -45.098 1.00 86.38 655 PRO A CA 1
ATOM 4932 C C . PRO A 1 655 ? 44.679 1.986 -44.875 1.00 86.38 655 PRO A C 1
ATOM 4934 O O . PRO A 1 655 ? 45.755 2.256 -45.405 1.00 86.38 655 PRO A O 1
ATOM 4937 N N . LYS A 1 656 ? 44.010 2.878 -44.137 1.00 92.50 656 LYS A N 1
ATOM 4938 C CA . LYS A 1 656 ? 44.506 4.215 -43.774 1.00 92.50 656 LYS A CA 1
ATOM 4939 C C . LYS A 1 656 ? 44.780 4.267 -42.276 1.00 92.50 656 LYS A C 1
ATOM 4941 O O . LYS A 1 656 ? 44.070 3.616 -41.514 1.00 92.50 656 LYS A O 1
ATOM 4946 N N . SER A 1 657 ? 45.759 5.062 -41.847 1.00 94.00 657 SER A N 1
ATOM 4947 C CA . SER A 1 657 ? 45.997 5.259 -40.413 1.00 94.00 657 SER A CA 1
ATOM 4948 C C . SER A 1 657 ? 44.832 6.012 -39.758 1.00 94.00 657 SER A C 1
ATOM 4950 O O . SER A 1 657 ? 44.120 6.779 -40.416 1.00 94.00 657 SER A O 1
ATOM 4952 N N . ALA A 1 658 ? 44.649 5.819 -38.448 1.00 92.25 658 ALA A N 1
ATOM 4953 C CA . ALA A 1 658 ? 43.617 6.525 -37.691 1.00 92.25 658 ALA A CA 1
ATOM 4954 C C . ALA A 1 658 ? 43.784 8.050 -37.753 1.00 92.25 658 ALA A C 1
ATOM 4956 O O . ALA A 1 658 ? 42.799 8.768 -37.892 1.00 92.25 658 ALA A O 1
ATOM 4957 N N . GLU A 1 659 ? 45.026 8.541 -37.751 1.00 92.19 659 GLU A N 1
ATOM 4958 C CA . GLU A 1 659 ? 45.339 9.966 -37.899 1.00 92.19 659 GLU A CA 1
ATOM 4959 C C . GLU A 1 659 ? 44.891 10.523 -39.261 1.00 92.19 659 GLU A C 1
ATOM 4961 O O . GLU A 1 659 ? 44.298 11.599 -39.321 1.00 92.19 659 GLU A O 1
ATOM 4966 N N . GLU A 1 660 ? 45.112 9.784 -40.356 1.00 93.50 660 GLU A N 1
ATOM 4967 C CA . GLU A 1 660 ? 44.699 10.207 -41.701 1.00 93.50 660 GLU A CA 1
ATOM 4968 C C . GLU A 1 660 ? 43.168 10.202 -41.845 1.00 93.50 660 GLU A C 1
ATOM 4970 O O . GLU A 1 660 ? 42.586 11.125 -42.426 1.00 93.50 660 GLU A O 1
ATOM 4975 N N . MET A 1 661 ? 42.495 9.191 -41.279 1.00 90.44 661 MET A N 1
ATOM 4976 C CA . MET A 1 661 ? 41.032 9.126 -41.279 1.00 90.44 661 MET A CA 1
ATOM 4977 C C . MET A 1 661 ? 40.416 10.233 -40.421 1.00 90.44 661 MET A C 1
ATOM 4979 O O . MET A 1 661 ? 39.566 10.963 -40.929 1.00 90.44 661 MET A O 1
ATOM 4983 N N . LEU A 1 662 ? 40.887 10.444 -39.189 1.00 93.56 662 LEU A N 1
ATOM 4984 C CA . LEU A 1 662 ? 40.412 11.527 -38.321 1.00 93.56 662 LEU A CA 1
ATOM 4985 C C . LEU A 1 662 ? 40.651 12.913 -38.937 1.00 93.56 662 LEU A C 1
ATOM 4987 O O . LEU A 1 662 ? 39.766 13.760 -38.869 1.00 93.56 662 LEU A O 1
ATOM 4991 N N . ALA A 1 663 ? 41.788 13.139 -39.606 1.00 93.94 663 ALA A N 1
ATOM 4992 C CA . ALA A 1 663 ? 42.053 14.402 -40.298 1.00 93.94 663 ALA A CA 1
ATOM 4993 C C . ALA A 1 663 ? 41.076 14.649 -41.463 1.00 93.94 663 ALA A C 1
ATOM 4995 O O . ALA A 1 663 ? 40.566 15.756 -41.627 1.00 93.94 663 ALA A O 1
ATOM 4996 N N . SER A 1 664 ? 40.766 13.620 -42.261 1.00 92.44 664 SER A N 1
ATOM 4997 C CA . SER A 1 664 ? 39.808 13.741 -43.375 1.00 92.44 664 SER A CA 1
ATOM 4998 C C . SER A 1 664 ? 38.341 13.885 -42.930 1.00 92.44 664 SER A C 1
ATOM 5000 O O . SER A 1 664 ? 37.505 14.393 -43.687 1.00 92.44 664 SER A O 1
ATOM 5002 N N . TYR A 1 665 ? 38.037 13.475 -41.695 1.00 93.94 665 TYR A N 1
ATOM 5003 C CA . TYR A 1 665 ? 36.718 13.553 -41.062 1.00 93.94 665 TYR A CA 1
ATOM 5004 C C . TYR A 1 665 ? 36.656 14.583 -39.927 1.00 93.94 665 TYR A C 1
ATOM 5006 O O . TYR A 1 665 ? 35.762 14.498 -39.092 1.00 93.94 665 TYR A O 1
ATOM 5014 N N . GLN A 1 666 ? 37.547 15.577 -39.899 1.00 92.25 666 GLN A N 1
ATOM 5015 C CA . GLN A 1 666 ? 37.511 16.620 -38.874 1.00 92.25 666 GLN A CA 1
ATOM 5016 C C . GLN A 1 666 ? 36.151 17.345 -38.874 1.00 92.25 666 GLN A C 1
ATOM 5018 O O . GLN A 1 666 ? 35.720 17.876 -39.902 1.00 92.25 666 GLN A O 1
ATOM 5023 N N . GLY A 1 667 ? 35.466 17.350 -37.729 1.00 86.19 667 GLY A N 1
ATOM 5024 C CA . GLY A 1 667 ? 34.101 17.872 -37.573 1.00 86.19 667 GLY A CA 1
ATOM 5025 C C . GLY A 1 667 ? 32.983 16.934 -38.058 1.00 86.19 667 GLY A C 1
ATOM 5026 O O . GLY A 1 667 ? 31.824 17.346 -38.097 1.00 86.19 667 GLY A O 1
ATOM 5027 N N . ARG A 1 668 ? 33.308 15.702 -38.469 1.00 91.00 668 ARG A N 1
ATOM 5028 C CA . ARG A 1 668 ? 32.383 14.629 -38.896 1.00 91.00 668 ARG A CA 1
ATOM 5029 C C . ARG A 1 668 ? 32.808 13.263 -38.337 1.00 91.00 668 ARG A C 1
ATOM 5031 O O . ARG A 1 668 ? 32.562 12.230 -38.964 1.00 91.00 668 ARG A O 1
ATOM 5038 N N . GLU A 1 669 ? 33.459 13.253 -37.181 1.00 93.25 669 GLU A N 1
ATOM 5039 C CA . GLU A 1 669 ? 34.014 12.058 -36.544 1.00 93.25 669 GLU A CA 1
ATOM 5040 C C . GLU A 1 669 ? 32.922 11.018 -36.234 1.00 93.25 669 GLU A C 1
ATOM 5042 O O . GLU A 1 669 ? 33.124 9.833 -36.479 1.00 93.25 669 GLU A O 1
ATOM 5047 N N . GLU A 1 670 ? 31.721 11.448 -35.844 1.00 89.62 670 GLU A N 1
ATOM 5048 C CA . GLU A 1 670 ? 30.569 10.560 -35.606 1.00 89.62 670 GLU A CA 1
ATOM 5049 C C . GLU A 1 670 ? 30.161 9.745 -36.845 1.00 89.62 670 GLU A C 1
ATOM 5051 O O . GLU A 1 670 ? 29.850 8.555 -36.765 1.00 89.62 670 GLU A O 1
ATOM 5056 N N . VAL A 1 671 ? 30.223 10.354 -38.036 1.00 90.38 671 VAL A N 1
ATOM 5057 C CA . VAL A 1 671 ? 29.913 9.665 -39.301 1.00 90.38 671 VAL A CA 1
ATOM 5058 C C . VAL A 1 671 ? 30.968 8.597 -39.596 1.00 90.38 671 VAL A C 1
ATOM 5060 O O . VAL A 1 671 ? 30.644 7.513 -40.089 1.00 90.38 671 VAL A O 1
ATOM 5063 N N . LEU A 1 672 ? 32.236 8.882 -39.281 1.00 93.12 672 LEU A N 1
ATOM 5064 C CA . LEU A 1 672 ? 33.323 7.913 -39.399 1.00 93.12 672 LEU A CA 1
ATOM 5065 C C . LEU A 1 672 ? 33.126 6.753 -38.414 1.00 93.12 672 LEU A C 1
ATOM 5067 O O . LEU A 1 672 ? 33.200 5.595 -38.832 1.00 93.12 672 LEU A O 1
ATOM 5071 N N . LEU A 1 673 ? 32.802 7.048 -37.152 1.00 91.62 673 LEU A N 1
ATOM 5072 C CA . LEU A 1 673 ? 32.532 6.040 -36.129 1.00 91.62 673 LEU A CA 1
ATOM 5073 C C . LEU A 1 673 ? 31.370 5.121 -36.533 1.00 91.62 673 LEU A C 1
ATOM 5075 O O . LEU A 1 673 ? 31.505 3.896 -36.503 1.00 91.62 673 LEU A O 1
ATOM 5079 N N . MET A 1 674 ? 30.256 5.690 -37.000 1.00 89.38 674 MET A N 1
ATOM 5080 C CA . MET A 1 674 ? 29.095 4.929 -37.470 1.00 89.38 674 MET A CA 1
ATOM 5081 C C . MET A 1 674 ? 29.454 3.984 -38.629 1.00 89.38 674 MET A C 1
ATOM 5083 O O . MET A 1 674 ? 29.035 2.822 -38.646 1.00 89.38 674 MET A O 1
ATOM 5087 N N . ASN A 1 675 ? 30.263 4.446 -39.585 1.00 92.19 675 ASN A N 1
ATOM 5088 C CA . ASN A 1 675 ? 30.705 3.625 -40.713 1.00 92.19 675 ASN A CA 1
ATOM 5089 C C . ASN A 1 675 ? 31.645 2.488 -40.281 1.00 92.19 675 ASN A C 1
ATOM 5091 O O . ASN A 1 675 ? 31.499 1.362 -40.767 1.00 92.19 675 ASN A O 1
ATOM 5095 N N . LEU A 1 676 ? 32.568 2.752 -39.352 1.00 92.38 676 LEU A N 1
ATOM 5096 C CA . LEU A 1 676 ? 33.472 1.739 -38.798 1.00 92.38 676 LEU A CA 1
ATOM 5097 C C . LEU A 1 676 ? 32.707 0.686 -37.988 1.00 92.38 676 LEU A C 1
ATOM 5099 O O . LEU A 1 676 ? 32.896 -0.509 -38.214 1.00 92.38 676 LEU A O 1
ATOM 5103 N N . ARG A 1 677 ? 31.759 1.100 -37.137 1.00 92.06 677 ARG A N 1
ATOM 5104 C CA . ARG A 1 677 ? 30.862 0.178 -36.417 1.00 92.06 677 ARG A CA 1
ATOM 5105 C C . ARG A 1 677 ? 30.050 -0.691 -37.382 1.00 92.06 677 ARG A C 1
ATOM 5107 O O . ARG A 1 677 ? 29.932 -1.897 -37.174 1.00 92.06 677 ARG A O 1
ATOM 5114 N N . LYS A 1 678 ? 29.542 -0.120 -38.480 1.00 89.25 678 LYS A N 1
ATOM 5115 C CA . LYS A 1 678 ? 28.814 -0.869 -39.522 1.00 89.25 678 LYS A CA 1
ATOM 5116 C C . LYS A 1 678 ? 29.702 -1.891 -40.238 1.00 89.25 678 LYS A C 1
ATOM 5118 O O . LYS A 1 678 ? 29.228 -2.978 -40.566 1.00 89.25 678 LYS A O 1
ATOM 5123 N N . LEU A 1 679 ? 30.971 -1.565 -40.488 1.00 87.56 679 LEU A N 1
ATOM 5124 C CA . LEU A 1 679 ? 31.946 -2.503 -41.057 1.00 87.56 679 LEU A CA 1
ATOM 5125 C C . LEU A 1 679 ? 32.275 -3.637 -40.082 1.00 87.56 679 LEU A C 1
ATOM 5127 O O . LEU A 1 679 ? 32.241 -4.801 -40.482 1.00 87.56 679 LEU A O 1
ATOM 5131 N N . LYS A 1 680 ? 32.504 -3.312 -38.806 1.00 89.81 680 LYS A N 1
ATOM 5132 C CA . LYS A 1 680 ? 32.723 -4.304 -37.749 1.00 89.81 680 LYS A CA 1
ATOM 5133 C C . LYS A 1 680 ? 31.541 -5.252 -37.602 1.00 89.81 680 LYS A C 1
ATOM 5135 O O . LYS A 1 680 ? 31.725 -6.456 -37.705 1.00 89.81 680 LYS A O 1
ATOM 5140 N N . SER A 1 681 ? 30.322 -4.724 -37.507 1.00 85.44 681 SER A N 1
ATOM 5141 C CA . SER A 1 681 ? 29.105 -5.538 -37.430 1.00 85.44 681 SER A CA 1
ATOM 5142 C C . SER A 1 681 ? 28.972 -6.513 -38.607 1.00 85.44 681 SER A C 1
ATOM 5144 O O . SER A 1 681 ? 28.618 -7.668 -38.395 1.00 85.44 681 SER A O 1
ATOM 5146 N N . LYS A 1 682 ? 29.319 -6.107 -39.838 1.00 85.88 682 LYS A N 1
ATOM 5147 C CA . LYS A 1 682 ? 29.316 -7.022 -40.994 1.00 85.88 682 LYS A CA 1
ATOM 5148 C C . LYS A 1 682 ? 30.345 -8.150 -40.861 1.00 85.88 682 LYS A C 1
ATOM 5150 O O . LYS A 1 682 ? 30.020 -9.292 -41.181 1.00 85.88 682 LYS A O 1
ATOM 5155 N N . ASN A 1 683 ? 31.555 -7.846 -40.391 1.00 83.62 683 ASN A N 1
ATOM 5156 C CA . ASN A 1 683 ? 32.598 -8.852 -40.166 1.00 83.62 683 ASN A CA 1
ATOM 5157 C C . ASN A 1 683 ? 32.222 -9.808 -39.024 1.00 83.62 683 ASN A C 1
ATOM 5159 O O . ASN A 1 683 ? 32.343 -11.024 -39.180 1.00 83.62 683 ASN A O 1
ATOM 5163 N N . ASP A 1 684 ? 31.698 -9.271 -37.922 1.00 82.44 684 ASP A N 1
ATOM 5164 C CA . ASP A 1 684 ? 31.249 -10.045 -36.763 1.00 82.44 684 ASP A CA 1
ATOM 5165 C C . ASP A 1 684 ? 30.055 -10.937 -37.117 1.00 82.44 684 ASP A C 1
ATOM 5167 O O . ASP A 1 684 ? 30.026 -12.101 -36.725 1.00 82.44 684 ASP A O 1
ATOM 5171 N N . MET A 1 685 ? 29.100 -10.448 -37.917 1.00 75.69 685 MET A N 1
ATOM 5172 C CA . MET A 1 685 ? 27.981 -11.257 -38.413 1.00 75.69 685 MET A CA 1
ATOM 5173 C C . MET A 1 685 ? 28.458 -12.417 -39.292 1.00 75.69 685 MET A C 1
ATOM 5175 O O . MET A 1 685 ? 27.997 -13.540 -39.102 1.00 75.69 685 MET A O 1
ATOM 5179 N N . ALA A 1 686 ? 29.408 -12.182 -40.202 1.00 76.50 686 ALA A N 1
ATOM 5180 C CA . ALA A 1 686 ? 29.970 -13.245 -41.037 1.00 76.50 686 ALA A CA 1
ATOM 5181 C C . ALA A 1 686 ? 30.729 -14.297 -40.201 1.00 76.50 686 ALA A C 1
ATOM 5183 O O . ALA A 1 686 ? 30.593 -15.502 -40.431 1.00 76.50 686 ALA A O 1
ATOM 5184 N N . ALA A 1 687 ? 31.492 -13.860 -39.193 1.00 77.81 687 ALA A N 1
ATOM 5185 C CA . ALA A 1 687 ? 32.176 -14.755 -38.259 1.00 77.81 687 ALA A CA 1
ATOM 5186 C C . ALA A 1 687 ? 31.186 -15.543 -37.378 1.00 77.81 687 ALA A C 1
ATOM 5188 O O . ALA A 1 687 ? 31.360 -16.749 -37.172 1.00 77.81 687 ALA A O 1
ATOM 5189 N N . ALA A 1 688 ? 30.123 -14.890 -36.901 1.00 76.44 688 ALA A N 1
ATOM 5190 C CA . ALA A 1 688 ? 29.068 -15.503 -36.101 1.00 76.44 688 ALA A CA 1
ATOM 5191 C C . ALA A 1 688 ? 28.252 -16.523 -36.905 1.00 76.44 688 ALA A C 1
ATOM 5193 O O . ALA A 1 688 ? 27.953 -17.597 -36.389 1.00 76.44 688 ALA A O 1
ATOM 5194 N N . GLU A 1 689 ? 27.939 -16.244 -38.172 1.00 80.19 689 GLU A N 1
ATOM 5195 C CA . GLU A 1 689 ? 27.230 -17.174 -39.057 1.00 80.19 689 GLU A CA 1
ATOM 5196 C C . GLU A 1 689 ? 28.067 -18.435 -39.331 1.00 80.19 689 GLU A C 1
ATOM 5198 O O . GLU A 1 689 ? 27.564 -19.559 -39.225 1.00 80.19 689 GLU A O 1
ATOM 5203 N N . ALA A 1 690 ? 29.376 -18.277 -39.559 1.00 76.88 690 ALA A N 1
ATOM 5204 C CA . ALA A 1 690 ? 30.300 -19.403 -39.699 1.00 76.88 690 ALA A CA 1
ATOM 5205 C C . ALA A 1 690 ? 30.407 -20.241 -38.408 1.00 76.88 690 ALA A C 1
ATOM 5207 O O . ALA A 1 690 ? 30.402 -21.478 -38.459 1.00 76.88 690 ALA A O 1
ATOM 5208 N N . ALA A 1 691 ? 30.462 -19.590 -37.241 1.00 79.69 691 ALA A N 1
ATOM 5209 C CA . ALA A 1 691 ? 30.473 -20.265 -35.944 1.00 79.69 691 ALA A CA 1
ATOM 5210 C C . ALA A 1 691 ? 29.143 -20.982 -35.650 1.00 79.69 691 ALA A C 1
ATOM 5212 O O . ALA A 1 691 ? 29.157 -22.126 -35.187 1.00 79.69 691 ALA A O 1
ATOM 5213 N N . LYS A 1 692 ? 28.004 -20.354 -35.978 1.00 84.56 692 LYS A N 1
ATOM 5214 C CA . LYS A 1 692 ? 26.658 -20.925 -35.837 1.00 84.56 692 LYS A CA 1
ATOM 5215 C C . LYS A 1 692 ? 26.519 -22.181 -36.687 1.00 84.56 692 LYS A C 1
ATOM 5217 O O . LYS A 1 692 ? 26.173 -23.226 -36.147 1.00 84.56 692 LYS A O 1
ATOM 5222 N N . LYS A 1 693 ? 26.903 -22.127 -37.970 1.00 85.56 693 LYS A N 1
ATOM 5223 C CA . LYS A 1 693 ? 26.883 -23.299 -38.860 1.00 85.56 693 LYS A CA 1
ATOM 5224 C C . LYS A 1 693 ? 27.708 -24.456 -38.287 1.00 85.56 693 LYS A C 1
ATOM 5226 O O . LYS A 1 693 ? 27.243 -25.594 -38.258 1.00 85.56 693 LYS A O 1
ATOM 5231 N N . LYS A 1 694 ? 28.903 -24.168 -37.760 1.00 85.81 694 LYS A N 1
ATOM 5232 C CA . LYS A 1 694 ? 29.761 -25.175 -37.112 1.00 85.81 694 LYS A CA 1
ATOM 5233 C C . LYS A 1 694 ? 29.117 -25.784 -35.857 1.00 85.81 694 LYS A C 1
ATOM 5235 O O . LYS A 1 694 ? 29.207 -26.995 -35.664 1.00 85.81 694 LYS A O 1
ATOM 5240 N N . ALA A 1 695 ? 28.474 -24.973 -35.016 1.00 86.38 695 ALA A N 1
ATOM 5241 C CA . ALA A 1 695 ? 27.793 -25.436 -33.806 1.00 86.38 695 ALA A CA 1
ATOM 5242 C C . ALA A 1 695 ? 26.546 -26.280 -34.126 1.00 86.38 695 ALA A C 1
ATOM 5244 O O . ALA A 1 695 ? 26.371 -27.352 -33.551 1.00 86.38 695 ALA A O 1
ATOM 5245 N N . THR A 1 696 ? 25.732 -25.848 -35.094 1.00 88.56 696 THR A N 1
ATOM 5246 C CA . THR A 1 696 ? 24.546 -26.580 -35.563 1.00 88.56 696 THR A CA 1
ATOM 5247 C C . THR A 1 696 ? 24.915 -27.972 -36.072 1.00 88.56 696 THR A C 1
ATOM 5249 O O . THR A 1 696 ? 24.258 -28.946 -35.715 1.00 88.56 696 THR A O 1
ATOM 5252 N N . ILE A 1 697 ? 26.007 -28.096 -36.833 1.00 87.75 697 ILE A N 1
ATOM 5253 C CA . ILE A 1 697 ? 26.504 -29.397 -37.303 1.00 87.75 697 ILE A CA 1
ATOM 5254 C C . ILE A 1 697 ? 26.887 -30.306 -36.122 1.00 87.75 697 ILE A C 1
ATOM 5256 O O . ILE A 1 697 ? 26.525 -31.479 -36.118 1.00 87.75 697 ILE A O 1
ATOM 5260 N N . ALA A 1 698 ? 27.563 -29.779 -35.095 1.00 88.19 698 ALA A N 1
ATOM 5261 C CA . ALA A 1 698 ? 27.937 -30.564 -33.915 1.00 88.19 698 ALA A CA 1
ATOM 5262 C C . ALA A 1 698 ? 26.717 -31.061 -33.111 1.00 88.19 698 ALA A C 1
ATOM 5264 O O . ALA A 1 698 ? 26.713 -32.197 -32.632 1.00 88.19 698 ALA A O 1
ATOM 5265 N N . GLU A 1 699 ? 25.670 -30.241 -32.983 1.00 91.00 699 GLU A N 1
ATOM 5266 C CA . GLU A 1 699 ? 24.437 -30.621 -32.282 1.00 91.00 699 GLU A CA 1
ATOM 5267 C C . GLU A 1 699 ? 23.632 -31.674 -33.056 1.00 91.00 699 GLU A C 1
ATOM 5269 O O . GLU A 1 699 ? 23.146 -32.639 -32.460 1.00 91.00 699 GLU A O 1
ATOM 5274 N N . ILE A 1 700 ? 23.546 -31.538 -34.384 1.00 92.62 700 ILE A N 1
ATOM 5275 C CA . ILE A 1 700 ? 22.924 -32.544 -35.257 1.00 92.62 700 ILE A CA 1
ATOM 5276 C C . ILE A 1 700 ? 23.594 -33.902 -35.055 1.00 92.62 700 ILE A C 1
ATOM 5278 O O . ILE A 1 700 ? 22.888 -34.892 -34.860 1.00 92.62 700 ILE A O 1
ATOM 5282 N N . THR A 1 701 ? 24.929 -33.951 -35.032 1.00 91.06 701 THR A N 1
ATOM 5283 C CA . THR A 1 701 ? 25.679 -35.191 -34.787 1.00 91.06 701 THR A CA 1
ATOM 5284 C C . THR A 1 701 ? 25.296 -35.832 -33.455 1.00 91.06 701 THR A C 1
ATOM 5286 O O . THR A 1 701 ? 24.935 -37.006 -33.427 1.00 91.06 701 THR A O 1
ATOM 5289 N N . SER A 1 702 ? 25.268 -35.046 -32.376 1.00 91.31 702 SER A N 1
ATOM 5290 C CA . SER A 1 702 ? 24.886 -35.522 -31.038 1.00 91.31 702 SER A CA 1
ATOM 5291 C C . SER A 1 702 ? 23.458 -36.094 -30.989 1.00 91.31 702 SER A C 1
ATOM 5293 O O . SER A 1 702 ? 23.227 -37.178 -30.451 1.00 91.31 702 SER A O 1
ATOM 5295 N N . LEU A 1 703 ? 22.484 -35.407 -31.600 1.00 90.25 703 LEU A N 1
ATOM 5296 C CA . LEU A 1 703 ? 21.087 -35.861 -31.617 1.00 90.25 703 LEU A CA 1
ATOM 5297 C C . LEU A 1 703 ? 20.873 -37.117 -32.471 1.00 90.25 703 LEU A C 1
ATOM 5299 O O . LEU A 1 703 ? 19.992 -37.922 -32.162 1.00 90.25 703 LEU A O 1
ATOM 5303 N N . CYS A 1 704 ? 21.651 -37.297 -33.540 1.00 89.56 704 CYS A N 1
ATOM 5304 C CA . CYS A 1 704 ? 21.581 -38.501 -34.368 1.00 89.56 704 CYS A CA 1
ATOM 5305 C C . CYS A 1 704 ? 22.052 -39.742 -33.597 1.00 89.56 704 CYS A C 1
ATOM 5307 O O . CYS A 1 704 ? 21.384 -40.780 -33.662 1.00 89.56 704 CYS A O 1
ATOM 5309 N N . ASP A 1 705 ? 23.127 -39.607 -32.814 1.00 88.25 705 ASP A N 1
ATOM 5310 C CA . ASP A 1 705 ? 23.645 -40.671 -31.947 1.00 88.25 705 ASP A CA 1
ATOM 5311 C C . ASP A 1 705 ? 22.623 -41.053 -30.858 1.00 88.25 705 ASP A C 1
ATOM 5313 O O . ASP A 1 705 ? 22.335 -42.234 -30.644 1.00 88.25 705 ASP A O 1
ATOM 5317 N N . GLU A 1 706 ? 21.995 -40.061 -30.218 1.00 90.19 706 GLU A N 1
ATOM 5318 C CA . GLU A 1 706 ? 21.002 -40.273 -29.153 1.00 90.19 706 GLU A CA 1
ATOM 5319 C C . GLU A 1 706 ? 19.701 -40.935 -29.651 1.00 90.19 706 GLU A C 1
ATOM 5321 O O . GLU A 1 706 ? 19.079 -41.748 -28.954 1.00 90.19 706 GLU A O 1
ATOM 5326 N N . LEU A 1 707 ? 19.262 -40.598 -30.866 1.00 89.69 707 LEU A N 1
ATOM 5327 C CA . LEU A 1 707 ? 18.017 -41.114 -31.437 1.00 89.69 707 LEU A CA 1
ATOM 5328 C C . LEU A 1 707 ? 18.165 -42.488 -32.101 1.00 89.69 707 LEU A C 1
ATOM 5330 O O . LEU A 1 707 ? 17.138 -43.120 -32.359 1.00 89.69 707 LEU A O 1
ATOM 5334 N N . SER A 1 708 ? 19.397 -42.965 -32.329 1.00 88.38 708 SER A N 1
ATOM 5335 C CA . SER A 1 708 ? 19.686 -44.243 -33.003 1.00 88.38 708 SER A CA 1
ATOM 5336 C C . SER A 1 708 ? 18.966 -44.362 -34.356 1.00 88.38 708 SER A C 1
ATOM 5338 O O . SER A 1 708 ? 18.228 -45.315 -34.614 1.00 88.38 708 SER A O 1
ATOM 5340 N N . LEU A 1 709 ? 19.122 -43.342 -35.205 1.00 86.44 709 LEU A N 1
ATOM 5341 C CA . LEU A 1 709 ? 18.439 -43.259 -36.498 1.00 86.44 709 LEU A CA 1
ATOM 5342 C C . LEU A 1 709 ? 19.032 -44.234 -37.534 1.00 86.44 709 LEU A C 1
ATOM 5344 O O . LEU A 1 709 ? 20.217 -44.546 -37.481 1.00 86.44 709 LEU A O 1
ATOM 5348 N N . PRO A 1 710 ? 18.230 -44.710 -38.506 1.00 83.44 710 PRO A N 1
ATOM 5349 C CA . PRO A 1 710 ? 18.680 -45.691 -39.498 1.00 83.44 710 PRO A CA 1
ATOM 5350 C C . PRO A 1 710 ? 19.609 -45.118 -40.582 1.00 83.44 710 PRO A C 1
ATOM 5352 O O . PRO A 1 710 ? 20.246 -45.892 -41.289 1.00 83.44 710 PRO A O 1
ATOM 5355 N N . LYS A 1 711 ? 19.663 -43.789 -40.743 1.00 89.12 711 LYS A N 1
ATOM 5356 C CA . LYS A 1 711 ? 20.601 -43.101 -41.644 1.00 89.12 711 LYS A CA 1
ATOM 5357 C C . LYS A 1 711 ? 21.787 -42.582 -40.844 1.00 89.12 711 LYS A C 1
ATOM 5359 O O . LYS A 1 711 ? 21.607 -42.163 -39.702 1.00 89.12 711 LYS A O 1
ATOM 5364 N N . THR A 1 712 ? 22.970 -42.569 -41.450 1.00 90.25 712 THR A N 1
ATOM 5365 C CA . THR A 1 712 ? 24.160 -41.990 -40.812 1.00 90.25 712 THR A CA 1
ATOM 5366 C C . THR A 1 712 ? 24.055 -40.462 -40.755 1.00 90.25 712 THR A C 1
ATOM 5368 O O . THR A 1 712 ? 23.357 -39.839 -41.563 1.00 90.25 712 THR A O 1
ATOM 5371 N N . THR A 1 713 ? 24.743 -39.841 -39.794 1.00 89.69 713 THR A N 1
ATOM 5372 C CA . THR A 1 713 ? 24.790 -38.377 -39.644 1.00 89.69 713 THR A CA 1
ATOM 5373 C C . THR A 1 713 ? 25.270 -37.696 -40.925 1.00 89.69 713 THR A C 1
ATOM 5375 O O . THR A 1 713 ? 24.659 -36.724 -41.365 1.00 89.69 713 THR A O 1
ATOM 5378 N N . ASP A 1 714 ? 26.297 -38.253 -41.571 1.00 88.81 714 ASP A N 1
ATOM 5379 C CA . ASP A 1 714 ? 26.869 -37.706 -42.804 1.00 88.81 714 ASP A CA 1
ATOM 5380 C C . ASP A 1 714 ? 25.880 -37.768 -43.980 1.00 88.81 714 ASP A C 1
ATOM 5382 O O . ASP A 1 714 ? 25.766 -36.808 -44.742 1.00 88.81 714 ASP A O 1
ATOM 5386 N N . GLU A 1 715 ? 25.094 -38.847 -44.103 1.00 90.12 715 GLU A N 1
ATOM 5387 C CA . GLU A 1 715 ? 24.030 -38.949 -45.115 1.00 90.12 715 GLU A CA 1
ATOM 5388 C C . GLU A 1 715 ? 22.915 -37.918 -44.885 1.00 90.12 715 GLU A C 1
ATOM 5390 O O . GLU A 1 715 ? 22.369 -37.362 -45.843 1.00 90.12 715 GLU A O 1
ATOM 5395 N N . MET A 1 716 ? 22.569 -37.642 -43.622 1.00 88.69 716 MET A N 1
ATOM 5396 C CA . MET A 1 716 ? 21.568 -36.628 -43.287 1.00 88.69 716 MET A CA 1
ATOM 5397 C C . MET A 1 716 ? 22.094 -35.215 -43.538 1.00 88.69 716 MET A C 1
ATOM 5399 O O . MET A 1 716 ? 21.414 -34.456 -44.225 1.00 88.69 716 MET A O 1
ATOM 5403 N N . LEU A 1 717 ? 23.303 -34.883 -43.080 1.00 90.88 717 LEU A N 1
ATOM 5404 C CA . LEU A 1 717 ? 23.926 -33.578 -43.324 1.00 90.88 717 LEU A CA 1
ATOM 5405 C C . LEU A 1 717 ? 24.079 -33.291 -44.824 1.00 90.88 717 LEU A C 1
ATOM 5407 O O . LEU A 1 717 ? 23.728 -32.199 -45.258 1.00 90.88 717 LEU A O 1
ATOM 5411 N N . ALA A 1 718 ? 24.491 -34.276 -45.630 1.00 91.81 718 ALA A N 1
ATOM 5412 C CA . ALA A 1 718 ? 24.595 -34.115 -47.083 1.00 91.81 718 ALA A CA 1
ATOM 5413 C C . ALA A 1 718 ? 23.234 -33.836 -47.751 1.00 91.81 718 ALA A C 1
ATOM 5415 O O . ALA A 1 718 ? 23.133 -33.004 -48.648 1.00 91.81 718 ALA A O 1
ATOM 5416 N N . SER A 1 719 ? 22.156 -34.492 -47.305 1.00 90.00 719 SER A N 1
ATOM 5417 C CA . SER A 1 719 ? 20.806 -34.239 -47.844 1.00 90.00 719 SER A CA 1
ATOM 5418 C C . SER A 1 719 ? 20.189 -32.896 -47.410 1.00 90.00 719 SER A C 1
ATOM 5420 O O . SER A 1 719 ? 19.225 -32.430 -48.028 1.00 90.00 719 SER A O 1
ATOM 5422 N N . TYR A 1 720 ? 20.753 -32.272 -46.370 1.00 92.00 720 TYR A N 1
ATOM 5423 C CA . TYR A 1 720 ? 20.331 -30.992 -45.792 1.00 92.00 720 TYR A CA 1
ATOM 5424 C C . TYR A 1 720 ? 21.411 -29.904 -45.913 1.00 92.00 720 TYR A C 1
ATOM 5426 O O . TYR A 1 720 ? 21.412 -28.959 -45.126 1.00 92.00 720 TYR A O 1
ATOM 5434 N N . GLU A 1 721 ? 22.310 -29.991 -46.897 1.00 91.12 721 GLU A N 1
ATOM 5435 C CA . GLU A 1 721 ? 23.304 -28.941 -47.139 1.00 91.12 721 GLU A CA 1
ATOM 5436 C C . GLU A 1 721 ? 22.608 -27.589 -47.393 1.00 91.12 721 GLU A C 1
ATOM 5438 O O . GLU A 1 721 ? 21.713 -27.478 -48.237 1.00 91.12 721 GLU A O 1
ATOM 5443 N N . GLY A 1 722 ? 22.963 -26.570 -46.602 1.00 85.38 722 GLY A N 1
ATOM 5444 C CA . GLY A 1 722 ? 22.310 -25.254 -46.610 1.00 85.38 722 GLY A CA 1
ATOM 5445 C C . GLY A 1 722 ? 20.945 -25.191 -45.903 1.00 85.38 722 GLY A C 1
ATOM 5446 O O . GLY A 1 722 ? 20.299 -24.144 -45.927 1.00 85.38 722 GLY A O 1
ATOM 5447 N N . ARG A 1 723 ? 20.482 -26.289 -45.289 1.00 90.50 723 ARG A N 1
ATOM 5448 C CA . ARG A 1 723 ? 19.243 -26.398 -44.487 1.00 90.50 723 ARG A CA 1
ATOM 5449 C C . ARG A 1 723 ? 19.482 -27.135 -43.165 1.00 90.50 723 ARG A C 1
ATOM 5451 O O . ARG A 1 723 ? 18.607 -27.834 -42.651 1.00 90.50 723 ARG A O 1
ATOM 5458 N N . GLU A 1 724 ? 20.671 -26.983 -42.596 1.00 91.94 724 GLU A N 1
ATOM 5459 C CA . GLU A 1 724 ? 21.104 -27.706 -41.401 1.00 91.94 724 GLU A CA 1
ATOM 5460 C C . GLU A 1 724 ? 20.226 -27.361 -40.178 1.00 91.94 724 GLU A C 1
ATOM 5462 O O . GLU A 1 724 ? 19.882 -28.238 -39.389 1.00 91.94 724 GLU A O 1
ATOM 5467 N N . GLU A 1 725 ? 19.749 -26.118 -40.054 1.00 88.69 725 GLU A N 1
ATOM 5468 C CA . GLU A 1 725 ? 18.829 -25.720 -38.972 1.00 88.69 725 GLU A CA 1
ATOM 5469 C C . GLU A 1 725 ? 17.468 -26.439 -39.038 1.00 88.69 725 GLU A C 1
ATOM 5471 O O . GLU A 1 725 ? 16.878 -26.765 -38.004 1.00 88.69 725 GLU A O 1
ATOM 5476 N N . GLU A 1 726 ? 16.972 -26.734 -40.244 1.00 89.56 726 GLU A N 1
ATOM 5477 C CA . GLU A 1 726 ? 15.724 -27.481 -40.437 1.00 89.56 726 GLU A CA 1
ATOM 5478 C C . GLU A 1 726 ? 15.891 -28.943 -39.997 1.00 89.56 726 GLU A C 1
ATOM 5480 O O . GLU A 1 726 ? 15.010 -29.503 -39.332 1.00 89.56 726 GLU A O 1
ATOM 5485 N N . LEU A 1 727 ? 17.053 -29.541 -40.289 1.00 92.06 727 LEU A N 1
ATOM 5486 C CA . LEU A 1 727 ? 17.416 -30.874 -39.807 1.00 92.06 727 LEU A CA 1
ATOM 5487 C C . LEU A 1 727 ? 17.492 -30.906 -38.276 1.00 92.06 727 LEU A C 1
ATOM 5489 O O . LEU A 1 727 ? 16.878 -31.781 -37.659 1.00 92.06 727 LEU A O 1
ATOM 5493 N N . LEU A 1 728 ? 18.162 -29.929 -37.658 1.00 90.62 728 LEU A N 1
ATOM 5494 C CA . LEU A 1 728 ? 18.256 -29.825 -36.201 1.00 90.62 728 LEU A CA 1
ATOM 5495 C C . LEU A 1 728 ? 16.867 -29.751 -35.550 1.00 90.62 728 LEU A C 1
ATOM 5497 O O . LEU A 1 728 ? 16.556 -30.522 -34.637 1.00 90.62 728 LEU A O 1
ATOM 5501 N N . LYS A 1 729 ? 15.994 -28.882 -36.072 1.00 89.00 729 LYS A N 1
ATOM 5502 C CA . LYS A 1 729 ? 14.618 -28.720 -35.583 1.00 89.00 729 LYS A CA 1
ATOM 5503 C C . LYS A 1 729 ? 13.817 -30.023 -35.680 1.00 89.00 729 LYS A C 1
ATOM 5505 O O . LYS A 1 729 ? 13.068 -30.363 -34.761 1.00 89.00 729 LYS A O 1
ATOM 5510 N N . ASN A 1 730 ? 13.982 -30.777 -36.765 1.00 89.62 730 ASN A N 1
ATOM 5511 C CA . ASN A 1 730 ? 13.313 -32.065 -36.952 1.00 89.62 730 ASN A CA 1
ATOM 5512 C C . ASN A 1 730 ? 13.823 -33.137 -35.974 1.00 89.62 730 ASN A C 1
ATOM 5514 O O . ASN A 1 730 ? 13.013 -33.883 -35.414 1.00 89.62 730 ASN A O 1
ATOM 5518 N N . LEU A 1 731 ? 15.131 -33.185 -35.711 1.00 90.88 731 LEU A N 1
ATOM 5519 C CA . LEU A 1 731 ? 15.731 -34.105 -34.738 1.00 90.88 731 LEU A CA 1
ATOM 5520 C C . LEU A 1 731 ? 15.281 -33.789 -33.305 1.00 90.88 731 LEU A C 1
ATOM 5522 O O . LEU A 1 731 ? 14.825 -34.683 -32.590 1.00 90.88 731 LEU A O 1
ATOM 5526 N N . GLN A 1 732 ? 15.288 -32.514 -32.907 1.00 89.88 732 GLN A N 1
ATOM 5527 C CA . GLN A 1 732 ? 14.767 -32.082 -31.604 1.00 89.88 732 GLN A CA 1
ATOM 5528 C C . GLN A 1 732 ? 13.267 -32.406 -31.443 1.00 89.88 732 GLN A C 1
ATOM 5530 O O . GLN A 1 732 ? 12.824 -32.856 -30.380 1.00 89.88 732 GLN A O 1
ATOM 5535 N N . LYS A 1 733 ? 12.465 -32.256 -32.509 1.00 87.25 733 LYS A N 1
ATOM 5536 C CA . LYS A 1 733 ? 11.045 -32.659 -32.523 1.00 87.25 733 LYS A CA 1
ATOM 5537 C C . LYS A 1 733 ? 10.860 -34.171 -32.337 1.00 87.25 733 LYS A C 1
ATOM 5539 O O . LYS A 1 733 ? 9.907 -34.601 -31.687 1.00 87.25 733 LYS A O 1
ATOM 5544 N N . MET A 1 734 ? 11.757 -34.993 -32.881 1.00 84.31 734 MET A N 1
ATOM 5545 C CA . MET A 1 734 ? 11.729 -36.443 -32.662 1.00 84.31 734 MET A CA 1
ATOM 5546 C C . MET A 1 734 ? 12.116 -36.820 -31.229 1.00 84.31 734 MET A C 1
ATOM 5548 O O . MET A 1 734 ? 11.446 -37.664 -30.627 1.00 84.31 734 MET A O 1
ATOM 5552 N N . LYS A 1 735 ? 13.126 -36.155 -30.656 1.00 88.12 735 LYS A N 1
ATOM 5553 C CA . LYS A 1 735 ? 13.534 -36.343 -29.256 1.00 88.12 735 LYS A CA 1
ATOM 5554 C C . LYS A 1 735 ? 12.409 -35.996 -28.283 1.00 88.12 735 LYS A C 1
ATOM 5556 O O . LYS A 1 735 ? 11.982 -36.858 -27.520 1.00 88.12 735 LYS A O 1
ATOM 5561 N N . SER A 1 736 ? 11.845 -34.794 -28.392 1.00 83.56 736 SER A N 1
ATOM 5562 C CA . SER A 1 736 ? 10.708 -34.361 -27.564 1.00 83.56 736 SER A CA 1
ATOM 5563 C C . SER A 1 736 ? 9.492 -35.285 -27.691 1.00 83.56 736 SER A C 1
ATOM 5565 O O . SER A 1 736 ? 8.852 -35.601 -26.690 1.00 83.56 736 SER A O 1
ATOM 5567 N N . LYS A 1 737 ? 9.184 -35.803 -28.890 1.00 85.56 737 LYS A N 1
ATOM 5568 C CA . LYS A 1 737 ? 8.099 -36.784 -29.070 1.00 85.56 737 LYS A CA 1
ATOM 5569 C C . LYS A 1 737 ? 8.381 -38.104 -28.337 1.00 85.56 737 LYS A C 1
ATOM 5571 O O . LYS A 1 737 ? 7.469 -38.661 -27.723 1.00 85.56 737 LYS A O 1
ATOM 5576 N N . LYS A 1 738 ? 9.627 -38.591 -28.373 1.00 83.44 738 LYS A N 1
ATOM 5577 C CA . LYS A 1 738 ? 10.067 -39.795 -27.646 1.00 83.44 738 LYS A CA 1
ATOM 5578 C C . LYS A 1 738 ? 9.974 -39.580 -26.130 1.00 83.44 738 LYS A C 1
ATOM 5580 O O . LYS A 1 738 ? 9.361 -40.397 -25.444 1.00 83.44 738 LYS A O 1
ATOM 5585 N N . GLU A 1 739 ? 10.476 -38.456 -25.627 1.00 83.62 739 GLU A N 1
ATOM 5586 C CA . GLU A 1 739 ? 10.429 -38.094 -24.202 1.00 83.62 739 GLU A CA 1
ATOM 5587 C C . GLU A 1 739 ? 8.996 -37.900 -23.688 1.00 83.62 739 GLU A C 1
ATOM 5589 O O . GLU A 1 739 ? 8.648 -38.442 -22.639 1.00 83.62 739 GLU A O 1
ATOM 5594 N N . MET A 1 740 ? 8.125 -37.221 -24.444 1.00 75.81 740 MET A N 1
ATOM 5595 C CA . MET A 1 740 ? 6.711 -37.070 -24.073 1.00 75.81 740 MET A CA 1
ATOM 5596 C C . MET A 1 740 ? 5.993 -38.419 -23.986 1.00 75.81 740 MET A C 1
ATOM 5598 O O . MET A 1 740 ? 5.222 -38.633 -23.052 1.00 75.81 740 MET A O 1
ATOM 5602 N N . SER A 1 741 ? 6.264 -39.350 -24.909 1.00 79.12 741 SER A N 1
ATOM 5603 C CA . SER A 1 741 ? 5.655 -40.686 -24.856 1.00 79.12 741 SER A CA 1
ATOM 5604 C C . SER A 1 741 ? 6.108 -41.494 -23.631 1.00 79.12 741 SER A C 1
ATOM 5606 O O . SER A 1 741 ? 5.287 -42.155 -22.995 1.00 79.12 741 SER A O 1
ATOM 5608 N N . ALA A 1 742 ? 7.381 -41.372 -23.234 1.00 77.44 742 ALA A N 1
ATOM 5609 C CA . ALA A 1 742 ? 7.910 -42.001 -22.025 1.00 77.44 742 ALA A CA 1
ATOM 5610 C C . ALA A 1 742 ? 7.336 -41.364 -20.745 1.00 77.44 742 ALA A C 1
ATOM 5612 O O . ALA A 1 742 ? 6.921 -42.075 -19.829 1.00 77.44 742 ALA A O 1
ATOM 5613 N N . ALA A 1 743 ? 7.236 -40.031 -20.698 1.00 75.38 743 ALA A N 1
ATOM 5614 C CA . ALA A 1 743 ? 6.647 -39.307 -19.572 1.00 75.38 743 ALA A CA 1
ATOM 5615 C C . ALA A 1 743 ? 5.149 -39.615 -19.402 1.00 75.38 743 ALA A C 1
ATOM 5617 O O . ALA A 1 743 ? 4.670 -39.767 -18.277 1.00 75.38 743 ALA A O 1
ATOM 5618 N N . GLN A 1 744 ? 4.406 -39.756 -20.504 1.00 78.62 744 GLN A N 1
ATOM 5619 C CA . GLN A 1 744 ? 2.988 -40.114 -20.470 1.00 78.62 744 GLN A CA 1
ATOM 5620 C C . GLN A 1 744 ? 2.773 -41.549 -19.965 1.00 78.62 744 GLN A C 1
ATOM 5622 O O . GLN A 1 744 ? 1.851 -41.780 -19.181 1.00 78.62 744 GLN A O 1
ATOM 5627 N N . ALA A 1 745 ? 3.649 -42.491 -20.336 1.00 78.31 745 ALA A N 1
ATOM 5628 C CA . ALA A 1 745 ? 3.627 -43.853 -19.800 1.00 78.31 745 ALA A CA 1
ATOM 5629 C C . ALA A 1 745 ? 3.893 -43.875 -18.281 1.00 78.31 745 ALA A C 1
ATOM 5631 O O . ALA A 1 745 ? 3.111 -44.464 -17.535 1.00 78.31 745 ALA A O 1
ATOM 5632 N N . ALA A 1 746 ? 4.915 -43.149 -17.812 1.00 81.94 746 ALA A N 1
ATOM 5633 C CA . ALA A 1 746 ? 5.226 -43.037 -16.383 1.00 81.94 746 ALA A CA 1
ATOM 5634 C C . ALA A 1 746 ? 4.095 -42.358 -15.582 1.00 81.94 746 ALA A C 1
ATOM 5636 O O . ALA A 1 746 ? 3.747 -42.796 -14.484 1.00 81.94 746 ALA A O 1
ATOM 5637 N N . LYS A 1 747 ? 3.466 -41.311 -16.140 1.00 85.94 747 LYS A N 1
ATOM 5638 C CA . LYS A 1 747 ? 2.312 -40.640 -15.516 1.00 85.94 747 LYS A CA 1
ATOM 5639 C C . LYS A 1 747 ? 1.110 -41.579 -15.399 1.00 85.94 747 LYS A C 1
ATOM 5641 O O . LYS A 1 747 ? 0.436 -41.574 -14.365 1.00 85.94 747 LYS A O 1
ATOM 5646 N N . LYS A 1 748 ? 0.848 -42.394 -16.428 1.00 87.56 748 LYS A N 1
ATOM 5647 C CA . LYS A 1 748 ? -0.225 -43.397 -16.405 1.00 87.56 748 LYS A CA 1
ATOM 5648 C C . LYS A 1 748 ? 0.013 -44.425 -15.295 1.00 87.56 748 LYS A C 1
ATOM 5650 O O . LYS A 1 748 ? -0.895 -44.671 -14.507 1.00 87.56 748 LYS A O 1
ATOM 5655 N N . GLU A 1 749 ? 1.233 -44.948 -15.171 1.00 88.88 749 GLU A N 1
ATOM 5656 C CA . GLU A 1 749 ? 1.602 -45.914 -14.124 1.00 88.88 749 GLU A CA 1
ATOM 5657 C C . GLU A 1 749 ? 1.429 -45.341 -12.703 1.00 88.88 749 GLU A C 1
ATOM 5659 O O . GLU A 1 749 ? 0.790 -45.964 -11.853 1.00 88.88 749 GLU A O 1
ATOM 5664 N N . ALA A 1 750 ? 1.895 -44.111 -12.458 1.00 89.31 750 ALA A N 1
ATOM 5665 C CA . ALA A 1 750 ? 1.724 -43.442 -11.165 1.00 89.31 750 ALA A CA 1
ATOM 5666 C C . ALA A 1 750 ? 0.244 -43.179 -10.819 1.00 89.31 750 ALA A C 1
ATOM 5668 O O . ALA A 1 750 ? -0.175 -43.353 -9.673 1.00 89.31 750 ALA A O 1
ATOM 5669 N N . THR A 1 751 ? -0.562 -42.793 -11.814 1.00 90.69 751 THR A N 1
ATOM 5670 C CA . THR A 1 751 ? -2.004 -42.544 -11.643 1.00 90.69 751 THR A CA 1
ATOM 5671 C C . THR A 1 751 ? -2.739 -43.827 -11.252 1.00 90.69 751 THR A C 1
ATOM 5673 O O . THR A 1 751 ? -3.572 -43.811 -10.346 1.00 90.69 751 THR A O 1
ATOM 5676 N N . VAL A 1 752 ? -2.390 -44.953 -11.881 1.00 91.88 752 VAL A N 1
ATOM 5677 C CA . VAL A 1 752 ? -2.938 -46.277 -11.556 1.00 91.88 752 VAL A CA 1
ATOM 5678 C C . VAL A 1 752 ? -2.614 -46.671 -10.110 1.00 91.88 752 VAL A C 1
ATOM 5680 O O . VAL A 1 752 ? -3.516 -47.068 -9.373 1.00 91.88 752 VAL A O 1
ATOM 5683 N N . ALA A 1 753 ? -1.367 -46.490 -9.662 1.00 92.00 753 ALA A N 1
ATOM 5684 C CA . ALA A 1 753 ? -0.967 -46.802 -8.286 1.00 92.00 753 ALA A CA 1
ATOM 5685 C C . ALA A 1 753 ? -1.732 -45.970 -7.231 1.00 92.00 753 ALA A C 1
ATOM 5687 O O . ALA A 1 753 ? -2.148 -46.492 -6.188 1.00 92.00 753 ALA A O 1
ATOM 5688 N N . GLU A 1 754 ? -1.966 -44.682 -7.503 1.00 94.12 754 GLU A N 1
ATOM 5689 C CA . GLU A 1 754 ? -2.716 -43.807 -6.594 1.00 94.12 754 GLU A CA 1
ATOM 5690 C C . GLU A 1 754 ? -4.208 -44.180 -6.532 1.00 94.12 754 GLU A C 1
ATOM 5692 O O . GLU A 1 754 ? -4.794 -44.211 -5.446 1.00 94.12 754 GLU A O 1
ATOM 5697 N N . ILE A 1 755 ? -4.817 -44.528 -7.672 1.00 94.75 755 ILE A N 1
ATOM 5698 C CA . ILE A 1 755 ? -6.204 -45.016 -7.730 1.00 94.75 755 ILE A CA 1
ATOM 5699 C C . ILE A 1 755 ? -6.361 -46.274 -6.879 1.00 94.75 755 ILE A C 1
ATOM 5701 O O . ILE A 1 755 ? -7.277 -46.339 -6.060 1.00 94.75 755 ILE A O 1
ATOM 5705 N N . THR A 1 756 ? -5.453 -47.242 -7.013 1.00 93.44 756 THR A N 1
ATOM 5706 C CA . THR A 1 756 ? -5.492 -48.484 -6.228 1.00 93.44 756 THR A CA 1
ATOM 5707 C C . THR A 1 756 ? -5.445 -48.208 -4.726 1.00 93.44 756 THR A C 1
ATOM 5709 O O . THR A 1 756 ? -6.228 -48.783 -3.967 1.00 93.44 756 THR A O 1
ATOM 5712 N N . THR A 1 757 ? -4.603 -47.262 -4.303 1.00 93.75 757 THR A N 1
ATOM 5713 C CA . THR A 1 757 ? -4.500 -46.842 -2.897 1.00 93.75 757 THR A CA 1
ATOM 5714 C C . THR A 1 757 ? -5.806 -46.211 -2.398 1.00 93.75 757 THR A C 1
ATOM 5716 O O . THR A 1 757 ? -6.333 -46.620 -1.362 1.00 93.75 757 THR A O 1
ATOM 5719 N N . LEU A 1 758 ? -6.387 -45.268 -3.150 1.00 93.81 758 LEU A N 1
ATOM 5720 C CA . LEU A 1 758 ? -7.638 -44.600 -2.763 1.00 93.81 758 LEU A CA 1
ATOM 5721 C C . LEU A 1 758 ? -8.838 -45.555 -2.730 1.00 93.81 758 LEU A C 1
ATOM 5723 O O . LEU A 1 758 ? -9.703 -45.421 -1.866 1.00 93.81 758 LEU A O 1
ATOM 5727 N N . CYS A 1 759 ? -8.904 -46.525 -3.643 1.00 93.94 759 CYS A N 1
ATOM 5728 C CA . CYS A 1 759 ? -9.957 -47.542 -3.647 1.00 93.94 759 CYS A CA 1
ATOM 5729 C C . CYS A 1 759 ? -9.921 -48.406 -2.380 1.00 93.94 759 CYS A C 1
ATOM 5731 O O . CYS A 1 759 ? -10.976 -48.684 -1.803 1.00 93.94 759 CYS A O 1
ATOM 5733 N N . ALA A 1 760 ? -8.721 -48.791 -1.933 1.00 93.06 760 ALA A N 1
ATOM 5734 C CA . ALA A 1 760 ? -8.532 -49.567 -0.710 1.00 93.06 760 ALA A CA 1
ATOM 5735 C C . ALA A 1 760 ? -8.941 -48.772 0.543 1.00 93.06 760 ALA A C 1
ATOM 5737 O O . ALA A 1 760 ? -9.634 -49.302 1.412 1.00 93.06 760 ALA A O 1
ATOM 5738 N N . GLU A 1 761 ? -8.575 -47.490 0.616 1.00 92.81 761 GLU A N 1
ATOM 5739 C CA . GLU A 1 761 ? -8.946 -46.610 1.733 1.00 92.81 761 GLU A CA 1
ATOM 5740 C C . GLU A 1 761 ? -10.460 -46.360 1.816 1.00 92.81 761 GLU A C 1
ATOM 5742 O O . GLU A 1 761 ? -11.031 -46.363 2.906 1.00 92.81 761 GLU A O 1
ATOM 5747 N N . LEU A 1 762 ? -11.119 -46.152 0.672 1.00 93.44 762 LEU A N 1
ATOM 5748 C CA . LEU A 1 762 ? -12.542 -45.806 0.604 1.00 93.44 762 LEU A CA 1
ATOM 5749 C C . LEU A 1 762 ? -13.488 -47.001 0.770 1.00 93.44 762 LEU A C 1
ATOM 5751 O O . LEU A 1 762 ? -14.694 -46.790 0.896 1.00 93.44 762 LEU A O 1
ATOM 5755 N N . LYS A 1 763 ? -12.967 -48.238 0.763 1.00 93.25 763 LYS A N 1
ATOM 5756 C CA . LYS A 1 763 ? -13.758 -49.481 0.860 1.00 93.25 763 LYS A CA 1
ATOM 5757 C C . LYS A 1 763 ? -14.931 -49.500 -0.132 1.00 93.25 763 LYS A C 1
ATOM 5759 O O . LYS A 1 763 ? -16.073 -49.786 0.230 1.00 93.25 763 LYS A O 1
ATOM 5764 N N . LEU A 1 764 ? -14.653 -49.134 -1.382 1.00 90.81 764 LEU A N 1
ATOM 5765 C CA . LEU A 1 764 ? -15.670 -49.054 -2.430 1.00 90.81 764 LEU A CA 1
ATOM 5766 C C . LEU A 1 764 ? -16.194 -50.447 -2.810 1.00 90.81 764 LEU A C 1
ATOM 5768 O O . LEU A 1 764 ? -15.462 -51.427 -2.698 1.00 90.81 764 LEU A O 1
ATOM 5772 N N . PRO A 1 765 ? -17.451 -50.555 -3.284 1.00 90.19 765 PRO A N 1
ATOM 5773 C CA . PRO A 1 765 ? -18.048 -51.843 -3.642 1.00 90.19 765 PRO A CA 1
ATOM 5774 C C . PRO A 1 765 ? -17.420 -52.486 -4.887 1.00 90.19 765 PRO A C 1
ATOM 5776 O O . PRO A 1 765 ? -17.537 -53.693 -5.058 1.00 90.19 765 PRO A O 1
ATOM 5779 N N . LYS A 1 766 ? -16.779 -51.688 -5.752 1.00 93.50 766 LYS A N 1
ATOM 5780 C CA . LYS A 1 766 ? -16.025 -52.162 -6.919 1.00 93.50 766 LYS A CA 1
ATOM 5781 C C . LYS A 1 766 ? -14.540 -52.206 -6.589 1.00 93.50 766 LYS A C 1
ATOM 5783 O O . LYS A 1 766 ? -14.038 -51.307 -5.909 1.00 93.50 766 LYS A O 1
ATOM 5788 N N . THR A 1 767 ? -13.839 -53.213 -7.099 1.00 93.50 767 THR A N 1
ATOM 5789 C CA . THR A 1 767 ? -12.381 -53.307 -6.941 1.00 93.50 767 THR A CA 1
ATOM 5790 C C . THR A 1 767 ? -11.672 -52.222 -7.763 1.00 93.50 767 THR A C 1
ATOM 5792 O O . THR A 1 767 ? -12.246 -51.650 -8.695 1.00 93.50 767 THR A O 1
ATOM 5795 N N . ALA A 1 768 ? -10.417 -51.911 -7.413 1.00 93.50 768 ALA A N 1
ATOM 5796 C CA . ALA A 1 768 ? -9.616 -50.942 -8.165 1.00 93.50 768 ALA A CA 1
ATOM 5797 C C . ALA A 1 768 ? -9.493 -51.343 -9.644 1.00 93.50 768 ALA A C 1
ATOM 5799 O O . ALA A 1 768 ? -9.662 -50.494 -10.515 1.00 93.50 768 ALA A O 1
ATOM 5800 N N . ASP A 1 769 ? -9.301 -52.637 -9.913 1.00 93.31 769 ASP A N 1
ATOM 5801 C CA . ASP A 1 769 ? -9.161 -53.186 -11.264 1.00 93.31 769 ASP A CA 1
ATOM 5802 C C . ASP A 1 769 ? -10.446 -53.030 -12.091 1.00 93.31 769 ASP A C 1
ATOM 5804 O O . ASP A 1 769 ? -10.390 -52.617 -13.248 1.00 93.31 769 ASP A O 1
ATOM 5808 N N . GLU A 1 770 ? -11.622 -53.270 -11.497 1.00 94.50 770 GLU A N 1
ATOM 5809 C CA . GLU A 1 770 ? -12.914 -53.052 -12.166 1.00 94.50 770 GLU A CA 1
ATOM 5810 C C . GLU A 1 770 ? -13.139 -51.577 -12.520 1.00 94.50 770 GLU A C 1
ATOM 5812 O O . GLU A 1 770 ? -13.667 -51.257 -13.590 1.00 94.50 770 GLU A O 1
ATOM 5817 N N . MET A 1 771 ? -12.741 -50.659 -11.631 1.00 93.12 771 MET A N 1
ATOM 5818 C CA . MET A 1 771 ? -12.862 -49.229 -11.904 1.00 93.12 771 MET A CA 1
ATOM 5819 C C . MET A 1 771 ? -11.852 -48.764 -12.949 1.00 93.12 771 MET A C 1
ATOM 5821 O O . MET A 1 771 ? -12.258 -48.073 -13.881 1.00 93.12 771 MET A O 1
ATOM 5825 N N . LEU A 1 772 ? -10.590 -49.185 -12.860 1.00 94.38 772 LEU A N 1
ATOM 5826 C CA . LEU A 1 772 ? -9.564 -48.883 -13.860 1.00 94.38 772 LEU A CA 1
ATOM 5827 C C . LEU A 1 772 ? -9.961 -49.390 -15.251 1.00 94.38 772 LEU A C 1
ATOM 5829 O O . LEU A 1 772 ? -9.843 -48.635 -16.210 1.00 94.38 772 LEU A O 1
ATOM 5833 N N . ALA A 1 773 ? -10.528 -50.596 -15.359 1.00 94.00 773 ALA A N 1
ATOM 5834 C CA . ALA A 1 773 ? -11.026 -51.128 -16.628 1.00 94.00 773 ALA A CA 1
ATOM 5835 C C . ALA A 1 773 ? -12.165 -50.274 -17.220 1.00 94.00 773 ALA A C 1
ATOM 5837 O O . ALA A 1 773 ? -12.188 -49.999 -18.416 1.00 94.00 773 ALA A O 1
ATOM 5838 N N . SER A 1 774 ? -13.102 -49.793 -16.391 1.00 93.81 774 SER A N 1
ATOM 5839 C CA . SER A 1 774 ? -14.192 -48.915 -16.862 1.00 93.81 774 SER A CA 1
ATOM 5840 C C . SER A 1 774 ? -13.751 -47.481 -17.212 1.00 93.81 774 SER A C 1
ATOM 5842 O O . SER A 1 774 ? -14.484 -46.757 -17.894 1.00 93.81 774 SER A O 1
ATOM 5844 N N . TYR A 1 775 ? -12.560 -47.076 -16.759 1.00 95.00 775 TYR A N 1
ATOM 5845 C CA . TYR A 1 775 ? -11.952 -45.760 -16.980 1.00 95.00 775 TYR A CA 1
ATOM 5846 C C . TYR A 1 775 ? -10.651 -45.846 -17.790 1.00 95.00 775 TYR A C 1
ATOM 5848 O O . TYR A 1 775 ? -9.798 -44.967 -17.670 1.00 95.00 775 TYR A O 1
ATOM 5856 N N . GLU A 1 776 ? -10.491 -46.865 -18.636 1.00 93.31 776 GLU A N 1
ATOM 5857 C CA . GLU A 1 776 ? -9.322 -46.967 -19.510 1.00 93.31 776 GLU A CA 1
ATOM 5858 C C . GLU A 1 776 ? -9.210 -45.718 -20.406 1.00 93.31 776 GLU A C 1
ATOM 5860 O O . GLU A 1 776 ? -10.164 -45.318 -21.079 1.00 93.31 776 GLU A O 1
ATOM 5865 N N . GLY A 1 777 ? -8.058 -45.045 -20.349 1.00 88.31 777 GLY A N 1
ATOM 5866 C CA . GLY A 1 777 ? -7.817 -43.764 -21.024 1.00 88.31 777 GLY A CA 1
ATOM 5867 C C . GLY A 1 777 ? -8.423 -42.529 -20.336 1.00 88.31 777 GLY A C 1
ATOM 5868 O O . GLY A 1 777 ? -8.267 -41.418 -20.843 1.00 88.31 777 GLY A O 1
ATOM 5869 N N . ARG A 1 778 ? -9.107 -42.692 -19.195 1.00 93.06 778 ARG A N 1
ATOM 5870 C CA . ARG A 1 778 ? -9.687 -41.624 -18.351 1.00 93.06 778 ARG A CA 1
ATOM 5871 C C . ARG A 1 778 ? -9.311 -41.786 -16.874 1.00 93.06 778 ARG A C 1
ATOM 5873 O O . ARG A 1 778 ? -10.054 -41.387 -15.974 1.00 93.06 778 ARG A O 1
ATOM 5880 N N . GLU A 1 779 ? -8.144 -42.357 -16.601 1.00 94.06 779 GLU A N 1
ATOM 5881 C CA . GLU A 1 779 ? -7.690 -42.689 -15.251 1.00 94.06 779 GLU A CA 1
ATOM 5882 C C . GLU A 1 779 ? -7.543 -41.426 -14.377 1.00 94.06 779 GLU A C 1
ATOM 5884 O O . GLU A 1 779 ? -7.902 -41.430 -13.201 1.00 94.06 779 GLU A O 1
ATOM 5889 N N . GLU A 1 780 ? -7.127 -40.290 -14.947 1.00 92.12 780 GLU A N 1
ATOM 5890 C CA . GLU A 1 780 ? -7.037 -39.017 -14.210 1.00 92.12 780 GLU A CA 1
ATOM 5891 C C . GLU A 1 780 ? -8.405 -38.506 -13.720 1.00 92.12 780 GLU A C 1
ATOM 5893 O O . GLU A 1 780 ? -8.509 -37.927 -12.632 1.00 92.12 780 GLU A O 1
ATOM 5898 N N . GLU A 1 781 ? -9.472 -38.741 -14.491 1.00 92.25 781 GLU A N 1
ATOM 5899 C CA . GLU A 1 781 ? -10.839 -38.385 -14.103 1.00 92.25 781 GLU A CA 1
ATOM 5900 C C . GLU A 1 781 ? -11.321 -39.264 -12.941 1.00 92.25 781 GLU A C 1
ATOM 5902 O O . GLU A 1 781 ? -11.884 -38.754 -11.964 1.00 92.25 781 GLU A O 1
ATOM 5907 N N . LEU A 1 782 ? -11.019 -40.568 -12.995 1.00 95.12 782 LEU A N 1
ATOM 5908 C CA . LEU A 1 782 ? -11.285 -41.501 -11.900 1.00 95.12 782 LEU A CA 1
ATOM 5909 C C . LEU A 1 782 ? -10.551 -41.074 -10.623 1.00 95.12 782 LEU A C 1
ATOM 5911 O O . LEU A 1 782 ? -11.179 -40.938 -9.570 1.00 95.12 782 LEU A O 1
ATOM 5915 N N . LEU A 1 783 ? -9.253 -40.777 -10.717 1.00 93.56 783 LEU A N 1
ATOM 5916 C CA . LEU A 1 783 ? -8.447 -40.313 -9.588 1.00 93.56 783 LEU A CA 1
ATOM 5917 C C . LEU A 1 783 ? -9.041 -39.049 -8.944 1.00 93.56 783 LEU A C 1
ATOM 5919 O O . LEU A 1 783 ? -9.178 -38.960 -7.719 1.00 93.56 783 LEU A O 1
ATOM 5923 N N . LYS A 1 784 ? -9.441 -38.075 -9.768 1.00 92.81 784 LYS A N 1
ATOM 5924 C CA . LYS A 1 784 ? -10.083 -36.836 -9.310 1.00 92.81 784 LYS A CA 1
ATOM 5925 C C . LYS A 1 784 ? -11.396 -37.117 -8.572 1.00 92.81 784 LYS A C 1
ATOM 5927 O O . LYS A 1 784 ? -11.644 -36.525 -7.516 1.00 92.81 784 LYS A O 1
ATOM 5932 N N . ASN A 1 785 ? -12.219 -38.030 -9.085 1.00 92.88 785 ASN A N 1
ATOM 5933 C CA . ASN A 1 785 ? -13.488 -38.412 -8.465 1.00 92.88 785 ASN A CA 1
ATOM 5934 C C . ASN A 1 785 ? -13.287 -39.142 -7.128 1.00 92.88 785 ASN A C 1
ATOM 5936 O O . ASN A 1 785 ? -13.985 -38.832 -6.158 1.00 92.88 785 ASN A O 1
ATOM 5940 N N . LEU A 1 786 ? -12.289 -40.025 -7.029 1.00 94.12 786 LEU A N 1
ATOM 5941 C CA . LEU A 1 786 ? -11.945 -40.720 -5.783 1.00 94.12 786 LEU A CA 1
ATOM 5942 C C . LEU A 1 786 ? -11.442 -39.754 -4.705 1.00 94.12 786 LEU A C 1
ATOM 5944 O O . LEU A 1 786 ? -11.925 -39.790 -3.571 1.00 94.12 786 LEU A O 1
ATOM 5948 N N . LYS A 1 787 ? -10.571 -38.799 -5.057 1.00 93.94 787 LYS A N 1
ATOM 5949 C CA . LYS A 1 787 ? -10.132 -37.733 -4.131 1.00 93.94 787 LYS A CA 1
ATOM 5950 C C . LYS A 1 787 ? -11.304 -36.877 -3.636 1.00 93.94 787 LYS A C 1
ATOM 5952 O O . LYS A 1 787 ? -11.388 -36.537 -2.450 1.00 93.94 787 LYS A O 1
ATOM 5957 N N . LYS A 1 788 ? -12.254 -36.554 -4.521 1.00 91.56 788 LYS A N 1
ATOM 5958 C CA . LYS A 1 788 ? -13.485 -35.832 -4.156 1.00 91.56 788 LYS A CA 1
ATOM 5959 C C . LYS A 1 788 ? -14.368 -36.656 -3.211 1.00 91.56 788 LYS A C 1
ATOM 5961 O O . LYS A 1 788 ? -14.973 -36.089 -2.306 1.00 91.56 788 LYS A O 1
ATOM 5966 N N . MET A 1 789 ? -14.420 -37.975 -3.378 1.00 91.25 789 MET A N 1
ATOM 5967 C CA . MET A 1 789 ? -15.170 -38.863 -2.489 1.00 91.25 789 MET A CA 1
ATOM 5968 C C . MET A 1 789 ? -14.523 -38.966 -1.101 1.00 91.25 789 MET A C 1
ATOM 5970 O O . MET A 1 789 ? -15.222 -38.811 -0.101 1.00 91.25 789 MET A O 1
ATOM 5974 N N . LYS A 1 790 ? -13.190 -39.096 -1.032 1.00 91.81 790 LYS A N 1
ATOM 5975 C CA . LYS A 1 790 ? -12.429 -39.108 0.231 1.00 91.81 790 LYS A CA 1
ATOM 5976 C C . LYS A 1 790 ? -12.637 -37.842 1.051 1.00 91.81 790 LYS A C 1
ATOM 5978 O O . LYS A 1 790 ? -12.934 -37.925 2.239 1.00 91.81 790 LYS A O 1
ATOM 5983 N N . SER A 1 791 ? -12.569 -36.670 0.418 1.00 89.88 791 SER A N 1
ATOM 5984 C CA . SER A 1 791 ? -12.811 -35.407 1.128 1.00 89.88 791 SER A CA 1
ATOM 5985 C C . SER A 1 791 ? -14.253 -35.273 1.631 1.00 89.88 791 SER A C 1
ATOM 5987 O O . SER A 1 791 ? -14.463 -34.763 2.729 1.00 89.88 791 SER A O 1
ATOM 5989 N N . LYS A 1 792 ? -15.249 -35.775 0.886 1.00 89.12 792 LYS A N 1
ATOM 5990 C CA . LYS A 1 792 ? -16.646 -35.817 1.349 1.00 89.12 792 LYS A CA 1
ATOM 5991 C C . LYS A 1 792 ? -16.842 -36.751 2.546 1.00 89.12 792 LYS A C 1
ATOM 5993 O O . LYS A 1 792 ? -17.562 -36.379 3.467 1.00 89.12 792 LYS A O 1
ATOM 5998 N N . MET A 1 793 ? -16.205 -37.924 2.558 1.00 88.06 793 MET A N 1
ATOM 5999 C CA . MET A 1 793 ? -16.294 -38.848 3.697 1.00 88.06 793 MET A CA 1
ATOM 6000 C C . MET A 1 793 ? -15.625 -38.280 4.950 1.00 88.06 793 MET A C 1
ATOM 6002 O O . MET A 1 793 ? -16.252 -38.284 6.003 1.00 88.06 793 MET A O 1
ATOM 6006 N N . ALA A 1 794 ? -14.430 -37.693 4.822 1.00 89.31 794 ALA A N 1
ATOM 6007 C CA . ALA A 1 794 ? -13.738 -37.058 5.946 1.00 89.31 794 ALA A CA 1
ATOM 6008 C C . ALA A 1 794 ? -14.541 -35.889 6.547 1.00 89.31 794 ALA A C 1
ATOM 6010 O O . ALA A 1 794 ? -14.623 -35.756 7.765 1.00 89.31 794 ALA A O 1
ATOM 6011 N N . LYS A 1 795 ? -15.184 -35.063 5.703 1.00 91.00 795 LYS A N 1
ATOM 6012 C CA . LYS A 1 795 ? -16.091 -34.002 6.174 1.00 91.00 795 LYS A CA 1
ATOM 6013 C C . LYS A 1 795 ? -17.281 -34.574 6.936 1.00 91.00 795 LYS A C 1
ATOM 6015 O O . LYS A 1 795 ? -17.574 -34.109 8.027 1.00 91.00 795 LYS A O 1
ATOM 6020 N N . LYS A 1 796 ? -17.927 -35.606 6.385 1.00 91.94 796 LYS A N 1
ATOM 6021 C CA . LYS A 1 796 ? -19.068 -36.257 7.032 1.00 91.94 796 LYS A CA 1
ATOM 6022 C C . LYS A 1 796 ? -18.695 -36.850 8.395 1.00 91.94 796 LYS A C 1
ATOM 6024 O O . LYS A 1 796 ? -19.458 -36.703 9.341 1.00 91.94 796 LYS A O 1
ATOM 6029 N N . GLU A 1 797 ? -17.535 -37.491 8.501 1.00 91.94 797 GLU A N 1
ATOM 6030 C CA . GLU A 1 797 ? -17.031 -38.057 9.757 1.00 91.94 797 GLU A CA 1
ATOM 6031 C C . GLU A 1 797 ? -16.742 -36.968 10.804 1.00 91.94 797 GLU A C 1
ATOM 6033 O O . GLU A 1 797 ? -17.160 -37.102 11.953 1.00 91.94 797 GLU A O 1
ATOM 6038 N N . ALA A 1 798 ? -16.136 -35.846 10.398 1.00 92.00 798 ALA A N 1
ATOM 6039 C CA . ALA A 1 798 ? -15.925 -34.693 11.276 1.00 92.00 798 ALA A CA 1
ATOM 6040 C C . ALA A 1 798 ? -17.250 -34.082 11.770 1.00 92.00 798 ALA A C 1
ATOM 6042 O O . ALA A 1 798 ? -17.401 -33.827 12.962 1.00 92.00 798 ALA A O 1
ATOM 6043 N N . THR A 1 799 ? -18.236 -33.917 10.880 1.00 92.50 799 THR A N 1
ATOM 6044 C CA . THR A 1 799 ? -19.580 -33.435 11.242 1.00 92.50 799 THR A CA 1
ATOM 6045 C C . THR A 1 799 ? -20.267 -34.373 12.238 1.00 92.50 799 THR A C 1
ATOM 6047 O O . THR A 1 799 ? -20.878 -33.907 13.194 1.00 92.50 799 THR A O 1
ATOM 6050 N N . ILE A 1 800 ? -20.143 -35.692 12.059 1.00 93.69 800 ILE A N 1
ATOM 6051 C CA . ILE A 1 800 ? -20.690 -36.689 12.992 1.00 93.69 800 ILE A CA 1
ATOM 6052 C C . ILE A 1 800 ? -20.030 -36.579 14.377 1.00 93.69 800 ILE A C 1
ATOM 6054 O O . ILE A 1 800 ? -20.732 -36.607 15.391 1.00 93.69 800 ILE A O 1
ATOM 6058 N N . ALA A 1 801 ? -18.706 -36.418 14.432 1.00 93.44 801 ALA A N 1
ATOM 6059 C CA . ALA A 1 801 ? -17.981 -36.250 15.691 1.00 93.44 801 ALA A CA 1
ATOM 6060 C C . ALA A 1 801 ? -18.407 -34.970 16.436 1.00 93.44 801 ALA A C 1
ATOM 6062 O O . ALA A 1 801 ? -18.647 -35.008 17.643 1.00 93.44 801 ALA A O 1
ATOM 6063 N N . GLU A 1 802 ? -18.573 -33.855 15.719 1.00 95.06 802 GLU A N 1
ATOM 6064 C CA . GLU A 1 802 ? -19.016 -32.582 16.303 1.00 95.06 802 GLU A CA 1
ATOM 6065 C C . GLU A 1 802 ? -20.466 -32.644 16.803 1.00 95.06 802 GLU A C 1
ATOM 6067 O O . GLU A 1 802 ? -20.756 -32.204 17.915 1.00 95.06 802 GLU A O 1
ATOM 6072 N N . ILE A 1 803 ? -21.367 -33.259 16.028 1.00 95.94 803 ILE A N 1
ATOM 6073 C CA . ILE A 1 803 ? -22.748 -33.520 16.458 1.00 95.94 803 ILE A CA 1
ATOM 6074 C C . ILE A 1 803 ? -22.748 -34.311 17.761 1.00 95.94 803 ILE A C 1
ATOM 6076 O O . ILE A 1 803 ? -23.442 -33.923 18.696 1.00 95.94 803 ILE A O 1
ATOM 6080 N N . THR A 1 804 ? -21.950 -35.378 17.845 1.00 94.94 804 THR A N 1
ATOM 6081 C CA . THR A 1 804 ? -21.861 -36.217 19.049 1.00 94.94 804 THR A CA 1
ATOM 6082 C C . THR A 1 804 ? -21.431 -35.390 20.262 1.00 94.94 804 THR A C 1
ATOM 6084 O O . THR A 1 804 ? -22.127 -35.388 21.275 1.00 94.94 804 THR A O 1
ATOM 6087 N N . SER A 1 805 ? -20.377 -34.580 20.116 1.00 94.94 805 SER A N 1
ATOM 6088 C CA . SER A 1 805 ? -19.904 -33.679 21.174 1.00 94.94 805 SER A CA 1
ATOM 6089 C C . SER A 1 805 ? -20.963 -32.662 21.622 1.00 94.94 805 SER A C 1
ATOM 6091 O O . SER A 1 805 ? -21.104 -32.412 22.818 1.00 94.94 805 SER A O 1
ATOM 6093 N N . LEU A 1 806 ? -21.715 -32.064 20.690 1.00 94.75 806 LEU A N 1
ATOM 6094 C CA . LEU A 1 806 ? -22.765 -31.093 21.024 1.00 94.75 806 LEU A CA 1
ATOM 6095 C C . LEU A 1 806 ? -23.976 -31.746 21.697 1.00 94.75 806 LEU A C 1
ATOM 6097 O O . LEU A 1 806 ? -24.622 -31.116 22.534 1.00 94.75 806 LEU A O 1
ATOM 6101 N N . CYS A 1 807 ? -24.298 -32.995 21.354 1.00 94.94 807 CYS A N 1
ATOM 6102 C CA . CYS A 1 807 ? -25.372 -33.739 22.015 1.00 94.94 807 CYS A CA 1
ATOM 6103 C C . CYS A 1 807 ? -25.054 -33.980 23.493 1.00 94.94 807 CYS A C 1
ATOM 6105 O O . CYS A 1 807 ? -25.925 -33.761 24.342 1.00 94.94 807 CYS A O 1
ATOM 6107 N N . ASP A 1 808 ? -23.811 -34.372 23.786 1.00 93.44 808 ASP A N 1
ATOM 6108 C CA . ASP A 1 808 ? -23.329 -34.608 25.149 1.00 93.44 808 ASP A CA 1
ATOM 6109 C C . ASP A 1 808 ? -23.350 -33.311 25.976 1.00 93.44 808 ASP A C 1
ATOM 6111 O O . ASP A 1 808 ? -23.869 -33.284 27.095 1.00 93.44 808 ASP A O 1
ATOM 6115 N N . GLU A 1 809 ? -22.878 -32.201 25.399 1.00 94.06 809 GLU A N 1
ATOM 6116 C CA . GLU A 1 809 ? -22.846 -30.885 26.054 1.00 94.06 809 GLU A CA 1
ATOM 6117 C C . GLU A 1 809 ? -24.249 -30.314 26.338 1.00 94.06 809 GLU A C 1
ATOM 6119 O O . GLU A 1 809 ? -24.510 -29.701 27.382 1.00 94.06 809 GLU A O 1
ATOM 6124 N N . LEU A 1 810 ? -25.190 -30.512 25.414 1.00 94.69 810 LEU A N 1
ATOM 6125 C CA . LEU A 1 810 ? -26.552 -30.006 25.561 1.00 94.69 810 LEU A CA 1
ATOM 6126 C C . LEU A 1 810 ? -27.412 -30.852 26.502 1.00 94.69 810 LEU A C 1
ATOM 6128 O O . LEU A 1 810 ? -28.406 -30.325 27.010 1.00 94.69 810 LEU A O 1
ATOM 6132 N N . SER A 1 811 ? -27.011 -32.099 26.777 1.00 93.31 811 SER A N 1
ATOM 6133 C CA . SER A 1 811 ? -27.782 -33.075 27.561 1.00 93.31 811 SER A CA 1
ATOM 6134 C C . SER A 1 811 ? -29.186 -33.293 26.978 1.00 93.31 811 SER A C 1
ATOM 6136 O O . SER A 1 811 ? -30.198 -33.202 27.677 1.00 93.31 811 SER A O 1
ATOM 6138 N N . LEU A 1 812 ? -29.254 -33.517 25.663 1.00 92.50 812 LEU A N 1
ATOM 6139 C CA . LEU A 1 812 ? -30.517 -33.692 24.944 1.00 92.50 812 LEU A CA 1
ATOM 6140 C C . LEU A 1 812 ? -31.183 -35.039 25.282 1.00 92.50 812 LEU A C 1
ATOM 6142 O O . LEU A 1 812 ? -30.495 -36.013 25.575 1.00 92.50 812 LEU A O 1
ATOM 6146 N N . PRO A 1 813 ? -32.525 -35.133 25.206 1.00 91.44 813 PRO A N 1
ATOM 6147 C CA . PRO A 1 813 ? -33.252 -36.358 25.551 1.00 91.44 813 PRO A CA 1
ATOM 6148 C C . PRO A 1 813 ? -33.049 -37.507 24.552 1.00 91.44 813 PRO A C 1
ATOM 6150 O O . PRO A 1 813 ? -33.357 -38.649 24.880 1.00 91.44 813 PRO A O 1
ATOM 6153 N N . LYS A 1 814 ? -32.573 -37.213 23.335 1.00 94.50 814 LYS A N 1
ATOM 6154 C CA . LYS A 1 814 ? -32.222 -38.209 22.315 1.00 94.50 814 LYS A CA 1
ATOM 6155 C C . LYS A 1 814 ? -30.711 -38.353 22.247 1.00 94.50 814 LYS A C 1
ATOM 6157 O O . LYS A 1 814 ? -30.001 -37.349 22.309 1.00 94.50 814 LYS A O 1
ATOM 6162 N N . THR A 1 815 ? -30.234 -39.579 22.062 1.00 94.75 815 THR A N 1
ATOM 6163 C CA . THR A 1 815 ? -28.801 -39.837 21.875 1.00 94.75 815 THR A CA 1
ATOM 6164 C C . THR A 1 815 ? -28.318 -39.289 20.528 1.00 94.75 815 THR A C 1
ATOM 6166 O O . THR A 1 815 ? -29.109 -39.106 19.593 1.00 94.75 815 THR A O 1
ATOM 6169 N N . ALA A 1 816 ? -27.010 -39.033 20.408 1.00 94.75 816 ALA A N 1
ATOM 6170 C CA . ALA A 1 816 ? -26.403 -38.594 19.151 1.00 94.75 816 ALA A CA 1
ATOM 6171 C C . ALA A 1 816 ? -26.723 -39.563 18.000 1.00 94.75 816 ALA A C 1
ATOM 6173 O O . ALA A 1 816 ? -27.106 -39.124 16.918 1.00 94.75 816 ALA A O 1
ATOM 6174 N N . ASP A 1 817 ? -26.672 -40.873 18.261 1.00 94.75 817 ASP A N 1
ATOM 6175 C CA . ASP A 1 817 ? -26.977 -41.918 17.280 1.00 94.75 817 ASP A CA 1
ATOM 6176 C C . ASP A 1 817 ? -28.435 -41.877 16.797 1.00 94.75 817 ASP A C 1
ATOM 6178 O O . ASP A 1 817 ? -28.696 -42.001 15.599 1.00 94.75 817 ASP A O 1
ATOM 6182 N N . GLU A 1 818 ? -29.401 -41.652 17.695 1.00 95.50 818 GLU A N 1
ATOM 6183 C CA . GLU A 1 818 ? -30.815 -41.509 17.323 1.00 95.50 818 GLU A CA 1
ATOM 6184 C C . GLU A 1 818 ? -31.051 -40.267 16.457 1.00 95.50 818 GLU A C 1
ATOM 6186 O O . GLU A 1 818 ? -31.797 -40.312 15.470 1.00 95.50 818 GLU A O 1
ATOM 6191 N N . MET A 1 819 ? -30.399 -39.150 16.796 1.00 94.00 819 MET A N 1
ATOM 6192 C CA . MET A 1 819 ? -30.506 -37.926 16.006 1.00 94.00 819 MET A CA 1
ATOM 6193 C C . MET A 1 819 ? -29.824 -38.080 14.647 1.00 94.00 819 MET A C 1
ATOM 6195 O O . MET A 1 819 ? -30.461 -37.793 13.633 1.00 94.00 819 MET A O 1
ATOM 6199 N N . LEU A 1 820 ? -28.613 -38.632 14.588 1.00 95.75 820 LEU A N 1
ATOM 6200 C CA . LEU A 1 820 ? -27.912 -38.934 13.336 1.00 95.75 820 LEU A CA 1
ATOM 6201 C C . LEU A 1 820 ? -28.705 -39.898 12.446 1.00 95.75 820 LEU A C 1
ATOM 6203 O O . LEU A 1 820 ? -28.762 -39.699 11.232 1.00 95.75 820 LEU A O 1
ATOM 6207 N N . ALA A 1 821 ? -29.378 -40.898 13.022 1.00 95.38 821 ALA A N 1
ATOM 6208 C CA . ALA A 1 821 ? -30.252 -41.796 12.272 1.00 95.38 821 ALA A CA 1
ATOM 6209 C C . ALA A 1 821 ? -31.451 -41.053 11.655 1.00 95.38 821 ALA A C 1
ATOM 6211 O O . ALA A 1 821 ? -31.767 -41.263 10.482 1.00 95.38 821 ALA A O 1
ATOM 6212 N N . SER A 1 822 ? -32.090 -40.150 12.408 1.00 94.69 822 SER A N 1
ATOM 6213 C CA . SER A 1 822 ? -33.219 -39.343 11.910 1.00 94.69 822 SER A CA 1
ATOM 6214 C C . SER A 1 822 ? -32.814 -38.256 10.898 1.00 94.69 822 SER A C 1
ATOM 6216 O O . SER A 1 822 ? -33.615 -37.879 10.039 1.00 94.69 822 SER A O 1
ATOM 6218 N N . TYR A 1 823 ? -31.559 -37.802 10.954 1.00 95.88 823 TYR A N 1
ATOM 6219 C CA . TYR A 1 823 ? -30.960 -36.813 10.051 1.00 95.88 823 TYR A CA 1
ATOM 6220 C C . TYR A 1 823 ? -29.978 -37.437 9.052 1.00 95.88 823 TYR A C 1
ATOM 6222 O O . TYR A 1 823 ? -29.090 -36.759 8.539 1.00 95.88 823 TYR A O 1
ATOM 6230 N N . LYS A 1 824 ? -30.136 -38.722 8.723 1.00 94.19 824 LYS A N 1
ATOM 6231 C CA . LYS A 1 824 ? -29.274 -39.392 7.745 1.00 94.19 824 LYS A CA 1
ATOM 6232 C C . LYS A 1 824 ? -29.337 -38.672 6.391 1.00 94.19 824 LYS A C 1
ATOM 6234 O O . LYS A 1 824 ? -30.395 -38.598 5.770 1.00 94.19 824 LYS A O 1
ATOM 6239 N N . GLY A 1 825 ? -28.198 -38.159 5.929 1.00 90.12 825 GLY A N 1
ATOM 6240 C CA . GLY A 1 825 ? -28.081 -37.336 4.718 1.00 90.12 825 GLY A CA 1
ATOM 6241 C C . GLY A 1 825 ? -28.362 -35.837 4.907 1.00 90.12 825 GLY A C 1
ATOM 6242 O O . GLY A 1 825 ? -28.279 -35.095 3.932 1.00 90.12 825 GLY A O 1
ATOM 6243 N N . ARG A 1 826 ? -28.691 -35.393 6.126 1.00 94.56 826 ARG A N 1
ATOM 6244 C CA . ARG A 1 826 ? -28.905 -33.990 6.535 1.00 94.56 826 ARG A CA 1
ATOM 6245 C C . ARG A 1 826 ? -28.122 -33.660 7.809 1.00 94.56 826 ARG A C 1
ATOM 6247 O O . ARG A 1 826 ? -28.569 -32.888 8.654 1.00 94.56 826 ARG A O 1
ATOM 6254 N N . GLU A 1 827 ? -26.952 -34.270 7.969 1.00 95.44 827 GLU A N 1
ATOM 6255 C CA . GLU A 1 827 ? -26.144 -34.138 9.181 1.00 95.44 827 GLU A CA 1
ATOM 6256 C C . GLU A 1 827 ? -25.684 -32.681 9.402 1.00 95.44 827 GLU A C 1
ATOM 6258 O O . GLU A 1 827 ? -25.712 -32.194 10.525 1.00 95.44 827 GLU A O 1
ATOM 6263 N N . GLU A 1 828 ? -25.368 -31.930 8.342 1.00 92.75 828 GLU A N 1
ATOM 6264 C CA . GLU A 1 828 ? -24.996 -30.506 8.451 1.00 92.75 828 GLU A CA 1
ATOM 6265 C C . GLU A 1 828 ? -26.142 -29.624 8.993 1.00 92.75 828 GLU A C 1
ATOM 6267 O O . GLU A 1 828 ? -25.905 -28.691 9.762 1.00 92.75 828 GLU A O 1
ATOM 6272 N N . GLU A 1 829 ? -27.397 -29.935 8.645 1.00 93.69 829 GLU A N 1
ATOM 6273 C CA . GLU A 1 829 ? -28.579 -29.234 9.168 1.00 93.69 829 GLU A CA 1
ATOM 6274 C C . GLU A 1 829 ? -28.768 -29.523 10.665 1.00 93.69 829 GLU A C 1
ATOM 6276 O O . GLU A 1 829 ? -29.040 -28.610 11.449 1.00 93.69 829 GLU A O 1
ATOM 6281 N N . LEU A 1 830 ? -28.553 -30.780 11.076 1.00 96.06 830 LEU A N 1
ATOM 6282 C CA . LEU A 1 830 ? -28.563 -31.170 12.486 1.00 96.06 830 LEU A CA 1
ATOM 6283 C C . LEU A 1 830 ? -27.479 -30.425 13.272 1.00 96.06 830 LEU A C 1
ATOM 6285 O O . LEU A 1 830 ? -27.782 -29.869 14.327 1.00 96.06 830 LEU A O 1
ATOM 6289 N N . LEU A 1 831 ? -26.252 -30.358 12.747 1.00 94.38 831 LEU A N 1
ATOM 6290 C CA . LEU A 1 831 ? -25.153 -29.635 13.388 1.00 94.38 831 LEU A CA 1
ATOM 6291 C C . LEU A 1 831 ? -25.515 -28.162 13.624 1.00 94.38 831 LEU A C 1
ATOM 6293 O O . LEU A 1 831 ? -25.398 -27.663 14.745 1.00 94.38 831 LEU A O 1
ATOM 6297 N N . LYS A 1 832 ? -26.035 -27.488 12.593 1.00 92.81 832 LYS A N 1
ATOM 6298 C CA . LYS A 1 832 ? -26.457 -26.083 12.680 1.00 92.81 832 LYS A CA 1
ATOM 6299 C C . LYS A 1 832 ? -27.550 -25.872 13.734 1.00 92.81 832 LYS A C 1
ATOM 6301 O O . LYS A 1 832 ? -27.513 -24.895 14.482 1.00 92.81 832 LYS A O 1
ATOM 6306 N N . ASN A 1 833 ? -28.509 -26.793 13.825 1.00 94.50 833 ASN A N 1
ATOM 6307 C CA . ASN A 1 833 ? -29.577 -26.730 14.822 1.00 94.50 833 ASN A CA 1
ATOM 6308 C C . ASN A 1 833 ? -29.054 -26.948 16.252 1.00 94.50 833 ASN A C 1
ATOM 6310 O O . ASN A 1 833 ? -29.486 -26.246 17.168 1.00 94.50 833 ASN A O 1
ATOM 6314 N N . LEU A 1 834 ? -28.104 -27.868 16.450 1.00 95.06 834 LEU A N 1
ATOM 6315 C CA . LEU A 1 834 ? -27.470 -28.107 17.751 1.00 95.06 834 LEU A CA 1
ATOM 6316 C C . LEU A 1 834 ? -26.653 -26.896 18.214 1.00 95.06 834 LEU A C 1
ATOM 6318 O O . LEU A 1 834 ? -26.821 -26.447 19.346 1.00 95.06 834 LEU A O 1
ATOM 6322 N N . GLN A 1 835 ? -25.845 -26.308 17.330 1.00 94.44 835 GLN A N 1
ATOM 6323 C CA . GLN A 1 835 ? -25.101 -25.082 17.634 1.00 94.44 835 GLN A CA 1
ATOM 6324 C C . GLN A 1 835 ? -26.047 -23.932 18.022 1.00 94.44 835 GLN A C 1
ATOM 6326 O O . GLN A 1 835 ? -25.819 -23.260 19.026 1.00 94.44 835 GLN A O 1
ATOM 6331 N N . LYS A 1 836 ? -27.169 -23.759 17.305 1.00 93.19 836 LYS A N 1
ATOM 6332 C CA . LYS A 1 836 ? -28.191 -22.758 17.654 1.00 93.19 836 LYS A CA 1
ATOM 6333 C C . LYS A 1 836 ? -28.794 -22.995 19.045 1.00 93.19 836 LYS A C 1
ATOM 6335 O O . LYS A 1 836 ? -28.978 -22.039 19.797 1.00 93.19 836 LYS A O 1
ATOM 6340 N N . MET A 1 837 ? -29.077 -24.250 19.408 1.00 91.00 837 MET A N 1
ATOM 6341 C CA . MET A 1 837 ? -29.568 -24.588 20.752 1.00 91.00 837 MET A CA 1
ATOM 6342 C C . MET A 1 837 ? -28.532 -24.295 21.841 1.00 91.00 837 MET A C 1
ATOM 6344 O O . MET A 1 837 ? -28.906 -23.826 22.916 1.00 91.00 837 MET A O 1
ATOM 6348 N N . LYS A 1 838 ? -27.241 -24.514 21.565 1.00 92.88 838 LYS A N 1
ATOM 6349 C CA . LYS A 1 838 ? -26.152 -24.160 22.485 1.00 92.88 838 LYS A CA 1
ATOM 6350 C C . LYS A 1 838 ? -26.101 -22.662 22.748 1.00 92.88 838 LYS A C 1
ATOM 6352 O O . LYS A 1 838 ? -26.208 -22.263 23.905 1.00 92.88 838 LYS A O 1
ATOM 6357 N N . SER A 1 839 ? -26.070 -21.844 21.698 1.00 89.25 839 SER A N 1
ATOM 6358 C CA . SER A 1 839 ? -26.075 -20.384 21.848 1.00 89.25 839 SER A CA 1
ATOM 6359 C C . SER A 1 839 ? -27.314 -19.889 22.602 1.00 89.25 839 SER A C 1
ATOM 6361 O O . SER A 1 839 ? -27.216 -19.007 23.450 1.00 89.25 839 SER A O 1
ATOM 6363 N N . GLN A 1 840 ? -28.487 -20.487 22.366 1.00 90.00 840 GLN A N 1
ATOM 6364 C CA . GLN A 1 840 ? -29.707 -20.127 23.093 1.00 90.00 840 GLN A CA 1
ATOM 6365 C C . GLN A 1 840 ? -29.639 -20.497 24.587 1.00 90.00 840 GLN A C 1
ATOM 6367 O O . GLN A 1 840 ? -30.062 -19.707 25.434 1.00 90.00 840 GLN A O 1
ATOM 6372 N N . LYS A 1 841 ? -29.079 -21.667 24.924 1.00 90.81 841 LYS A N 1
ATOM 6373 C CA . LYS A 1 841 ? -28.851 -22.096 26.314 1.00 90.81 841 LYS A CA 1
ATOM 6374 C C . LYS A 1 841 ? -27.878 -21.148 27.023 1.00 90.81 841 LYS A C 1
ATOM 6376 O O . LYS A 1 841 ? -28.188 -20.691 28.122 1.00 90.81 841 LYS A O 1
ATOM 6381 N N . GLU A 1 842 ? -26.770 -20.792 26.379 1.00 88.31 842 GLU A N 1
ATOM 6382 C CA . GLU A 1 842 ? -25.770 -19.851 26.906 1.00 88.31 842 GLU A CA 1
ATOM 6383 C C . GLU A 1 842 ? -26.353 -18.448 27.123 1.00 88.31 842 GLU A C 1
ATOM 6385 O O . GLU A 1 842 ? -26.186 -17.886 28.205 1.00 88.31 842 GLU A O 1
ATOM 6390 N N . MET A 1 843 ? -27.126 -17.920 26.166 1.00 81.06 843 MET A N 1
ATOM 6391 C CA . MET A 1 843 ? -27.819 -16.636 26.332 1.00 81.06 843 MET A CA 1
ATOM 6392 C C . MET A 1 843 ? -28.814 -16.664 27.498 1.00 81.06 843 MET A C 1
ATOM 6394 O O . MET A 1 843 ? -28.847 -15.730 28.298 1.00 81.06 843 MET A O 1
ATOM 6398 N N . SER A 1 844 ? -29.597 -17.739 27.645 1.00 85.44 844 SER A N 1
ATOM 6399 C CA . SER A 1 844 ? -30.549 -17.856 28.760 1.00 85.44 844 SER A CA 1
ATOM 6400 C C . SER A 1 844 ? -29.849 -17.943 30.124 1.00 85.44 844 SER A C 1
ATOM 6402 O O . SER A 1 844 ? -30.303 -17.332 31.093 1.00 85.44 844 SER A O 1
ATOM 6404 N N . ALA A 1 845 ? -28.701 -18.627 30.196 1.00 82.06 845 ALA A N 1
ATOM 6405 C CA . ALA A 1 845 ? -27.879 -18.695 31.400 1.00 82.06 845 ALA A CA 1
ATOM 6406 C C . ALA A 1 845 ? -27.241 -17.334 31.732 1.00 82.06 845 ALA A C 1
ATOM 6408 O O . ALA A 1 845 ? -27.244 -16.922 32.892 1.00 82.06 845 ALA A O 1
ATOM 6409 N N . ALA A 1 846 ? -26.758 -16.602 30.722 1.00 78.44 846 ALA A N 1
ATOM 6410 C CA . ALA A 1 846 ? -26.212 -15.257 30.888 1.00 78.44 846 ALA A CA 1
ATOM 6411 C C . ALA A 1 846 ? -27.279 -14.256 31.363 1.00 78.44 846 ALA A C 1
ATOM 6413 O O . ALA A 1 846 ? -27.023 -13.472 32.277 1.00 78.44 846 ALA A O 1
ATOM 6414 N N . GLN A 1 847 ? -28.496 -14.316 30.810 1.00 81.56 847 GLN A N 1
ATOM 6415 C CA . GLN A 1 847 ? -29.623 -13.488 31.253 1.00 81.56 847 GLN A CA 1
ATOM 6416 C C . GLN A 1 847 ? -30.035 -13.797 32.698 1.00 81.56 847 GLN A C 1
ATOM 6418 O O . GLN A 1 847 ? -30.277 -12.870 33.472 1.00 81.56 847 GLN A O 1
ATOM 6423 N N . ALA A 1 848 ? -30.062 -15.075 33.091 1.00 81.44 848 ALA A N 1
ATOM 6424 C CA . ALA A 1 848 ? -30.338 -15.471 34.471 1.00 81.44 848 ALA A CA 1
ATOM 6425 C C . ALA A 1 848 ? -29.264 -14.946 35.442 1.00 81.44 848 ALA A C 1
ATOM 6427 O O . ALA A 1 848 ? -29.605 -14.349 36.463 1.00 81.44 848 ALA A O 1
ATOM 6428 N N . ALA A 1 849 ? -27.981 -15.080 35.087 1.00 81.69 849 ALA A N 1
ATOM 6429 C CA . ALA A 1 849 ? -26.869 -14.561 35.884 1.00 81.69 849 ALA A CA 1
ATOM 6430 C C . ALA A 1 849 ? -26.888 -13.024 35.984 1.00 81.69 849 ALA A C 1
ATOM 6432 O O . ALA A 1 849 ? -26.641 -12.470 37.058 1.00 81.69 849 ALA A O 1
ATOM 6433 N N . LYS A 1 850 ? -27.231 -12.324 34.891 1.00 85.38 850 LYS A N 1
ATOM 6434 C CA . LYS A 1 850 ? -27.413 -10.864 34.888 1.00 85.38 850 LYS A CA 1
ATOM 6435 C C . LYS A 1 850 ? -28.539 -10.463 35.839 1.00 85.38 850 LYS A C 1
ATOM 6437 O O . LYS A 1 850 ? -28.329 -9.598 36.684 1.00 85.38 850 LYS A O 1
ATOM 6442 N N . LYS A 1 851 ? -29.694 -11.136 35.761 1.00 88.88 851 LYS A N 1
ATOM 6443 C CA . LYS A 1 851 ? -30.840 -10.883 36.646 1.00 88.88 851 LYS A CA 1
ATOM 6444 C C . LYS A 1 851 ? -30.473 -11.086 38.119 1.00 88.88 851 LYS A C 1
ATOM 6446 O O . LYS A 1 851 ? -30.799 -10.235 38.943 1.00 88.88 851 LYS A O 1
ATOM 6451 N N . GLU A 1 852 ? -29.764 -12.163 38.451 1.00 89.38 852 GLU A N 1
ATOM 6452 C CA . GLU A 1 852 ? -29.304 -12.436 39.819 1.00 89.38 852 GLU A CA 1
ATOM 6453 C C . GLU A 1 852 ? -28.337 -11.354 40.333 1.00 89.38 852 GLU A C 1
ATOM 6455 O O . GLU A 1 852 ? -28.502 -10.852 41.448 1.00 89.38 852 GLU A O 1
ATOM 6460 N N . ALA A 1 853 ? -27.386 -10.913 39.501 1.00 88.88 853 ALA A N 1
ATOM 6461 C CA . ALA A 1 853 ? -26.465 -9.829 39.842 1.00 88.88 853 ALA A CA 1
ATOM 6462 C C . ALA A 1 853 ? -27.190 -8.488 40.065 1.00 88.88 853 ALA A C 1
ATOM 6464 O O . ALA A 1 853 ? -26.911 -7.791 41.043 1.00 88.88 853 ALA A O 1
ATOM 6465 N N . THR A 1 854 ? -28.160 -8.145 39.209 1.00 89.88 854 THR A N 1
ATOM 6466 C CA . THR A 1 854 ? -28.987 -6.936 39.354 1.00 89.88 854 THR A CA 1
ATOM 6467 C C . THR A 1 854 ? -29.803 -6.965 40.648 1.00 89.88 854 THR A C 1
ATOM 6469 O O . THR A 1 854 ? -29.862 -5.966 41.364 1.00 89.88 854 THR A O 1
ATOM 6472 N N . VAL A 1 855 ? -30.387 -8.115 40.998 1.00 92.31 855 VAL A N 1
ATOM 6473 C CA . VAL A 1 855 ? -31.127 -8.303 42.258 1.00 92.31 855 VAL A CA 1
ATOM 6474 C C . VAL A 1 855 ? -30.218 -8.109 43.477 1.00 92.31 855 VAL A C 1
ATOM 6476 O O . VAL A 1 855 ? -30.609 -7.435 44.439 1.00 92.31 855 VAL A O 1
ATOM 6479 N N . ALA A 1 856 ? -28.994 -8.642 43.438 1.00 91.38 856 ALA A N 1
ATOM 6480 C CA . ALA A 1 856 ? -28.017 -8.466 44.511 1.00 91.38 856 ALA A CA 1
ATOM 6481 C C . ALA A 1 856 ? -27.612 -6.989 44.693 1.00 91.38 856 ALA A C 1
ATOM 6483 O O . ALA A 1 856 ? -27.559 -6.496 45.823 1.00 91.38 856 ALA A O 1
ATOM 6484 N N . GLU A 1 857 ? -27.391 -6.255 43.598 1.00 93.75 857 GLU A N 1
ATOM 6485 C CA . GLU A 1 857 ? -27.035 -4.830 43.649 1.00 93.75 857 GLU A CA 1
ATOM 6486 C C . GLU A 1 857 ? -28.191 -3.957 44.158 1.00 93.75 857 GLU A C 1
ATOM 6488 O O . GLU A 1 857 ? -27.987 -3.099 45.021 1.00 93.75 857 GLU A O 1
ATOM 6493 N N . ILE A 1 858 ? -29.421 -4.218 43.698 1.00 94.88 858 ILE A N 1
ATOM 6494 C CA . ILE A 1 858 ? -30.629 -3.550 44.205 1.00 94.88 858 ILE A CA 1
ATOM 6495 C C . ILE A 1 858 ? -30.737 -3.738 45.715 1.00 94.88 858 ILE A C 1
ATOM 6497 O O . ILE A 1 858 ? -30.950 -2.763 46.434 1.00 94.88 858 ILE A O 1
ATOM 6501 N N . THR A 1 859 ? -30.544 -4.966 46.200 1.00 93.44 859 THR A N 1
ATOM 6502 C CA . THR A 1 859 ? -30.606 -5.276 47.634 1.00 93.44 859 THR A CA 1
ATOM 6503 C C . THR A 1 859 ? -29.584 -4.450 48.417 1.00 93.44 859 THR A C 1
ATOM 6505 O O . THR A 1 859 ? -29.954 -3.758 49.365 1.00 93.44 859 THR A O 1
ATOM 6508 N N . SER A 1 860 ? -28.334 -4.404 47.945 1.00 94.12 860 SER A N 1
ATOM 6509 C CA . SER A 1 860 ? -27.274 -3.597 48.562 1.00 94.12 860 SER A CA 1
ATOM 6510 C C . SER A 1 860 ? -27.595 -2.095 48.591 1.00 94.12 860 SER A C 1
ATOM 6512 O O . SER A 1 860 ? -27.324 -1.432 49.594 1.00 94.12 860 SER A O 1
ATOM 6514 N N . LEU A 1 861 ? -28.157 -1.534 47.515 1.00 93.31 861 LEU A N 1
ATOM 6515 C CA . LEU A 1 861 ? -28.501 -0.107 47.454 1.00 93.31 861 LEU A CA 1
ATOM 6516 C C . LEU A 1 861 ? -29.685 0.249 48.360 1.00 93.31 861 LEU A C 1
ATOM 6518 O O . LEU A 1 861 ? -29.717 1.347 48.921 1.00 93.31 861 LEU A O 1
ATOM 6522 N N . CYS A 1 862 ? -30.649 -0.659 48.524 1.00 93.50 862 CYS A N 1
ATOM 6523 C CA . CYS A 1 862 ? -31.777 -0.456 49.435 1.00 93.50 862 CYS A CA 1
ATOM 6524 C C . CYS A 1 862 ? -31.310 -0.339 50.890 1.00 93.50 862 CYS A C 1
ATOM 6526 O O . CYS A 1 862 ? -31.739 0.581 51.597 1.00 93.50 862 CYS A O 1
ATOM 6528 N N . ASP A 1 863 ? -30.401 -1.226 51.303 1.00 91.75 863 ASP A N 1
ATOM 6529 C CA . ASP A 1 863 ? -29.824 -1.241 52.650 1.00 91.75 863 ASP A CA 1
ATOM 6530 C C . ASP A 1 863 ? -29.004 0.030 52.925 1.00 91.75 863 ASP A C 1
ATOM 6532 O O . ASP A 1 863 ? -29.135 0.651 53.984 1.00 91.75 863 ASP A O 1
ATOM 6536 N N . GLU A 1 864 ? -28.212 0.482 51.948 1.00 92.56 864 GLU A N 1
ATOM 6537 C CA . GLU A 1 864 ? -27.406 1.704 52.058 1.00 92.56 864 GLU A CA 1
ATOM 6538 C C . GLU A 1 864 ? -28.269 2.975 52.153 1.00 92.56 864 GLU A C 1
ATOM 6540 O O . GLU A 1 864 ? -27.997 3.889 52.943 1.00 92.56 864 GLU A O 1
ATOM 6545 N N . LEU A 1 865 ? -29.345 3.047 51.366 1.00 92.69 865 LEU A N 1
ATOM 6546 C CA . LEU A 1 865 ? -30.228 4.212 51.333 1.00 92.69 865 LEU A CA 1
ATOM 6547 C C . LEU A 1 865 ? -31.157 4.305 52.547 1.00 92.69 865 LEU A C 1
ATOM 6549 O O . LEU A 1 865 ? -31.614 5.418 52.843 1.00 92.69 865 LEU A O 1
ATOM 6553 N N . LYS A 1 866 ? -31.366 3.195 53.271 1.00 93.44 866 LYS A N 1
ATOM 6554 C CA . LYS A 1 866 ? -32.332 3.054 54.376 1.00 93.44 866 LYS A CA 1
ATOM 6555 C C . LYS A 1 866 ? -33.752 3.419 53.934 1.00 93.44 866 LYS A C 1
ATOM 6557 O O . LYS A 1 866 ? -34.410 4.261 54.546 1.00 93.44 866 LYS A O 1
ATOM 6562 N N . LEU A 1 867 ? -34.190 2.842 52.818 1.00 91.00 867 LEU A N 1
ATOM 6563 C CA . LEU A 1 867 ? -35.512 3.117 52.255 1.00 91.00 867 LEU A CA 1
ATOM 6564 C C . LEU A 1 867 ? -36.632 2.534 53.136 1.00 91.00 867 LEU A C 1
ATOM 6566 O O . LEU A 1 867 ? -36.423 1.531 53.814 1.00 91.00 867 LEU A O 1
ATOM 6570 N N . PRO A 1 868 ? -37.834 3.141 53.128 1.00 88.00 868 PRO A N 1
ATOM 6571 C CA . PRO A 1 868 ? -38.954 2.694 53.961 1.00 88.00 868 PRO A CA 1
ATOM 6572 C C . PRO A 1 868 ? -39.564 1.358 53.513 1.00 88.00 868 PRO A C 1
ATOM 6574 O O . PRO A 1 868 ? -40.277 0.734 54.291 1.00 88.00 868 PRO A O 1
ATOM 6577 N N . LYS A 1 869 ? -39.311 0.936 52.267 1.00 93.06 869 LYS A N 1
ATOM 6578 C CA . LYS A 1 869 ? -39.710 -0.370 51.730 1.00 93.06 869 LYS A CA 1
ATOM 6579 C C . LYS A 1 869 ? -38.501 -1.291 51.681 1.00 93.06 869 LYS A C 1
ATOM 6581 O O . LYS A 1 869 ? -37.399 -0.841 51.361 1.00 93.06 869 LYS A O 1
ATOM 6586 N N . THR A 1 870 ? -38.719 -2.573 51.944 1.00 92.88 870 THR A N 1
ATOM 6587 C CA . THR A 1 870 ? -37.657 -3.583 51.840 1.00 92.88 870 THR A CA 1
ATOM 6588 C C . THR A 1 870 ? -37.285 -3.842 50.375 1.00 92.88 870 THR A C 1
ATOM 6590 O O . THR A 1 870 ? -38.100 -3.640 49.470 1.00 92.88 870 THR A O 1
ATOM 6593 N N . ALA A 1 871 ? -36.060 -4.321 50.124 1.00 92.19 871 ALA A N 1
ATOM 6594 C CA . ALA A 1 871 ? -35.615 -4.681 48.775 1.00 92.19 871 ALA A CA 1
ATOM 6595 C C . ALA A 1 871 ? -36.557 -5.701 48.111 1.00 92.19 871 ALA A C 1
ATOM 6597 O O . ALA A 1 871 ? -36.899 -5.546 46.942 1.00 92.19 871 ALA A O 1
ATOM 6598 N N . GLY A 1 872 ? -37.044 -6.687 48.876 1.00 91.31 872 GLY A N 1
ATOM 6599 C CA . GLY A 1 872 ? -37.992 -7.695 48.395 1.00 91.31 872 GLY A CA 1
ATOM 6600 C C . GLY A 1 872 ? -39.329 -7.107 47.935 1.00 91.31 872 GLY A C 1
ATOM 6601 O O . GLY A 1 872 ? -39.828 -7.481 46.879 1.00 91.31 872 GLY A O 1
ATOM 6602 N N . GLU A 1 873 ? -39.887 -6.138 48.668 1.00 93.94 873 GLU A N 1
ATOM 6603 C CA . GLU A 1 873 ? -41.130 -5.456 48.273 1.00 93.94 873 GLU A CA 1
ATOM 6604 C C . GLU A 1 873 ? -40.948 -4.612 47.008 1.00 93.94 873 GLU A C 1
ATOM 6606 O O . GLU A 1 873 ? -41.835 -4.571 46.151 1.00 93.94 873 GLU A O 1
ATOM 6611 N N . MET A 1 874 ? -39.798 -3.942 46.869 1.00 92.19 874 MET A N 1
ATOM 6612 C CA . MET A 1 874 ? -39.509 -3.164 45.665 1.00 92.19 874 MET A CA 1
ATOM 6613 C C . MET A 1 874 ? -39.263 -4.066 44.458 1.00 92.19 874 MET A C 1
ATOM 6615 O O . MET A 1 874 ? -39.865 -3.824 43.414 1.00 92.19 874 MET A O 1
ATOM 6619 N N . LEU A 1 875 ? -38.481 -5.136 44.608 1.00 93.75 875 LEU A N 1
ATOM 6620 C CA . LEU A 1 875 ? -38.259 -6.132 43.557 1.00 93.75 875 LEU A CA 1
ATOM 6621 C C . LEU A 1 875 ? -39.569 -6.781 43.099 1.00 93.75 875 LEU A C 1
ATOM 6623 O O . LEU A 1 875 ? -39.795 -6.873 41.899 1.00 93.75 875 LEU A O 1
ATOM 6627 N N . ALA A 1 876 ? -40.473 -7.127 44.020 1.00 93.44 876 ALA A N 1
ATOM 6628 C CA . ALA A 1 876 ? -41.786 -7.669 43.665 1.00 93.44 876 ALA A CA 1
ATOM 6629 C C . ALA A 1 876 ? -42.633 -6.674 42.845 1.00 93.44 876 ALA A C 1
ATOM 6631 O O . ALA A 1 876 ? -43.313 -7.060 41.901 1.00 93.44 876 ALA A O 1
ATOM 6632 N N . SER A 1 877 ? -42.571 -5.372 43.156 1.00 93.12 877 SER A N 1
ATOM 6633 C CA . SER A 1 877 ? -43.280 -4.339 42.375 1.00 93.12 877 SER A CA 1
ATOM 6634 C C . SER A 1 877 ? -42.635 -4.007 41.017 1.00 93.12 877 SER A C 1
ATOM 6636 O O . SER A 1 877 ? -43.275 -3.386 40.163 1.00 93.12 877 SER A O 1
ATOM 6638 N N . TYR A 1 878 ? -41.381 -4.425 40.814 1.00 93.81 878 TYR A N 1
ATOM 6639 C CA . TYR A 1 878 ? -40.577 -4.208 39.607 1.00 93.81 878 TYR A CA 1
ATOM 6640 C C . TYR A 1 878 ? -40.172 -5.523 38.926 1.00 93.81 878 TYR A C 1
ATOM 6642 O O . TYR A 1 878 ? -39.178 -5.554 38.203 1.00 93.81 878 TYR A O 1
ATOM 6650 N N . GLU A 1 879 ? -40.935 -6.601 39.114 1.00 92.62 879 GLU A N 1
ATOM 6651 C CA . GLU A 1 879 ? -40.661 -7.878 38.454 1.00 92.62 879 GLU A CA 1
ATOM 6652 C C . GLU A 1 879 ? -40.640 -7.701 36.922 1.00 92.62 879 GLU A C 1
ATOM 6654 O O . GLU A 1 879 ? -41.565 -7.136 36.330 1.00 92.62 879 GLU A O 1
ATOM 6659 N N . GLY A 1 880 ? -39.538 -8.107 36.286 1.00 87.00 880 GLY A N 1
ATOM 6660 C CA . GLY A 1 880 ? -39.279 -7.901 34.855 1.00 87.00 880 GLY A CA 1
ATOM 6661 C C . GLY A 1 880 ? -38.815 -6.489 34.463 1.00 87.00 880 GLY A C 1
ATOM 6662 O O . GLY A 1 880 ? -38.637 -6.216 33.277 1.00 87.00 880 GLY A O 1
ATOM 6663 N N . ARG A 1 881 ? -38.636 -5.573 35.424 1.00 92.00 881 ARG A N 1
ATOM 6664 C CA . ARG A 1 881 ? -38.114 -4.201 35.238 1.00 92.00 881 ARG A CA 1
ATOM 6665 C C . ARG A 1 881 ? -37.047 -3.855 36.279 1.00 92.00 881 ARG A C 1
ATOM 6667 O O . ARG A 1 881 ? -36.924 -2.704 36.708 1.00 92.00 881 ARG A O 1
ATOM 6674 N N . GLU A 1 882 ? -36.274 -4.849 36.696 1.00 93.94 882 GLU A N 1
ATOM 6675 C CA . GLU A 1 882 ? -35.291 -4.729 37.769 1.00 93.94 882 GLU A CA 1
ATOM 6676 C C . GLU A 1 882 ? -34.186 -3.714 37.413 1.00 93.94 882 GLU A C 1
ATOM 6678 O O . GLU A 1 882 ? -33.795 -2.910 38.255 1.00 93.94 882 GLU A O 1
ATOM 6683 N N . GLU A 1 883 ? -33.756 -3.631 36.150 1.00 90.81 883 GLU A N 1
ATOM 6684 C CA . GLU A 1 883 ? -32.753 -2.642 35.711 1.00 90.81 883 GLU A CA 1
ATOM 6685 C C . GLU A 1 883 ? -33.224 -1.185 35.884 1.00 90.81 883 GLU A C 1
ATOM 6687 O O . GLU A 1 883 ? -32.442 -0.306 36.259 1.00 90.81 883 GLU A O 1
ATOM 6692 N N . VAL A 1 884 ? -34.519 -0.919 35.678 1.00 91.50 884 VAL A N 1
ATOM 6693 C CA . VAL A 1 884 ? -35.111 0.414 35.890 1.00 91.50 884 VAL A CA 1
ATOM 6694 C C . VAL A 1 884 ? -35.079 0.775 37.375 1.00 91.50 884 VAL A C 1
ATOM 6696 O O . VAL A 1 884 ? -34.743 1.906 37.736 1.00 91.50 884 VAL A O 1
ATOM 6699 N N . LEU A 1 885 ? -35.386 -0.194 38.244 1.00 94.69 885 LEU A N 1
ATOM 6700 C CA . LEU A 1 885 ? -35.299 -0.017 39.691 1.00 94.69 885 LEU A CA 1
ATOM 6701 C C . LEU A 1 885 ? -33.855 0.262 40.126 1.00 94.69 885 LEU A C 1
ATOM 6703 O O . LEU A 1 885 ? -33.631 1.195 40.899 1.00 94.69 885 LEU A O 1
ATOM 6707 N N . LEU A 1 886 ? -32.880 -0.480 39.590 1.00 93.50 886 LEU A N 1
ATOM 6708 C CA . LEU A 1 886 ? -31.464 -0.269 39.885 1.00 93.50 886 LEU A CA 1
ATOM 6709 C C . LEU A 1 886 ? -31.024 1.161 39.539 1.00 93.50 886 LEU A C 1
ATOM 6711 O O . LEU A 1 886 ? -30.470 1.863 40.388 1.00 93.50 886 LEU A O 1
ATOM 6715 N N . LYS A 1 887 ? -31.344 1.627 38.327 1.00 90.94 887 LYS A N 1
ATOM 6716 C CA . LYS A 1 887 ? -31.009 2.983 37.869 1.00 90.94 887 LYS A CA 1
ATOM 6717 C C . LYS A 1 887 ? -31.641 4.061 38.756 1.00 90.94 887 LYS A C 1
ATOM 6719 O O . LYS A 1 887 ? -30.989 5.045 39.108 1.00 90.94 887 LYS A O 1
ATOM 6724 N N . ASN A 1 888 ? -32.890 3.863 39.178 1.00 92.38 888 ASN A N 1
ATOM 6725 C CA . ASN A 1 888 ? -33.576 4.786 40.086 1.00 92.38 888 ASN A CA 1
ATOM 6726 C C . ASN A 1 888 ? -32.922 4.834 41.476 1.00 92.38 888 ASN A C 1
ATOM 6728 O O . ASN A 1 888 ? -32.767 5.918 42.044 1.00 92.38 888 ASN A O 1
ATOM 6732 N N . LEU A 1 889 ? -32.490 3.689 42.013 1.00 93.56 889 LEU A N 1
ATOM 6733 C CA . LEU A 1 889 ? -31.789 3.618 43.299 1.00 93.56 889 LEU A CA 1
ATOM 6734 C C . LEU A 1 889 ? -30.416 4.296 43.240 1.00 93.56 889 LEU A C 1
ATOM 6736 O O . LEU A 1 889 ? -30.082 5.083 44.128 1.00 93.56 889 LEU A O 1
ATOM 6740 N N . GLN A 1 890 ? -29.650 4.064 42.173 1.00 92.00 890 GLN A N 1
ATOM 6741 C CA . GLN A 1 890 ? -28.371 4.744 41.946 1.00 92.00 890 GLN A CA 1
ATOM 6742 C C . GLN A 1 890 ? -28.555 6.271 41.851 1.00 92.00 890 GLN A C 1
ATOM 6744 O O . GLN A 1 890 ? -27.797 7.026 42.464 1.00 92.00 890 GLN A O 1
ATOM 6749 N N . ASN A 1 891 ? -29.608 6.743 41.175 1.00 88.88 891 ASN A N 1
ATOM 6750 C CA . ASN A 1 891 ? -29.936 8.170 41.108 1.00 88.88 891 ASN A CA 1
ATOM 6751 C C . ASN A 1 891 ? -30.286 8.761 42.484 1.00 88.88 891 ASN A C 1
ATOM 6753 O O . ASN A 1 891 ? -29.798 9.841 42.827 1.00 88.88 891 ASN A O 1
ATOM 6757 N N . MET A 1 892 ? -31.073 8.051 43.302 1.00 88.31 892 MET A N 1
ATOM 6758 C CA . MET A 1 892 ? -31.377 8.488 44.673 1.00 88.31 892 MET A CA 1
ATOM 6759 C C . MET A 1 892 ? -30.122 8.562 45.549 1.00 88.31 892 MET A C 1
ATOM 6761 O O . MET A 1 892 ? -29.978 9.496 46.341 1.00 88.31 892 MET A O 1
ATOM 6765 N N . LYS A 1 893 ? -29.187 7.619 45.391 1.00 89.69 893 LYS A N 1
ATOM 6766 C CA . LYS A 1 893 ? -27.891 7.647 46.085 1.00 89.69 893 LYS A CA 1
ATOM 6767 C C . LYS A 1 893 ? -27.076 8.878 45.708 1.00 89.69 893 LYS A C 1
ATOM 6769 O O . LYS A 1 893 ? -26.614 9.588 46.602 1.00 89.69 893 LYS A O 1
ATOM 6774 N N . SER A 1 894 ? -26.974 9.182 44.417 1.00 82.81 894 SER A N 1
ATOM 6775 C CA . SER A 1 894 ? -26.295 10.387 43.929 1.00 82.81 894 SER A CA 1
ATOM 6776 C C . SER A 1 894 ? -26.930 11.667 44.484 1.00 82.81 894 SER A C 1
ATOM 6778 O O . SER A 1 894 ? -26.222 12.536 44.988 1.00 82.81 894 SER A O 1
ATOM 6780 N N . GLN A 1 895 ? -28.264 11.764 44.502 1.00 85.38 895 GLN A N 1
ATOM 6781 C CA . GLN A 1 895 ? -28.959 12.919 45.085 1.00 85.38 895 GLN A CA 1
ATOM 6782 C C . GLN A 1 895 ? -28.690 13.067 46.590 1.00 85.38 895 GLN A C 1
ATOM 6784 O O . GLN A 1 895 ? -28.366 14.163 47.054 1.00 85.38 895 GLN A O 1
ATOM 6789 N N . LYS A 1 896 ? -28.746 11.971 47.357 1.00 84.94 896 LYS A N 1
ATOM 6790 C CA . LYS A 1 896 ? -28.464 11.989 48.802 1.00 84.94 896 LYS A CA 1
ATOM 6791 C C . LYS A 1 896 ? -27.030 12.441 49.097 1.00 84.94 896 LYS A C 1
ATOM 6793 O O . LYS A 1 896 ? -26.821 13.243 50.008 1.00 84.94 896 LYS A O 1
ATOM 6798 N N . LEU A 1 897 ? -26.059 11.989 48.301 1.00 77.56 897 LEU A N 1
ATOM 6799 C CA . LEU A 1 897 ? -24.664 12.428 48.402 1.00 77.56 897 LEU A CA 1
ATOM 6800 C C . LEU A 1 897 ? -24.530 13.935 48.144 1.00 77.56 897 LEU A C 1
ATOM 6802 O O . LEU A 1 897 ? -23.947 14.634 48.970 1.00 77.56 897 LEU A O 1
ATOM 6806 N N . THR A 1 898 ? -25.150 14.459 47.081 1.00 75.75 898 THR A N 1
ATOM 6807 C CA . THR A 1 898 ? -25.096 15.903 46.775 1.00 75.75 898 THR A CA 1
ATOM 6808 C C . THR A 1 898 ? -25.754 16.772 47.850 1.00 75.75 898 THR A C 1
ATOM 6810 O O . THR A 1 898 ? -25.213 17.817 48.203 1.00 75.75 898 THR A O 1
ATOM 6813 N N . SER A 1 899 ? -26.873 16.328 48.434 1.00 78.50 899 SER A N 1
ATOM 6814 C CA . SER A 1 899 ? -27.539 17.049 49.526 1.00 78.50 899 SER A CA 1
ATOM 6815 C C . SER A 1 899 ? -26.692 17.060 50.805 1.00 78.50 899 SER A C 1
ATOM 6817 O O . SER A 1 899 ? -26.588 18.091 51.470 1.00 78.50 899 SER A O 1
ATOM 6819 N N . THR A 1 900 ? -26.019 15.946 51.113 1.00 77.94 900 THR A N 1
ATOM 6820 C CA . THR A 1 900 ? -25.118 15.848 52.273 1.00 77.94 900 THR A CA 1
ATOM 6821 C C . THR A 1 900 ? -23.875 16.728 52.085 1.00 77.94 900 THR A C 1
ATOM 6823 O O . THR A 1 900 ? -23.458 17.417 53.013 1.00 77.94 900 THR A O 1
ATOM 6826 N N . GLU A 1 901 ? -23.314 16.772 50.872 1.00 77.75 901 GLU A N 1
ATOM 6827 C CA . GLU A 1 901 ? -22.178 17.640 50.538 1.00 77.75 901 GLU A CA 1
ATOM 6828 C C . GLU A 1 901 ? -22.551 19.131 50.611 1.00 77.75 901 GLU A C 1
ATOM 6830 O O . GLU A 1 901 ? -21.780 19.939 51.130 1.00 77.75 901 GLU A O 1
ATOM 6835 N N . GLN A 1 902 ? -23.745 19.508 50.142 1.00 77.88 902 GLN A N 1
ATOM 6836 C CA . GLN A 1 902 ? -24.253 20.880 50.256 1.00 77.88 902 GLN A CA 1
ATOM 6837 C C . GLN A 1 902 ? -24.481 21.293 51.716 1.00 77.88 902 GLN A C 1
ATOM 6839 O O . GLN A 1 902 ? -24.133 22.414 52.086 1.00 77.88 902 GLN A O 1
ATOM 6844 N N . ALA A 1 903 ? -25.000 20.395 52.559 1.00 78.50 903 ALA A N 1
ATOM 6845 C CA . ALA A 1 903 ? -25.157 20.651 53.990 1.00 78.50 903 ALA A CA 1
ATOM 6846 C C . ALA A 1 903 ? -23.798 20.864 54.684 1.00 78.50 903 ALA A C 1
ATOM 6848 O O . ALA A 1 903 ? -23.632 21.842 55.411 1.00 78.50 903 ALA A O 1
ATOM 6849 N N . ALA A 1 904 ? -22.803 20.021 54.384 1.00 80.69 904 ALA A N 1
ATOM 6850 C CA . ALA A 1 904 ? -21.448 20.165 54.919 1.00 80.69 904 ALA A CA 1
ATOM 6851 C C . ALA A 1 904 ? -20.764 21.467 54.453 1.00 80.69 904 ALA A C 1
ATOM 6853 O O . ALA A 1 904 ? -20.119 22.149 55.250 1.00 80.69 904 ALA A O 1
ATOM 6854 N N . LYS A 1 905 ? -20.940 21.862 53.181 1.00 83.56 905 LYS A N 1
ATOM 6855 C CA . LYS A 1 905 ? -20.455 23.157 52.666 1.00 83.56 905 LYS A CA 1
ATOM 6856 C C . LYS A 1 905 ? -21.121 24.330 53.375 1.00 83.56 905 LYS A C 1
ATOM 6858 O O . LYS A 1 905 ? -20.430 25.267 53.762 1.00 83.56 905 LYS A O 1
ATOM 6863 N N . LYS A 1 906 ? -22.438 24.267 53.590 1.00 87.94 906 LYS A N 1
ATOM 6864 C CA . LYS A 1 906 ? -23.176 25.305 54.319 1.00 87.94 906 LYS A CA 1
ATOM 6865 C C . LYS A 1 906 ? -22.652 25.457 55.751 1.00 87.94 906 LYS A C 1
ATOM 6867 O O . LYS A 1 906 ? -22.397 26.578 56.183 1.00 87.94 906 LYS A O 1
ATOM 6872 N N . GLU A 1 907 ? -22.429 24.354 56.461 1.00 89.25 907 GLU A N 1
ATOM 6873 C CA . GLU A 1 907 ? -21.889 24.361 57.829 1.00 89.25 907 GLU A CA 1
ATOM 6874 C C . GLU A 1 907 ? -20.452 24.918 57.896 1.00 89.25 907 GLU A C 1
ATOM 6876 O O . GLU A 1 907 ? -20.134 25.743 58.761 1.00 89.25 907 GLU A O 1
ATOM 6881 N N . ALA A 1 908 ? -19.596 24.558 56.934 1.00 89.12 908 ALA A N 1
ATOM 6882 C CA . ALA A 1 908 ? -18.247 25.114 56.819 1.00 89.12 908 ALA A CA 1
ATOM 6883 C C . ALA A 1 908 ? -18.264 26.630 56.545 1.00 89.12 908 ALA A C 1
ATOM 6885 O O . ALA A 1 908 ? -17.538 27.382 57.199 1.00 89.12 908 ALA A O 1
ATOM 6886 N N . THR A 1 909 ? -19.134 27.095 55.642 1.00 90.38 909 THR A N 1
ATOM 6887 C CA . THR A 1 909 ? -19.324 28.524 55.342 1.00 90.38 909 THR A CA 1
ATOM 6888 C C . THR A 1 909 ? -19.807 29.295 56.573 1.00 90.38 909 THR A C 1
ATOM 6890 O O . THR A 1 909 ? -19.272 30.362 56.874 1.00 90.38 909 THR A O 1
ATOM 6893 N N . ILE A 1 910 ? -20.756 28.744 57.338 1.00 92.38 910 ILE A N 1
ATOM 6894 C CA . ILE A 1 910 ? -21.238 29.339 58.599 1.00 92.38 910 ILE A CA 1
ATOM 6895 C C . ILE A 1 910 ? -20.094 29.482 59.614 1.00 92.38 910 ILE A C 1
ATOM 6897 O O . ILE A 1 910 ? -19.944 30.532 60.250 1.00 92.38 910 ILE A O 1
ATOM 6901 N N . THR A 1 911 ? -19.252 28.456 59.734 1.00 93.25 911 THR A N 1
ATOM 6902 C CA . THR A 1 911 ? -18.090 28.465 60.636 1.00 93.25 911 THR A CA 1
ATOM 6903 C C . THR A 1 911 ? -17.078 29.544 60.232 1.00 93.25 911 THR A C 1
ATOM 6905 O O . THR A 1 911 ? -16.598 30.300 61.080 1.00 93.25 911 THR A O 1
ATOM 6908 N N . GLU A 1 912 ? -16.795 29.680 58.933 1.00 95.25 912 GLU A N 1
ATOM 6909 C CA . GLU A 1 912 ? -15.874 30.699 58.416 1.00 95.25 912 GLU A CA 1
ATOM 6910 C C . GLU A 1 912 ? -16.423 32.127 58.595 1.00 95.25 912 GLU A C 1
ATOM 6912 O O . GLU A 1 912 ? -15.686 33.025 59.008 1.00 95.25 912 GLU A O 1
ATOM 6917 N N . ILE A 1 913 ? -17.724 32.340 58.361 1.00 95.94 913 ILE A N 1
ATOM 6918 C CA . ILE A 1 913 ? -18.400 33.625 58.614 1.00 95.94 913 ILE A CA 1
ATOM 6919 C C . ILE A 1 913 ? -18.274 34.017 60.083 1.00 95.94 913 ILE A C 1
ATOM 6921 O O . ILE A 1 913 ? -17.934 35.161 60.385 1.00 95.94 913 ILE A O 1
ATOM 6925 N N . THR A 1 914 ? -18.512 33.071 60.991 1.00 95.00 914 THR A N 1
ATOM 6926 C CA . THR A 1 914 ? -18.438 33.318 62.436 1.00 95.00 914 THR A CA 1
ATOM 6927 C C . THR A 1 914 ? -17.031 33.766 62.831 1.00 95.00 914 THR A C 1
ATOM 6929 O O . THR A 1 914 ? -16.872 34.816 63.452 1.00 95.00 914 THR A O 1
ATOM 6932 N N . SER A 1 915 ? -16.006 33.057 62.347 1.00 95.19 915 SER A N 1
ATOM 6933 C CA . SER A 1 915 ? -14.602 33.413 62.580 1.00 95.19 915 SER A CA 1
ATOM 6934 C C . SER A 1 915 ? -14.230 34.800 62.030 1.00 95.19 915 SER A C 1
ATOM 6936 O O . SER A 1 915 ? -13.541 35.568 62.707 1.00 95.19 915 SER A O 1
ATOM 6938 N N . LEU A 1 916 ? -14.700 35.161 60.830 1.00 95.19 916 LEU A N 1
ATOM 6939 C CA . LEU A 1 916 ? -14.434 36.480 60.241 1.00 95.19 916 LEU A CA 1
ATOM 6940 C C . LEU A 1 916 ? -15.166 37.614 60.969 1.00 95.19 916 LEU A C 1
ATOM 6942 O O . LEU A 1 916 ? -14.619 38.712 61.097 1.00 95.19 916 LEU A O 1
ATOM 6946 N N . CYS A 1 917 ? -16.384 37.373 61.453 1.00 95.56 917 CYS A N 1
ATOM 6947 C CA . CYS A 1 917 ? -17.132 38.346 62.248 1.00 95.56 917 CYS A CA 1
ATOM 6948 C C . CYS A 1 917 ? -16.423 38.658 63.574 1.00 95.56 917 CYS A C 1
ATOM 6950 O O . CYS A 1 917 ? -16.304 39.837 63.926 1.00 95.56 917 CYS A O 1
ATOM 6952 N N . ASP A 1 918 ? -15.887 37.639 64.251 1.00 94.19 918 ASP A N 1
ATOM 6953 C CA . ASP A 1 918 ? -15.123 37.797 65.495 1.00 94.19 918 ASP A CA 1
ATOM 6954 C C . ASP A 1 918 ? -13.832 38.611 65.287 1.00 94.19 918 ASP A C 1
ATOM 6956 O O . ASP A 1 918 ? -13.485 39.469 66.106 1.00 94.19 918 ASP A O 1
ATOM 6960 N N . GLU A 1 919 ? -13.142 38.395 64.161 1.00 95.19 919 GLU A N 1
ATOM 6961 C CA . GLU A 1 919 ? -11.916 39.120 63.797 1.00 95.19 919 GLU A CA 1
ATOM 6962 C C . GLU A 1 919 ? -12.191 40.586 63.411 1.00 95.19 919 GLU A C 1
ATOM 6964 O O . GLU A 1 919 ? -11.476 41.503 63.831 1.00 95.19 919 GLU A O 1
ATOM 6969 N N . LEU A 1 920 ? -13.218 40.835 62.593 1.00 94.50 920 LEU A N 1
ATOM 6970 C CA . LEU A 1 920 ? -13.447 42.151 61.987 1.00 94.50 920 LEU A CA 1
ATOM 6971 C C . LEU A 1 920 ? -14.250 43.100 62.869 1.00 94.50 920 LEU A C 1
ATOM 6973 O O . LEU A 1 920 ? -14.057 44.317 62.747 1.00 94.50 920 LEU A O 1
ATOM 6977 N N . LYS A 1 921 ? -15.099 42.555 63.750 1.00 94.25 921 LYS A N 1
ATOM 6978 C CA . LYS A 1 921 ? -16.060 43.283 64.593 1.00 94.25 921 LYS A CA 1
ATOM 6979 C C . LYS A 1 921 ? -16.893 44.291 63.784 1.00 94.25 921 LYS A C 1
ATOM 6981 O O . LYS A 1 921 ? -16.812 45.492 64.041 1.00 94.25 921 LYS A O 1
ATOM 6986 N N . PRO A 1 922 ? -17.708 43.835 62.812 1.00 90.25 922 PRO A N 1
ATOM 6987 C CA . PRO A 1 922 ? -18.435 44.704 61.878 1.00 90.25 922 PRO A CA 1
ATOM 6988 C C . PRO A 1 922 ? -19.593 45.510 62.507 1.00 90.25 922 PRO A C 1
ATOM 6990 O O . PRO A 1 922 ? -20.330 46.180 61.791 1.00 90.25 922 PRO A O 1
ATOM 6993 N N . GLY A 1 923 ? -19.773 45.459 63.832 1.00 91.38 923 GLY A N 1
ATOM 6994 C CA . GLY A 1 923 ? -20.810 46.199 64.563 1.00 91.38 923 GLY A CA 1
ATOM 6995 C C . GLY A 1 923 ? -22.149 45.467 64.719 1.00 91.38 923 GLY A C 1
ATOM 6996 O O . GLY A 1 923 ? -23.031 45.982 65.397 1.00 91.38 923 GLY A O 1
ATOM 6997 N N . ARG A 1 924 ? -22.290 44.269 64.140 1.00 93.19 924 ARG A N 1
ATOM 6998 C CA . ARG A 1 924 ? -23.385 43.311 64.378 1.00 93.19 924 ARG A CA 1
ATOM 6999 C C . ARG A 1 924 ? -22.803 41.947 64.732 1.00 93.19 924 ARG A C 1
ATOM 7001 O O . ARG A 1 924 ? -21.669 41.662 64.334 1.00 93.19 924 ARG A O 1
ATOM 7008 N N . SER A 1 925 ? -23.539 41.133 65.487 1.00 95.44 925 SER A N 1
ATOM 7009 C CA . SER A 1 925 ? -23.084 39.779 65.831 1.00 95.44 925 SER A CA 1
ATOM 7010 C C . SER A 1 925 ? -23.098 38.861 64.601 1.00 95.44 925 SER A C 1
ATOM 7012 O O . SER A 1 925 ? -23.805 39.115 63.621 1.00 95.44 925 SER A O 1
ATOM 7014 N N . SER A 1 926 ? -22.306 37.785 64.636 1.00 94.56 926 SER A N 1
ATOM 7015 C CA . SER A 1 926 ? -22.313 36.746 63.597 1.00 94.56 926 SER A CA 1
ATOM 7016 C C . SER A 1 926 ? -23.702 36.125 63.427 1.00 94.56 926 SER A C 1
ATOM 7018 O O . SER A 1 926 ? -24.134 35.926 62.298 1.00 94.56 926 SER A O 1
ATOM 7020 N N . GLU A 1 927 ? -24.427 35.902 64.525 1.00 93.81 927 GLU A N 1
ATOM 7021 C CA . GLU A 1 927 ? -25.799 35.379 64.529 1.00 93.81 927 GLU A CA 1
ATOM 7022 C C . GLU A 1 927 ? -26.787 36.318 63.818 1.00 93.81 927 GLU A C 1
ATOM 7024 O O . GLU A 1 927 ? -27.566 35.868 62.979 1.00 93.81 927 GLU A O 1
ATOM 7029 N N . GLU A 1 928 ? -26.722 37.630 64.075 1.00 94.44 928 GLU A N 1
ATOM 7030 C CA . GLU A 1 928 ? -27.571 38.621 63.395 1.00 94.44 928 GLU A CA 1
ATOM 7031 C C . GLU A 1 928 ? -27.278 38.701 61.891 1.00 94.44 928 GLU A C 1
ATOM 7033 O O . GLU A 1 928 ? -28.192 38.887 61.083 1.00 94.44 928 GLU A O 1
ATOM 7038 N N . LEU A 1 929 ? -26.006 38.570 61.502 1.00 94.69 929 LEU A N 1
ATOM 7039 C CA . LEU A 1 929 ? -25.601 38.585 60.097 1.00 94.69 929 LEU A CA 1
ATOM 7040 C C . LEU A 1 929 ? -25.996 37.294 59.378 1.00 94.69 929 LEU A C 1
ATOM 7042 O O . LEU A 1 929 ? -26.523 37.370 58.272 1.00 94.69 929 LEU A O 1
ATOM 7046 N N . LEU A 1 930 ? -25.806 36.131 60.003 1.00 95.31 930 LEU A N 1
ATOM 7047 C CA . LEU A 1 930 ? -26.232 34.845 59.449 1.00 95.31 930 LEU A CA 1
ATOM 7048 C C . LEU A 1 930 ? -27.753 34.780 59.284 1.00 95.31 930 LEU A C 1
ATOM 7050 O O . LEU A 1 930 ? -28.216 34.340 58.238 1.00 95.31 930 LEU A O 1
ATOM 7054 N N . ALA A 1 931 ? -28.526 35.293 60.246 1.00 94.56 931 ALA A N 1
ATOM 7055 C CA . ALA A 1 931 ? -29.981 35.378 60.125 1.00 94.56 931 ALA A CA 1
ATOM 7056 C C . ALA A 1 931 ? -30.423 36.335 58.999 1.00 94.56 931 ALA A C 1
ATOM 7058 O O . ALA A 1 931 ? -31.346 36.034 58.248 1.00 94.56 931 ALA A O 1
ATOM 7059 N N . ALA A 1 932 ? -29.750 37.480 58.830 1.00 94.62 932 ALA A N 1
ATOM 7060 C CA . ALA A 1 932 ? -30.059 38.425 57.750 1.00 94.62 932 ALA A CA 1
ATOM 7061 C C . ALA A 1 932 ? -29.675 37.904 56.347 1.00 94.62 932 ALA A C 1
ATOM 7063 O O . ALA A 1 932 ? -30.228 38.362 55.341 1.00 94.62 932 ALA A O 1
ATOM 7064 N N . TYR A 1 933 ? -28.728 36.966 56.281 1.00 95.38 933 TYR A N 1
ATOM 7065 C CA . TYR A 1 933 ? -28.216 36.349 55.055 1.00 95.38 933 TYR A CA 1
ATOM 7066 C C . TYR A 1 933 ? -28.560 34.856 54.952 1.00 95.38 933 TYR A C 1
ATOM 7068 O O . TYR A 1 933 ? -27.863 34.115 54.261 1.00 95.38 933 TYR A O 1
ATOM 7076 N N . GLU A 1 934 ? -29.641 34.404 55.590 1.00 94.00 934 GLU A N 1
ATOM 7077 C CA . GLU A 1 934 ? -30.092 33.017 55.472 1.00 94.00 934 GLU A CA 1
ATOM 7078 C C . GLU A 1 934 ? -30.367 32.665 53.996 1.00 94.00 934 GLU A C 1
ATOM 7080 O O . GLU A 1 934 ? -31.095 33.369 53.290 1.00 94.00 934 GLU A O 1
ATOM 7085 N N . GLY A 1 935 ? -29.719 31.608 53.500 1.00 87.44 935 GLY A N 1
ATOM 7086 C CA . GLY A 1 935 ? -29.742 31.199 52.090 1.00 87.44 935 GLY A CA 1
ATOM 7087 C C . GLY A 1 935 ? -28.807 31.984 51.156 1.00 87.44 935 GLY A C 1
ATOM 7088 O O . GLY A 1 935 ? -28.769 31.690 49.962 1.00 87.44 935 GLY A O 1
ATOM 7089 N N . ARG A 1 936 ? -28.060 32.973 51.665 1.00 93.62 936 ARG A N 1
ATOM 7090 C CA . ARG A 1 936 ? -27.040 33.766 50.941 1.00 93.62 936 ARG A CA 1
ATOM 7091 C C . ARG A 1 936 ? -25.733 33.855 51.729 1.00 93.62 936 ARG A C 1
ATOM 7093 O O . ARG A 1 936 ? -25.038 34.874 51.720 1.00 93.62 936 ARG A O 1
ATOM 7100 N N . GLU A 1 937 ? -25.388 32.784 52.428 1.00 94.44 937 GLU A N 1
ATOM 7101 C CA . GLU A 1 937 ? -24.243 32.748 53.332 1.00 94.44 937 GLU A CA 1
ATOM 7102 C C . GLU A 1 937 ? -22.914 32.956 52.570 1.00 94.44 937 GLU A C 1
ATOM 7104 O O . GLU A 1 937 ? -22.022 33.650 53.053 1.00 94.44 937 GLU A O 1
ATOM 7109 N N . GLU A 1 938 ? -22.789 32.474 51.329 1.00 93.50 938 GLU A N 1
ATOM 7110 C CA . GLU A 1 938 ? -21.586 32.700 50.508 1.00 93.50 938 GLU A CA 1
ATOM 7111 C C . GLU A 1 938 ? -21.375 34.176 50.121 1.00 93.50 938 GLU A C 1
ATOM 7113 O O . GLU A 1 938 ? -20.237 34.658 50.084 1.00 93.50 938 GLU A O 1
ATOM 7118 N N . GLU A 1 939 ? -22.455 34.928 49.880 1.00 93.94 939 GLU A N 1
ATOM 7119 C CA . GLU A 1 939 ? -22.378 36.370 49.609 1.00 93.94 939 GLU A CA 1
ATOM 7120 C C . GLU A 1 939 ? -21.878 37.126 50.845 1.00 93.94 939 GLU A C 1
ATOM 7122 O O . GLU A 1 939 ? -20.986 37.977 50.742 1.00 93.94 939 GLU A O 1
ATOM 7127 N N . LEU A 1 940 ? -22.392 36.763 52.028 1.00 96.44 940 LEU A N 1
ATOM 7128 C CA . LEU A 1 940 ? -21.937 37.315 53.303 1.00 96.44 940 LEU A CA 1
ATOM 7129 C C . LEU A 1 940 ? -20.451 37.020 53.534 1.00 96.44 940 LEU A C 1
ATOM 7131 O O . LEU A 1 940 ? -19.684 37.928 53.868 1.00 96.44 940 LEU A O 1
ATOM 7135 N N . LEU A 1 941 ? -20.021 35.779 53.296 1.00 95.81 941 LEU A N 1
ATOM 7136 C CA . LEU A 1 941 ? -18.619 35.386 53.402 1.00 95.81 941 LEU A CA 1
ATOM 7137 C C . LEU A 1 941 ? -17.726 36.217 52.465 1.00 95.81 941 LEU A C 1
ATOM 7139 O O . LEU A 1 941 ? -16.671 36.709 52.877 1.00 95.81 941 LEU A O 1
ATOM 7143 N N . SER A 1 942 ? -18.159 36.426 51.219 1.00 95.56 942 SER A N 1
ATOM 7144 C CA . SER A 1 942 ? -17.455 37.257 50.235 1.00 95.56 942 SER A CA 1
ATOM 7145 C C . SER A 1 942 ? -17.320 38.713 50.699 1.00 95.56 942 SER A C 1
ATOM 7147 O O . SER A 1 942 ? -16.235 39.298 50.616 1.00 95.56 942 SER A O 1
ATOM 7149 N N . HIS A 1 943 ? -18.385 39.298 51.257 1.00 95.94 943 HIS A N 1
ATOM 7150 C CA . HIS A 1 943 ? -18.361 40.658 51.806 1.00 95.94 943 HIS A CA 1
ATOM 7151 C C . HIS A 1 943 ? -17.419 40.789 53.007 1.00 95.94 943 HIS A C 1
ATOM 7153 O O . HIS A 1 943 ? -16.631 41.736 53.063 1.00 95.94 943 HIS A O 1
ATOM 7159 N N . LEU A 1 944 ? -17.428 39.820 53.925 1.00 95.94 944 LEU A N 1
ATOM 7160 C CA . LEU A 1 944 ? -16.527 39.812 55.080 1.00 95.94 944 LEU A CA 1
ATOM 7161 C C . LEU A 1 944 ? -15.059 39.657 54.657 1.00 95.94 944 LEU A C 1
ATOM 7163 O O . LEU A 1 944 ? -14.197 40.382 55.157 1.00 95.94 944 LEU A O 1
ATOM 7167 N N . LYS A 1 945 ? -14.757 38.799 53.673 1.00 95.81 945 LYS A N 1
ATOM 7168 C CA . LYS A 1 945 ? -13.402 38.677 53.101 1.00 95.81 945 LYS A CA 1
ATOM 7169 C C . LYS A 1 945 ? -12.931 39.980 52.450 1.00 95.81 945 LYS A C 1
ATOM 7171 O O . LYS A 1 945 ? -11.794 40.400 52.676 1.00 95.81 945 LYS A O 1
ATOM 7176 N N . LYS A 1 946 ? -13.798 40.663 51.692 1.00 95.31 946 LYS A N 1
ATOM 7177 C CA . LYS A 1 946 ? -13.491 41.987 51.116 1.00 95.31 946 LYS A CA 1
ATOM 7178 C C . LYS A 1 946 ? -13.217 43.026 52.203 1.00 95.31 946 LYS A C 1
ATOM 7180 O O . LYS A 1 946 ? -12.235 43.760 52.101 1.00 95.31 946 LYS A O 1
ATOM 7185 N N . LEU A 1 947 ? -14.029 43.047 53.260 1.00 95.00 947 LEU A N 1
ATOM 7186 C CA . LEU A 1 947 ? -13.848 43.956 54.392 1.00 95.00 947 LEU A CA 1
ATOM 7187 C C . LEU A 1 947 ? -12.513 43.703 55.113 1.00 95.00 947 LEU A C 1
ATOM 7189 O O . LEU A 1 947 ? -11.786 44.652 55.410 1.00 95.00 947 LEU A O 1
ATOM 7193 N N . LYS A 1 948 ? -12.139 42.433 55.319 1.00 95.94 948 LYS A N 1
ATOM 7194 C CA . LYS A 1 948 ? -10.833 42.039 55.876 1.00 95.94 948 LYS A CA 1
ATOM 7195 C C . LYS A 1 948 ? -9.664 42.541 55.039 1.00 95.94 948 LYS A C 1
ATOM 7197 O O . LYS A 1 948 ? -8.712 43.088 55.591 1.00 95.94 948 LYS A O 1
ATOM 7202 N N . ASN A 1 949 ? -9.746 42.389 53.720 1.00 92.81 949 ASN A N 1
ATOM 7203 C CA . ASN A 1 949 ? -8.704 42.861 52.813 1.00 92.81 949 ASN A CA 1
ATOM 7204 C C . ASN A 1 949 ? -8.592 44.389 52.835 1.00 92.81 949 ASN A C 1
ATOM 7206 O O . ASN A 1 949 ? -7.485 44.906 52.955 1.00 92.81 949 ASN A O 1
ATOM 7210 N N . SER A 1 950 ? -9.723 45.102 52.828 1.00 92.00 950 SER A N 1
ATOM 7211 C CA . SER A 1 950 ? -9.741 46.567 52.922 1.00 92.00 950 SER A CA 1
ATOM 7212 C C . SER A 1 950 ? -9.142 47.086 54.234 1.00 92.00 950 SER A C 1
ATOM 7214 O O . SER A 1 950 ? -8.515 48.141 54.238 1.00 92.00 950 SER A O 1
ATOM 7216 N N . LYS A 1 951 ? -9.321 46.355 55.343 1.00 89.81 951 LYS A N 1
ATOM 7217 C CA . LYS A 1 951 ? -8.762 46.703 56.660 1.00 89.81 951 LYS A CA 1
ATOM 7218 C C . LYS A 1 951 ? -7.267 46.387 56.782 1.00 89.81 951 LYS A C 1
ATOM 7220 O O . LYS A 1 951 ? -6.615 46.934 57.653 1.00 89.81 951 LYS A O 1
ATOM 7225 N N . ARG A 1 952 ? -6.730 45.495 55.940 1.00 85.12 952 ARG A N 1
ATOM 7226 C CA . ARG A 1 952 ? -5.284 45.215 55.857 1.00 85.12 952 ARG A CA 1
ATOM 7227 C C . ARG A 1 952 ? -4.532 46.220 54.985 1.00 85.12 952 ARG A C 1
ATOM 7229 O O . ARG A 1 952 ? -3.327 46.358 55.149 1.00 85.12 952 ARG A O 1
ATOM 7236 N N . SER A 1 953 ? -5.215 46.852 54.032 1.00 78.06 953 SER A N 1
ATOM 7237 C CA . SER A 1 953 ? -4.630 47.850 53.125 1.00 78.06 953 SER A CA 1
ATOM 7238 C C . SER A 1 953 ? -4.647 49.285 53.665 1.00 78.06 953 SER A C 1
ATOM 7240 O O . SER A 1 953 ? -4.052 50.158 53.040 1.00 78.06 953 SER A O 1
ATOM 7242 N N . ALA A 1 954 ? -5.358 49.525 54.768 1.00 67.94 954 ALA A N 1
ATOM 7243 C CA . ALA A 1 954 ? -5.405 50.790 55.500 1.00 67.94 954 ALA A CA 1
ATOM 7244 C C . ALA A 1 954 ? -4.562 50.669 56.770 1.00 67.94 954 ALA A C 1
ATOM 7246 O O . ALA A 1 954 ? -3.907 51.672 57.127 1.00 67.94 954 ALA A O 1
#